Protein AF-0000000080755659 (afdb_homodimer)

Radius of gyration: 34.03 Å; Cα contacts (8 Å, |Δi|>4): 734; chains: 2; bounding box: 73×112×80 Å

Organism: Azotobacter vinelandii (strain DJ / ATCC BAA-1303) (NCBI:txid322710)

Foldseek 3Di:
DVVVVVVLVVVLVVLCVVCVPVLVVLLVVQFAAPVRDDPVNVVVCCVSQQWDDPDPPDTIHGDPVNNVVCCLVVVPLVDPDQDQQLVVLVVLLLVLLVQLVVCVVVVVVVSNVVSLVVSLVSLVVSLVSLVSSLSSLVVCLLCLNVVDDDLVVSLVSLVSNLVSLVVVLVNLVPDDLVVQCVSCDPPPSSCCRSRVVSVVSSVVSNVSSVVSNVSSVVSSVVSVVVVVVVVVVVVVVVVCVVPVVDDPPPLVPDPCNPVVRVCDPPPDDPPDPPCPPVVCVVVVVVVVVVVVVPPDPPVPDDDPPDPPPPPPPDPPCPPPPPPVLLVLLVVVVVCQVVVQDKDKQVNSCVVVVPPDDPVVSQVSNVSVLSPDPPVVNQQKDKDFDFDADPPDGPDTDRPIIIMHTD/DVVVVVVLVVVLVVLCVVCVVVLVVLLVVQFAAPVRDDPVNVVVCCVSQQWDDPDPPDTIHGDPVNNVVCCLVVVPLVDPDQDQQLVVLVVLLLVLLVQLVVCVVVVNVVSNVVSLVVSLVSLVVNLVSLVSSLSSLVVCLLCLNVVDDDLVVSLVSLVSNLVSLVVVLVNLVPDDLVVQCVSCDPPPSSCCRSRVVSVVSSVVSNVSSVVSNVSSVVSSVVSVVVVVVVVVVVVVVVVCVVPVVDDPPPLVPDPCNDVVVVDDPPPDDPPDPPCVPVVCVVVVVVVVVVVVVPPDPPVPDDDPPDPPPPPPPDPPCPPPPPPVLLVLLVVVVVCQVVVQDKDKQVNSCVVVVPPDDPVVSQVSNVSVLSPDPPVVNQQKDKDFDFDADPPDGPDTDRPIIIMHTD

Sequence (812 aa):
MSGSLHQAGVRFLRLLGRHAEPIMDAYLAGSVTDQALEPAVEERLVRDGILYRPEPGADLHLRRAVRALLEEALRDDRNRQIDANAGAALATFKTLAAHYKEARHQGDYAAADAYLGELREHVYAFGETLGHGIRVLWSRINNEFGYVGTLNAKIRENELAQSQVSELLAGLELISFEELAETAGDLRELRRLLVTSLQRTVSACSQELSVVQGRLLELLGRFRQIRGRTRLLKGWLLHMEQQPDYRVGNHAAQPQVPQLFNQAPAILAPAAVDVHNPSQEEVLLALVAQARSLQPAERLGQAPGEAGEFVLGAPEDFEVVANPIRAAVEAYFCRIIDGGERLSALEYRAQHELPWDAESWLYQVIGGYEGLPEEQKRHFELDPIGEPHPVYSGNFIVRDVRLWLAMSGSLHQAGVRFLRLLGRHAEPIMDAYLAGSVTDQALEPAVEERLVRDGILYRPEPGADLHLRRAVRALLEEALRDDRNRQIDANAGAALATFKTLAAHYKEARHQGDYAAADAYLGELREHVYAFGETLGHGIRVLWSRINNEFGYVGTLNAKIRENELAQSQVSELLAGLELISFEELAETAGDLRELRRLLVTSLQRTVSACSQELSVVQGRLLELLGRFRQIRGRTRLLKGWLLHMEQQPDYRVGNHAAQPQVPQLFNQAPAILAPAAVDVHNPSQEEVLLALVAQARSLQPAERLGQAPGEAGEFVLGAPEDFEVVANPIRAAVEAYFCRIIDGGERLSALEYRAQHELPWDAESWLYQVIGGYEGLPEEQKRHFELDPIGEPHPVYSGNFIVRDVRLWLA

Solvent-accessible surface area (backbone atoms only — not comparable to full-atom values): 45692 Å² total; per-residue (Å²): 112,72,61,59,52,42,52,52,47,26,52,51,31,32,49,44,22,73,45,17,62,66,50,38,50,30,62,74,60,57,46,33,53,80,83,75,44,59,66,70,56,47,52,49,35,40,71,65,58,47,33,42,62,85,47,92,90,49,52,32,28,66,28,58,46,60,48,51,33,49,34,62,67,65,64,44,73,82,59,80,80,68,82,70,59,45,63,63,50,48,54,49,49,54,51,33,49,50,46,22,53,51,24,50,74,71,65,37,55,68,57,17,51,51,30,48,52,50,41,51,49,52,55,49,42,51,49,48,48,49,50,48,38,50,51,47,52,47,49,38,58,76,50,64,40,65,90,44,88,45,68,70,47,34,47,50,52,46,51,51,51,49,50,52,51,51,51,44,52,56,34,57,66,67,62,52,55,67,60,38,41,60,71,27,56,88,40,62,71,46,32,45,51,55,34,53,50,43,45,52,50,52,50,53,50,50,52,50,49,51,52,50,51,52,52,48,52,52,50,46,51,52,52,50,49,50,51,52,50,51,51,51,51,50,50,48,50,52,46,39,68,76,35,71,80,64,63,89,63,68,54,84,74,38,90,77,48,54,62,86,75,56,61,66,72,68,83,66,66,84,79,65,80,59,80,83,38,72,85,48,40,63,60,51,51,49,48,51,49,47,57,61,63,62,59,67,81,67,80,70,69,71,69,88,62,80,82,62,83,76,69,82,65,79,74,77,79,72,71,74,69,66,54,65,65,54,50,49,46,49,49,51,51,48,47,23,65,72,63,61,42,78,43,44,50,60,56,50,36,63,75,64,64,51,87,61,54,70,65,62,47,49,51,48,47,52,46,50,55,71,62,41,54,68,81,54,34,63,39,43,42,80,44,74,41,56,47,66,39,89,82,49,87,90,42,67,43,70,77,38,44,32,41,26,59,96,112,69,62,60,50,43,51,52,47,28,51,50,30,33,49,44,23,74,46,16,62,65,50,38,50,29,62,74,60,57,47,32,53,81,82,74,44,58,66,68,57,46,52,48,37,39,71,65,57,47,31,42,63,86,44,93,90,50,52,32,28,65,29,58,46,60,46,50,34,48,35,62,66,64,64,44,72,81,59,79,79,66,83,68,60,45,63,64,50,48,54,51,48,53,51,34,49,50,47,21,52,50,25,52,74,72,66,38,55,69,58,18,50,52,30,48,52,50,40,50,50,51,55,49,42,51,50,48,47,49,51,48,39,50,50,48,51,49,48,37,58,74,51,65,40,64,89,45,90,45,68,70,47,34,47,52,50,46,52,49,52,48,51,53,50,52,51,45,52,55,35,57,65,67,62,53,57,66,60,39,40,60,71,28,56,88,40,64,72,45,34,43,51,55,34,53,51,43,46,51,49,51,51,52,50,51,52,50,50,50,51,48,51,52,51,49,51,51,50,45,52,50,51,51,49,49,50,51,49,51,50,50,50,52,50,48,50,52,46,40,68,76,35,70,82,64,64,90,64,67,55,84,76,37,91,76,48,53,63,84,75,58,60,68,73,67,85,66,67,83,78,66,80,59,80,81,39,73,86,47,40,63,58,51,50,48,49,51,50,48,56,61,63,62,58,67,81,67,80,70,68,71,68,90,61,80,83,60,82,75,69,82,64,78,74,76,76,73,71,74,69,66,54,65,65,55,50,48,45,50,49,51,50,47,48,23,63,72,63,62,39,76,43,44,52,59,57,49,36,62,75,65,63,52,89,63,54,68,65,60,47,50,51,47,46,51,46,50,56,71,62,42,56,67,81,55,35,63,40,43,42,80,43,72,41,56,47,66,38,91,81,48,87,91,41,66,43,71,78,38,43,32,40,27,59,98

Structure (mmCIF, N/CA/C/O backbone):
data_AF-0000000080755659-model_v1
#
loop_
_entity.id
_entity.type
_entity.pdbx_description
1 polymer 'Phosphoenolpyruvate carboxylase'
#
loop_
_atom_site.group_PDB
_atom_site.id
_atom_site.type_symbol
_atom_site.label_atom_id
_atom_site.label_alt_id
_atom_site.label_comp_id
_atom_site.label_asym_id
_atom_site.label_entity_id
_atom_site.label_seq_id
_atom_site.pdbx_PDB_ins_code
_atom_site.Cartn_x
_atom_site.Cartn_y
_atom_site.Cartn_z
_atom_site.occupancy
_atom_site.B_iso_or_equiv
_atom_site.auth_seq_id
_atom_site.auth_comp_id
_atom_site.auth_asym_id
_atom_site.auth_atom_id
_atom_site.pdbx_PDB_model_num
ATOM 1 N N . MET A 1 1 ? -6.582 28 -6.613 1 48.81 1 MET A N 1
ATOM 2 C CA . MET A 1 1 ? -5.719 26.844 -6.344 1 48.81 1 MET A CA 1
ATOM 3 C C . MET A 1 1 ? -6.309 25.578 -6.926 1 48.81 1 MET A C 1
ATOM 5 O O . MET A 1 1 ? -5.605 24.797 -7.574 1 48.81 1 MET A O 1
ATOM 9 N N . SER A 1 2 ? -7.734 25.516 -6.84 1 64.88 2 SER A N 1
ATOM 10 C CA . SER A 1 2 ? -8.461 24.359 -7.348 1 64.88 2 SER A CA 1
ATOM 11 C C . SER A 1 2 ? -8.477 24.344 -8.875 1 64.88 2 SER A C 1
ATOM 13 O O . SER A 1 2 ? -8.289 23.281 -9.484 1 64.88 2 SER A O 1
ATOM 15 N N . GLY A 1 3 ? -8.359 25.469 -9.422 1 71.94 3 GLY A N 1
ATOM 16 C CA . GLY A 1 3 ? -8.406 25.516 -10.875 1 71.94 3 GLY A CA 1
ATOM 17 C C . GLY A 1 3 ? -7.105 25.094 -11.531 1 71.94 3 GLY A C 1
ATOM 18 O O . GLY A 1 3 ? -7.109 24.375 -12.531 1 71.94 3 GLY A O 1
ATOM 19 N N . SER A 1 4 ? -6.066 25.5 -10.977 1 83.81 4 SER A N 1
ATOM 20 C CA . SER A 1 4 ? -4.75 25.141 -11.5 1 83.81 4 SER A CA 1
ATOM 21 C C . SER A 1 4 ? -4.488 23.641 -11.375 1 83.81 4 SER A C 1
ATOM 23 O O . SER A 1 4 ? -3.941 23.031 -12.289 1 83.81 4 SER A O 1
ATOM 25 N N . LEU A 1 5 ? -4.996 23.109 -10.359 1 87.19 5 LEU A N 1
ATOM 26 C CA . LEU A 1 5 ? -4.848 21.672 -10.156 1 87.19 5 LEU A CA 1
ATOM 27 C C . LEU A 1 5 ? -5.68 20.891 -11.164 1 87.19 5 LEU A C 1
ATOM 29 O O . LEU A 1 5 ? -5.25 19.844 -11.648 1 87.19 5 LEU A O 1
ATOM 33 N N . HIS A 1 6 ? -6.84 21.484 -11.477 1 92 6 HIS A N 1
ATOM 34 C CA . HIS A 1 6 ? -7.715 20.844 -12.453 1 92 6 HIS A CA 1
ATOM 35 C C . HIS A 1 6 ? -7.055 20.781 -13.82 1 92 6 HIS A C 1
ATOM 37 O O . HIS A 1 6 ? -7.031 19.734 -14.461 1 92 6 HIS A O 1
ATOM 43 N N . GLN A 1 7 ? -6.449 21.844 -14.156 1 93.25 7 GLN A N 1
ATOM 44 C CA . GLN A 1 7 ? -5.816 21.906 -15.469 1 93.25 7 GLN A CA 1
ATOM 45 C C . GLN A 1 7 ? -4.586 21.016 -15.539 1 93.25 7 GLN A C 1
ATOM 47 O O . GLN A 1 7 ? -4.336 20.359 -16.562 1 93.25 7 GLN A O 1
ATOM 52 N N . ALA A 1 8 ? -3.871 21.031 -14.508 1 92.81 8 ALA A N 1
ATOM 53 C CA . ALA A 1 8 ? -2.678 20.188 -14.461 1 92.81 8 ALA A CA 1
ATOM 54 C C . ALA A 1 8 ? -3.043 18.703 -14.555 1 92.81 8 ALA A C 1
ATOM 56 O O . ALA A 1 8 ? -2.357 17.938 -15.234 1 92.81 8 ALA A O 1
ATOM 57 N N . GLY A 1 9 ? -4.078 18.328 -13.875 1 95 9 GLY A N 1
ATOM 58 C CA . GLY A 1 9 ? -4.527 16.953 -13.922 1 95 9 GLY A CA 1
ATOM 59 C C . GLY A 1 9 ? -5.027 16.531 -15.297 1 95 9 GLY A C 1
ATOM 60 O O . GLY A 1 9 ? -4.727 15.438 -15.766 1 95 9 GLY A O 1
ATOM 61 N N . VAL A 1 10 ? -5.77 17.469 -15.883 1 96.12 10 VAL A N 1
ATOM 62 C CA . VAL A 1 10 ? -6.289 17.188 -17.219 1 96.12 10 VAL A CA 1
ATOM 63 C C . VAL A 1 10 ? -5.133 17.031 -18.203 1 96.12 10 VAL A C 1
ATOM 65 O O . VAL A 1 10 ? -5.137 16.109 -19.031 1 96.12 10 VAL A O 1
ATOM 68 N N . ARG A 1 11 ? -4.191 17.844 -18.094 1 95.25 11 ARG A N 1
ATOM 69 C CA . ARG A 1 11 ? -3.016 17.766 -18.969 1 95.25 11 ARG A CA 1
ATOM 70 C C . ARG A 1 11 ? -2.273 16.453 -18.766 1 95.25 11 ARG A C 1
ATOM 72 O O . ARG A 1 11 ? -1.825 15.828 -19.719 1 95.25 11 ARG A O 1
ATOM 79 N N . PHE A 1 12 ? -2.137 16.047 -17.578 1 96.44 12 PHE A N 1
ATOM 80 C CA . PHE A 1 12 ? -1.44 14.805 -17.25 1 96.44 12 PHE A CA 1
ATOM 81 C C . PHE A 1 12 ? -2.166 13.602 -17.844 1 96.44 12 PHE A C 1
ATOM 83 O O . PHE A 1 12 ? -1.544 12.742 -18.453 1 96.44 12 PHE A O 1
ATOM 90 N N . LEU A 1 13 ? -3.488 13.562 -17.656 1 96.81 13 LEU A N 1
ATOM 91 C CA . LEU A 1 13 ? -4.281 12.445 -18.156 1 96.81 13 LEU A CA 1
ATOM 92 C C . LEU A 1 13 ? -4.246 12.398 -19.688 1 96.81 13 LEU A C 1
ATOM 94 O O . LEU A 1 13 ? -4.188 11.32 -20.266 1 96.81 13 LEU A O 1
ATOM 98 N N . ARG A 1 14 ? -4.262 13.516 -20.266 1 96.38 14 ARG A N 1
ATOM 99 C CA . ARG A 1 14 ? -4.176 13.578 -21.719 1 96.38 14 ARG A CA 1
ATOM 100 C C . ARG A 1 14 ? -2.801 13.133 -22.219 1 96.38 14 ARG A C 1
ATOM 102 O O . ARG A 1 14 ? -2.68 12.523 -23.281 1 96.38 14 ARG A O 1
ATOM 109 N N . LEU A 1 15 ? -1.823 13.5 -21.484 1 95.44 15 LEU A N 1
ATOM 110 C CA . LEU A 1 15 ? -0.47 13.062 -21.812 1 95.44 15 LEU A CA 1
ATOM 111 C C . LEU A 1 15 ? -0.366 11.539 -21.781 1 95.44 15 LEU A C 1
ATOM 113 O O . LEU A 1 15 ? 0.303 10.945 -22.625 1 95.44 15 LEU A O 1
ATOM 117 N N . LEU A 1 16 ? -1.001 10.906 -20.812 1 96.19 16 LEU A N 1
ATOM 118 C CA . LEU A 1 16 ? -1.016 9.445 -20.719 1 96.19 16 LEU A CA 1
ATOM 119 C C . LEU A 1 16 ? -1.642 8.836 -21.969 1 96.19 16 LEU A C 1
ATOM 121 O O . LEU A 1 16 ? -1.146 7.84 -22.5 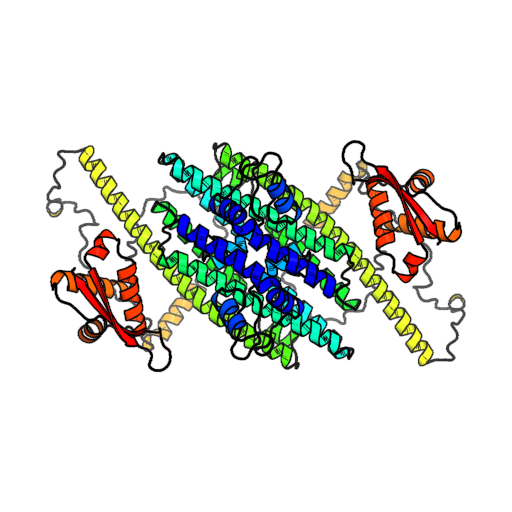1 96.19 16 LEU A O 1
ATOM 125 N N . GLY A 1 17 ? -2.695 9.453 -22.422 1 95.81 17 GLY A N 1
ATOM 126 C CA . GLY A 1 17 ? -3.357 8.969 -23.625 1 95.81 17 GLY A CA 1
ATOM 127 C C . GLY A 1 17 ? -2.523 9.148 -24.875 1 95.81 17 GLY A C 1
ATOM 128 O O . GLY A 1 17 ? -2.49 8.266 -25.734 1 95.81 17 GLY A O 1
ATOM 129 N N . ARG A 1 18 ? -1.855 10.195 -25 1 95.38 18 ARG A N 1
ATOM 130 C CA . ARG A 1 18 ? -1.032 10.5 -26.172 1 95.38 18 ARG A CA 1
ATOM 131 C C . ARG A 1 18 ? 0.146 9.539 -26.281 1 95.38 18 ARG A C 1
ATOM 133 O O . ARG A 1 18 ? 0.533 9.148 -27.375 1 95.38 18 ARG A O 1
ATOM 140 N N . HIS A 1 19 ? 0.701 9.211 -25.172 1 95.69 19 HIS A N 1
ATOM 141 C CA . HIS A 1 19 ? 1.866 8.336 -25.172 1 95.69 19 HIS A CA 1
ATOM 142 C C . HIS A 1 19 ? 1.507 6.941 -24.656 1 95.69 19 HIS A C 1
ATOM 144 O O . HIS A 1 19 ? 2.295 6.316 -23.938 1 95.69 19 HIS A O 1
ATOM 150 N N . ALA A 1 20 ? 0.303 6.531 -24.969 1 96.19 20 ALA A N 1
ATOM 151 C CA . ALA A 1 20 ? -0.215 5.25 -24.5 1 96.19 20 ALA A CA 1
ATOM 152 C C . ALA A 1 20 ? 0.633 4.094 -25.016 1 96.19 20 ALA A C 1
ATOM 154 O O . ALA A 1 20 ? 0.91 3.141 -24.297 1 96.19 20 ALA A O 1
ATOM 155 N N . GLU A 1 21 ? 1.14 4.18 -26.234 1 94.5 21 GLU A N 1
ATOM 156 C CA . GLU A 1 21 ? 1.872 3.082 -26.859 1 94.5 21 GLU A CA 1
ATOM 157 C C . GLU A 1 21 ? 3.24 2.893 -26.203 1 94.5 21 GLU A C 1
ATOM 159 O O . GLU A 1 21 ? 3.568 1.796 -25.75 1 94.5 21 GLU A O 1
ATOM 164 N N . PRO A 1 22 ? 3.98 3.996 -26.094 1 93.69 22 PRO A N 1
ATOM 165 C CA . PRO A 1 22 ? 5.266 3.809 -25.422 1 93.69 22 PRO A CA 1
ATOM 166 C C . PRO A 1 22 ? 5.109 3.373 -23.969 1 93.69 22 PRO A C 1
ATOM 168 O O . PRO A 1 22 ? 5.941 2.625 -23.438 1 93.69 22 PRO A O 1
ATOM 171 N N . ILE A 1 23 ? 4.102 3.795 -23.266 1 95.31 23 ILE A N 1
ATOM 172 C CA . ILE A 1 23 ? 3.871 3.426 -21.875 1 95.31 23 ILE A CA 1
ATOM 173 C C . ILE A 1 23 ? 3.549 1.937 -21.781 1 95.31 23 ILE A C 1
ATOM 175 O O . ILE A 1 23 ? 4.09 1.229 -20.922 1 95.31 23 ILE A O 1
ATOM 179 N N . MET A 1 24 ? 2.721 1.447 -22.656 1 94.69 24 MET A N 1
ATOM 180 C CA . MET A 1 24 ? 2.354 0.035 -22.641 1 94.69 24 MET A CA 1
ATOM 181 C C . MET A 1 24 ? 3.537 -0.841 -23.031 1 94.69 24 MET A C 1
ATOM 183 O O . MET A 1 24 ? 3.678 -1.961 -22.547 1 94.69 24 MET A O 1
ATOM 187 N N . ASP A 1 25 ? 4.344 -0.305 -23.922 1 92.25 25 ASP A N 1
ATOM 188 C CA . ASP A 1 25 ? 5.559 -1.034 -24.281 1 92.25 25 ASP A CA 1
ATOM 189 C C . ASP A 1 25 ? 6.477 -1.184 -23.062 1 92.25 25 ASP A C 1
ATOM 191 O O . ASP A 1 25 ? 7.051 -2.252 -22.844 1 92.25 25 ASP A O 1
ATOM 195 N N . ALA A 1 26 ? 6.586 -0.114 -22.375 1 91.62 26 ALA A N 1
ATOM 196 C CA . ALA A 1 26 ? 7.395 -0.151 -21.156 1 91.62 26 ALA A CA 1
ATOM 197 C C . ALA A 1 26 ? 6.793 -1.105 -20.125 1 91.62 26 ALA A C 1
ATOM 199 O O . ALA A 1 26 ? 7.523 -1.824 -19.438 1 91.62 26 ALA A O 1
ATOM 200 N N . TYR A 1 27 ? 5.473 -1.154 -20.031 1 92.5 27 TYR A N 1
ATOM 201 C CA . TYR A 1 27 ? 4.77 -2.01 -19.078 1 92.5 27 TYR A CA 1
ATOM 202 C C . TYR A 1 27 ? 5.012 -3.482 -19.391 1 92.5 27 TYR A C 1
ATOM 204 O O . TYR A 1 27 ? 5.305 -4.273 -18.484 1 92.5 27 TYR A O 1
ATOM 212 N N . LEU A 1 28 ? 4.953 -3.828 -20.594 1 89.38 28 LEU A N 1
ATOM 213 C CA . LEU A 1 28 ? 5.059 -5.227 -21 1 89.38 28 LEU A CA 1
ATOM 214 C C . LEU A 1 28 ? 6.512 -5.684 -21 1 89.38 28 LEU A C 1
ATOM 216 O O . LEU A 1 28 ? 6.805 -6.844 -20.688 1 89.38 28 LEU A O 1
ATOM 220 N N . ALA A 1 29 ? 7.363 -4.734 -21.297 1 86.38 29 ALA A N 1
ATOM 221 C CA . ALA A 1 29 ? 8.781 -5.086 -21.344 1 86.38 29 ALA A CA 1
ATOM 222 C C . ALA A 1 29 ? 9.391 -5.094 -19.953 1 86.38 29 ALA A C 1
ATOM 224 O O . ALA A 1 29 ? 10.414 -5.746 -19.719 1 86.38 29 ALA A O 1
ATOM 225 N N . GLY A 1 30 ? 8.727 -4.391 -19 1 85.5 30 GLY A N 1
ATOM 226 C CA . GLY A 1 30 ? 9.266 -4.27 -17.656 1 85.5 30 GLY A CA 1
ATOM 227 C C . GLY A 1 30 ? 10.234 -3.115 -17.5 1 85.5 30 GLY A C 1
ATOM 228 O O . GLY A 1 30 ? 10.297 -2.482 -16.453 1 85.5 30 GLY A O 1
ATOM 229 N N . SER A 1 31 ? 11.133 -3.002 -18.5 1 89.31 31 SER A N 1
ATOM 230 C CA . SER A 1 31 ? 12.086 -1.897 -18.516 1 89.31 31 SER A CA 1
ATOM 231 C C . SER A 1 31 ? 12.266 -1.349 -19.938 1 89.31 31 SER A C 1
ATOM 233 O O . SER A 1 31 ? 11.953 -2.025 -20.906 1 89.31 31 SER A O 1
ATOM 235 N N . VAL A 1 32 ? 12.625 -0.092 -19.906 1 91.19 32 VAL A N 1
ATOM 236 C CA . VAL A 1 32 ? 12.828 0.557 -21.203 1 91.19 32 VAL A CA 1
ATOM 237 C C . VAL A 1 32 ? 14.273 1.03 -21.328 1 91.19 32 VAL A C 1
ATOM 239 O O . VAL A 1 32 ? 14.742 1.818 -20.5 1 91.19 32 VAL A O 1
ATOM 242 N N . THR A 1 33 ? 14.875 0.516 -22.359 1 88.81 33 THR A N 1
ATOM 243 C CA . THR A 1 33 ? 16.234 0.962 -22.625 1 88.81 33 THR A CA 1
ATOM 244 C C . THR A 1 33 ? 16.234 2.377 -23.188 1 88.81 33 THR A C 1
ATOM 246 O O . THR A 1 33 ? 15.227 2.836 -23.734 1 88.81 33 THR A O 1
ATOM 249 N N . ASP A 1 34 ? 17.344 3.072 -23.062 1 84.62 34 ASP A N 1
ATOM 250 C CA . ASP A 1 34 ? 17.469 4.445 -23.531 1 84.62 34 ASP A CA 1
ATOM 251 C C . ASP A 1 34 ? 17.266 4.523 -25.047 1 84.62 34 ASP A C 1
ATOM 253 O O . ASP A 1 34 ? 16.812 5.539 -25.578 1 84.62 34 ASP A O 1
ATOM 257 N N . GLN A 1 35 ? 17.5 3.461 -25.719 1 84.62 35 GLN A N 1
ATOM 258 C CA . GLN A 1 35 ? 17.438 3.441 -27.172 1 84.62 35 GLN A CA 1
ATOM 259 C C . GLN A 1 35 ? 16.031 3.104 -27.656 1 84.62 35 GLN A C 1
ATOM 261 O O . GLN A 1 35 ? 15.711 3.334 -28.828 1 84.62 35 GLN A O 1
ATOM 266 N N . ALA A 1 36 ? 15.195 2.746 -26.766 1 85.62 36 ALA A N 1
ATOM 267 C CA . ALA A 1 36 ? 13.891 2.248 -27.188 1 85.62 36 ALA A CA 1
ATOM 268 C C . ALA A 1 36 ? 12.922 3.398 -27.453 1 85.62 36 ALA A C 1
ATOM 270 O O . ALA A 1 36 ? 11.953 3.244 -28.203 1 85.62 36 ALA A O 1
ATOM 271 N N . LEU A 1 37 ? 13.172 4.543 -26.875 1 87 37 LEU A N 1
ATOM 272 C CA . LEU A 1 37 ? 12.258 5.672 -27 1 87 37 LEU A CA 1
ATOM 273 C C . LEU A 1 37 ? 12.945 6.855 -27.672 1 87 37 LEU A C 1
ATOM 275 O O . LEU A 1 37 ? 14.164 7.031 -27.531 1 87 37 LEU A O 1
ATOM 279 N N . GLU A 1 38 ? 12.164 7.52 -28.469 1 90.88 38 GLU A N 1
ATOM 280 C CA . GLU A 1 38 ? 12.664 8.805 -28.953 1 90.88 38 GLU A CA 1
ATOM 281 C C . GLU A 1 38 ? 13.07 9.703 -27.781 1 90.88 38 GLU A C 1
ATOM 283 O O . GLU A 1 38 ? 12.367 9.781 -26.781 1 90.88 38 GLU A O 1
ATOM 288 N N . PRO A 1 39 ? 14.172 10.383 -27.922 1 90.88 39 PRO A N 1
ATOM 289 C CA . PRO A 1 39 ? 14.703 11.195 -26.828 1 90.88 39 PRO A CA 1
ATOM 290 C C . PRO A 1 39 ? 13.695 12.219 -26.312 1 90.88 39 PRO A C 1
ATOM 292 O O . PRO A 1 39 ? 13.594 12.43 -25.109 1 90.88 39 PRO A O 1
ATOM 295 N N . ALA A 1 40 ? 12.961 12.789 -27.156 1 90.88 40 ALA A N 1
ATOM 296 C CA . ALA A 1 40 ? 11.984 13.797 -26.75 1 90.88 40 ALA A CA 1
ATOM 297 C C . ALA A 1 40 ? 10.867 13.172 -25.922 1 90.88 40 ALA A C 1
ATOM 299 O O . ALA A 1 40 ? 10.406 13.766 -24.938 1 90.88 40 ALA A O 1
ATOM 300 N N . VAL A 1 41 ? 10.516 12.047 -26.328 1 91.12 41 VAL A N 1
ATOM 301 C CA . VAL A 1 41 ? 9.453 11.336 -25.641 1 91.12 41 VAL A CA 1
ATOM 302 C C . VAL A 1 41 ? 9.953 10.852 -24.281 1 91.12 41 VAL A C 1
ATOM 304 O O . VAL A 1 41 ? 9.25 10.961 -23.266 1 91.12 41 VAL A O 1
ATOM 307 N N . GLU A 1 42 ? 11.141 10.375 -24.203 1 92.88 42 GLU A N 1
ATOM 308 C CA . GLU A 1 42 ? 11.742 9.914 -22.969 1 92.88 42 GLU A CA 1
ATOM 309 C C . GLU A 1 42 ? 11.844 11.047 -21.938 1 92.88 42 GLU A C 1
ATOM 311 O O . GLU A 1 42 ? 11.484 10.867 -20.781 1 92.88 42 GLU A O 1
ATOM 316 N N . GLU A 1 43 ? 12.336 12.133 -22.375 1 92.56 43 GLU A N 1
ATOM 317 C CA . GLU A 1 43 ? 12.492 13.281 -21.5 1 92.56 43 GLU A CA 1
ATOM 318 C C . GLU A 1 43 ? 11.141 13.742 -20.938 1 92.56 43 GLU A C 1
ATOM 320 O O . GLU A 1 43 ? 11.039 14.102 -19.766 1 92.56 43 GLU A O 1
ATOM 325 N N . ARG A 1 44 ? 10.211 13.734 -21.766 1 92.19 44 ARG A N 1
ATOM 326 C CA . ARG A 1 44 ? 8.883 14.164 -21.359 1 92.19 44 ARG A CA 1
ATOM 327 C C . ARG A 1 44 ? 8.289 13.203 -20.328 1 92.19 44 ARG A C 1
ATOM 329 O O . ARG A 1 44 ? 7.727 13.633 -19.312 1 92.19 44 ARG A O 1
ATOM 336 N N . LEU A 1 45 ? 8.383 11.891 -20.594 1 94.06 45 LEU A N 1
ATOM 337 C CA . LEU A 1 45 ? 7.816 10.867 -19.719 1 94.06 45 LEU A CA 1
ATOM 338 C C . LEU A 1 45 ? 8.523 10.852 -18.359 1 94.06 45 LEU A C 1
ATOM 340 O O . LEU A 1 45 ? 7.906 10.578 -17.344 1 94.06 45 LEU A O 1
ATOM 344 N N . VAL A 1 46 ? 9.797 11.172 -18.359 1 93.12 46 VAL A N 1
ATOM 345 C CA . VAL A 1 46 ? 10.555 11.242 -17.109 1 93.12 46 VAL A CA 1
ATOM 346 C C . VAL A 1 46 ? 10.188 12.516 -16.344 1 93.12 46 VAL A C 1
ATOM 348 O O . VAL A 1 46 ? 9.984 12.477 -15.133 1 93.12 46 VAL A O 1
ATOM 351 N N . ARG A 1 47 ? 10.023 13.586 -17.047 1 91.56 47 ARG A N 1
ATOM 352 C CA . ARG A 1 47 ? 9.688 14.867 -16.438 1 91.56 47 ARG A CA 1
ATOM 353 C C . ARG A 1 47 ? 8.297 14.828 -15.797 1 91.56 47 ARG A C 1
ATOM 355 O O . ARG A 1 47 ? 8.086 15.375 -14.719 1 91.56 47 ARG A O 1
ATOM 362 N N . ASP A 1 48 ? 7.414 14.117 -16.453 1 90.88 48 ASP A N 1
ATOM 363 C CA . ASP A 1 48 ? 6.031 14.086 -15.992 1 90.88 48 ASP A CA 1
ATOM 364 C C . ASP A 1 48 ? 5.824 12.977 -14.969 1 90.88 48 ASP A C 1
ATOM 366 O O . ASP A 1 48 ? 4.699 12.742 -14.508 1 90.88 48 ASP A O 1
ATOM 370 N N . GLY A 1 49 ? 6.828 12.242 -14.672 1 90.38 49 GLY A N 1
ATOM 371 C CA . GLY A 1 49 ? 6.766 11.266 -13.594 1 90.38 49 GLY A CA 1
ATOM 372 C C . GLY A 1 49 ? 6.164 9.938 -14.023 1 90.38 49 GLY A C 1
ATOM 373 O O . GLY A 1 49 ? 5.566 9.234 -13.203 1 90.38 49 GLY A O 1
ATOM 374 N N . ILE A 1 50 ? 6.207 9.602 -15.219 1 94.75 50 ILE A N 1
ATOM 375 C CA . ILE A 1 50 ? 5.688 8.336 -15.719 1 94.75 50 ILE A CA 1
ATOM 376 C C . ILE A 1 50 ? 6.797 7.281 -15.719 1 94.75 50 ILE A C 1
ATOM 378 O O . ILE A 1 50 ? 6.578 6.141 -15.312 1 94.75 50 ILE A O 1
ATOM 382 N N . LEU A 1 51 ? 7.965 7.707 -16.188 1 94.88 51 LEU A N 1
ATOM 383 C CA . LEU A 1 51 ? 9.156 6.859 -16.156 1 94.88 51 LEU A CA 1
ATOM 384 C C . LEU A 1 51 ? 10.18 7.406 -15.164 1 94.88 51 LEU A C 1
ATOM 386 O O . LEU A 1 51 ? 10.148 8.586 -14.82 1 94.88 51 LEU A O 1
ATOM 390 N N . TYR A 1 52 ? 10.977 6.562 -14.672 1 92.56 52 TYR A N 1
ATOM 391 C CA . TYR A 1 52 ? 12.062 6.996 -13.797 1 92.56 52 TYR A CA 1
ATOM 392 C C . TYR A 1 52 ? 13.242 6.039 -13.883 1 92.56 52 TYR A C 1
ATOM 394 O O . TYR A 1 52 ? 13.102 4.895 -14.32 1 92.56 52 TYR A O 1
ATOM 402 N N . ARG A 1 53 ? 14.344 6.562 -13.555 1 91.5 53 ARG A N 1
ATOM 403 C CA . ARG A 1 53 ? 15.562 5.77 -13.5 1 91.5 53 ARG A CA 1
ATOM 404 C C . ARG A 1 53 ? 15.93 5.414 -12.062 1 91.5 53 ARG A C 1
ATOM 406 O O . ARG A 1 53 ? 16.312 6.289 -11.281 1 91.5 53 ARG A O 1
ATOM 413 N N . PRO A 1 54 ? 15.805 4.152 -11.688 1 88.62 54 PRO A N 1
ATOM 414 C CA . PRO A 1 54 ? 16 3.76 -10.297 1 88.62 54 PRO A CA 1
ATOM 415 C C . PRO A 1 54 ? 17.438 3.965 -9.828 1 88.62 54 PRO A C 1
ATOM 417 O O . PRO A 1 54 ? 17.672 4.316 -8.664 1 88.62 54 PRO A O 1
ATOM 420 N N . GLU A 1 55 ? 18.422 3.689 -10.648 1 83.88 55 GLU A N 1
ATOM 421 C CA . GLU A 1 55 ? 19.844 3.891 -10.367 1 83.88 55 GLU A CA 1
ATOM 422 C C . GLU A 1 55 ? 20.594 4.312 -11.625 1 83.88 55 GLU A C 1
ATOM 424 O O . GLU A 1 55 ? 20.141 4.066 -12.742 1 83.88 55 GLU A O 1
ATOM 429 N N . PRO A 1 56 ? 21.719 4.934 -11.336 1 83.62 56 PRO A N 1
ATOM 430 C CA . PRO A 1 56 ? 22.5 5.336 -12.508 1 83.62 56 PRO A CA 1
ATOM 431 C C . PRO A 1 56 ? 22.891 4.148 -13.391 1 83.62 56 PRO A C 1
ATOM 433 O O . PRO A 1 56 ? 23.391 3.139 -12.883 1 83.62 56 PRO A O 1
ATOM 436 N N . GLY A 1 57 ? 22.625 4.242 -14.609 1 83.31 57 GLY A N 1
ATOM 437 C CA . GLY A 1 57 ? 22.984 3.195 -15.547 1 83.31 57 GLY A CA 1
ATOM 438 C C . GLY A 1 57 ? 21.891 2.172 -15.758 1 83.31 57 GLY A C 1
ATOM 439 O O . GLY A 1 57 ? 21.984 1.331 -16.656 1 83.31 57 GLY A O 1
ATOM 440 N N . ALA A 1 58 ? 20.891 2.205 -14.914 1 85.81 58 ALA A N 1
ATOM 441 C CA . ALA A 1 58 ? 19.781 1.26 -15.07 1 85.81 58 ALA A CA 1
ATOM 442 C C . ALA A 1 58 ? 18.812 1.727 -16.156 1 85.81 58 ALA A C 1
ATOM 444 O O . ALA A 1 58 ? 18.781 2.908 -16.5 1 85.81 58 ALA A O 1
ATOM 445 N N . ASP A 1 59 ? 18.094 0.811 -16.703 1 91.62 59 ASP A N 1
ATOM 446 C CA . ASP A 1 59 ? 17.031 1.134 -17.656 1 91.62 59 ASP A CA 1
ATOM 447 C C . ASP A 1 59 ? 15.898 1.896 -16.969 1 91.62 59 ASP A C 1
ATOM 449 O O . ASP A 1 59 ? 15.844 1.963 -15.742 1 91.62 59 ASP A O 1
ATOM 453 N N . LEU A 1 60 ? 15.133 2.479 -17.781 1 93.81 60 LEU A N 1
ATOM 454 C CA . LEU A 1 60 ? 13.984 3.221 -17.266 1 93.81 60 LEU A CA 1
ATOM 455 C C . LEU A 1 60 ? 12.844 2.277 -16.906 1 93.81 60 LEU A C 1
ATOM 457 O O . LEU A 1 60 ? 12.648 1.257 -17.578 1 93.81 60 LEU A O 1
ATOM 461 N N . HIS A 1 61 ? 12.156 2.66 -15.836 1 93.81 61 HIS A N 1
ATOM 462 C CA . HIS A 1 61 ? 11.016 1.875 -15.375 1 93.81 61 HIS A CA 1
ATOM 463 C C . HIS A 1 61 ? 9.781 2.75 -15.195 1 93.81 61 HIS A C 1
ATOM 465 O O . HIS A 1 61 ? 9.891 3.959 -14.984 1 93.81 61 HIS A O 1
ATOM 471 N N . LEU A 1 62 ? 8.672 2.082 -15.336 1 93.38 62 LEU A N 1
ATOM 472 C CA . LEU A 1 62 ? 7.434 2.801 -15.047 1 93.38 62 LEU A CA 1
ATOM 473 C C . LEU A 1 62 ? 7.316 3.096 -13.555 1 93.38 62 LEU A C 1
ATOM 475 O O . LEU A 1 62 ? 7.668 2.256 -12.727 1 93.38 62 LEU A O 1
ATOM 479 N N . ARG A 1 63 ? 6.82 4.258 -13.297 1 92.25 63 ARG A N 1
ATOM 480 C CA . ARG A 1 63 ? 6.547 4.566 -11.898 1 92.25 63 ARG A CA 1
ATOM 481 C C . ARG A 1 63 ? 5.496 3.621 -11.32 1 92.25 63 ARG A C 1
ATOM 483 O O . ARG A 1 63 ? 4.629 3.133 -12.047 1 92.25 63 ARG A O 1
ATOM 490 N N . ARG A 1 64 ? 5.547 3.461 -10.055 1 87.88 64 ARG A N 1
ATOM 491 C CA . ARG A 1 64 ? 4.711 2.469 -9.383 1 87.88 64 ARG A CA 1
ATOM 492 C C . ARG A 1 64 ? 3.229 2.777 -9.586 1 87.88 64 ARG A C 1
ATOM 494 O O . ARG A 1 64 ? 2.424 1.871 -9.812 1 87.88 64 ARG A O 1
ATOM 501 N N . ALA A 1 65 ? 2.877 3.982 -9.484 1 89.38 65 ALA A N 1
ATOM 502 C CA . ALA A 1 65 ? 1.473 4.367 -9.594 1 89.38 65 ALA A CA 1
ATOM 503 C C . ALA A 1 65 ? 0.92 4.047 -10.977 1 89.38 65 ALA A C 1
ATOM 505 O O . ALA A 1 65 ? -0.224 3.609 -11.109 1 89.38 65 ALA A O 1
ATOM 506 N N . VAL A 1 66 ? 1.769 4.254 -11.977 1 93.38 66 VAL A N 1
ATOM 507 C CA . VAL A 1 66 ? 1.351 3.977 -13.344 1 93.38 66 VAL A CA 1
ATOM 508 C C . VAL A 1 66 ? 1.224 2.469 -13.547 1 93.38 66 VAL A C 1
ATOM 510 O O . VAL A 1 66 ? 0.252 1.997 -14.148 1 93.38 66 VAL A O 1
ATOM 513 N N . ARG A 1 67 ? 2.168 1.814 -13.031 1 91.12 67 ARG A N 1
ATOM 514 C CA . ARG A 1 67 ? 2.137 0.361 -13.156 1 91.12 67 ARG A CA 1
ATOM 515 C C . ARG A 1 67 ? 0.935 -0.225 -12.422 1 91.12 67 ARG A C 1
ATOM 517 O O . ARG A 1 67 ? 0.265 -1.124 -12.938 1 91.12 67 ARG A O 1
ATOM 524 N N . ALA A 1 68 ? 0.698 0.243 -11.234 1 88.06 68 ALA A N 1
ATOM 525 C CA . ALA A 1 68 ? -0.428 -0.239 -10.438 1 88.06 68 ALA A CA 1
ATOM 526 C C . ALA A 1 68 ? -1.754 0.025 -11.148 1 88.06 68 ALA A C 1
ATOM 528 O O . ALA A 1 68 ? -2.664 -0.805 -11.102 1 88.06 68 ALA A O 1
ATOM 529 N N . LEU A 1 69 ? -1.826 1.157 -11.75 1 92.25 69 LEU A N 1
ATOM 530 C CA . LEU A 1 69 ? -3.023 1.515 -12.5 1 92.25 69 LEU A CA 1
ATOM 531 C C . LEU A 1 69 ? -3.264 0.53 -13.641 1 92.25 69 LEU A C 1
ATOM 533 O O . LEU A 1 69 ? -4.383 0.05 -13.828 1 92.25 69 LEU A O 1
ATOM 537 N N . LEU A 1 70 ? -2.219 0.248 -14.336 1 92.19 70 LEU A N 1
ATOM 538 C CA . LEU A 1 70 ? -2.334 -0.643 -15.484 1 92.19 70 LEU A CA 1
ATOM 539 C C . LEU A 1 70 ? -2.59 -2.078 -15.039 1 92.19 70 LEU A C 1
ATOM 541 O O . LEU A 1 70 ? -3.357 -2.805 -15.672 1 92.19 70 LEU A O 1
ATOM 545 N N . GLU A 1 71 ? -1.963 -2.439 -13.969 1 87.75 71 GLU A N 1
ATOM 546 C CA . GLU A 1 71 ? -2.188 -3.779 -13.43 1 87.75 71 GLU A CA 1
ATOM 547 C C . GLU A 1 71 ? -3.652 -3.986 -13.055 1 87.75 71 GLU A C 1
ATOM 549 O O . GLU A 1 71 ? -4.227 -5.043 -13.336 1 87.75 71 GLU A O 1
ATOM 554 N N . GLU A 1 72 ? -4.172 -3.041 -12.43 1 84.81 72 GLU A N 1
ATOM 555 C CA . GLU A 1 72 ? -5.566 -3.135 -12.016 1 84.81 72 GLU A CA 1
ATOM 556 C C . GLU A 1 72 ? -6.508 -3.07 -13.211 1 84.81 72 GLU A C 1
ATOM 558 O O . GLU A 1 72 ? -7.48 -3.824 -13.281 1 84.81 72 GLU A O 1
ATOM 563 N N . ALA A 1 73 ? -6.176 -2.178 -14.086 1 88 73 ALA A N 1
ATOM 564 C CA . ALA A 1 73 ? -7.047 -1.982 -15.242 1 88 73 ALA A CA 1
ATOM 565 C C . ALA A 1 73 ? -7.051 -3.217 -16.141 1 88 73 ALA A C 1
ATOM 567 O O . ALA A 1 73 ? -8.078 -3.564 -16.719 1 88 73 ALA A O 1
ATOM 568 N N . LEU A 1 74 ? -5.859 -3.854 -16.219 1 87.94 74 LEU A N 1
ATOM 569 C CA . LEU A 1 74 ? -5.723 -4.984 -17.125 1 87.94 74 LEU A CA 1
ATOM 570 C C . LEU A 1 74 ? -5.918 -6.305 -16.391 1 87.94 74 LEU A C 1
ATOM 572 O O . LEU A 1 74 ? -5.793 -7.379 -16.984 1 87.94 74 LEU A O 1
ATOM 576 N N . ARG A 1 75 ? -6.211 -6.25 -15.086 1 81.25 75 ARG A N 1
ATOM 577 C CA . ARG A 1 75 ? -6.383 -7.445 -14.266 1 81.25 75 ARG A CA 1
ATOM 578 C C . ARG A 1 75 ? -5.223 -8.414 -14.453 1 81.25 75 ARG A C 1
ATOM 580 O O . ARG A 1 75 ? -5.43 -9.602 -14.695 1 81.25 75 ARG A O 1
ATOM 587 N N . ASP A 1 76 ? -4.094 -7.75 -14.477 1 76.5 76 ASP A N 1
ATOM 588 C CA . ASP A 1 76 ? -2.881 -8.539 -14.633 1 76.5 76 ASP A CA 1
ATOM 589 C C . ASP A 1 76 ? -2.592 -9.359 -13.375 1 76.5 76 ASP A C 1
ATOM 591 O O . ASP A 1 76 ? -2.43 -8.805 -12.289 1 76.5 76 ASP A O 1
ATOM 595 N N . ASP A 1 77 ? -2.648 -10.633 -13.508 1 64.69 77 ASP A N 1
ATOM 596 C CA . ASP A 1 77 ? -2.547 -11.594 -12.414 1 64.69 77 ASP A CA 1
ATOM 597 C C . ASP A 1 77 ? -1.115 -11.68 -11.891 1 64.69 77 ASP A C 1
ATOM 599 O O . ASP A 1 77 ? -0.858 -12.328 -10.875 1 64.69 77 ASP A O 1
ATOM 603 N N . ARG A 1 78 ? -0.278 -11.078 -12.562 1 62.16 78 ARG A N 1
ATOM 604 C CA . ARG A 1 78 ? 1.104 -11.203 -12.109 1 62.16 78 ARG A CA 1
ATOM 605 C C . ARG A 1 78 ? 1.382 -10.273 -10.93 1 62.16 78 ARG A C 1
ATOM 607 O O . ARG A 1 78 ? 2.473 -10.297 -10.359 1 62.16 78 ARG A O 1
ATOM 614 N N . ASN A 1 79 ? 0.271 -9.555 -10.641 1 64.25 79 ASN A N 1
ATOM 615 C CA . ASN A 1 79 ? 0.481 -8.57 -9.578 1 64.25 79 ASN A CA 1
ATOM 616 C C . ASN A 1 79 ? 0.54 -9.227 -8.203 1 64.25 79 ASN A C 1
ATOM 618 O O . ASN A 1 79 ? -0.432 -9.844 -7.766 1 64.25 79 ASN A O 1
ATOM 622 N N . ARG A 1 80 ? 1.703 -9.203 -7.672 1 63.19 80 ARG A N 1
ATOM 623 C CA . ARG A 1 80 ? 1.921 -9.891 -6.402 1 63.19 80 ARG A CA 1
ATOM 624 C C . ARG A 1 80 ? 1.754 -8.93 -5.227 1 63.19 80 ARG A C 1
ATOM 626 O O . ARG A 1 80 ? 1.818 -9.344 -4.07 1 63.19 80 ARG A O 1
ATOM 633 N N . GLN A 1 81 ? 1.294 -7.766 -5.648 1 71.75 81 GLN A N 1
ATOM 634 C CA . GLN A 1 81 ? 1.341 -6.867 -4.5 1 71.75 81 GLN A CA 1
ATOM 635 C C . GLN A 1 81 ? -0.039 -6.711 -3.865 1 71.75 81 GLN A C 1
ATOM 637 O O . GLN A 1 81 ? -0.998 -6.328 -4.539 1 71.75 81 GLN A O 1
ATOM 642 N N . ILE A 1 82 ? -0.183 -7.32 -2.75 1 76.25 82 ILE A N 1
ATOM 643 C CA . ILE A 1 82 ? -1.355 -7.16 -1.896 1 76.25 82 ILE A CA 1
ATOM 644 C C . ILE A 1 82 ? -0.962 -6.445 -0.606 1 76.25 82 ILE A C 1
ATOM 646 O O . ILE A 1 82 ? -0.227 -6.996 0.217 1 76.25 82 ILE A O 1
ATOM 650 N N . ASP A 1 83 ? -1.218 -5.156 -0.627 1 70.62 83 ASP A N 1
ATOM 651 C CA . ASP A 1 83 ? -0.761 -4.441 0.559 1 70.62 83 ASP A CA 1
ATOM 652 C C . ASP A 1 83 ? -1.886 -3.6 1.159 1 70.62 83 ASP A C 1
ATOM 654 O O . ASP A 1 83 ? -2.369 -2.66 0.527 1 70.62 83 ASP A O 1
ATOM 658 N N . ALA A 1 84 ? -2.492 -4.117 2.105 1 75.94 84 ALA A N 1
ATOM 659 C CA . ALA A 1 84 ? -3.414 -3.32 2.91 1 75.94 84 ALA A CA 1
ATOM 660 C C . ALA A 1 84 ? -2.939 -3.229 4.359 1 75.94 84 ALA A C 1
ATOM 662 O O . ALA A 1 84 ? -2.756 -4.25 5.023 1 75.94 84 ALA A O 1
ATOM 663 N N . ASN A 1 85 ? -2.646 -2.082 4.789 1 84.5 85 ASN A N 1
ATOM 664 C CA . ASN A 1 85 ? -2.23 -1.844 6.164 1 84.5 85 ASN A CA 1
ATOM 665 C C . ASN A 1 85 ? -3.385 -1.327 7.02 1 84.5 85 ASN A C 1
ATOM 667 O O . ASN A 1 85 ? -3.656 -0.125 7.039 1 84.5 85 ASN A O 1
ATOM 671 N N . ALA A 1 86 ? -3.988 -2.184 7.715 1 87.69 86 ALA A N 1
ATOM 672 C CA . ALA A 1 86 ? -5.16 -1.846 8.516 1 87.69 86 ALA A CA 1
ATOM 673 C C . ALA A 1 86 ? -4.789 -0.888 9.648 1 87.69 86 ALA A C 1
ATOM 675 O O . ALA A 1 86 ? -5.559 0.017 9.977 1 87.69 86 ALA A O 1
ATOM 676 N N . GLY A 1 87 ? -3.658 -1.107 10.203 1 84.5 87 GLY A N 1
ATOM 677 C CA . GLY A 1 87 ? -3.23 -0.236 11.289 1 84.5 87 GLY A CA 1
ATOM 678 C C . GLY A 1 87 ? -3.074 1.212 10.867 1 84.5 87 GLY A C 1
ATOM 679 O O . GLY A 1 87 ? -3.551 2.119 11.547 1 84.5 87 GLY A O 1
ATOM 680 N N . ALA A 1 88 ? -2.396 1.37 9.758 1 85.75 88 ALA A N 1
ATOM 681 C CA . ALA A 1 88 ? -2.201 2.721 9.234 1 85.75 88 ALA A CA 1
ATOM 682 C C . ALA A 1 88 ? -3.535 3.363 8.867 1 85.75 88 ALA A C 1
ATOM 684 O O . ALA A 1 88 ? -3.74 4.559 9.102 1 85.75 88 ALA A O 1
ATOM 685 N N . ALA A 1 89 ? -4.379 2.629 8.273 1 90.88 89 ALA A N 1
ATOM 686 C CA . ALA A 1 89 ? -5.695 3.139 7.898 1 90.88 89 ALA A CA 1
ATOM 687 C C . ALA A 1 89 ? -6.488 3.562 9.133 1 90.88 89 ALA A C 1
ATOM 689 O O . ALA A 1 89 ? -7.117 4.621 9.133 1 90.88 89 ALA A O 1
ATOM 690 N N . LEU A 1 90 ? -6.441 2.789 10.172 1 90.94 90 LEU A N 1
ATOM 691 C CA . LEU A 1 90 ? -7.176 3.078 11.398 1 90.94 90 LEU A CA 1
ATOM 692 C C . LEU A 1 90 ? -6.68 4.371 12.039 1 90.94 90 LEU A C 1
ATOM 694 O O . LEU A 1 90 ? -7.48 5.168 12.539 1 90.94 90 LEU A O 1
ATOM 698 N N . ALA A 1 91 ? -5.398 4.504 12.047 1 90.38 91 ALA A N 1
ATOM 699 C CA . ALA A 1 91 ? -4.832 5.73 12.594 1 90.38 91 ALA A CA 1
ATOM 700 C C . ALA A 1 91 ? -5.324 6.957 11.828 1 90.38 91 ALA A C 1
ATOM 702 O O . ALA A 1 91 ? -5.641 7.988 12.43 1 90.38 91 ALA A O 1
ATOM 703 N N . THR A 1 92 ? -5.387 6.828 10.562 1 92 92 THR A N 1
ATOM 704 C CA . THR A 1 92 ? -5.879 7.91 9.719 1 92 92 THR A CA 1
ATOM 705 C C . THR A 1 92 ? -7.355 8.172 9.992 1 92 92 THR A C 1
ATOM 707 O O . THR A 1 92 ? -7.781 9.328 10.07 1 92 92 THR A O 1
ATOM 710 N N . PHE A 1 93 ? -8.133 7.102 10.133 1 94.31 93 PHE A N 1
ATOM 711 C CA . PHE A 1 93 ? -9.562 7.238 10.406 1 94.31 93 PHE A CA 1
ATOM 712 C C . PHE A 1 93 ? -9.789 8.008 11.703 1 94.31 93 PHE A C 1
ATOM 714 O O . PHE A 1 93 ? -10.586 8.945 11.742 1 94.31 93 PHE A O 1
ATOM 721 N N . LYS A 1 94 ? -9.055 7.633 12.688 1 93.25 94 LYS A N 1
ATOM 722 C CA . LYS A 1 94 ? -9.219 8.242 14 1 93.25 94 LYS A CA 1
ATOM 723 C C . LYS A 1 94 ? -8.812 9.719 13.977 1 93.25 94 LYS A C 1
ATOM 725 O O . LYS A 1 94 ? -9.469 10.555 14.602 1 93.25 94 LYS A O 1
ATOM 730 N N . THR A 1 95 ? -7.785 9.977 13.25 1 93.5 95 THR A N 1
ATOM 731 C CA . THR A 1 95 ? -7.312 11.352 13.148 1 93.5 95 THR A CA 1
ATOM 732 C C . THR A 1 95 ? -8.344 12.227 12.445 1 93.5 95 THR A C 1
ATOM 734 O O . THR A 1 95 ? -8.656 13.328 12.914 1 93.5 95 THR A O 1
ATOM 737 N N . LEU A 1 96 ? -8.867 11.727 11.383 1 94.88 96 LEU A N 1
ATOM 738 C CA . LEU A 1 96 ? -9.852 12.5 10.625 1 94.88 96 LEU A CA 1
ATOM 739 C C . LEU A 1 96 ? -11.141 12.648 11.422 1 94.88 96 LEU A C 1
ATOM 741 O O . LEU A 1 96 ? -11.797 13.695 11.352 1 94.88 96 LEU A O 1
ATOM 745 N N . ALA A 1 97 ? -11.484 11.617 12.125 1 95.75 97 ALA A N 1
ATOM 746 C CA . ALA A 1 97 ? -12.656 11.703 12.984 1 95.75 97 ALA A CA 1
ATOM 747 C C . ALA A 1 97 ? -12.477 12.773 14.055 1 95.75 97 ALA A C 1
ATOM 749 O O . ALA A 1 97 ? -13.406 13.523 14.359 1 95.75 97 ALA A O 1
ATOM 750 N N . ALA A 1 98 ? -11.281 12.828 14.594 1 94.06 98 ALA A N 1
ATOM 751 C CA . ALA A 1 98 ? -10.984 13.852 15.602 1 94.06 98 ALA A CA 1
ATOM 752 C C . ALA A 1 98 ? -11.078 15.25 15.008 1 94.06 98 ALA A C 1
ATOM 754 O O . ALA A 1 98 ? -11.57 16.172 15.656 1 94.06 98 ALA A O 1
ATOM 755 N N . HIS A 1 99 ? -10.617 15.398 13.789 1 94.62 99 HIS A N 1
ATOM 756 C CA . HIS A 1 99 ? -10.742 16.672 13.102 1 94.62 99 HIS A CA 1
ATOM 757 C C . HIS A 1 99 ? -12.203 17.062 12.93 1 94.62 99 HIS A C 1
ATOM 759 O O . HIS A 1 99 ? -12.578 18.219 13.148 1 94.62 99 HIS A O 1
ATOM 765 N N . TYR A 1 100 ? -12.977 16.141 12.539 1 95.75 100 TYR A N 1
ATOM 766 C CA . TYR A 1 100 ? -14.398 16.359 12.32 1 95.75 100 TYR A CA 1
ATOM 767 C C . TYR A 1 100 ? -15.086 16.781 13.609 1 95.75 100 TYR A C 1
ATOM 769 O O . TYR A 1 100 ? -15.836 17.766 13.633 1 95.75 100 TYR A O 1
ATOM 777 N N . LYS A 1 101 ? -14.797 16.078 14.656 1 93.94 101 LYS A N 1
ATOM 778 C CA . LYS A 1 101 ? -15.414 16.375 15.953 1 93.94 101 LYS A CA 1
ATOM 779 C C . LYS A 1 101 ? -15 17.75 16.453 1 93.94 101 LYS A C 1
ATOM 781 O O . LYS A 1 101 ? -15.828 18.516 16.969 1 93.94 101 LYS A O 1
ATOM 786 N N . GLU A 1 102 ? -13.742 18.062 16.281 1 92.12 102 GLU A N 1
ATOM 787 C CA . GLU A 1 102 ? -13.25 19.375 16.719 1 92.12 102 GLU A CA 1
ATOM 788 C C . GLU A 1 102 ? -13.891 20.5 15.906 1 92.12 102 GLU A C 1
ATOM 790 O O . GLU A 1 102 ? -14.297 21.516 16.469 1 92.12 102 GLU A O 1
ATOM 795 N N . ALA A 1 103 ? -13.953 20.297 14.648 1 93.06 103 ALA A N 1
ATOM 796 C CA . ALA A 1 103 ? -14.547 21.312 13.789 1 93.06 103 ALA A CA 1
ATOM 797 C C . ALA A 1 103 ? -16.031 21.516 14.125 1 93.06 103 ALA A C 1
ATOM 799 O O . ALA A 1 103 ? -16.516 22.656 14.125 1 93.06 103 ALA A O 1
ATOM 800 N N . ARG A 1 104 ? -16.719 20.438 14.414 1 90.69 104 ARG A N 1
ATOM 801 C CA . ARG A 1 104 ? -18.125 20.531 14.797 1 90.69 104 ARG A CA 1
ATOM 802 C C . ARG A 1 104 ? -18.281 21.25 16.125 1 90.69 104 ARG A C 1
ATOM 804 O O . ARG A 1 104 ? -19.188 22.062 16.281 1 90.69 104 ARG A O 1
ATOM 811 N N . HIS A 1 105 ? -17.422 20.938 17.031 1 89.31 105 HIS A N 1
ATOM 812 C CA . HIS A 1 105 ? -17.469 21.562 18.359 1 89.31 105 HIS A CA 1
ATOM 813 C C . HIS A 1 105 ? -17.188 23.062 18.266 1 89.31 105 HIS A C 1
ATOM 815 O O . HIS A 1 105 ? -17.781 23.844 19.016 1 89.31 105 HIS A O 1
ATOM 821 N N . GLN A 1 106 ? -16.391 23.453 17.328 1 88.88 106 GLN A N 1
ATOM 822 C CA . GLN A 1 106 ? -16.031 24.859 17.141 1 88.88 106 GLN A CA 1
ATOM 823 C C . GLN A 1 106 ? -17.047 25.578 16.266 1 88.88 106 GLN A C 1
ATOM 825 O O . GLN A 1 106 ? -16.938 26.781 16.016 1 88.88 106 GLN A O 1
ATOM 830 N N . GLY A 1 107 ? -18.016 24.844 15.688 1 89 107 GLY A N 1
ATOM 831 C CA . GLY A 1 107 ? -19.078 25.422 14.875 1 89 107 GLY A CA 1
ATOM 832 C C . GLY A 1 107 ? -18.641 25.656 13.438 1 89 107 GLY A C 1
ATOM 833 O O . GLY A 1 107 ? -19.312 26.391 12.703 1 89 107 GLY A O 1
ATOM 834 N N . ASP A 1 108 ? -17.453 25.219 13.117 1 92.5 108 ASP A N 1
ATOM 835 C CA . ASP A 1 108 ? -17 25.312 11.742 1 92.5 108 ASP A CA 1
ATOM 836 C C . ASP A 1 108 ? -17.531 24.156 10.898 1 92.5 108 ASP A C 1
ATOM 838 O O . ASP A 1 108 ? -16.812 23.203 10.602 1 92.5 108 ASP A O 1
ATOM 842 N N . TYR A 1 109 ? -18.719 24.297 10.398 1 90.62 109 TYR A N 1
ATOM 843 C CA . TYR A 1 109 ? -19.438 23.219 9.734 1 90.62 109 TYR A CA 1
ATOM 844 C C . TYR A 1 109 ? -18.875 22.969 8.336 1 90.62 109 TYR A C 1
ATOM 846 O O . TYR A 1 109 ? -18.891 21.828 7.848 1 90.62 109 TYR A O 1
ATOM 854 N N . ALA A 1 110 ? -18.344 24 7.766 1 91.06 110 ALA A N 1
ATOM 855 C CA . ALA A 1 110 ? -17.719 23.812 6.461 1 91.06 110 ALA A CA 1
ATOM 856 C C . ALA A 1 110 ? -16.484 22.906 6.562 1 91.06 110 ALA A C 1
ATOM 858 O O . ALA A 1 110 ? -16.328 21.969 5.77 1 91.06 110 ALA A O 1
ATOM 859 N N . ALA A 1 111 ? -15.703 23.188 7.562 1 91.88 111 ALA A N 1
ATOM 860 C CA . ALA A 1 111 ? -14.523 22.344 7.789 1 91.88 111 ALA A CA 1
ATOM 861 C C . ALA A 1 111 ? -14.93 20.938 8.203 1 91.88 111 ALA A C 1
ATOM 863 O O . ALA A 1 111 ? -14.305 19.953 7.789 1 91.88 111 ALA A O 1
ATOM 864 N N . ALA A 1 112 ? -15.938 20.812 9.023 1 93.25 112 ALA A N 1
ATOM 865 C CA . ALA A 1 112 ? -16.422 19.516 9.453 1 93.25 112 ALA A CA 1
ATOM 866 C C . ALA A 1 112 ? -16.859 18.672 8.266 1 93.25 112 ALA A C 1
ATOM 868 O O . ALA A 1 112 ? -16.531 17.484 8.18 1 93.25 112 ALA A O 1
ATOM 869 N N . ASP A 1 113 ? -17.516 19.328 7.359 1 92.62 113 ASP A N 1
ATOM 870 C CA . ASP A 1 113 ? -17.984 18.609 6.172 1 92.62 113 ASP A CA 1
ATOM 871 C C . ASP A 1 113 ? -16.812 18.156 5.309 1 92.62 113 ASP A C 1
ATOM 873 O O . ASP A 1 113 ? -16.859 17.078 4.715 1 92.62 113 ASP A O 1
ATOM 877 N N . ALA A 1 114 ? -15.836 18.984 5.223 1 90.5 114 ALA A N 1
ATOM 878 C CA . ALA A 1 114 ? -14.641 18.641 4.461 1 90.5 114 ALA A CA 1
ATOM 879 C C . ALA A 1 114 ? -13.922 17.438 5.082 1 90.5 114 ALA A C 1
ATOM 881 O O . ALA A 1 114 ? -13.516 16.516 4.375 1 90.5 114 ALA A O 1
ATOM 882 N N . TYR A 1 115 ? -13.789 17.422 6.406 1 93.5 115 TYR A N 1
ATOM 883 C CA . TYR A 1 115 ? -13.133 16.312 7.102 1 93.5 115 TYR A CA 1
ATOM 884 C C . TYR A 1 115 ? -13.945 15.031 6.973 1 93.5 115 TYR A C 1
ATOM 886 O O . TYR A 1 115 ? -13.375 13.945 6.816 1 93.5 115 TYR A O 1
ATOM 894 N N . LEU A 1 116 ? -15.234 15.195 7.062 1 93.88 116 LEU A N 1
ATOM 895 C CA . LEU A 1 116 ? -16.094 14.031 6.906 1 93.88 116 LEU A CA 1
ATOM 896 C C . LEU A 1 116 ? -15.977 13.453 5.5 1 93.88 116 LEU A C 1
ATOM 898 O O . LEU A 1 116 ? -15.977 12.234 5.324 1 93.88 116 LEU A O 1
ATOM 902 N N . GLY A 1 117 ? -15.945 14.352 4.547 1 90.81 117 GLY A N 1
ATOM 903 C CA . GLY A 1 117 ? -15.742 13.906 3.176 1 90.81 117 GLY A CA 1
ATOM 904 C C . GLY A 1 117 ? -14.43 13.172 2.979 1 90.81 117 GLY A C 1
ATOM 905 O O . GLY A 1 117 ? -14.391 12.133 2.311 1 90.81 117 GLY A O 1
ATOM 906 N N . GLU A 1 118 ? -13.398 13.633 3.525 1 90.81 118 GLU A N 1
ATOM 907 C CA . GLU A 1 118 ? -12.094 12.984 3.455 1 90.81 118 GLU A CA 1
ATOM 908 C C . GLU A 1 118 ? -12.117 11.633 4.156 1 90.81 118 GLU A C 1
ATOM 910 O O . GLU A 1 118 ? -11.531 10.664 3.67 1 90.81 118 GLU A O 1
ATOM 915 N N . LEU A 1 119 ? -12.703 11.625 5.312 1 93.81 119 LEU A N 1
ATOM 916 C CA . LEU A 1 119 ? -12.82 10.375 6.047 1 93.81 119 LEU A CA 1
ATOM 917 C C . LEU A 1 119 ? -13.57 9.328 5.223 1 93.81 119 LEU A C 1
ATOM 919 O O . LEU A 1 119 ? -13.148 8.172 5.156 1 93.81 119 LEU A O 1
ATOM 923 N N . ARG A 1 120 ? -14.617 9.75 4.625 1 92.62 120 ARG A N 1
ATOM 924 C CA . ARG A 1 120 ? -15.398 8.852 3.777 1 92.62 120 ARG A CA 1
ATOM 925 C C . ARG A 1 120 ? -14.547 8.297 2.643 1 92.62 120 ARG A C 1
ATOM 927 O O . ARG A 1 120 ? -14.594 7.098 2.352 1 92.62 120 ARG A O 1
ATOM 934 N N . GLU A 1 121 ? -13.82 9.109 2.062 1 89.31 121 GLU A N 1
ATOM 935 C CA . GLU A 1 121 ? -12.945 8.688 0.97 1 89.31 121 GLU A CA 1
ATOM 936 C C . GLU A 1 121 ? -11.93 7.652 1.438 1 89.31 121 GLU A C 1
ATOM 938 O O . GLU A 1 121 ? -11.664 6.672 0.739 1 89.31 121 GLU A O 1
ATOM 943 N N . HIS A 1 122 ? -11.367 7.883 2.559 1 91.12 122 HIS A N 1
ATOM 944 C CA . HIS A 1 122 ? -10.359 6.965 3.076 1 91.12 122 HIS A CA 1
ATOM 945 C C . HIS A 1 122 ? -10.984 5.621 3.451 1 91.12 122 HIS A C 1
ATOM 947 O O . HIS A 1 122 ? -10.375 4.57 3.238 1 91.12 122 HIS A O 1
ATOM 953 N N . VAL A 1 123 ? -12.148 5.672 4.008 1 92.81 123 VAL A N 1
ATOM 954 C CA . VAL A 1 123 ? -12.828 4.441 4.398 1 92.81 123 VAL A CA 1
ATOM 955 C C . VAL A 1 123 ? -13.18 3.623 3.158 1 92.81 123 VAL A C 1
ATOM 957 O O . VAL A 1 123 ? -12.922 2.418 3.107 1 92.81 123 VAL A O 1
ATOM 960 N N . TYR A 1 124 ? -13.688 4.258 2.154 1 91.44 124 TYR A N 1
ATOM 961 C CA . TYR A 1 124 ? -14.047 3.578 0.914 1 91.44 124 TYR A CA 1
ATOM 962 C C . TYR A 1 124 ? -12.797 3.064 0.199 1 91.44 124 TYR A C 1
ATOM 964 O O . TYR A 1 124 ? -12.797 1.955 -0.34 1 91.44 124 TYR A O 1
ATOM 972 N N . ALA A 1 125 ? -11.773 3.842 0.21 1 88.62 125 ALA A N 1
ATOM 973 C CA . ALA A 1 125 ? -10.523 3.432 -0.417 1 88.62 125 ALA A CA 1
ATOM 974 C C . ALA A 1 125 ? -9.945 2.197 0.268 1 88.62 125 ALA A C 1
ATOM 976 O O . ALA A 1 125 ? -9.383 1.319 -0.392 1 88.62 125 ALA A O 1
ATOM 977 N N . PHE A 1 126 ? -10.047 2.164 1.559 1 92.5 126 PHE A N 1
ATOM 978 C CA . PHE A 1 126 ? -9.578 1.008 2.312 1 92.5 126 PHE A CA 1
ATOM 979 C C . PHE A 1 126 ? -10.336 -0.248 1.903 1 92.5 126 PHE A C 1
ATOM 981 O O . PHE A 1 126 ? -9.734 -1.295 1.665 1 92.5 126 PHE A O 1
ATOM 988 N N . GLY A 1 127 ? -11.594 -0.117 1.791 1 90.75 127 GLY A N 1
ATOM 989 C CA . GLY A 1 127 ? -12.406 -1.229 1.327 1 90.75 127 GLY A CA 1
ATOM 990 C C . GLY A 1 127 ? -12.062 -1.674 -0.082 1 90.75 127 GLY A C 1
ATOM 991 O O . GLY A 1 127 ? -12.023 -2.871 -0.367 1 90.75 127 GLY A O 1
ATOM 992 N N . GLU A 1 128 ? -11.82 -0.783 -0.9 1 89.44 128 GLU A N 1
ATOM 993 C CA . GLU A 1 128 ? -11.461 -1.085 -2.281 1 89.44 128 GLU A CA 1
ATOM 994 C C . GLU A 1 128 ? -10.125 -1.832 -2.35 1 89.44 128 GLU A C 1
ATOM 996 O O . GLU A 1 128 ? -9.969 -2.748 -3.158 1 89.44 128 GLU A O 1
ATOM 1001 N N . THR A 1 129 ? -9.211 -1.352 -1.548 1 89.31 129 THR A N 1
ATOM 1002 C CA . THR A 1 129 ? -7.902 -2.002 -1.511 1 89.31 129 THR A CA 1
ATOM 1003 C C . THR A 1 129 ? -8.039 -3.457 -1.069 1 89.31 129 THR A C 1
ATOM 1005 O O . THR A 1 129 ? -7.398 -4.344 -1.64 1 89.31 129 THR A O 1
ATOM 1008 N N . LEU A 1 130 ? -8.852 -3.664 -0.071 1 92.5 130 LEU A N 1
ATOM 1009 C CA . LEU A 1 130 ? -9.102 -5.023 0.394 1 92.5 130 LEU A CA 1
ATOM 1010 C C . LEU A 1 130 ? -9.773 -5.852 -0.694 1 92.5 130 LEU A C 1
ATOM 1012 O O . LEU A 1 130 ? -9.367 -6.988 -0.954 1 92.5 130 LEU A O 1
ATOM 1016 N N . GLY A 1 131 ? -10.758 -5.242 -1.294 1 89.75 131 GLY A N 1
ATOM 1017 C CA . GLY A 1 131 ? -11.445 -5.93 -2.375 1 89.75 131 GLY A CA 1
ATOM 1018 C C . GLY A 1 131 ? -10.531 -6.289 -3.529 1 89.75 131 GLY A C 1
ATOM 1019 O O . GLY A 1 131 ? -10.633 -7.383 -4.09 1 89.75 131 GLY A O 1
ATOM 1020 N N . HIS A 1 132 ? -9.703 -5.402 -3.834 1 86.75 132 HIS A N 1
ATOM 1021 C CA . HIS A 1 132 ? -8.727 -5.664 -4.887 1 86.75 132 HIS A CA 1
ATOM 1022 C C . HIS A 1 132 ? -7.805 -6.816 -4.512 1 86.75 132 HIS A C 1
ATOM 1024 O O . HIS A 1 132 ? -7.539 -7.699 -5.328 1 86.75 132 HIS A O 1
ATOM 1030 N N . GLY A 1 133 ? -7.27 -6.734 -3.334 1 89.81 133 GLY A N 1
ATOM 1031 C CA . GLY A 1 133 ? -6.418 -7.816 -2.875 1 89.81 133 GLY A CA 1
ATOM 1032 C C . GLY A 1 133 ? -7.086 -9.18 -2.955 1 89.81 133 GLY A C 1
ATOM 1033 O O . GLY A 1 133 ? -6.473 -10.156 -3.385 1 89.81 133 GLY A O 1
ATOM 1034 N N . ILE A 1 134 ? -8.297 -9.25 -2.602 1 92.31 134 ILE A N 1
ATOM 1035 C CA . ILE A 1 134 ? -9.062 -10.492 -2.619 1 92.31 134 ILE A CA 1
ATOM 1036 C C . ILE A 1 134 ? -9.25 -10.969 -4.059 1 92.31 134 ILE A C 1
ATOM 1038 O O . ILE A 1 134 ? -9.086 -12.148 -4.355 1 92.31 134 ILE A O 1
ATOM 1042 N N . ARG A 1 135 ? -9.578 -10.055 -4.914 1 88.81 135 ARG A N 1
ATOM 1043 C CA . ARG A 1 135 ? -9.75 -10.406 -6.32 1 88.81 135 ARG A CA 1
ATOM 1044 C C . ARG A 1 135 ? -8.461 -10.977 -6.906 1 88.81 135 ARG A C 1
ATOM 1046 O O . ARG A 1 135 ? -8.5 -11.93 -7.684 1 88.81 135 ARG A O 1
ATOM 1053 N N . VAL A 1 136 ? -7.375 -10.375 -6.594 1 89.12 136 VAL A N 1
ATOM 1054 C CA . VAL A 1 136 ? -6.082 -10.844 -7.074 1 89.12 136 VAL A CA 1
ATOM 1055 C C . VAL A 1 136 ? -5.824 -12.266 -6.566 1 89.12 136 VAL A C 1
ATOM 1057 O O . VAL A 1 136 ? -5.352 -13.125 -7.316 1 89.12 136 VAL A O 1
ATOM 1060 N N . LEU A 1 137 ? -6.086 -12.492 -5.324 1 92.25 137 LEU A N 1
ATOM 1061 C CA . LEU A 1 137 ? -5.883 -13.812 -4.742 1 92.25 137 LEU A CA 1
ATOM 1062 C C . LEU A 1 137 ? -6.762 -14.859 -5.426 1 92.25 137 LEU A C 1
ATOM 1064 O O . LEU A 1 137 ? -6.301 -15.953 -5.742 1 92.25 137 LEU A O 1
ATOM 1068 N N . TRP A 1 138 ? -7.953 -14.469 -5.695 1 91.25 138 TRP A N 1
ATOM 1069 C CA . TRP A 1 138 ? -8.852 -15.383 -6.391 1 91.25 138 TRP A CA 1
ATOM 1070 C C . TRP A 1 138 ? -8.352 -15.664 -7.805 1 91.25 138 TRP A C 1
ATOM 1072 O O . TRP A 1 138 ? -8.469 -16.781 -8.305 1 91.25 138 TRP A O 1
ATOM 1082 N N . SER A 1 139 ? -7.906 -14.695 -8.406 1 88.56 139 SER A N 1
ATOM 1083 C CA . SER A 1 139 ? -7.352 -14.891 -9.742 1 88.56 139 SER A CA 1
ATOM 1084 C C . SER A 1 139 ? -6.195 -15.883 -9.727 1 88.56 139 SER A C 1
ATOM 1086 O O . SER A 1 139 ? -6.098 -16.75 -10.594 1 88.56 139 SER A O 1
ATOM 1088 N N . ARG A 1 140 ? -5.359 -15.766 -8.758 1 89.69 140 ARG A N 1
ATOM 1089 C CA . ARG A 1 140 ? -4.234 -16.688 -8.617 1 89.69 140 ARG A CA 1
ATOM 1090 C C . ARG A 1 140 ? -4.719 -18.109 -8.375 1 89.69 140 ARG A C 1
ATOM 1092 O O . ARG A 1 140 ? -4.184 -19.062 -8.953 1 89.69 140 ARG A O 1
ATOM 1099 N N . ILE A 1 141 ? -5.684 -18.188 -7.559 1 91.19 141 ILE A N 1
ATOM 1100 C CA . ILE A 1 141 ? -6.227 -19.484 -7.207 1 91.19 141 ILE A CA 1
ATOM 1101 C C . ILE A 1 141 ? -6.875 -20.125 -8.43 1 91.19 141 ILE A C 1
ATOM 1103 O O . ILE A 1 141 ? -6.617 -21.297 -8.742 1 91.19 141 ILE A O 1
ATOM 1107 N N . ASN A 1 142 ? -7.637 -19.312 -9.117 1 88 142 ASN A N 1
ATOM 1108 C CA . ASN A 1 142 ? -8.406 -19.828 -10.242 1 88 142 ASN A CA 1
ATOM 1109 C C . ASN A 1 142 ? -7.504 -20.203 -11.414 1 88 142 ASN A C 1
ATOM 1111 O O . ASN A 1 142 ? -7.836 -21.109 -12.188 1 88 142 ASN A O 1
ATOM 1115 N N . ASN A 1 143 ? -6.414 -19.594 -11.508 1 86.94 143 ASN A N 1
ATOM 1116 C CA . ASN A 1 143 ? -5.457 -19.938 -12.562 1 86.94 143 ASN A CA 1
ATOM 1117 C C . ASN A 1 143 ? -4.441 -20.969 -12.07 1 86.94 143 ASN A C 1
ATOM 1119 O O . ASN A 1 143 ? -3.498 -21.297 -12.789 1 86.94 143 ASN A O 1
ATOM 1123 N N . GLU A 1 144 ? -4.555 -21.438 -10.867 1 89.94 144 GLU A N 1
ATOM 1124 C CA . GLU A 1 144 ? -3.689 -22.438 -10.234 1 89.94 144 GLU A CA 1
ATOM 1125 C C . GLU A 1 144 ? -2.221 -22.031 -10.344 1 89.94 144 GLU A C 1
ATOM 1127 O O . GLU A 1 144 ? -1.365 -22.859 -10.656 1 89.94 144 GLU A O 1
ATOM 1132 N N . PHE A 1 145 ? -2.004 -20.766 -10.234 1 88.31 145 PHE A N 1
ATOM 1133 C CA . PHE A 1 145 ? -0.655 -20.219 -10.273 1 88.31 145 PHE A CA 1
ATOM 1134 C C . PHE A 1 145 ? 0.036 -20.562 -11.586 1 88.31 145 PHE A C 1
ATOM 1136 O O . PHE A 1 145 ? 1.217 -20.922 -11.594 1 88.31 145 PHE A O 1
ATOM 1143 N N . GLY A 1 146 ? -0.622 -20.406 -12.633 1 85.88 146 GLY A N 1
ATOM 1144 C CA . GLY A 1 146 ? -0.151 -20.781 -13.953 1 85.88 146 GLY A CA 1
ATOM 1145 C C . GLY A 1 146 ? 0.952 -19.891 -14.484 1 85.88 146 GLY A C 1
ATOM 1146 O O . GLY A 1 146 ? 1.575 -20.203 -15.5 1 85.88 146 GLY A O 1
ATOM 1147 N N . TYR A 1 147 ? 1.278 -18.922 -13.773 1 82.5 147 TYR A N 1
ATOM 1148 C CA . TYR A 1 147 ? 2.307 -18 -14.234 1 82.5 147 TYR A CA 1
ATOM 1149 C C . TYR A 1 147 ? 3.697 -18.5 -13.867 1 82.5 147 TYR A C 1
ATOM 1151 O O . TYR A 1 147 ? 4.703 -17.938 -14.312 1 82.5 147 TYR A O 1
ATOM 1159 N N . VAL A 1 148 ? 3.688 -19.547 -13.094 1 88.19 148 VAL A N 1
ATOM 1160 C CA . VAL A 1 148 ? 4.957 -20.219 -12.836 1 88.19 148 VAL A CA 1
ATOM 1161 C C . VAL A 1 148 ? 4.938 -21.609 -13.453 1 88.19 148 VAL A C 1
ATOM 1163 O O . VAL A 1 148 ? 3.873 -22.219 -13.617 1 88.19 148 VAL A O 1
ATOM 1166 N N . GLY A 1 149 ? 6.098 -22.141 -13.789 1 83.62 149 GLY A N 1
ATOM 1167 C CA . GLY A 1 149 ? 6.152 -23.328 -14.625 1 83.62 149 GLY A CA 1
ATOM 1168 C C . GLY A 1 149 ? 6.309 -24.609 -13.82 1 83.62 149 GLY A C 1
ATOM 1169 O O . GLY A 1 149 ? 5.789 -25.656 -14.211 1 83.62 149 GLY A O 1
ATOM 1170 N N . THR A 1 150 ? 6.91 -24.578 -12.711 1 88.62 150 THR A N 1
ATOM 1171 C CA . THR A 1 150 ? 7.227 -25.812 -11.992 1 88.62 150 THR A CA 1
ATOM 1172 C C . THR A 1 150 ? 6.293 -26 -10.797 1 88.62 150 THR A C 1
ATOM 1174 O O . THR A 1 150 ? 5.734 -25.031 -10.289 1 88.62 150 THR A O 1
ATOM 1177 N N . LEU A 1 151 ? 6.164 -27.219 -10.445 1 89.5 151 LEU A N 1
ATOM 1178 C CA . LEU A 1 151 ? 5.328 -27.547 -9.297 1 89.5 151 LEU A CA 1
ATOM 1179 C C . LEU A 1 151 ? 5.895 -26.938 -8.023 1 89.5 151 LEU A C 1
ATOM 1181 O O . LEU A 1 151 ? 5.145 -26.453 -7.168 1 89.5 151 LEU A O 1
ATOM 1185 N N . ASN A 1 152 ? 7.148 -27.016 -7.863 1 89.75 152 ASN A N 1
ATOM 1186 C CA . ASN A 1 152 ? 7.773 -26.406 -6.695 1 89.75 152 ASN A CA 1
ATOM 1187 C C . ASN A 1 152 ? 7.527 -24.891 -6.648 1 89.75 152 ASN A C 1
ATOM 1189 O O . ASN A 1 152 ? 7.34 -24.328 -5.574 1 89.75 152 ASN A O 1
ATOM 1193 N N . ALA A 1 153 ? 7.555 -24.312 -7.797 1 92.69 153 ALA A N 1
ATOM 1194 C CA . ALA A 1 153 ? 7.277 -22.891 -7.863 1 92.69 153 ALA A CA 1
ATOM 1195 C C . ALA A 1 153 ? 5.828 -22.594 -7.492 1 92.69 153 ALA A C 1
ATOM 1197 O O . ALA A 1 153 ? 5.539 -21.594 -6.824 1 92.69 153 ALA A O 1
ATOM 1198 N N . LYS A 1 154 ? 4.957 -23.469 -7.926 1 93.75 154 LYS A N 1
ATOM 1199 C CA . LYS A 1 154 ? 3.549 -23.312 -7.582 1 93.75 154 LYS A CA 1
ATOM 1200 C C . LYS A 1 154 ? 3.332 -23.438 -6.074 1 93.75 154 LYS A C 1
ATOM 1202 O O . LYS A 1 154 ? 2.543 -22.688 -5.492 1 93.75 154 LYS A O 1
ATOM 1207 N N . ILE A 1 155 ? 3.996 -24.297 -5.477 1 92.94 155 ILE A N 1
ATOM 1208 C CA . ILE A 1 155 ? 3.91 -24.484 -4.031 1 92.94 155 ILE A CA 1
ATOM 1209 C C . ILE A 1 155 ? 4.426 -23.234 -3.32 1 92.94 155 ILE A C 1
ATOM 1211 O O . ILE A 1 155 ? 3.787 -22.734 -2.391 1 92.94 155 ILE A O 1
ATOM 1215 N N . ARG A 1 156 ? 5.539 -22.703 -3.779 1 94.06 156 ARG A N 1
ATOM 1216 C CA . ARG A 1 156 ? 6.105 -21.5 -3.176 1 94.06 156 ARG A CA 1
ATOM 1217 C C . ARG A 1 156 ? 5.156 -20.312 -3.311 1 94.06 156 ARG A C 1
ATOM 1219 O O . ARG A 1 156 ? 5.004 -19.531 -2.377 1 94.06 156 ARG A O 1
ATOM 1226 N N . GLU A 1 157 ? 4.578 -20.203 -4.473 1 93.5 157 GLU A N 1
ATOM 1227 C CA . GLU A 1 157 ? 3.627 -19.109 -4.703 1 93.5 157 GLU A CA 1
ATOM 1228 C C . GLU A 1 157 ? 2.404 -19.25 -3.801 1 93.5 157 GLU A C 1
ATOM 1230 O O . GLU A 1 157 ? 1.858 -18.25 -3.332 1 93.5 157 GLU A O 1
ATOM 1235 N N . ASN A 1 158 ? 1.975 -20.438 -3.652 1 94.19 158 ASN A N 1
ATOM 1236 C CA . ASN A 1 158 ? 0.851 -20.672 -2.754 1 94.19 158 ASN A CA 1
ATOM 1237 C C . ASN A 1 158 ? 1.192 -20.312 -1.313 1 94.19 158 ASN A C 1
ATOM 1239 O O . ASN A 1 158 ? 0.378 -19.703 -0.613 1 94.19 158 ASN A O 1
ATOM 1243 N N . GLU A 1 159 ? 2.373 -20.672 -0.936 1 93.31 159 GLU A N 1
ATOM 1244 C CA . GLU A 1 159 ? 2.818 -20.344 0.413 1 93.31 159 GLU A CA 1
ATOM 1245 C C . GLU A 1 159 ? 2.916 -18.828 0.605 1 93.31 159 GLU A C 1
ATOM 1247 O O . GLU A 1 159 ? 2.572 -18.312 1.668 1 93.31 159 GLU A O 1
ATOM 1252 N N . LEU A 1 160 ? 3.396 -18.219 -0.406 1 93.12 160 LEU A N 1
ATOM 1253 C CA . LEU A 1 160 ? 3.445 -16.75 -0.357 1 93.12 160 LEU A CA 1
ATOM 1254 C C . LEU A 1 160 ? 2.045 -16.172 -0.225 1 93.12 160 LEU A C 1
ATOM 1256 O O . LEU A 1 160 ? 1.815 -15.281 0.599 1 93.12 160 LEU A O 1
ATOM 1260 N N . ALA A 1 161 ? 1.134 -16.625 -1.021 1 93.88 161 ALA A N 1
ATOM 1261 C CA . ALA A 1 161 ? -0.246 -16.141 -0.971 1 93.88 161 ALA A CA 1
ATOM 1262 C C . ALA A 1 161 ? -0.865 -16.406 0.4 1 93.88 161 ALA A C 1
ATOM 1264 O O . ALA A 1 161 ? -1.605 -15.57 0.921 1 93.88 161 ALA A O 1
ATOM 1265 N N . GLN A 1 162 ? -0.573 -17.547 0.981 1 92.44 162 GLN A N 1
ATOM 1266 C CA . GLN A 1 162 ? -1.074 -17.875 2.312 1 92.44 162 GLN A CA 1
ATOM 1267 C C . GLN A 1 162 ? -0.558 -16.875 3.352 1 92.44 162 GLN A C 1
ATOM 1269 O O . GLN A 1 162 ? -1.305 -16.453 4.234 1 92.44 162 GLN A O 1
ATOM 1274 N N . SER A 1 163 ? 0.669 -16.625 3.23 1 90.94 163 SER A N 1
ATOM 1275 C CA . SER A 1 163 ? 1.248 -15.664 4.164 1 90.94 163 SER A CA 1
ATOM 1276 C C . SER A 1 163 ? 0.61 -14.289 4.012 1 90.94 163 SER A C 1
ATOM 1278 O O . SER A 1 163 ? 0.39 -13.586 5 1 90.94 163 SER A O 1
ATOM 1280 N N . GLN A 1 164 ? 0.366 -13.875 2.799 1 92.5 164 GLN A N 1
ATOM 1281 C CA . GLN A 1 164 ? -0.271 -12.594 2.535 1 92.5 164 GLN A CA 1
ATOM 1282 C C . GLN A 1 164 ? -1.686 -12.555 3.109 1 92.5 164 GLN A C 1
ATOM 1284 O O . GLN A 1 164 ? -2.09 -11.555 3.709 1 92.5 164 GLN A O 1
ATOM 1289 N N . VAL A 1 165 ? -2.428 -13.609 2.936 1 94.19 165 VAL A N 1
ATOM 1290 C CA . VAL A 1 165 ? -3.791 -13.688 3.455 1 94.19 165 VAL A CA 1
ATOM 1291 C C . VAL A 1 165 ? -3.768 -13.648 4.98 1 94.19 165 VAL A C 1
ATOM 1293 O O . VAL A 1 165 ? -4.574 -12.945 5.602 1 94.19 165 VAL A O 1
ATOM 1296 N N . SER A 1 166 ? -2.852 -14.383 5.59 1 90.62 166 SER A N 1
ATOM 1297 C CA . SER A 1 166 ? -2.736 -14.406 7.043 1 90.62 166 SER A CA 1
ATOM 1298 C C . SER A 1 166 ? -2.41 -13.023 7.598 1 90.62 166 SER A C 1
ATOM 1300 O O . SER A 1 166 ? -2.941 -12.625 8.633 1 90.62 166 SER A O 1
ATOM 1302 N N . GLU A 1 167 ? -1.566 -12.352 6.906 1 89.56 167 GLU A N 1
ATOM 1303 C CA . GLU A 1 167 ? -1.219 -11 7.324 1 89.56 167 GLU A CA 1
ATOM 1304 C C . GLU A 1 167 ? -2.424 -10.062 7.234 1 89.56 167 GLU A C 1
ATOM 1306 O O . GLU A 1 167 ? -2.639 -9.234 8.117 1 89.56 167 GLU A O 1
ATOM 1311 N N . LEU A 1 168 ? -3.154 -10.172 6.148 1 92.94 168 LEU A N 1
ATOM 1312 C CA . LEU A 1 168 ? -4.348 -9.352 5.973 1 92.94 168 LEU A CA 1
ATOM 1313 C C . LEU A 1 168 ? -5.371 -9.633 7.066 1 92.94 168 LEU A C 1
ATOM 1315 O O . LEU A 1 168 ? -5.93 -8.711 7.656 1 92.94 168 LEU A O 1
ATOM 1319 N N . LEU A 1 169 ? -5.555 -10.906 7.32 1 92.19 169 LEU A N 1
ATOM 1320 C CA . LEU A 1 169 ? -6.52 -11.297 8.344 1 92.19 169 LEU A CA 1
ATOM 1321 C C . LEU A 1 169 ? -6.082 -10.812 9.719 1 92.19 169 LEU A C 1
ATOM 1323 O O . LEU A 1 169 ? -6.898 -10.328 10.5 1 92.19 169 LEU A O 1
ATOM 1327 N N . ALA A 1 170 ? -4.824 -10.922 10 1 88.25 170 ALA A N 1
ATOM 1328 C CA . ALA A 1 170 ? -4.289 -10.438 11.273 1 88.25 170 ALA A CA 1
ATOM 1329 C C . ALA A 1 170 ? -4.48 -8.93 11.406 1 88.25 170 ALA A C 1
ATOM 1331 O O . ALA A 1 170 ? -4.797 -8.43 12.492 1 88.25 170 ALA A O 1
ATOM 1332 N N . GLY A 1 171 ? -4.266 -8.203 10.32 1 90.25 171 GLY A N 1
ATOM 1333 C CA . GLY A 1 171 ? -4.492 -6.766 10.328 1 90.25 171 GLY A CA 1
ATOM 1334 C C . GLY A 1 171 ? -5.938 -6.387 10.586 1 90.25 171 GLY A C 1
ATOM 1335 O O . GLY A 1 171 ? -6.219 -5.445 11.328 1 90.25 171 GLY A O 1
ATOM 1336 N N . LEU A 1 172 ? -6.863 -7.098 9.969 1 92.38 172 LEU A N 1
ATOM 1337 C CA . LEU A 1 172 ? -8.289 -6.809 10.109 1 92.38 172 LEU A CA 1
ATOM 1338 C C . LEU A 1 172 ? -8.773 -7.133 11.523 1 92.38 172 LEU A C 1
ATOM 1340 O O . LEU A 1 172 ? -9.688 -6.488 12.031 1 92.38 172 LEU A O 1
ATOM 1344 N N . GLU A 1 173 ? -8.117 -8.031 12.164 1 87.88 173 GLU A N 1
ATOM 1345 C CA . GLU A 1 173 ? -8.492 -8.422 13.516 1 87.88 173 GLU A CA 1
ATOM 1346 C C . GLU A 1 173 ? -8.117 -7.348 14.531 1 87.88 173 GLU A C 1
ATOM 1348 O O . GLU A 1 173 ? -8.688 -7.293 15.625 1 87.88 173 GLU A O 1
ATOM 1353 N N . LEU A 1 174 ? -7.215 -6.484 14.172 1 84.94 174 LEU A N 1
ATOM 1354 C CA . LEU A 1 174 ? -6.758 -5.434 15.078 1 84.94 174 LEU A CA 1
ATOM 1355 C C . LEU A 1 174 ? -7.77 -4.297 15.141 1 84.94 174 LEU A C 1
ATOM 1357 O O . LEU A 1 174 ? -7.703 -3.449 16.031 1 84.94 174 LEU A O 1
ATOM 1361 N N . ILE A 1 175 ? -8.703 -4.316 14.227 1 90.94 175 ILE A N 1
ATOM 1362 C CA . ILE A 1 175 ? -9.695 -3.244 14.203 1 90.94 175 ILE A CA 1
ATOM 1363 C C . ILE A 1 175 ? -10.711 -3.453 15.312 1 90.94 175 ILE A C 1
ATOM 1365 O O . ILE A 1 175 ? -11.43 -4.457 15.336 1 90.94 175 ILE A O 1
ATOM 1369 N N . SER A 1 176 ? -10.695 -2.594 16.25 1 90.62 176 SER A N 1
ATOM 1370 C CA . SER A 1 176 ? -11.664 -2.623 17.344 1 90.62 176 SER A CA 1
ATOM 1371 C C . SER A 1 176 ? -12.844 -1.704 17.062 1 90.62 176 SER A C 1
ATOM 1373 O O . SER A 1 176 ? -12.727 -0.481 17.156 1 90.62 176 SER A O 1
ATOM 1375 N N . PHE A 1 177 ? -13.953 -2.256 16.891 1 90.38 177 PHE A N 1
ATOM 1376 C CA . PHE A 1 177 ? -15.133 -1.451 16.578 1 90.38 177 PHE A CA 1
ATOM 1377 C C . PHE A 1 177 ? -15.703 -0.821 17.844 1 90.38 177 PHE A C 1
ATOM 1379 O O . PHE A 1 177 ? -16.438 0.168 17.766 1 90.38 177 PHE A O 1
ATOM 1386 N N . GLU A 1 178 ? -15.328 -1.334 18.969 1 87.88 178 GLU A N 1
ATOM 1387 C CA . GLU A 1 178 ? -15.672 -0.664 20.219 1 87.88 178 GLU A CA 1
ATOM 1388 C C . GLU A 1 178 ? -14.953 0.678 20.328 1 87.88 178 GLU A C 1
ATOM 1390 O O . GLU A 1 178 ? -15.57 1.685 20.703 1 87.88 178 GLU A O 1
ATOM 1395 N N . GLU A 1 179 ? -13.703 0.605 20 1 90.19 179 GLU A N 1
ATOM 1396 C CA . GLU A 1 179 ? -12.914 1.834 20.047 1 90.19 179 GLU A CA 1
ATOM 1397 C C . GLU A 1 179 ? -13.414 2.836 19 1 90.19 179 GLU A C 1
ATOM 1399 O O . GLU A 1 179 ? -13.438 4.043 19.266 1 90.19 179 GLU A O 1
ATOM 1404 N N . LEU A 1 180 ? -13.781 2.354 17.859 1 93.38 180 LEU A N 1
ATOM 1405 C CA . LEU A 1 180 ? -14.281 3.23 16.797 1 93.38 180 LEU A CA 1
ATOM 1406 C C . LEU A 1 180 ? -15.641 3.816 17.172 1 93.38 180 LEU A C 1
ATOM 1408 O O . LEU A 1 180 ? -15.938 4.965 16.844 1 93.38 180 LEU A O 1
ATOM 1412 N N . ALA A 1 181 ? -16.422 3.031 17.906 1 90.19 181 ALA A N 1
ATOM 1413 C CA . ALA A 1 181 ? -17.703 3.531 18.391 1 90.19 181 ALA A CA 1
ATOM 1414 C C . ALA A 1 181 ? -17.5 4.645 19.406 1 90.19 181 ALA A C 1
ATOM 1416 O O . ALA A 1 181 ? -18.25 5.633 19.422 1 90.19 181 ALA A O 1
ATOM 1417 N N . GLU A 1 182 ? -16.516 4.453 20.188 1 89.94 182 GLU A N 1
ATOM 1418 C CA . GLU A 1 182 ? -16.203 5.488 21.172 1 89.94 182 GLU A CA 1
ATOM 1419 C C . GLU A 1 182 ? -15.719 6.766 20.484 1 89.94 182 GLU A C 1
ATOM 1421 O O . GLU A 1 182 ? -16.062 7.867 20.906 1 89.94 182 GLU A O 1
ATOM 1426 N N . THR A 1 183 ? -14.977 6.562 19.484 1 90.88 183 THR A N 1
ATOM 1427 C CA . THR A 1 183 ? -14.469 7.703 18.719 1 90.88 183 THR A CA 1
ATOM 1428 C C . THR A 1 183 ? -15.617 8.438 18.031 1 90.88 183 THR A C 1
ATOM 1430 O O . THR A 1 183 ? -15.625 9.672 17.969 1 90.88 183 THR A O 1
ATOM 1433 N N . ALA A 1 184 ? -16.547 7.746 17.531 1 91.5 184 ALA A N 1
ATOM 1434 C CA . ALA A 1 184 ? -17.672 8.352 16.828 1 91.5 184 ALA A CA 1
ATOM 1435 C C . ALA A 1 184 ? -18.625 9.031 17.812 1 91.5 184 ALA A C 1
ATOM 1437 O O . ALA A 1 184 ? -19.266 10.023 17.453 1 91.5 184 ALA A O 1
ATOM 1438 N N . GLY A 1 185 ? -18.672 8.531 19.016 1 89.31 185 GLY A N 1
ATOM 1439 C CA . GLY A 1 185 ? -19.609 9.086 19.969 1 89.31 185 GLY A CA 1
ATOM 1440 C C . GLY A 1 185 ? -21.047 9.016 19.484 1 89.31 185 GLY A C 1
ATOM 1441 O O . GLY A 1 185 ? -21.516 7.965 19.047 1 89.31 185 GLY A O 1
ATOM 1442 N N . ASP A 1 186 ? -21.766 10.188 19.609 1 87.19 186 ASP A N 1
ATOM 1443 C CA . ASP A 1 186 ? -23.188 10.195 19.25 1 87.19 186 ASP A CA 1
ATOM 1444 C C . ASP A 1 186 ? -23.406 10.82 17.875 1 87.19 186 ASP A C 1
ATOM 1446 O O . ASP A 1 186 ? -24.547 11.086 17.484 1 87.19 186 ASP A O 1
ATOM 1450 N N . LEU A 1 187 ? -22.359 11 17.25 1 90.81 187 LEU A N 1
ATOM 1451 C CA . LEU A 1 187 ? -22.484 11.609 15.93 1 90.81 187 LEU A CA 1
ATOM 1452 C C . LEU A 1 187 ? -22.906 10.578 14.891 1 90.81 187 LEU A C 1
ATOM 1454 O O . LEU A 1 187 ? -22.141 9.672 14.555 1 90.81 187 LEU A O 1
ATOM 1458 N N . ARG A 1 188 ? -24.031 10.75 14.344 1 90.56 188 ARG A N 1
ATOM 1459 C CA . ARG A 1 188 ? -24.688 9.773 13.484 1 90.56 188 ARG A CA 1
ATOM 1460 C C . ARG A 1 188 ? -23.844 9.477 12.25 1 90.56 188 ARG A C 1
ATOM 1462 O O . ARG A 1 188 ? -23.672 8.312 11.875 1 90.56 188 ARG A O 1
ATOM 1469 N N . GLU A 1 189 ? -23.328 10.531 11.633 1 92.25 189 GLU A N 1
ATOM 1470 C CA . GLU A 1 189 ? -22.562 10.352 10.398 1 92.25 189 GLU A CA 1
ATOM 1471 C C . GLU A 1 189 ? -21.281 9.547 10.656 1 92.25 189 GLU A C 1
ATOM 1473 O O . GLU A 1 189 ? -20.906 8.688 9.852 1 92.25 189 GLU A O 1
ATOM 1478 N N . LEU A 1 190 ? -20.578 9.82 11.742 1 94.81 190 LEU A N 1
ATOM 1479 C CA . LEU A 1 190 ? -19.359 9.102 12.094 1 94.81 190 LEU A CA 1
ATOM 1480 C C . LEU A 1 190 ? -19.672 7.648 12.445 1 94.81 190 LEU A C 1
ATOM 1482 O O . LEU A 1 190 ? -18.922 6.742 12.062 1 94.81 190 LEU A O 1
ATOM 1486 N N . ARG A 1 191 ? -20.719 7.418 13.164 1 93.12 191 ARG A N 1
ATOM 1487 C CA . ARG A 1 191 ? -21.109 6.059 13.539 1 93.12 191 ARG A CA 1
ATOM 1488 C C . ARG A 1 191 ? -21.453 5.23 12.312 1 93.12 191 ARG A C 1
ATOM 1490 O O . ARG A 1 191 ? -21.094 4.059 12.219 1 93.12 191 ARG A O 1
ATOM 1497 N N . ARG A 1 192 ? -22.156 5.812 11.438 1 91.44 192 ARG A N 1
ATOM 1498 C CA . ARG A 1 192 ? -22.516 5.113 10.211 1 91.44 192 ARG A CA 1
ATOM 1499 C C . ARG A 1 192 ? -21.281 4.715 9.422 1 91.44 192 ARG A C 1
ATOM 1501 O O . ARG A 1 192 ? -21.172 3.584 8.938 1 91.44 192 ARG A O 1
ATOM 1508 N N . LEU A 1 193 ? -20.344 5.59 9.297 1 93.62 193 LEU A N 1
ATOM 1509 C CA . LEU A 1 193 ? -19.156 5.375 8.477 1 93.62 193 LEU A CA 1
ATOM 1510 C C . LEU A 1 193 ? -18.156 4.457 9.188 1 93.62 193 LEU A C 1
ATOM 1512 O O . LEU A 1 193 ? -17.703 3.469 8.609 1 93.62 193 LEU A O 1
ATOM 1516 N N . LEU A 1 194 ? -17.844 4.699 10.453 1 94.88 194 LEU A N 1
ATOM 1517 C CA . LEU A 1 194 ? -16.75 4.047 11.164 1 94.88 194 LEU A CA 1
ATOM 1518 C C . LEU A 1 194 ? -17.219 2.752 11.812 1 94.88 194 LEU A C 1
ATOM 1520 O O . LEU A 1 194 ? -16.391 1.885 12.133 1 94.88 194 LEU A O 1
ATOM 1524 N N . VAL A 1 195 ? -18.469 2.621 12.016 1 92.56 195 VAL A N 1
ATOM 1525 C CA . VAL A 1 195 ? -18.938 1.431 12.711 1 92.56 195 VAL A CA 1
ATOM 1526 C C . VAL A 1 195 ? -19.766 0.571 11.766 1 92.56 195 VAL A C 1
ATOM 1528 O O . VAL A 1 195 ? -19.328 -0.499 11.344 1 92.56 195 VAL A O 1
ATOM 1531 N N . THR A 1 196 ? -20.812 1.089 11.227 1 90.19 196 THR A N 1
ATOM 1532 C CA . THR A 1 196 ? -21.734 0.274 10.438 1 90.19 196 THR A CA 1
ATOM 1533 C C . THR A 1 196 ? -21.125 -0.079 9.086 1 90.19 196 THR A C 1
ATOM 1535 O O . THR A 1 196 ? -20.984 -1.257 8.758 1 90.19 196 THR A O 1
ATOM 1538 N N . SER A 1 197 ? -20.766 0.902 8.367 1 90.38 197 SER A N 1
ATOM 1539 C CA . SER A 1 197 ? -20.25 0.673 7.02 1 90.38 197 SER A CA 1
ATOM 1540 C C . SER A 1 197 ? -18.906 -0.06 7.059 1 90.38 197 SER A C 1
ATOM 1542 O O . SER A 1 197 ? -18.703 -1.027 6.324 1 90.38 197 SER A O 1
ATOM 1544 N N . LEU A 1 198 ? -17.984 0.4 7.867 1 94 198 LEU A N 1
ATOM 1545 C CA . LEU A 1 198 ? -16.672 -0.22 7.949 1 94 198 LEU A CA 1
ATOM 1546 C C . LEU A 1 198 ? -16.766 -1.65 8.469 1 94 198 LEU A C 1
ATOM 1548 O O . LEU A 1 198 ? -16.062 -2.541 7.988 1 94 198 LEU A O 1
ATOM 1552 N N . GLN A 1 199 ? -17.625 -1.86 9.422 1 91.12 199 GLN A N 1
ATOM 1553 C CA . GLN A 1 199 ? -17.797 -3.205 9.961 1 91.12 199 GLN A CA 1
ATOM 1554 C C . GLN A 1 199 ? -18.344 -4.156 8.898 1 91.12 199 GLN A C 1
ATOM 1556 O O . GLN A 1 199 ? -17.906 -5.309 8.812 1 91.12 199 GLN A O 1
ATOM 1561 N N . ARG A 1 200 ? -19.266 -3.695 8.156 1 90.19 200 ARG A N 1
ATOM 1562 C CA . ARG A 1 200 ? -19.812 -4.504 7.074 1 90.19 200 ARG A CA 1
ATOM 1563 C C . ARG A 1 200 ? -18.734 -4.875 6.062 1 90.19 200 ARG A C 1
ATOM 1565 O O . ARG A 1 200 ? -18.641 -6.031 5.652 1 90.19 200 ARG A O 1
ATOM 1572 N N . THR A 1 201 ? -17.953 -3.938 5.695 1 92.75 201 THR A N 1
ATOM 1573 C CA . THR A 1 201 ? -16.891 -4.16 4.723 1 92.75 201 THR A CA 1
ATOM 1574 C C . THR A 1 201 ? -15.836 -5.113 5.281 1 92.75 201 THR A C 1
ATOM 1576 O O . THR A 1 201 ? -15.422 -6.055 4.602 1 92.75 201 THR A O 1
ATOM 1579 N N . VAL A 1 202 ? -15.422 -4.855 6.523 1 93.38 202 VAL A N 1
ATOM 1580 C CA . VAL A 1 202 ? -14.375 -5.664 7.145 1 93.38 202 VAL A CA 1
ATOM 1581 C C . VAL A 1 202 ? -14.875 -7.098 7.328 1 93.38 202 VAL A C 1
ATOM 1583 O O . VAL A 1 202 ? -14.133 -8.055 7.098 1 93.38 202 VAL A O 1
ATOM 1586 N N . SER A 1 203 ? -16.094 -7.227 7.734 1 91.56 203 SER A N 1
ATOM 1587 C CA . SER A 1 203 ? -16.672 -8.555 7.93 1 91.56 203 SER A CA 1
ATOM 1588 C C . SER A 1 203 ? -16.766 -9.312 6.609 1 91.56 203 SER A C 1
ATOM 1590 O O . SER A 1 203 ? -16.406 -10.492 6.535 1 91.56 203 SER A O 1
ATOM 1592 N N . ALA A 1 204 ? -17.203 -8.672 5.613 1 92.81 204 ALA A N 1
ATOM 1593 C CA . ALA A 1 204 ? -17.312 -9.297 4.297 1 92.81 204 ALA A CA 1
ATOM 1594 C C . ALA A 1 204 ? -15.945 -9.703 3.771 1 92.81 204 ALA A C 1
ATOM 1596 O O . ALA A 1 204 ? -15.781 -10.805 3.238 1 92.81 204 ALA A O 1
ATOM 1597 N N . CYS A 1 205 ? -14.984 -8.852 3.904 1 94.62 205 CYS A N 1
ATOM 1598 C CA . CYS A 1 205 ? -13.633 -9.141 3.43 1 94.62 205 CYS A CA 1
ATOM 1599 C C . CYS A 1 205 ? -13 -10.266 4.234 1 94.62 205 CYS A C 1
ATOM 1601 O O . CYS A 1 205 ? -12.328 -11.133 3.674 1 94.62 205 CYS A O 1
ATOM 1603 N N . SER A 1 206 ? -13.227 -10.25 5.586 1 93 206 SER A N 1
ATOM 1604 C CA . SER A 1 206 ? -12.672 -11.305 6.434 1 93 206 SER A CA 1
ATOM 1605 C C . SER A 1 206 ? -13.25 -12.664 6.074 1 93 206 SER A C 1
ATOM 1607 O O . SER A 1 206 ? -12.523 -13.672 6.059 1 93 206 SER A O 1
ATOM 1609 N N . GLN A 1 207 ? -14.477 -12.688 5.801 1 93.19 207 GLN A N 1
ATOM 1610 C CA . GLN A 1 207 ? -15.125 -13.938 5.414 1 93.19 207 GLN A CA 1
ATOM 1611 C C . GLN A 1 207 ? -14.586 -14.453 4.086 1 93.19 207 GLN A C 1
ATOM 1613 O O . GLN A 1 207 ? -14.273 -15.641 3.955 1 93.19 207 GLN A O 1
ATOM 1618 N N . GLU A 1 208 ? -14.492 -13.562 3.166 1 95.12 208 GLU A N 1
ATOM 1619 C CA . GLU A 1 208 ? -13.969 -13.953 1.86 1 95.12 208 GLU A CA 1
ATOM 1620 C C . GLU A 1 208 ? -12.516 -14.406 1.963 1 95.12 208 GLU A C 1
ATOM 1622 O O . GLU A 1 208 ? -12.117 -15.359 1.293 1 95.12 208 GLU A O 1
ATOM 1627 N N . LEU A 1 209 ? -11.742 -13.711 2.746 1 95.25 209 LEU A N 1
ATOM 1628 C CA . LEU A 1 209 ? -10.344 -14.078 2.93 1 95.25 209 LEU A CA 1
ATOM 1629 C C . LEU A 1 209 ? -10.227 -15.453 3.576 1 95.25 209 LEU A C 1
ATOM 1631 O O . LEU A 1 209 ? -9.305 -16.219 3.27 1 95.25 209 LEU A O 1
ATOM 1635 N N . SER A 1 210 ? -11.141 -15.766 4.438 1 92.75 210 SER A N 1
ATOM 1636 C CA . SER A 1 210 ? -11.141 -17.09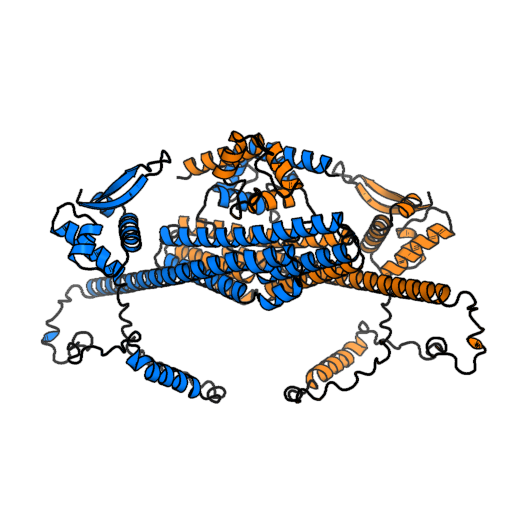4 5.059 1 92.75 210 SER A CA 1
ATOM 1637 C C . SER A 1 210 ? -11.406 -18.188 4.031 1 92.75 210 SER A C 1
ATOM 1639 O O . SER A 1 210 ? -10.797 -19.25 4.078 1 92.75 210 SER A O 1
ATOM 1641 N N . VAL A 1 211 ? -12.281 -17.906 3.152 1 94.25 211 VAL A N 1
ATOM 1642 C CA . VAL A 1 211 ? -12.57 -18.859 2.084 1 94.25 211 VAL A CA 1
ATOM 1643 C C . VAL A 1 211 ? -11.352 -19.016 1.184 1 94.25 211 VAL A C 1
ATOM 1645 O O . VAL A 1 211 ? -11 -20.125 0.787 1 94.25 211 VAL A O 1
ATOM 1648 N N . VAL A 1 212 ? -10.773 -17.922 0.897 1 95.56 212 VAL A N 1
ATOM 1649 C CA . VAL A 1 212 ? -9.562 -17.938 0.081 1 95.56 212 VAL A CA 1
ATOM 1650 C C . VAL A 1 212 ? -8.492 -18.781 0.755 1 95.56 212 VAL A C 1
ATOM 1652 O O . VAL A 1 212 ? -7.809 -19.562 0.095 1 95.56 212 VAL A O 1
ATOM 1655 N N . GLN A 1 213 ? -8.344 -18.562 2.043 1 93.69 213 GLN A N 1
ATOM 1656 C CA . GLN A 1 213 ? -7.352 -19.328 2.801 1 93.69 213 GLN A CA 1
ATOM 1657 C C . GLN A 1 213 ? -7.609 -20.828 2.711 1 93.69 213 GLN A C 1
ATOM 1659 O O . GLN A 1 213 ? -6.68 -21.609 2.547 1 93.69 213 GLN A O 1
ATOM 1664 N N . GLY A 1 214 ? -8.828 -21.188 2.826 1 91.88 214 GLY A N 1
ATOM 1665 C CA . GLY A 1 214 ? -9.188 -22.594 2.686 1 91.88 214 GLY A CA 1
ATOM 1666 C C . GLY A 1 214 ? -8.859 -23.156 1.318 1 91.88 214 GLY A C 1
ATOM 1667 O O . GLY A 1 214 ? -8.336 -24.266 1.212 1 91.88 214 GLY A O 1
ATOM 1668 N N . ARG A 1 215 ? -9.133 -22.406 0.328 1 95.5 215 ARG A N 1
ATOM 1669 C CA . ARG A 1 215 ? -8.859 -22.844 -1.037 1 95.5 215 ARG A CA 1
ATOM 1670 C C . ARG A 1 215 ? -7.363 -22.953 -1.287 1 95.5 215 ARG A C 1
ATOM 1672 O O . ARG A 1 215 ? -6.914 -23.844 -2.006 1 95.5 215 ARG A O 1
ATOM 1679 N N . LEU A 1 216 ? -6.645 -22.031 -0.764 1 96 216 LEU A N 1
ATOM 1680 C CA . LEU A 1 216 ? -5.191 -22.094 -0.905 1 96 216 LEU A CA 1
ATOM 1681 C C . LEU A 1 216 ? -4.629 -23.344 -0.248 1 96 216 LEU A C 1
ATOM 1683 O O . LEU A 1 216 ? -3.729 -23.984 -0.795 1 96 216 LEU A O 1
ATOM 1687 N N . LEU A 1 217 ? -5.16 -23.672 0.859 1 93.06 217 LEU A N 1
ATOM 1688 C CA . LEU A 1 217 ? -4.703 -24.859 1.571 1 93.06 217 LEU A CA 1
ATOM 1689 C C . LEU A 1 217 ? -5.039 -26.125 0.79 1 93.06 217 LEU A C 1
ATOM 1691 O O . LEU A 1 217 ? -4.227 -27.047 0.71 1 93.06 217 LEU A O 1
ATOM 1695 N N . GLU A 1 218 ? -6.148 -26.094 0.232 1 90.94 218 GLU A N 1
ATOM 1696 C CA . GLU A 1 218 ? -6.559 -27.234 -0.596 1 90.94 218 GLU A CA 1
ATOM 1697 C C . GLU A 1 218 ? -5.629 -27.406 -1.797 1 90.94 218 GLU A C 1
ATOM 1699 O O . GLU A 1 218 ? -5.199 -28.516 -2.105 1 90.94 218 GLU A O 1
ATOM 1704 N N . LEU A 1 219 ? -5.379 -26.344 -2.414 1 93.25 219 LEU A N 1
ATOM 1705 C CA . LEU A 1 219 ? -4.5 -26.375 -3.578 1 93.25 219 LEU A CA 1
ATOM 1706 C C . LEU A 1 219 ? -3.094 -26.812 -3.186 1 93.25 219 LEU A C 1
ATOM 1708 O O . LEU A 1 219 ? -2.43 -27.531 -3.932 1 93.25 219 LEU A O 1
ATOM 1712 N N . LEU A 1 220 ? -2.68 -26.328 -2.047 1 91.5 220 LEU A N 1
ATOM 1713 C CA . LEU A 1 220 ? -1.36 -26.719 -1.565 1 91.5 220 LEU A CA 1
ATOM 1714 C C . LEU A 1 220 ? -1.289 -28.219 -1.335 1 91.5 220 LEU A C 1
ATOM 1716 O O . LEU A 1 220 ? -0.297 -28.859 -1.689 1 91.5 220 LEU A O 1
ATOM 1720 N N . GLY A 1 221 ? -2.314 -28.734 -0.749 1 89.44 221 GLY A N 1
ATOM 1721 C CA . GLY A 1 221 ? -2.389 -30.172 -0.57 1 89.44 221 GLY A CA 1
ATOM 1722 C C . GLY A 1 221 ? -2.328 -30.938 -1.877 1 89.44 221 GLY A C 1
ATOM 1723 O O . GLY A 1 221 ? -1.607 -31.938 -1.987 1 89.44 221 GLY A O 1
ATOM 1724 N N . ARG A 1 222 ? -2.986 -30.469 -2.793 1 91.25 222 ARG A N 1
ATOM 1725 C CA . ARG A 1 222 ? -2.988 -31.094 -4.105 1 91.25 222 ARG A CA 1
ATOM 1726 C C . ARG A 1 222 ? -1.603 -31.047 -4.742 1 91.25 222 ARG A C 1
ATOM 1728 O O . ARG A 1 222 ? -1.134 -32.031 -5.301 1 91.25 222 ARG A O 1
ATOM 1735 N N . PHE A 1 223 ? -1.028 -29.922 -4.684 1 90.81 223 PHE A N 1
ATOM 1736 C CA . PHE A 1 223 ? 0.303 -29.781 -5.258 1 90.81 223 PHE A CA 1
ATOM 1737 C C . PHE A 1 223 ? 1.296 -30.703 -4.57 1 90.81 223 PHE A C 1
ATOM 1739 O O . PHE A 1 223 ? 2.141 -31.328 -5.223 1 90.81 223 PHE A O 1
ATOM 1746 N N . ARG A 1 224 ? 1.167 -30.797 -3.309 1 88 224 ARG A N 1
ATOM 1747 C CA . ARG A 1 224 ? 2.084 -31.641 -2.553 1 88 224 ARG A CA 1
ATOM 1748 C C . ARG A 1 224 ? 1.847 -33.125 -2.861 1 88 224 ARG A C 1
ATOM 1750 O O . ARG A 1 224 ? 2.793 -33.906 -2.914 1 88 224 ARG A O 1
ATOM 1757 N N . GLN A 1 225 ? 0.65 -33.469 -3.1 1 84.69 225 GLN A N 1
ATOM 1758 C CA . GLN A 1 225 ? 0.329 -34.844 -3.492 1 84.69 225 GLN A CA 1
ATOM 1759 C C . GLN A 1 225 ? 0.92 -35.156 -4.859 1 84.69 225 GLN A C 1
ATOM 1761 O O . GLN A 1 225 ? 1.514 -36.219 -5.043 1 84.69 225 GLN A O 1
ATOM 1766 N N . ILE A 1 226 ? 0.745 -34.281 -5.66 1 85.56 226 ILE A N 1
ATOM 1767 C CA . ILE A 1 226 ? 1.285 -34.5 -7 1 85.56 226 ILE A CA 1
ATOM 1768 C C . ILE A 1 226 ? 2.809 -34.594 -6.934 1 85.56 226 ILE A C 1
ATOM 1770 O O . ILE A 1 226 ? 3.418 -35.438 -7.598 1 85.56 226 ILE A O 1
ATOM 1774 N N . ARG A 1 227 ? 3.34 -33.719 -6.184 1 83.56 227 ARG A N 1
ATOM 1775 C CA . ARG A 1 227 ? 4.789 -33.719 -6.023 1 83.56 227 ARG A CA 1
ATOM 1776 C C . ARG A 1 227 ? 5.262 -35.062 -5.449 1 83.56 227 ARG A C 1
ATOM 1778 O O . ARG A 1 227 ? 6.258 -35.625 -5.906 1 83.56 227 ARG A O 1
ATOM 1785 N N . GLY A 1 228 ? 4.527 -35.5 -4.488 1 80.31 228 GLY A N 1
ATOM 1786 C CA . GLY A 1 228 ? 4.859 -36.812 -3.904 1 80.31 228 GLY A CA 1
ATOM 1787 C C . GLY A 1 228 ? 4.754 -37.938 -4.895 1 80.31 228 GLY A C 1
ATOM 1788 O O . GLY A 1 228 ? 5.645 -38.812 -4.961 1 80.31 228 GLY A O 1
ATOM 1789 N N . ARG A 1 229 ? 3.832 -37.906 -5.668 1 80.75 229 ARG A N 1
ATOM 1790 C CA . ARG A 1 229 ? 3.637 -38.969 -6.668 1 80.75 229 ARG A CA 1
ATOM 1791 C C . ARG A 1 229 ? 4.711 -38.906 -7.75 1 80.75 229 ARG A C 1
ATOM 1793 O O . ARG A 1 229 ? 5.211 -39.938 -8.203 1 80.75 229 ARG A O 1
ATOM 1800 N N . THR A 1 230 ? 4.926 -37.719 -8.102 1 80.5 230 THR A N 1
ATOM 1801 C CA . THR A 1 230 ? 5.945 -37.531 -9.133 1 80.5 230 THR A CA 1
ATOM 1802 C C . THR A 1 230 ? 7.309 -38 -8.633 1 80.5 230 THR A C 1
ATOM 1804 O O . THR A 1 230 ? 8.078 -38.594 -9.383 1 80.5 230 THR A O 1
ATOM 1807 N N . ARG A 1 231 ? 7.562 -37.719 -7.41 1 80.81 231 ARG A N 1
ATOM 1808 C CA . ARG A 1 231 ? 8.82 -38.156 -6.824 1 80.81 231 ARG A CA 1
ATOM 1809 C C . ARG A 1 231 ? 8.906 -39.688 -6.785 1 80.81 231 ARG A C 1
ATOM 1811 O O . ARG A 1 231 ? 9.961 -40.281 -7.043 1 80.81 231 ARG A O 1
ATOM 1818 N N . LEU A 1 232 ? 7.801 -40.344 -6.461 1 77.94 232 LEU A N 1
ATOM 1819 C CA . LEU A 1 232 ? 7.75 -41.781 -6.434 1 77.94 232 LEU A CA 1
ATOM 1820 C C . LEU A 1 232 ? 7.973 -42.375 -7.828 1 77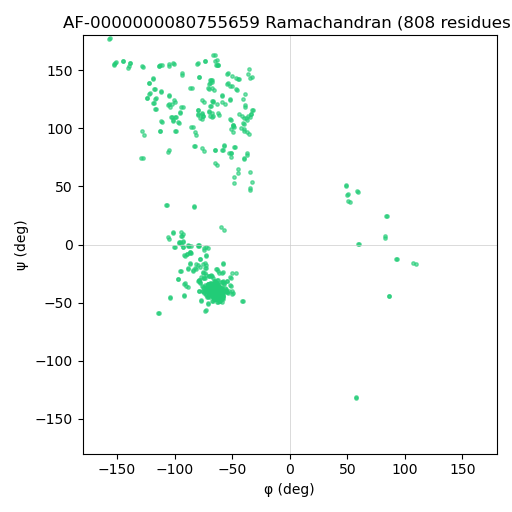.94 232 LEU A C 1
ATOM 1822 O O . LEU A 1 232 ? 8.711 -43.344 -7.988 1 77.94 232 LEU A O 1
ATOM 1826 N N . LEU A 1 233 ? 7.375 -41.719 -8.742 1 83.06 233 LEU A N 1
ATOM 1827 C CA . LEU A 1 233 ? 7.523 -42.188 -10.109 1 83.06 233 LEU A CA 1
ATOM 1828 C C . LEU A 1 233 ? 8.961 -42.031 -10.594 1 83.06 233 LEU A C 1
ATOM 1830 O O . LEU A 1 233 ? 9.516 -42.906 -11.25 1 83.06 233 LEU A O 1
ATOM 1834 N N . LYS A 1 234 ? 9.477 -40.906 -10.242 1 78.94 234 LYS A N 1
ATOM 1835 C CA . LYS A 1 234 ? 10.867 -40.688 -10.625 1 78.94 234 LYS A CA 1
ATOM 1836 C C . LYS A 1 234 ? 11.805 -41.656 -9.922 1 78.94 234 LYS A C 1
ATOM 1838 O O . LYS A 1 234 ? 12.766 -42.156 -10.523 1 78.94 234 LYS A O 1
ATOM 1843 N N . GLY A 1 235 ? 11.508 -41.938 -8.68 1 78.06 235 GLY A N 1
ATOM 1844 C CA . GLY A 1 235 ? 12.281 -42.938 -7.953 1 78.06 235 GLY A CA 1
ATOM 1845 C C . GLY A 1 235 ? 12.172 -44.312 -8.547 1 78.06 235 GLY A C 1
ATOM 1846 O O . GLY A 1 235 ? 13.172 -45.031 -8.664 1 78.06 235 GLY A O 1
ATOM 1847 N N . TRP A 1 236 ? 10.984 -44.594 -8.938 1 79.62 236 TRP A N 1
ATOM 1848 C CA . TRP A 1 236 ? 10.742 -45.906 -9.562 1 79.62 236 TRP A CA 1
ATOM 1849 C C . TRP A 1 236 ? 11.484 -46 -10.891 1 79.62 236 TRP A C 1
ATOM 1851 O O . TRP A 1 236 ? 12.109 -47.031 -11.188 1 79.62 236 TRP A O 1
ATOM 1861 N N . LEU A 1 237 ? 11.43 -44.938 -11.617 1 82.88 237 LEU A N 1
ATOM 1862 C CA . LEU A 1 237 ? 12.117 -44.906 -12.906 1 82.88 237 LEU A CA 1
ATOM 1863 C C . LEU A 1 237 ? 13.625 -45.062 -12.727 1 82.88 237 LEU A C 1
ATOM 1865 O O . LEU A 1 237 ? 14.281 -45.781 -13.469 1 82.88 237 LEU A O 1
ATOM 1869 N N . LEU A 1 238 ? 14.094 -44.375 -11.75 1 84.31 238 LEU A N 1
ATOM 1870 C CA . LEU A 1 238 ? 15.523 -44.469 -11.461 1 84.31 238 LEU A CA 1
ATOM 1871 C C . LEU A 1 238 ? 15.898 -45.875 -11.031 1 84.31 238 LEU A C 1
ATOM 1873 O O . LEU A 1 238 ? 16.938 -46.375 -11.43 1 84.31 238 LEU A O 1
ATOM 1877 N N . HIS A 1 239 ? 15.055 -46.531 -10.25 1 79.88 239 HIS A N 1
ATOM 1878 C CA . HIS A 1 239 ? 15.297 -47.906 -9.805 1 79.88 239 HIS A CA 1
ATOM 1879 C C . HIS A 1 239 ? 15.289 -48.875 -10.984 1 79.88 239 HIS A C 1
ATOM 1881 O O . HIS A 1 239 ? 16.156 -49.75 -11.078 1 79.88 239 HIS A O 1
ATOM 1887 N N . MET A 1 240 ? 14.406 -48.625 -11.852 1 82.69 240 MET A N 1
ATOM 1888 C CA . MET A 1 240 ? 14.281 -49.5 -13.008 1 82.69 240 MET A CA 1
ATOM 1889 C C . MET A 1 240 ? 15.469 -49.312 -13.953 1 82.69 240 MET A C 1
ATOM 1891 O O . MET A 1 240 ? 15.898 -50.281 -14.609 1 82.69 240 MET A O 1
ATOM 1895 N N . GLU A 1 241 ? 15.859 -48.094 -13.938 1 83.38 241 GLU A N 1
ATOM 1896 C CA . GLU A 1 241 ? 17.016 -47.812 -14.781 1 83.38 241 GLU A CA 1
ATOM 1897 C C . GLU A 1 241 ? 18.281 -48.438 -14.195 1 83.38 241 GLU A C 1
ATOM 1899 O O . GLU A 1 241 ? 19.141 -48.938 -14.938 1 83.38 241 GLU A O 1
ATOM 1904 N N . GLN A 1 242 ? 18.438 -48.438 -12.859 1 85.19 242 GLN A N 1
ATOM 1905 C CA . GLN A 1 242 ? 19.609 -48.969 -12.18 1 85.19 242 GLN A CA 1
ATOM 1906 C C . GLN A 1 242 ? 19.547 -50.5 -12.094 1 85.19 242 GLN A C 1
ATOM 1908 O O . GLN A 1 242 ? 20.594 -51.156 -12.078 1 85.19 242 GLN A O 1
ATOM 1913 N N . GLN A 1 243 ? 18.281 -50.969 -12.016 1 81.56 243 GLN A N 1
ATOM 1914 C CA . GLN A 1 243 ? 18.047 -52.438 -11.953 1 81.56 243 GLN A CA 1
ATOM 1915 C C . GLN A 1 243 ? 17.031 -52.875 -12.992 1 81.56 243 GLN A C 1
ATOM 1917 O O . GLN A 1 243 ? 15.883 -53.156 -12.664 1 81.56 243 GLN A O 1
ATOM 1922 N N . PRO A 1 244 ? 17.469 -52.906 -14.281 1 80.19 244 PRO A N 1
ATOM 1923 C CA . PRO A 1 244 ? 16.531 -53.219 -15.367 1 80.19 244 PRO A CA 1
ATOM 1924 C C . PRO A 1 244 ? 15.867 -54.562 -15.219 1 80.19 244 PRO A C 1
ATOM 1926 O O . PRO A 1 244 ? 14.773 -54.781 -15.742 1 80.19 244 PRO A O 1
ATOM 1929 N N . ASP A 1 245 ? 16.578 -55.469 -14.461 1 79.88 245 ASP A N 1
ATOM 1930 C CA . ASP A 1 245 ? 16.062 -56.844 -14.359 1 79.88 245 ASP A CA 1
ATOM 1931 C C . ASP A 1 245 ? 15.164 -57 -13.133 1 79.88 245 ASP A C 1
ATOM 1933 O O . ASP A 1 245 ? 14.812 -58.125 -12.758 1 79.88 245 ASP A O 1
ATOM 1937 N N . TYR A 1 246 ? 15 -55.781 -12.68 1 73.06 246 TYR A N 1
ATOM 1938 C CA . TYR A 1 246 ? 14.18 -55.844 -11.477 1 73.06 246 TYR A CA 1
ATOM 1939 C C . TYR A 1 246 ? 12.766 -56.312 -11.805 1 73.06 246 TYR A C 1
ATOM 1941 O O . TYR A 1 246 ? 12.148 -55.812 -12.75 1 73.06 246 TYR A O 1
ATOM 1949 N N . ARG A 1 247 ? 12.359 -57.5 -11.398 1 69 247 ARG A N 1
ATOM 1950 C CA . ARG A 1 247 ? 10.977 -57.969 -11.531 1 69 247 ARG A CA 1
ATOM 1951 C C . ARG A 1 247 ? 10.258 -57.906 -10.188 1 69 247 ARG A C 1
ATOM 1953 O O . ARG A 1 247 ? 10.828 -58.281 -9.156 1 69 247 ARG A O 1
ATOM 1960 N N . VAL A 1 248 ? 9.172 -57.062 -10.156 1 64.12 248 VAL A N 1
ATOM 1961 C CA . VAL A 1 248 ? 8.383 -56.938 -8.93 1 64.12 248 VAL A CA 1
ATOM 1962 C C . VAL A 1 248 ? 8.031 -58.344 -8.414 1 64.12 248 VAL A C 1
ATOM 1964 O O . VAL A 1 248 ? 7.477 -59.156 -9.141 1 64.12 248 VAL A O 1
ATOM 1967 N N . GLY A 1 249 ? 8.797 -58.844 -7.484 1 56.91 249 GLY A N 1
ATOM 1968 C CA . GLY A 1 249 ? 8.492 -60.156 -6.914 1 56.91 249 GLY A CA 1
ATOM 1969 C C . GLY A 1 249 ? 7.16 -60.188 -6.184 1 56.91 249 GLY A C 1
ATOM 1970 O O . GLY A 1 249 ? 6.48 -59.156 -6.078 1 56.91 249 GLY A O 1
ATOM 1971 N N . ASN A 1 250 ? 6.605 -61.344 -6.016 1 54.34 250 ASN A N 1
ATOM 1972 C CA . ASN A 1 250 ? 5.398 -61.531 -5.219 1 54.34 250 ASN A CA 1
ATOM 1973 C C . ASN A 1 250 ? 5.594 -61.062 -3.785 1 54.34 250 ASN A C 1
ATOM 1975 O O . ASN A 1 250 ? 6.09 -61.812 -2.939 1 54.34 250 ASN A O 1
ATOM 1979 N N . HIS A 1 251 ? 5.461 -59.75 -3.619 1 55.56 251 HIS A N 1
ATOM 1980 C CA . HIS A 1 251 ? 5.676 -59.125 -2.312 1 55.56 251 HIS A CA 1
ATOM 1981 C C . HIS A 1 251 ? 4.797 -59.781 -1.249 1 55.56 251 HIS A C 1
ATOM 1983 O O . HIS A 1 251 ? 5.148 -59.781 -0.067 1 55.56 251 HIS A O 1
ATOM 1989 N N . ALA A 1 252 ? 3.678 -60.219 -1.694 1 56.53 252 ALA A N 1
ATOM 1990 C CA . ALA A 1 252 ? 2.787 -60.906 -0.772 1 56.53 252 ALA A CA 1
ATOM 1991 C C . ALA A 1 252 ? 3.4 -62.219 -0.311 1 56.53 252 ALA A C 1
ATOM 1993 O O . ALA A 1 252 ? 3.053 -6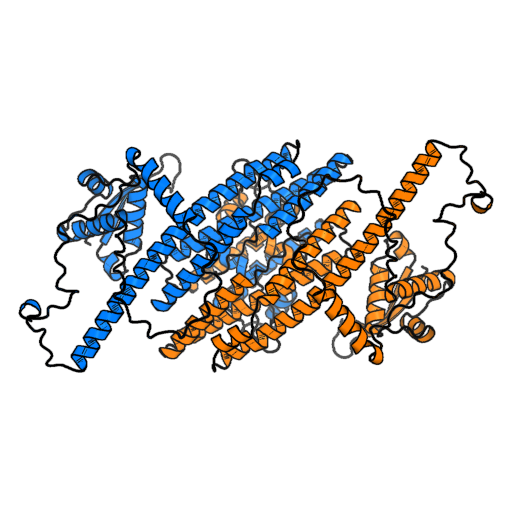2.75 0.754 1 56.53 252 ALA A O 1
ATOM 1994 N N . ALA A 1 253 ? 4.203 -62.812 -1.111 1 55.72 253 ALA A N 1
ATOM 1995 C CA . ALA A 1 253 ? 4.77 -64.125 -0.793 1 55.72 253 ALA A CA 1
ATOM 1996 C C . ALA A 1 253 ? 6.035 -63.969 0.049 1 55.72 253 ALA A C 1
ATOM 1998 O O . ALA A 1 253 ? 6.594 -65 0.507 1 55.72 253 ALA A O 1
ATOM 1999 N N . GLN A 1 254 ? 6.32 -62.688 0.268 1 53.59 254 GLN A N 1
ATOM 2000 C CA . GLN A 1 254 ? 7.543 -62.531 1.042 1 53.59 254 GLN A CA 1
ATOM 2001 C C . GLN A 1 254 ? 7.262 -62.594 2.539 1 53.59 254 GLN A C 1
ATOM 2003 O O . GLN A 1 254 ? 6.16 -62.25 2.986 1 53.59 254 GLN A O 1
ATOM 2008 N N . PRO A 1 255 ? 7.965 -63.25 3.266 1 59.41 255 PRO A N 1
ATOM 2009 C CA . PRO A 1 255 ? 7.758 -63.375 4.711 1 59.41 255 PRO A CA 1
ATOM 2010 C C . PRO A 1 255 ? 7.594 -62.031 5.406 1 59.41 255 PRO A C 1
ATOM 2012 O O . PRO A 1 255 ? 6.82 -61.906 6.363 1 59.41 255 PRO A O 1
ATOM 2015 N N . GLN A 1 256 ? 8.422 -61.031 4.961 1 53.62 256 GLN A N 1
ATOM 2016 C CA . GLN A 1 256 ? 8.297 -59.719 5.582 1 53.62 256 GLN A CA 1
ATOM 2017 C C . GLN A 1 256 ? 7.598 -58.719 4.645 1 53.62 256 GLN A C 1
ATOM 2019 O O . GLN A 1 256 ? 8.219 -58.219 3.713 1 53.62 256 GLN A O 1
ATOM 2024 N N . VAL A 1 257 ? 6.383 -58.812 4.609 1 54.19 257 VAL A N 1
ATOM 2025 C CA . VAL A 1 257 ? 5.598 -57.906 3.779 1 54.19 257 VAL A CA 1
ATOM 2026 C C . VAL A 1 257 ? 5.688 -56.469 4.336 1 54.19 257 VAL A C 1
ATOM 2028 O O . VAL A 1 257 ? 5.457 -56.25 5.527 1 54.19 257 VAL A O 1
ATOM 2031 N N . PRO A 1 258 ? 6.328 -55.625 3.699 1 52.91 258 PRO A N 1
ATOM 2032 C CA . PRO A 1 258 ? 6.395 -54.25 4.215 1 52.91 258 PRO A CA 1
ATOM 2033 C C . PRO A 1 258 ? 5.039 -53.75 4.691 1 52.91 258 PRO A C 1
ATOM 2035 O O . PRO A 1 258 ? 4 -54.125 4.152 1 52.91 258 PRO A O 1
ATOM 2038 N N . GLN A 1 259 ? 5.055 -53 5.766 1 53.69 259 GLN A N 1
ATOM 2039 C CA . GLN A 1 259 ? 3.863 -52.5 6.449 1 53.69 259 GLN A CA 1
ATOM 2040 C C . GLN A 1 259 ? 2.922 -51.812 5.473 1 53.69 259 GLN A C 1
ATOM 2042 O O . GLN A 1 259 ? 1.7 -51.875 5.625 1 53.69 259 GLN A O 1
ATOM 2047 N N . LEU A 1 260 ? 3.596 -51.156 4.543 1 53.66 260 LEU A N 1
ATOM 2048 C CA . LEU A 1 260 ? 2.805 -50.406 3.576 1 53.66 260 LEU A CA 1
ATOM 2049 C C . LEU A 1 260 ? 1.816 -51.312 2.854 1 53.66 260 LEU A C 1
ATOM 2051 O O . LEU A 1 260 ? 0.72 -50.875 2.49 1 53.66 260 LEU A O 1
ATOM 2055 N N . PHE A 1 261 ? 2.285 -52.5 2.682 1 55.5 261 PHE A N 1
ATOM 2056 C CA . PHE A 1 261 ? 1.46 -53.469 1.95 1 55.5 261 PHE A CA 1
ATOM 2057 C C . PHE A 1 261 ? 0.629 -54.312 2.908 1 55.5 261 PHE A C 1
ATOM 2059 O O . PHE A 1 261 ? -0.332 -54.969 2.494 1 55.5 261 PHE A O 1
ATOM 2066 N N . ASN A 1 262 ? 1.129 -54.375 4.145 1 49.09 262 ASN A N 1
ATOM 2067 C CA . ASN A 1 262 ? 0.409 -55.156 5.156 1 49.09 262 ASN A CA 1
ATOM 2068 C C . ASN A 1 262 ? -0.722 -54.344 5.777 1 49.09 262 ASN A C 1
ATOM 2070 O O . ASN A 1 262 ? -0.604 -53.875 6.91 1 49.09 262 ASN A O 1
ATOM 2074 N N . GLN A 1 263 ? -1.291 -53.5 5.016 1 45.78 263 GLN A N 1
ATOM 2075 C CA . GLN A 1 263 ? -2.379 -52.656 5.539 1 45.78 263 GLN A CA 1
ATOM 2076 C C . GLN A 1 263 ? -3.658 -53.5 5.695 1 45.78 263 GLN A C 1
ATOM 2078 O O . GLN A 1 263 ? -4.164 -54.062 4.723 1 45.78 263 GLN A O 1
ATOM 2083 N N . ALA A 1 264 ? -3.727 -54.219 6.738 1 46.16 264 ALA A N 1
ATOM 2084 C CA . ALA A 1 264 ? -5.012 -54.844 7.043 1 46.16 264 ALA A CA 1
ATOM 2085 C C . ALA A 1 264 ? -6.09 -53.781 7.27 1 46.16 264 ALA A C 1
ATOM 2087 O O . ALA A 1 264 ? -5.812 -52.719 7.793 1 46.16 264 ALA A O 1
ATOM 2088 N N . PRO A 1 265 ? -7.027 -53.688 6.406 1 44.03 265 PRO A N 1
ATOM 2089 C CA . PRO A 1 265 ? -8.102 -52.719 6.68 1 44.03 265 PRO A CA 1
ATOM 2090 C C . PRO A 1 265 ? -8.484 -52.688 8.156 1 44.03 265 PRO A C 1
ATOM 2092 O O . PRO A 1 265 ? -8.367 -53.688 8.859 1 44.03 265 PRO A O 1
ATOM 2095 N N . ALA A 1 266 ? -8.289 -51.531 8.734 1 41.31 266 ALA A N 1
ATOM 2096 C CA . ALA A 1 266 ? -8.742 -51.406 10.125 1 41.31 266 ALA A CA 1
ATOM 2097 C C . ALA A 1 266 ? -10.078 -52.125 10.32 1 41.31 266 ALA A C 1
ATOM 2099 O O . ALA A 1 266 ? -10.961 -52.031 9.477 1 41.31 266 ALA A O 1
ATOM 2100 N N . ILE A 1 267 ? -10.055 -53.188 10.883 1 44.22 267 ILE A N 1
ATOM 2101 C CA . ILE A 1 267 ? -11.328 -53.812 11.219 1 44.22 267 ILE A CA 1
ATOM 2102 C C . ILE A 1 267 ? -12.305 -52.781 11.742 1 44.22 267 ILE A C 1
ATOM 2104 O O . ILE A 1 267 ? -13.5 -52.812 11.445 1 44.22 267 ILE A O 1
ATOM 2108 N N . LEU A 1 268 ? -11.742 -51.938 12.75 1 40.16 268 LEU A N 1
ATOM 2109 C CA . LEU A 1 268 ? -12.625 -50.969 13.383 1 40.16 268 LEU A CA 1
ATOM 2110 C C . LEU A 1 268 ? -12.734 -49.688 12.539 1 40.16 268 LEU A C 1
ATOM 2112 O O . LEU A 1 268 ? -11.734 -49.188 12.023 1 40.16 268 LEU A O 1
ATOM 2116 N N . ALA A 1 269 ? -13.688 -49.469 11.828 1 39.94 269 ALA A N 1
ATOM 2117 C CA . ALA A 1 269 ? -14.023 -48.219 11.117 1 39.94 269 ALA A CA 1
ATOM 2118 C C . ALA A 1 269 ? -13.562 -47 11.898 1 39.94 269 ALA A C 1
ATOM 2120 O O . ALA A 1 269 ? -13.547 -47 13.133 1 39.94 269 ALA A O 1
ATOM 2121 N N . PRO A 1 270 ? -12.586 -46.188 11.336 1 43.19 270 PRO A N 1
ATOM 2122 C CA . PRO A 1 270 ? -12.148 -45.031 12.086 1 43.19 270 PRO A CA 1
ATOM 2123 C C . PRO A 1 270 ? -13.297 -44.312 12.789 1 43.19 270 PRO A C 1
ATOM 2125 O O . PRO A 1 270 ? -14.383 -44.188 12.227 1 43.19 270 PRO A O 1
ATOM 2128 N N . ALA A 1 271 ? -13.5 -44.531 14.047 1 41.97 271 ALA A N 1
ATOM 2129 C CA . ALA A 1 271 ? -14.516 -43.844 14.836 1 41.97 271 ALA A CA 1
ATOM 2130 C C . ALA A 1 271 ? -14.211 -42.344 14.945 1 41.97 271 ALA A C 1
ATOM 2132 O O . ALA A 1 271 ? -13.117 -41.969 15.367 1 41.97 271 ALA A O 1
ATOM 2133 N N . ALA A 1 272 ? -14.336 -41.625 13.914 1 44.06 272 ALA A N 1
ATOM 2134 C CA . ALA A 1 272 ? -14.18 -40.188 14.023 1 44.06 272 ALA A CA 1
ATOM 2135 C C . ALA A 1 272 ? -15.305 -39.562 14.852 1 44.06 272 ALA A C 1
ATOM 2137 O O . ALA A 1 272 ? -16.422 -40.094 14.875 1 44.06 272 ALA A O 1
ATOM 2138 N N . VAL A 1 273 ? -14.922 -38.906 15.844 1 46.06 273 VAL A N 1
ATOM 2139 C CA . VAL A 1 273 ? -15.906 -38.219 16.672 1 46.06 273 VAL A CA 1
ATOM 2140 C C . VAL A 1 273 ? -16.812 -37.375 15.797 1 46.06 273 VAL A C 1
ATOM 2142 O O . VAL A 1 273 ? -16.328 -36.688 14.898 1 46.06 273 VAL A O 1
ATOM 2145 N N . ASP A 1 274 ? -17.938 -37.688 15.578 1 46.03 274 ASP A N 1
ATOM 2146 C CA . ASP A 1 274 ? -18.906 -36.844 14.891 1 46.03 274 ASP A CA 1
ATOM 2147 C C . ASP A 1 274 ? -19.078 -35.5 15.609 1 46.03 274 ASP A C 1
ATOM 2149 O O . ASP A 1 274 ? -19.781 -35.406 16.625 1 46.03 274 ASP A O 1
ATOM 2153 N N . VAL A 1 275 ? -18.219 -34.594 15.297 1 52.81 275 VAL A N 1
ATOM 2154 C CA . VAL A 1 275 ? -18.172 -33.281 15.922 1 52.81 275 VAL A CA 1
ATOM 2155 C C . VAL A 1 275 ? -19.516 -32.562 15.742 1 52.81 275 VAL A C 1
ATOM 2157 O O . VAL A 1 275 ? -19.812 -31.594 16.438 1 52.81 275 VAL A O 1
ATOM 2160 N N . HIS A 1 276 ? -20.344 -33 14.859 1 48.06 276 HIS A N 1
ATOM 2161 C CA . HIS A 1 276 ? -21.656 -32.406 14.633 1 48.06 276 HIS A CA 1
ATOM 2162 C C . HIS A 1 276 ? -22.734 -33.125 15.438 1 48.06 276 HIS A C 1
ATOM 2164 O O . HIS A 1 276 ? -23.922 -32.75 15.344 1 48.06 276 HIS A O 1
ATOM 2170 N N . ASN A 1 277 ? -22.266 -34.125 16.172 1 52.69 277 ASN A N 1
ATOM 2171 C CA . ASN A 1 277 ? -23.219 -34.75 17.062 1 52.69 277 ASN A CA 1
ATOM 2172 C C . ASN A 1 277 ? -23.391 -33.969 18.359 1 52.69 277 ASN A C 1
ATOM 2174 O O . ASN A 1 277 ? -22.484 -33.906 19.188 1 52.69 277 ASN A O 1
ATOM 2178 N N . PRO A 1 278 ? -24.375 -33.094 18.422 1 60.81 278 PRO A N 1
ATOM 2179 C CA . PRO A 1 278 ? -24.625 -32.188 19.547 1 60.81 278 PRO A CA 1
ATOM 2180 C C . PRO A 1 278 ? -24.562 -32.906 20.906 1 60.81 278 PRO A C 1
ATOM 2182 O O . PRO A 1 278 ? -24.219 -32.281 21.906 1 60.81 278 PRO A O 1
ATOM 2185 N N . SER A 1 279 ? -24.797 -34.188 20.844 1 64.12 279 SER A N 1
ATOM 2186 C CA . SER A 1 279 ? -24.859 -34.844 22.141 1 64.12 279 SER A CA 1
ATOM 2187 C C . SER A 1 279 ? -23.469 -35.031 22.734 1 64.12 279 SER A C 1
ATOM 2189 O O . SER A 1 279 ? -23.312 -35.125 23.953 1 64.12 279 SER A O 1
ATOM 2191 N N . GLN A 1 280 ? -22.406 -35.062 21.797 1 58.59 280 GLN A N 1
ATOM 2192 C CA . GLN A 1 280 ? -21.062 -35.281 22.281 1 58.59 280 GLN A CA 1
ATOM 2193 C C . GLN A 1 280 ? -20.281 -34 22.406 1 58.59 280 GLN A C 1
ATOM 2195 O O . GLN A 1 280 ? -19.109 -34 22.828 1 58.59 280 GLN A O 1
ATOM 2200 N N . GLU A 1 281 ? -20.922 -32.906 22.016 1 58.41 281 GLU A N 1
ATOM 2201 C CA . GLU A 1 281 ? -20.281 -31.594 22.016 1 58.41 281 GLU A CA 1
ATOM 2202 C C . GLU A 1 281 ? -19.703 -31.25 23.375 1 58.41 281 GLU A C 1
ATOM 2204 O O . GLU A 1 281 ? -18.594 -30.734 23.484 1 58.41 281 GLU A O 1
ATOM 2209 N N . GLU A 1 282 ? -20.516 -31.609 24.328 1 64.75 282 GLU A N 1
ATOM 2210 C CA . GLU A 1 282 ? -20.062 -31.266 25.672 1 64.75 282 GLU A CA 1
ATOM 2211 C C . GLU A 1 282 ? -18.797 -32.031 26.047 1 64.75 282 GLU A C 1
ATOM 2213 O O . GLU A 1 282 ? -17.875 -31.453 26.625 1 64.75 282 GLU A O 1
ATOM 2218 N N . VAL A 1 283 ? -18.734 -33.25 25.672 1 67.31 283 VAL A N 1
ATOM 2219 C CA . VAL A 1 283 ? -17.594 -34.094 26.047 1 67.31 283 VAL A CA 1
ATOM 2220 C C . VAL A 1 283 ? -16.375 -33.688 25.219 1 67.31 283 VAL A C 1
ATOM 2222 O O . VAL A 1 283 ? -15.258 -33.594 25.734 1 67.31 283 VAL A O 1
ATOM 2225 N N . LEU A 1 284 ? -16.625 -33.281 23.953 1 64.75 284 LEU A N 1
ATOM 2226 C CA . LEU A 1 284 ? -15.531 -32.875 23.078 1 64.75 284 LEU A CA 1
ATOM 2227 C C . LEU A 1 284 ? -14.977 -31.531 23.484 1 64.75 284 LEU A C 1
ATOM 2229 O O . LEU A 1 284 ? -13.758 -31.328 23.484 1 64.75 284 LEU A O 1
ATOM 2233 N N . LEU A 1 285 ? -15.875 -30.688 23.875 1 64.94 285 LEU A N 1
ATOM 2234 C CA . LEU A 1 285 ? -15.445 -29.391 24.391 1 64.94 285 LEU A CA 1
ATOM 2235 C C . LEU A 1 285 ? -14.656 -29.547 25.688 1 64.94 285 LEU A C 1
ATOM 2237 O O . LEU A 1 285 ? -13.664 -28.844 25.906 1 64.94 285 LEU A O 1
ATOM 2241 N N . ALA A 1 286 ? -15.047 -30.484 26.469 1 64.5 286 ALA A N 1
ATOM 2242 C CA . ALA A 1 286 ? -14.328 -30.734 27.719 1 64.5 286 ALA A CA 1
ATOM 2243 C C . ALA A 1 286 ? -12.938 -31.312 27.438 1 64.5 286 ALA A C 1
ATOM 2245 O O . ALA A 1 286 ? -11.969 -30.922 28.094 1 64.5 286 ALA A O 1
ATOM 2246 N N . LEU A 1 287 ? -12.797 -32.094 26.438 1 62.09 287 LEU A N 1
ATOM 2247 C CA . LEU A 1 287 ? -11.508 -32.688 26.094 1 62.09 287 LEU A CA 1
ATOM 2248 C C . LEU A 1 287 ? -10.562 -31.656 25.5 1 62.09 287 LEU A C 1
ATOM 2250 O O . LEU A 1 287 ? -9.367 -31.641 25.812 1 62.09 287 LEU A O 1
ATOM 2254 N N . VAL A 1 288 ? -11.211 -30.766 24.703 1 59.38 288 VAL A N 1
ATOM 2255 C CA . VAL A 1 288 ? -10.406 -29.672 24.172 1 59.38 288 VAL A CA 1
ATOM 2256 C C . VAL A 1 288 ? -9.961 -28.75 25.297 1 59.38 288 VAL A C 1
ATOM 2258 O O . VAL A 1 288 ? -8.812 -28.312 25.328 1 59.38 288 VAL A O 1
ATOM 2261 N N . ALA A 1 289 ? -10.852 -28.531 26.188 1 56.53 289 ALA A N 1
ATOM 2262 C CA . ALA A 1 289 ? -10.523 -27.703 27.344 1 56.53 289 ALA A CA 1
ATOM 2263 C C . ALA A 1 289 ? -9.43 -28.344 28.188 1 56.53 289 ALA A C 1
ATOM 2265 O O . ALA A 1 289 ? -8.516 -27.672 28.656 1 56.53 289 ALA A O 1
ATOM 2266 N N . GLN A 1 290 ? -9.484 -29.641 28.391 1 54.44 290 GLN A N 1
ATOM 2267 C CA . GLN A 1 290 ? -8.469 -30.344 29.156 1 54.44 290 GLN A CA 1
ATOM 2268 C C . GLN A 1 290 ? -7.137 -30.375 28.422 1 54.44 290 GLN A C 1
ATOM 2270 O O . GLN A 1 290 ? -6.078 -30.234 29.047 1 54.44 290 GLN A O 1
ATOM 2275 N N . ALA A 1 291 ? -7.172 -30.578 27.141 1 50.16 291 ALA A N 1
ATOM 2276 C CA . ALA A 1 291 ? -5.93 -30.547 26.375 1 50.16 291 ALA A CA 1
ATOM 2277 C C . ALA A 1 291 ? -5.27 -29.172 26.438 1 50.16 291 ALA A C 1
ATOM 2279 O O . ALA A 1 291 ? -4.043 -29.078 26.531 1 50.16 291 ALA A O 1
ATOM 2280 N N . ARG A 1 292 ? -6.098 -28.141 26.422 1 47.59 292 ARG A N 1
ATOM 2281 C CA . ARG A 1 292 ? -5.586 -26.781 26.578 1 47.59 292 ARG A CA 1
ATOM 2282 C C . ARG A 1 292 ? -5.012 -26.562 27.969 1 47.59 292 ARG A C 1
ATOM 2284 O O . ARG A 1 292 ? -4.031 -25.844 28.141 1 47.59 292 ARG A O 1
ATOM 2291 N N . SER A 1 293 ? -5.648 -27.078 28.906 1 45.41 293 SER A N 1
ATOM 2292 C CA . SER A 1 293 ? -5.191 -26.891 30.281 1 45.41 293 SER A CA 1
ATOM 2293 C C . SER A 1 293 ? -3.918 -27.672 30.562 1 45.41 293 SER A C 1
ATOM 2295 O O . SER A 1 293 ? -3.123 -27.297 31.422 1 45.41 293 SER A O 1
ATOM 2297 N N . LEU A 1 294 ? -3.725 -28.875 30.016 1 39.28 294 LEU A N 1
ATOM 2298 C CA . LEU A 1 294 ? -2.535 -29.672 30.312 1 39.28 294 LEU A CA 1
ATOM 2299 C C . LEU A 1 294 ? -1.312 -29.094 29.594 1 39.28 294 LEU A C 1
ATOM 2301 O O . LEU A 1 294 ? -0.217 -29.656 29.688 1 39.28 294 LEU A O 1
ATOM 2305 N N . GLN A 1 295 ? -1.503 -28.078 28.781 1 34.91 295 GLN A N 1
ATOM 2306 C CA . GLN A 1 295 ? -0.236 -27.562 28.281 1 34.91 295 GLN A CA 1
ATOM 2307 C C . GLN A 1 295 ? 0.607 -26.969 29.406 1 34.91 295 GLN A C 1
ATOM 2309 O O . GLN A 1 295 ? 0.243 -25.953 30 1 34.91 295 GLN A O 1
ATOM 2314 N N . PRO A 1 296 ? 1.272 -27.828 30.109 1 33.44 296 PRO A N 1
ATOM 2315 C CA . PRO A 1 296 ? 2.178 -27.391 31.172 1 33.44 296 PRO A CA 1
ATOM 2316 C C . PRO A 1 296 ? 3.092 -26.25 30.734 1 33.44 296 PRO A C 1
ATOM 2318 O O . PRO A 1 296 ? 3.436 -26.141 29.562 1 33.44 296 PRO A O 1
ATOM 2321 N N . ALA A 1 297 ? 3.25 -25.234 31.5 1 33.34 297 ALA A N 1
ATOM 2322 C CA . ALA A 1 297 ? 4.109 -24.047 31.516 1 33.34 297 ALA A CA 1
ATOM 2323 C C . ALA A 1 297 ? 5.57 -24.422 31.312 1 33.34 297 ALA A C 1
ATOM 2325 O O . ALA A 1 297 ? 6.371 -23.609 30.828 1 33.34 297 ALA A O 1
ATOM 2326 N N . GLU A 1 298 ? 6.078 -25.531 31.969 1 30.56 298 GLU A N 1
ATOM 2327 C CA . GLU A 1 298 ? 7.48 -25.797 32.281 1 30.56 298 GLU A CA 1
ATOM 2328 C C . GLU A 1 298 ? 8.281 -26.125 31.047 1 30.56 298 GLU A C 1
ATOM 2330 O O . GLU A 1 298 ? 9.508 -26.281 31.109 1 30.56 298 GLU A O 1
ATOM 2335 N N . ARG A 1 299 ? 7.684 -26.797 30.047 1 32.47 299 ARG A N 1
ATOM 2336 C CA . ARG A 1 299 ? 8.57 -27.344 29.016 1 32.47 299 ARG A CA 1
ATOM 2337 C C . ARG A 1 299 ? 9.367 -26.234 28.344 1 32.47 299 ARG A C 1
ATOM 2339 O O . ARG A 1 299 ? 9.984 -26.453 27.297 1 32.47 299 ARG A O 1
ATOM 2346 N N . LEU A 1 300 ? 9.359 -25.047 29 1 29.09 300 LEU A N 1
ATOM 2347 C CA . LEU A 1 300 ? 10.211 -24.016 28.422 1 29.09 300 LEU A CA 1
ATOM 2348 C C . LEU A 1 300 ? 11.688 -24.359 28.594 1 29.09 300 LEU A C 1
ATOM 2350 O O . LEU A 1 300 ? 12.547 -23.766 27.953 1 29.09 300 LEU A O 1
ATOM 2354 N N . GLY A 1 301 ? 12.102 -24.797 29.781 1 28.75 301 GLY A N 1
ATOM 2355 C CA . GLY A 1 301 ? 13.492 -24.719 30.172 1 28.75 301 GLY A CA 1
ATOM 2356 C C . GLY A 1 301 ? 14.359 -25.797 29.547 1 28.75 301 GLY A C 1
ATOM 2357 O O . GLY A 1 301 ? 15.484 -26.031 29.984 1 28.75 301 GLY A O 1
ATOM 2358 N N . GLN A 1 302 ? 13.836 -26.938 29.031 1 27.09 302 GLN A N 1
ATOM 2359 C CA . GLN A 1 302 ? 14.742 -28.062 28.812 1 27.09 302 GLN A CA 1
ATOM 2360 C C . GLN A 1 302 ? 15.875 -27.672 27.859 1 27.09 302 GLN A C 1
ATOM 2362 O O . GLN A 1 302 ? 15.664 -26.906 26.906 1 27.09 302 GLN A O 1
ATOM 2367 N N . ALA A 1 303 ? 17.125 -27.812 28.297 1 29.47 303 ALA A N 1
ATOM 2368 C CA . ALA A 1 303 ? 18.438 -27.672 27.672 1 29.47 303 ALA A CA 1
ATOM 2369 C C . ALA A 1 303 ? 18.438 -28.266 26.266 1 29.47 303 ALA A C 1
ATOM 2371 O O . ALA A 1 303 ? 17.781 -29.266 26 1 29.47 303 ALA A O 1
ATOM 2372 N N . PRO A 1 304 ? 18.828 -27.531 25.219 1 26.84 304 PRO A N 1
ATOM 2373 C CA . PRO A 1 304 ? 18.844 -28.031 23.844 1 26.84 304 PRO A CA 1
ATOM 2374 C C . PRO A 1 304 ? 19.516 -29.391 23.719 1 26.84 304 PRO A C 1
ATOM 2376 O O . PRO A 1 304 ? 20.719 -29.516 23.984 1 26.84 304 PRO A O 1
ATOM 2379 N N . GLY A 1 305 ? 19.062 -30.391 24.406 1 25.89 305 GLY A N 1
ATOM 2380 C CA . GLY A 1 305 ? 19.625 -31.734 24.375 1 25.89 305 GLY A CA 1
ATOM 2381 C C . GLY A 1 305 ? 20.203 -32.094 23.016 1 25.89 305 GLY A C 1
ATOM 2382 O O . GLY A 1 305 ? 19.891 -31.469 22.016 1 25.89 305 GLY A O 1
ATOM 2383 N N . GLU A 1 306 ? 21.328 -32.875 23.031 1 27.92 306 GLU A N 1
ATOM 2384 C CA . GLU A 1 306 ? 22.031 -33.438 21.891 1 27.92 306 GLU A CA 1
ATOM 2385 C C . GLU A 1 306 ? 21.062 -34 20.859 1 27.92 306 GLU A C 1
ATOM 2387 O O . GLU A 1 306 ? 20.109 -34.719 21.203 1 27.92 306 GLU A O 1
ATOM 2392 N N . ALA A 1 307 ? 20.781 -33.281 19.781 1 24.73 307 ALA A N 1
ATOM 2393 C CA . ALA A 1 307 ? 19.922 -33.656 18.656 1 24.73 307 ALA A CA 1
ATOM 2394 C C . ALA A 1 307 ? 20.016 -35.156 18.359 1 24.73 307 ALA A C 1
ATOM 2396 O O . ALA A 1 307 ? 21.047 -35.625 17.891 1 24.73 307 ALA A O 1
ATOM 2397 N N . GLY A 1 308 ? 19.656 -35.969 19.25 1 26.39 308 GLY A N 1
ATOM 2398 C CA . GLY A 1 308 ? 19.578 -37.375 18.953 1 26.39 308 GLY A CA 1
ATOM 2399 C C . GLY A 1 308 ? 19.109 -37.688 17.547 1 26.39 308 GLY A C 1
ATOM 2400 O O . GLY A 1 308 ? 18.578 -36.781 16.859 1 26.39 308 GLY A O 1
ATOM 2401 N N . GLU A 1 309 ? 19.562 -38.875 16.953 1 26.73 309 GLU A N 1
ATOM 2402 C CA . GLU A 1 309 ? 19.328 -39.344 15.586 1 26.73 309 GLU A CA 1
ATOM 2403 C C . GLU A 1 309 ? 17.844 -39.344 15.234 1 26.73 309 GLU A C 1
ATOM 2405 O O . GLU A 1 309 ? 17.031 -39.938 15.938 1 26.73 309 GLU A O 1
ATOM 2410 N N . PHE A 1 310 ? 17.297 -38.281 14.938 1 24.98 310 PHE A N 1
ATOM 2411 C CA . PHE A 1 310 ? 15.898 -38.156 14.555 1 24.98 310 PHE A CA 1
ATOM 2412 C C . PHE A 1 310 ? 15.484 -39.312 13.672 1 24.98 310 PHE A C 1
ATOM 2414 O O . PHE A 1 310 ? 15.992 -39.469 12.562 1 24.98 310 PHE A O 1
ATOM 2421 N N . VAL A 1 311 ? 15.32 -40.469 14.242 1 26.02 311 VAL A N 1
ATOM 2422 C CA . VAL A 1 311 ? 14.766 -41.594 13.516 1 26.02 311 VAL A CA 1
ATOM 2423 C C . VAL A 1 311 ? 13.562 -41.156 12.695 1 26.02 311 VAL A C 1
ATOM 2425 O O . VAL A 1 311 ? 12.727 -40.375 13.172 1 26.02 311 VAL A O 1
ATOM 2428 N N . LEU A 1 312 ? 13.617 -41.156 11.344 1 25.55 312 LEU A N 1
ATOM 2429 C CA . LEU A 1 312 ? 12.664 -41.031 10.25 1 25.55 312 LEU A CA 1
ATOM 2430 C C . LEU A 1 312 ? 11.328 -41.688 10.609 1 25.55 312 LEU A C 1
ATOM 2432 O O . LEU A 1 312 ? 11.203 -42.906 10.562 1 25.55 312 LEU A O 1
ATOM 2436 N N . GLY A 1 313 ? 10.797 -41.375 11.781 1 25.83 313 GLY A N 1
ATOM 2437 C CA . GLY A 1 313 ? 9.547 -42.094 12 1 25.83 313 GLY A CA 1
ATOM 2438 C C . GLY A 1 313 ? 8.586 -41.969 10.836 1 25.83 313 GLY A C 1
ATOM 2439 O O . GLY A 1 313 ? 8.742 -41.125 9.961 1 25.83 313 GLY A O 1
ATOM 2440 N N . ALA A 1 314 ? 7.801 -43.031 10.523 1 29.98 314 ALA A N 1
ATOM 2441 C CA . ALA A 1 314 ? 6.844 -43.25 9.438 1 29.98 314 ALA A CA 1
ATOM 2442 C C . ALA A 1 314 ? 5.875 -42.062 9.328 1 29.98 314 ALA A C 1
ATOM 2444 O O . ALA A 1 314 ? 5.344 -41.594 10.336 1 29.98 314 ALA A O 1
ATOM 2445 N N . PRO A 1 315 ? 6.047 -41.188 8.375 1 28.3 315 PRO A N 1
ATOM 2446 C CA . PRO A 1 315 ? 5.156 -40.062 8.109 1 28.3 315 PRO A CA 1
ATOM 2447 C C . PRO A 1 315 ? 3.686 -40.406 8.328 1 28.3 315 PRO A C 1
ATOM 2449 O O . PRO A 1 315 ? 3.242 -41.5 7.984 1 28.3 315 PRO A O 1
ATOM 2452 N N . GLU A 1 316 ? 3.102 -40.125 9.422 1 29.44 316 GLU A N 1
ATOM 2453 C CA . GLU A 1 316 ? 1.67 -40.375 9.578 1 29.44 316 GLU A CA 1
ATOM 2454 C C . GLU A 1 316 ? 0.907 -40.031 8.305 1 29.44 316 GLU A C 1
ATOM 2456 O O . GLU A 1 316 ? 1.157 -39 7.691 1 29.44 316 GLU A O 1
ATOM 2461 N N . ASP A 1 317 ? 0.383 -40.938 7.535 1 26.55 317 ASP A N 1
ATOM 2462 C CA . ASP A 1 317 ? -0.436 -40.875 6.332 1 26.55 317 ASP A CA 1
ATOM 2463 C C . ASP A 1 317 ? -1.55 -39.844 6.488 1 26.55 317 ASP A C 1
ATOM 2465 O O . ASP A 1 317 ? -2.439 -40 7.328 1 26.55 317 ASP A O 1
ATOM 2469 N N . PHE A 1 318 ? -1.301 -38.625 6.668 1 29.36 318 PHE A N 1
ATOM 2470 C CA . PHE A 1 318 ? -2.408 -37.688 6.621 1 29.36 318 PHE A CA 1
ATOM 2471 C C . PHE A 1 318 ? -3.279 -37.938 5.395 1 29.36 318 PHE A C 1
ATOM 2473 O O . PHE A 1 318 ? -2.805 -37.844 4.262 1 29.36 318 PHE A O 1
ATOM 2480 N N . GLU A 1 319 ? -4.195 -38.844 5.441 1 28.39 319 GLU A N 1
ATOM 2481 C CA . GLU A 1 319 ? -5.18 -39.031 4.379 1 28.39 319 GLU A CA 1
ATOM 2482 C C . GLU A 1 319 ? -5.859 -37.719 4.023 1 28.39 319 GLU A C 1
ATOM 2484 O O . GLU A 1 319 ? -6.469 -37.062 4.883 1 28.39 319 GLU A O 1
ATOM 2489 N N . VAL A 1 320 ? -5.227 -36.969 3.303 1 32.5 320 VAL A N 1
ATOM 2490 C CA . VAL A 1 320 ? -5.949 -35.844 2.672 1 32.5 320 VAL A CA 1
ATOM 2491 C C . VAL A 1 320 ? -7.355 -36.312 2.287 1 32.5 320 VAL A C 1
ATOM 2493 O O . VAL A 1 320 ? -7.52 -37.188 1.433 1 32.5 320 VAL A O 1
ATOM 2496 N N . VAL A 1 321 ? -8.188 -36.375 3.207 1 34.34 321 VAL A N 1
ATOM 2497 C CA . VAL A 1 321 ? -9.578 -36.719 2.895 1 34.34 321 VAL A CA 1
ATOM 2498 C C . VAL A 1 321 ? -10.062 -35.844 1.73 1 34.34 321 VAL A C 1
ATOM 2500 O O . VAL A 1 321 ? -9.906 -34.625 1.755 1 34.34 321 VAL A O 1
ATOM 2503 N N . ALA A 1 322 ? -10.117 -36.312 0.591 1 39.78 322 ALA A N 1
ATOM 2504 C CA . ALA A 1 322 ? -10.656 -35.688 -0.614 1 39.78 322 ALA A CA 1
ATOM 2505 C C . ALA A 1 322 ? -11.867 -34.844 -0.288 1 39.78 322 ALA A C 1
ATOM 2507 O O . ALA A 1 322 ? -12.695 -35.188 0.554 1 39.78 322 ALA A O 1
ATOM 2508 N N . ASN A 1 323 ? -11.742 -33.562 -0.388 1 49.84 323 ASN A N 1
ATOM 2509 C CA . ASN A 1 323 ? -12.945 -32.75 -0.305 1 49.84 323 ASN A CA 1
ATOM 2510 C C . ASN A 1 323 ? -14.148 -33.469 -0.919 1 49.84 323 ASN A C 1
ATOM 2512 O O . ASN A 1 323 ? -14.117 -33.844 -2.088 1 49.84 323 ASN A O 1
ATOM 2516 N N . PRO A 1 324 ? -14.969 -33.781 -0.136 1 63.06 324 PRO A N 1
ATOM 2517 C CA . PRO A 1 324 ? -16.047 -34.625 -0.644 1 63.06 324 PRO A CA 1
ATOM 2518 C C . PRO A 1 324 ? -16.703 -34.062 -1.898 1 63.06 324 PRO A C 1
ATOM 2520 O O . PRO A 1 324 ? -17.109 -34.812 -2.789 1 63.06 324 PRO A O 1
ATOM 2523 N N . ILE A 1 325 ? -16.672 -32.812 -1.993 1 68.56 325 ILE A N 1
ATOM 2524 C CA . ILE A 1 325 ? -17.344 -32.219 -3.152 1 68.56 325 ILE A CA 1
ATOM 2525 C C . ILE A 1 325 ? -16.469 -32.375 -4.387 1 68.56 325 ILE A C 1
ATOM 2527 O O . ILE A 1 325 ? -16.953 -32.656 -5.484 1 68.56 325 ILE A O 1
ATOM 2531 N N . ARG A 1 326 ? -15.281 -32.344 -4.242 1 69.75 326 ARG A N 1
ATOM 2532 C CA . ARG A 1 326 ? -14.375 -32.531 -5.367 1 69.75 326 ARG A CA 1
ATOM 2533 C C . ARG A 1 326 ? -14.367 -34 -5.82 1 69.75 326 ARG A C 1
ATOM 2535 O O . ARG A 1 326 ? -14.344 -34.281 -7.02 1 69.75 326 ARG A O 1
ATOM 2542 N N . ALA A 1 327 ? -14.336 -34.75 -4.895 1 73.25 327 ALA A N 1
ATOM 2543 C CA . ALA A 1 327 ? -14.461 -36.156 -5.223 1 73.25 327 ALA A CA 1
ATOM 2544 C C . ALA A 1 327 ? -15.766 -36.438 -5.957 1 73.25 327 ALA A C 1
ATOM 2546 O O . ALA A 1 327 ? -15.805 -37.25 -6.891 1 73.25 327 ALA A O 1
ATOM 2547 N N . ALA A 1 328 ? -16.688 -35.812 -5.555 1 79.06 328 ALA A N 1
ATOM 2548 C CA . ALA A 1 328 ? -17.984 -35.969 -6.203 1 79.06 328 ALA A CA 1
ATOM 2549 C C . ALA A 1 328 ? -17.969 -35.406 -7.629 1 79.06 328 ALA A C 1
ATOM 2551 O O . ALA A 1 328 ? -18.531 -36.031 -8.539 1 79.06 328 ALA A O 1
ATOM 2552 N N . VAL A 1 329 ? -17.219 -34.344 -7.781 1 80 329 VAL A N 1
ATOM 2553 C CA . VAL A 1 329 ? -17.094 -33.75 -9.109 1 80 329 VAL A CA 1
ATOM 2554 C C . VAL A 1 329 ? -16.266 -34.688 -10.008 1 80 329 VAL A C 1
ATOM 2556 O O . VAL A 1 329 ? -16.625 -34.906 -11.172 1 80 329 VAL A O 1
ATOM 2559 N N . GLU A 1 330 ? -15.328 -35.219 -9.492 1 77.88 330 GLU A N 1
ATOM 2560 C CA . GLU A 1 330 ? -14.523 -36.156 -10.258 1 77.88 330 GLU A CA 1
ATOM 2561 C C . GLU A 1 330 ? -15.312 -37.406 -10.602 1 77.88 330 GLU A C 1
ATOM 2563 O O . GLU A 1 330 ? -15.211 -37.938 -11.711 1 77.88 330 GLU A O 1
ATOM 2568 N N . ALA A 1 331 ? -16 -37.781 -9.688 1 78.31 331 ALA A N 1
ATOM 2569 C CA . ALA A 1 331 ? -16.875 -38.938 -9.93 1 78.31 331 ALA A CA 1
ATOM 2570 C C . ALA A 1 331 ? -17.891 -38.625 -11.023 1 78.31 331 ALA A C 1
ATOM 2572 O O . ALA A 1 331 ? -18.203 -39.5 -11.852 1 78.31 331 ALA A O 1
ATOM 2573 N N . TYR A 1 332 ? -18.344 -37.375 -10.992 1 84 332 TYR A N 1
ATOM 2574 C CA . TYR A 1 332 ? -19.25 -36.906 -12.039 1 84 332 TYR A CA 1
ATOM 2575 C C . TYR A 1 332 ? -18.578 -36.938 -13.398 1 84 332 TYR A C 1
ATOM 2577 O O . TYR A 1 332 ? -19.156 -37.438 -14.375 1 84 332 TYR A O 1
ATOM 2585 N N . PHE A 1 333 ? -17.359 -36.562 -13.445 1 80.81 333 PHE A N 1
ATOM 2586 C CA . PHE A 1 333 ? -16.609 -36.562 -14.695 1 80.81 333 PHE A CA 1
ATOM 2587 C C . PHE A 1 333 ? -16.328 -37.969 -15.164 1 80.81 333 PHE A C 1
ATOM 2589 O O . PHE A 1 333 ? -16.453 -38.281 -16.344 1 80.81 333 PHE A O 1
ATOM 2596 N N . CYS A 1 334 ? -16.016 -38.719 -14.273 1 79.19 334 CYS A N 1
ATOM 2597 C CA . CYS A 1 334 ? -15.766 -40.125 -14.594 1 79.19 334 CYS A CA 1
ATOM 2598 C C . CYS A 1 334 ? -17.031 -40.812 -15.086 1 79.19 334 CYS A C 1
ATOM 2600 O O . CYS A 1 334 ? -16.984 -41.625 -16.016 1 79.19 334 CYS A O 1
ATOM 2602 N N . ARG A 1 335 ? -18.078 -40.5 -14.484 1 78.62 335 ARG A N 1
ATOM 2603 C CA . ARG A 1 335 ? -19.344 -41.062 -14.922 1 78.62 335 ARG A CA 1
ATOM 2604 C C . ARG A 1 335 ? -19.656 -40.656 -16.359 1 78.62 335 ARG A C 1
ATOM 2606 O O . ARG A 1 335 ? -20.203 -41.438 -17.141 1 78.62 335 ARG A O 1
ATOM 2613 N N . ILE A 1 336 ? -19.25 -39.438 -16.609 1 76.25 336 ILE A N 1
ATOM 2614 C CA . ILE A 1 336 ? -19.453 -38.938 -17.953 1 76.25 336 ILE A CA 1
ATOM 2615 C C . ILE A 1 336 ? -18.562 -39.688 -18.938 1 76.25 336 ILE A C 1
ATOM 2617 O O . ILE A 1 336 ? -18.984 -40.031 -20.047 1 76.25 336 ILE A O 1
ATOM 2621 N N . ILE A 1 337 ? -17.438 -39.969 -18.531 1 72.88 337 ILE A N 1
ATOM 2622 C CA . ILE A 1 337 ? -16.469 -40.688 -19.359 1 72.88 337 ILE A CA 1
ATOM 2623 C C . ILE A 1 337 ? -16.938 -42.125 -19.578 1 72.88 337 ILE A C 1
ATOM 2625 O O . ILE A 1 337 ? -16.906 -42.656 -20.688 1 72.88 337 ILE A O 1
ATOM 2629 N N . ASP A 1 338 ? -17.391 -42.688 -18.562 1 71.56 338 ASP A N 1
ATOM 2630 C CA . ASP A 1 338 ? -17.812 -44.094 -18.609 1 71.56 338 ASP A CA 1
ATOM 2631 C C . ASP A 1 338 ? -19.141 -44.25 -19.344 1 71.56 338 ASP A C 1
ATOM 2633 O O . ASP A 1 338 ? -19.328 -45.219 -20.094 1 71.56 338 ASP A O 1
ATOM 2637 N N . GLY A 1 339 ? -19.953 -43.406 -19.078 1 69.25 339 GLY A N 1
ATOM 2638 C CA . GLY A 1 339 ? -21.297 -43.531 -19.625 1 69.25 339 GLY A CA 1
ATOM 2639 C C . GLY A 1 339 ? -21.422 -42.906 -21.016 1 69.25 339 GLY A C 1
ATOM 2640 O O . GLY A 1 339 ? -22.328 -43.25 -21.766 1 69.25 339 GLY A O 1
ATOM 2641 N N . GLY A 1 340 ? -20.469 -42.062 -21.438 1 66.12 340 GLY A N 1
ATOM 2642 C CA . GLY A 1 340 ? -20.453 -41.438 -22.75 1 66.12 340 GLY A CA 1
ATOM 2643 C C . GLY A 1 340 ? -21.688 -40.594 -23.016 1 66.12 340 GLY A C 1
ATOM 2644 O O . GLY A 1 340 ? -21.922 -40.156 -24.141 1 66.12 340 GLY A O 1
ATOM 2645 N N . GLU A 1 341 ? -22.656 -40.469 -22.109 1 70 341 GLU A N 1
ATOM 2646 C CA . GLU A 1 341 ? -23.891 -39.719 -22.297 1 70 341 GLU A CA 1
ATOM 2647 C C . GLU A 1 341 ? -23.828 -38.344 -21.625 1 70 341 GLU A C 1
ATOM 2649 O O . GLU A 1 341 ? -23 -38.125 -20.75 1 70 341 GLU A O 1
ATOM 2654 N N . ARG A 1 342 ? -24.578 -37.5 -22.109 1 79.06 342 ARG A N 1
ATOM 2655 C CA . ARG A 1 342 ? -24.75 -36.156 -21.547 1 79.06 342 ARG A CA 1
ATOM 2656 C C . ARG A 1 342 ? -25.453 -36.219 -20.203 1 79.06 342 ARG A C 1
ATOM 2658 O O . ARG A 1 342 ? -26.484 -36.906 -20.062 1 79.06 342 ARG A O 1
ATOM 2665 N N . LEU A 1 343 ? -24.781 -35.75 -19.156 1 80 343 LEU A N 1
ATOM 2666 C CA . LEU A 1 343 ? -25.375 -35.812 -17.828 1 80 343 LEU A CA 1
ATOM 2667 C C . LEU A 1 343 ? -25.422 -34.406 -17.203 1 80 343 LEU A C 1
ATOM 2669 O O . LEU A 1 343 ? -24.422 -33.688 -17.219 1 80 343 LEU A O 1
ATOM 2673 N N . SER A 1 344 ? -26.609 -34.062 -16.797 1 82.38 344 SER A N 1
ATOM 2674 C CA . SER A 1 344 ? -26.797 -32.781 -16.094 1 82.38 344 SER A CA 1
ATOM 2675 C C . SER A 1 344 ? -26.188 -32.844 -14.703 1 82.38 344 SER A C 1
ATOM 2677 O O . SER A 1 344 ? -26.297 -33.844 -14 1 82.38 344 SER A O 1
ATOM 2679 N N . ALA A 1 345 ? -25.469 -31.75 -14.422 1 84.19 345 ALA A N 1
ATOM 2680 C CA . ALA A 1 345 ? -24.828 -31.672 -13.117 1 84.19 345 ALA A CA 1
ATOM 2681 C C . ALA A 1 345 ? -25.844 -31.703 -11.992 1 84.19 345 ALA A C 1
ATOM 2683 O O . ALA A 1 345 ? -25.641 -32.344 -10.969 1 84.19 345 ALA A O 1
ATOM 2684 N N . LEU A 1 346 ? -26.891 -31.109 -12.188 1 84.12 346 LEU A N 1
ATOM 2685 C CA . LEU A 1 346 ? -27.922 -31.047 -11.148 1 84.12 346 LEU A CA 1
ATOM 2686 C C . LEU A 1 346 ? -28.656 -32.375 -11.047 1 84.12 346 LEU A C 1
ATOM 2688 O O . LEU A 1 346 ? -29.062 -32.781 -9.961 1 84.12 346 LEU A O 1
ATOM 2692 N N . GLU A 1 347 ? -28.891 -33.062 -12.141 1 81 347 GLU A N 1
ATOM 2693 C CA . GLU A 1 347 ? -29.484 -34.375 -12.117 1 81 347 GLU A CA 1
ATOM 2694 C C . GLU A 1 347 ? -28.594 -35.375 -11.375 1 81 347 GLU A C 1
ATOM 2696 O O . GLU A 1 347 ? -29.078 -36.188 -10.594 1 81 347 GLU A O 1
ATOM 2701 N N . TYR A 1 348 ? -27.328 -35.25 -11.633 1 84.75 348 TYR A N 1
ATOM 2702 C CA . TYR A 1 348 ? -26.359 -36.094 -10.938 1 84.75 348 TYR A CA 1
ATOM 2703 C C . TYR A 1 348 ? -26.391 -35.812 -9.438 1 84.75 348 TYR A C 1
ATOM 2705 O O . TYR A 1 348 ? -26.359 -36.75 -8.633 1 84.75 348 TYR A O 1
ATOM 2713 N N . ARG A 1 349 ? -26.469 -34.688 -9.109 1 85.19 349 ARG A N 1
ATOM 2714 C CA . ARG A 1 349 ? -26.562 -34.281 -7.707 1 85.19 349 ARG A CA 1
ATOM 2715 C C . ARG A 1 349 ? -27.781 -34.906 -7.043 1 85.19 349 ARG A C 1
ATOM 2717 O O . ARG A 1 349 ? -27.703 -35.406 -5.914 1 85.19 349 ARG A O 1
ATOM 2724 N N . ALA A 1 350 ? -28.906 -34.781 -7.676 1 81.5 350 ALA A N 1
ATOM 2725 C CA . ALA A 1 350 ? -30.156 -35.312 -7.168 1 81.5 350 ALA A CA 1
ATOM 2726 C C . ALA A 1 350 ? -30.125 -36.844 -7.086 1 81.5 350 ALA A C 1
ATOM 2728 O O . ALA A 1 350 ? -30.594 -37.406 -6.113 1 81.5 350 ALA A O 1
ATOM 2729 N N . GLN A 1 351 ? -29.562 -37.438 -8.102 1 81.44 351 GLN A N 1
ATOM 2730 C CA . GLN A 1 351 ? -29.484 -38.906 -8.18 1 81.44 351 GLN A CA 1
ATOM 2731 C C . GLN A 1 351 ? -28.594 -39.469 -7.074 1 81.44 351 GLN A C 1
ATOM 2733 O O . GLN A 1 351 ? -28.891 -40.531 -6.527 1 81.44 351 GLN A O 1
ATOM 2738 N N . HIS A 1 352 ? -27.562 -38.688 -6.734 1 82 352 HIS A N 1
ATOM 2739 C CA . HIS A 1 352 ? -26.594 -39.188 -5.762 1 82 352 HIS A CA 1
ATOM 2740 C C . HIS A 1 352 ? -26.766 -38.5 -4.41 1 82 352 HIS A C 1
ATOM 2742 O O . HIS A 1 352 ? -25.953 -38.688 -3.506 1 82 352 HIS A O 1
ATOM 2748 N N . GLU A 1 353 ? -27.797 -37.688 -4.285 1 80.81 353 GLU A N 1
ATOM 2749 C CA . GLU A 1 353 ? -28.172 -37 -3.049 1 80.81 353 GLU A CA 1
ATOM 2750 C C . GLU A 1 353 ? -26.953 -36.312 -2.416 1 80.81 353 GLU A C 1
ATOM 2752 O O . GLU A 1 353 ? -26.656 -36.531 -1.238 1 80.81 353 GLU A O 1
ATOM 2757 N N . LEU A 1 354 ? -26.234 -35.562 -3.193 1 81.56 354 LEU A N 1
ATOM 2758 C CA . LEU A 1 354 ? -25.047 -34.875 -2.719 1 81.56 354 LEU A CA 1
ATOM 2759 C C . LEU A 1 354 ? -25.422 -33.75 -1.755 1 81.56 354 LEU A C 1
ATOM 2761 O O . LEU A 1 354 ? -26.391 -33.031 -1.981 1 81.56 354 LEU A O 1
ATOM 2765 N N . PRO A 1 355 ? -24.75 -33.562 -0.733 1 79.25 355 PRO A N 1
ATOM 2766 C CA . PRO A 1 355 ? -25.172 -32.688 0.361 1 79.25 355 PRO A CA 1
ATOM 2767 C C . PRO A 1 355 ? -24.922 -31.203 0.058 1 79.25 355 PRO A C 1
ATOM 2769 O O . PRO A 1 355 ? -25.406 -30.344 0.787 1 79.25 355 PRO A O 1
ATOM 2772 N N . TRP A 1 356 ? -24.453 -30.906 -0.935 1 80 356 TRP A N 1
ATOM 2773 C CA . TRP A 1 356 ? -24.078 -29.516 -1.204 1 80 356 TRP A CA 1
ATOM 2774 C C . TRP A 1 356 ? -25.203 -28.781 -1.934 1 80 356 TRP A C 1
ATOM 2776 O O . TRP A 1 356 ? -26 -29.406 -2.645 1 80 356 TRP A O 1
ATOM 2786 N N . ASP A 1 357 ? -25.297 -27.516 -1.657 1 79.12 357 ASP A N 1
ATOM 2787 C CA . ASP A 1 357 ? -26.312 -26.719 -2.365 1 79.12 357 ASP A CA 1
ATOM 2788 C C . ASP A 1 357 ? -26.016 -26.672 -3.863 1 79.12 357 ASP A C 1
ATOM 2790 O O . ASP A 1 357 ? -24.859 -26.797 -4.281 1 79.12 357 ASP A O 1
ATOM 2794 N N . ALA A 1 358 ? -27.062 -26.469 -4.609 1 79.19 358 ALA A N 1
ATOM 2795 C CA . ALA A 1 358 ? -27.016 -26.516 -6.066 1 79.19 358 ALA A CA 1
ATOM 2796 C C . ALA A 1 358 ? -26.016 -25.484 -6.605 1 79.19 358 ALA A C 1
ATOM 2798 O O . ALA A 1 358 ? -25.266 -25.766 -7.535 1 79.19 358 ALA A O 1
ATOM 2799 N N . GLU A 1 359 ? -26 -24.422 -5.992 1 77.38 359 GLU A N 1
ATOM 2800 C CA . GLU A 1 359 ? -25.125 -23.359 -6.469 1 77.38 359 GLU A CA 1
ATOM 2801 C C . GLU A 1 359 ? -23.656 -23.672 -6.223 1 77.38 359 GLU A C 1
ATOM 2803 O O . GLU A 1 359 ? -22.828 -23.516 -7.113 1 77.38 359 GLU A O 1
ATOM 2808 N N . SER A 1 360 ? -23.484 -24.094 -5.16 1 77.69 360 SER A N 1
ATOM 2809 C CA . SER A 1 360 ? -22.109 -24.469 -4.816 1 77.69 360 SER A CA 1
ATOM 2810 C C . SER A 1 360 ? -21.625 -25.625 -5.691 1 77.69 360 SER A C 1
ATOM 2812 O O . SER A 1 360 ? -20.469 -25.625 -6.129 1 77.69 360 SER A O 1
ATOM 2814 N N . TRP A 1 361 ? -22.438 -26.531 -5.883 1 80.44 361 TRP A N 1
ATOM 2815 C CA . TRP A 1 361 ? -22.125 -27.688 -6.723 1 80.44 361 TRP A CA 1
ATOM 2816 C C . TRP A 1 361 ? -21.828 -27.25 -8.156 1 80.44 361 TRP A C 1
ATOM 2818 O O . TRP A 1 361 ? -20.812 -27.641 -8.727 1 80.44 361 TRP A O 1
ATOM 2828 N N . LEU A 1 362 ? -22.688 -26.375 -8.648 1 79 362 LEU A N 1
ATOM 2829 C CA . LEU A 1 362 ? -22.516 -25.938 -10.031 1 79 362 LEU A CA 1
ATOM 2830 C C . LEU A 1 362 ? -21.219 -25.156 -10.188 1 79 362 LEU A C 1
ATOM 2832 O O . LEU A 1 362 ? -20.5 -25.312 -11.18 1 79 362 LEU A O 1
ATOM 2836 N N . TYR A 1 363 ? -20.938 -24.453 -9.219 1 78.56 363 TYR A N 1
ATOM 2837 C CA . TYR A 1 363 ? -19.703 -23.672 -9.266 1 78.56 363 TYR A CA 1
ATOM 2838 C C . TYR A 1 363 ? -18.484 -24.594 -9.25 1 78.56 363 TYR A C 1
ATOM 2840 O O . TYR A 1 363 ? -17.5 -24.328 -9.945 1 78.56 363 TYR A O 1
ATOM 2848 N N . GLN A 1 364 ? -18.625 -25.594 -8.562 1 77.56 364 GLN A N 1
ATOM 2849 C CA . GLN A 1 364 ? -17.531 -26.547 -8.477 1 77.56 364 GLN A CA 1
ATOM 2850 C C . GLN A 1 364 ? -17.359 -27.328 -9.773 1 77.56 364 GLN A C 1
ATOM 2852 O O . GLN A 1 364 ? -16.25 -27.625 -10.195 1 77.56 364 GLN A O 1
ATOM 2857 N N . VAL A 1 365 ? -18.453 -27.688 -10.359 1 79.12 365 VAL A N 1
ATOM 2858 C CA . VAL A 1 365 ? -18.422 -28.406 -11.625 1 79.12 365 VAL A CA 1
ATOM 2859 C C . VAL A 1 365 ? -17.812 -27.531 -12.711 1 79.12 365 VAL A C 1
ATOM 2861 O O . VAL A 1 365 ? -16.938 -27.969 -13.461 1 79.12 365 VAL A O 1
ATOM 2864 N N . ILE A 1 366 ? -18.266 -26.328 -12.711 1 76.38 366 ILE A N 1
ATOM 2865 C CA . ILE A 1 366 ? -17.75 -25.391 -13.703 1 76.38 366 ILE A CA 1
ATOM 2866 C C . ILE A 1 366 ? -16.266 -25.141 -13.445 1 76.38 366 ILE A C 1
ATOM 2868 O O . ILE A 1 366 ? -15.461 -25.109 -14.383 1 76.38 366 ILE A O 1
ATOM 2872 N N . GLY A 1 367 ? -16.016 -25 -12.328 1 74.44 367 GLY A N 1
ATOM 2873 C CA . GLY A 1 367 ? -14.625 -24.844 -11.945 1 74.44 367 GLY A CA 1
ATOM 2874 C C . GLY A 1 367 ? -13.773 -26.047 -12.289 1 74.44 367 GLY A C 1
ATOM 2875 O O . GLY A 1 367 ? -12.641 -25.906 -12.75 1 74.44 367 GLY A O 1
ATOM 2876 N N . GLY A 1 368 ? -14.258 -27.188 -12.039 1 73.19 368 GLY A N 1
ATOM 2877 C CA . GLY A 1 368 ? -13.586 -28.422 -12.422 1 73.19 368 GLY A CA 1
ATOM 2878 C C . GLY A 1 368 ? -13.32 -28.516 -13.914 1 73.19 368 GLY A C 1
ATOM 2879 O O . GLY A 1 368 ? -12.242 -28.938 -14.328 1 73.19 368 GLY A O 1
ATOM 2880 N N . TYR A 1 369 ? -14.336 -28.203 -14.602 1 75.75 369 TYR A N 1
ATOM 2881 C CA . TYR A 1 369 ? -14.203 -28.219 -16.047 1 75.75 369 TYR A CA 1
ATOM 2882 C C . TYR A 1 369 ? -13.148 -27.203 -16.5 1 75.75 369 TYR A C 1
ATOM 2884 O O . TYR A 1 369 ? -12.297 -27.531 -17.344 1 75.75 369 TYR A O 1
ATOM 2892 N N . GLU A 1 370 ? -13.188 -26.078 -15.914 1 71.44 370 GLU A N 1
ATOM 2893 C CA . GLU A 1 370 ? -12.266 -25.016 -16.312 1 71.44 370 GLU A CA 1
ATOM 2894 C C . GLU A 1 370 ? -10.852 -25.297 -15.82 1 71.44 370 GLU A C 1
ATOM 2896 O O . GLU A 1 370 ? -9.875 -24.812 -16.391 1 71.44 370 GLU A O 1
ATOM 2901 N N . GLY A 1 371 ? -10.844 -26.172 -14.945 1 63.53 371 GLY A N 1
ATOM 2902 C CA . GLY A 1 371 ? -9.578 -26.562 -14.359 1 63.53 371 GLY A CA 1
ATOM 2903 C C . GLY A 1 371 ? -8.938 -27.734 -15.07 1 63.53 371 GLY A C 1
ATOM 2904 O O . GLY A 1 371 ? -7.793 -28.094 -14.781 1 63.53 371 GLY A O 1
ATOM 2905 N N . LEU A 1 372 ? -9.539 -28.359 -15.914 1 65.62 372 LEU A N 1
ATOM 2906 C CA . LEU A 1 372 ? -9 -29.469 -16.688 1 65.62 372 LEU A CA 1
ATOM 2907 C C . LEU A 1 372 ? -7.914 -28.984 -17.641 1 65.62 372 LEU A C 1
ATOM 2909 O O . LEU A 1 372 ? -7.984 -27.875 -18.172 1 65.62 372 LEU A O 1
ATOM 2913 N N . PRO A 1 373 ? -6.918 -29.797 -17.75 1 59.94 373 PRO A N 1
ATOM 2914 C CA . PRO A 1 373 ? -5.957 -29.484 -18.812 1 59.94 373 PRO A CA 1
ATOM 2915 C C . PRO A 1 373 ? -6.617 -29.344 -20.172 1 59.94 373 PRO A C 1
ATOM 2917 O O . PRO A 1 373 ? -7.605 -30.016 -20.469 1 59.94 373 PRO A O 1
ATOM 2920 N N . GLU A 1 374 ? -6.051 -28.484 -20.938 1 64.38 374 GLU A N 1
ATOM 2921 C CA . GLU A 1 374 ? -6.621 -28.188 -22.25 1 64.38 374 GLU A CA 1
ATOM 2922 C C . GLU A 1 374 ? -6.789 -29.453 -23.078 1 64.38 374 GLU A C 1
ATOM 2924 O O . GLU A 1 374 ? -7.785 -29.609 -23.781 1 64.38 374 GLU A O 1
ATOM 2929 N N . GLU A 1 375 ? -5.895 -30.281 -23 1 62.53 375 GLU A N 1
ATOM 2930 C CA . GLU A 1 375 ? -5.945 -31.531 -23.766 1 62.53 375 GLU A CA 1
ATOM 2931 C C . GLU A 1 375 ? -7.137 -32.375 -23.344 1 62.53 375 GLU A C 1
ATOM 2933 O O . GLU A 1 375 ? -7.75 -33.062 -24.172 1 62.53 375 GLU A O 1
ATOM 2938 N N . GLN A 1 376 ? -7.48 -32.25 -22.172 1 65.75 376 GLN A N 1
ATOM 2939 C CA . GLN A 1 376 ? -8.609 -33.031 -21.672 1 65.75 376 GLN A CA 1
ATOM 2940 C C . GLN A 1 376 ? -9.922 -32.281 -21.859 1 65.75 376 GLN A C 1
ATOM 2942 O O . GLN A 1 376 ? -10.969 -32.875 -22.109 1 65.75 376 GLN A O 1
ATOM 2947 N N . LYS A 1 377 ? -9.781 -31.062 -21.703 1 71.81 377 LYS A N 1
ATOM 2948 C CA . LYS A 1 377 ? -10.961 -30.219 -21.875 1 71.81 377 LYS A CA 1
ATOM 2949 C C . LYS A 1 377 ? -11.562 -30.375 -23.266 1 71.81 377 LYS A C 1
ATOM 2951 O O . LYS A 1 377 ? -12.789 -30.312 -23.422 1 71.81 377 LYS A O 1
ATOM 2956 N N . ARG A 1 378 ? -10.664 -30.609 -24.109 1 69.62 378 ARG A N 1
ATOM 2957 C CA . ARG A 1 378 ? -11.109 -30.797 -25.484 1 69.62 378 ARG A CA 1
ATOM 2958 C C . ARG A 1 378 ? -12.008 -32.031 -25.609 1 69.62 378 ARG A C 1
ATOM 2960 O O . ARG A 1 378 ? -12.836 -32.094 -26.531 1 69.62 378 ARG A O 1
ATOM 2967 N N . HIS A 1 379 ? -11.914 -32.844 -24.75 1 69.88 379 HIS A N 1
ATOM 2968 C CA . HIS A 1 379 ? -12.703 -34.062 -24.828 1 69.88 379 HIS A CA 1
ATOM 2969 C C . HIS A 1 379 ? -14.023 -33.906 -24.078 1 69.88 379 HIS A C 1
ATOM 2971 O O . HIS A 1 379 ? -14.859 -34.812 -24.109 1 69.88 379 HIS A O 1
ATOM 2977 N N . PHE A 1 380 ? -14.07 -32.719 -23.516 1 75.44 380 PHE A N 1
ATOM 2978 C CA . PHE A 1 380 ? -15.312 -32.469 -22.797 1 75.44 380 PHE A CA 1
ATOM 2979 C C . PHE A 1 380 ? -16 -31.219 -23.359 1 75.44 380 PHE A C 1
ATOM 2981 O O . PHE A 1 380 ? -15.344 -30.312 -23.844 1 75.44 380 PHE A O 1
ATOM 2988 N N . GLU A 1 381 ? -17.25 -31.281 -23.484 1 76.06 381 GLU A N 1
ATOM 2989 C CA . GLU A 1 381 ? -18.047 -30.109 -23.812 1 76.06 381 GLU A CA 1
ATOM 2990 C C . GLU A 1 381 ? -19.016 -29.75 -22.688 1 76.06 381 GLU A C 1
ATOM 2992 O O . GLU A 1 381 ? -19.656 -30.625 -22.109 1 76.06 381 GLU A O 1
ATOM 2997 N N . LEU A 1 382 ? -18.938 -28.5 -22.25 1 76.12 382 LEU A N 1
ATOM 2998 C CA . LEU A 1 382 ? -19.828 -28 -21.219 1 76.12 382 LEU A CA 1
ATOM 2999 C C . LEU A 1 382 ? -20.906 -27.094 -21.812 1 76.12 382 LEU A C 1
ATOM 3001 O O . LEU A 1 382 ? -20.594 -26.156 -22.547 1 76.12 382 LEU A O 1
ATOM 3005 N N . ASP A 1 383 ? -22.203 -27.484 -21.609 1 74.31 383 ASP A N 1
ATOM 3006 C CA . ASP A 1 383 ? -23.344 -26.719 -22.094 1 74.31 383 ASP A CA 1
ATOM 3007 C C . ASP A 1 383 ? -24.125 -26.094 -20.938 1 74.31 383 ASP A C 1
ATOM 3009 O O . ASP A 1 383 ? -24.703 -26.812 -20.125 1 74.31 383 ASP A O 1
ATOM 3013 N N . PRO A 1 384 ? -23.953 -24.828 -20.812 1 74.56 384 PRO A N 1
ATOM 3014 C CA . PRO A 1 384 ? -24.781 -24.188 -19.781 1 74.56 384 PRO A CA 1
ATOM 3015 C C . PRO A 1 384 ? -26.281 -24.203 -20.125 1 74.56 384 PRO A C 1
ATOM 3017 O O . PRO A 1 384 ? -26.656 -23.891 -21.25 1 74.56 384 PRO A O 1
ATOM 3020 N N . ILE A 1 385 ? -27.062 -24.766 -19.219 1 72.5 385 ILE A N 1
ATOM 3021 C CA . ILE A 1 385 ? -28.516 -24.75 -19.359 1 72.5 385 ILE A CA 1
ATOM 3022 C C . ILE A 1 385 ? -29.109 -23.609 -18.547 1 72.5 385 ILE A C 1
ATOM 3024 O O . ILE A 1 385 ? -28.922 -23.531 -17.328 1 72.5 385 ILE A O 1
ATOM 3028 N N . GLY A 1 386 ? -29.484 -22.656 -19.203 1 71.62 386 GLY A N 1
ATOM 3029 C CA . GLY A 1 386 ? -30.047 -21.516 -18.516 1 71.62 386 GLY A CA 1
ATOM 3030 C C . GLY A 1 386 ? -30.953 -20.672 -19.391 1 71.62 386 GLY A C 1
ATOM 3031 O O . GLY A 1 386 ? -31.391 -21.125 -20.453 1 71.62 386 GLY A O 1
ATOM 3032 N N . GLU A 1 387 ? -31.531 -19.672 -18.797 1 73.25 387 GLU A N 1
ATOM 3033 C CA . GLU A 1 387 ? -32.438 -18.75 -19.516 1 73.25 387 GLU A CA 1
ATOM 3034 C C . GLU A 1 387 ? -31.875 -17.328 -19.5 1 73.25 387 GLU A C 1
ATOM 3036 O O . GLU A 1 387 ? -31.156 -16.938 -18.578 1 73.25 387 GLU A O 1
ATOM 3041 N N . PRO A 1 388 ? -31.906 -16.766 -20.609 1 72.25 388 PRO A N 1
ATOM 3042 C CA . PRO A 1 388 ? -31.531 -15.344 -20.594 1 72.25 388 PRO A CA 1
ATOM 3043 C C . PRO A 1 388 ? -32.281 -14.547 -19.531 1 72.25 388 PRO A C 1
ATOM 3045 O O . PRO A 1 388 ? -33.406 -14.891 -19.188 1 72.25 388 PRO A O 1
ATOM 3048 N N . HIS A 1 389 ? -31.594 -13.773 -18.891 1 67 389 HIS A N 1
ATOM 3049 C CA . HIS A 1 389 ? -32.25 -12.961 -17.875 1 67 389 HIS A CA 1
ATOM 3050 C C . HIS A 1 389 ? -33.469 -12.219 -18.438 1 67 389 HIS A C 1
ATOM 3052 O O . HIS A 1 389 ? -33.375 -11.609 -19.5 1 67 389 HIS A O 1
ATOM 3058 N N . PRO A 1 390 ? -34.594 -12.469 -17.734 1 67 390 PRO A N 1
ATOM 3059 C CA . PRO A 1 390 ? -35.844 -11.898 -18.25 1 67 390 PRO A CA 1
ATOM 3060 C C . PRO A 1 390 ? -35.781 -10.375 -18.375 1 67 390 PRO A C 1
ATOM 3062 O O . PRO A 1 390 ? -36.469 -9.797 -19.234 1 67 390 PRO A O 1
ATOM 3065 N N . VAL A 1 391 ? -35.125 -9.766 -17.609 1 65.88 391 VAL A N 1
ATOM 3066 C CA . VAL A 1 391 ? -35.156 -8.312 -17.578 1 65.88 391 VAL A CA 1
ATOM 3067 C C . VAL A 1 391 ? -33.906 -7.742 -18.234 1 65.88 391 VAL A C 1
ATOM 3069 O O . VAL A 1 391 ? -33.969 -6.758 -18.984 1 65.88 391 VAL A O 1
ATOM 3072 N N . TYR A 1 392 ? -32.781 -8.297 -17.875 1 62.44 392 TYR A N 1
ATOM 3073 C CA . TYR A 1 392 ? -31.531 -7.711 -18.344 1 62.44 392 TYR A CA 1
ATOM 3074 C C . TYR A 1 392 ? -30.984 -8.477 -19.547 1 62.44 392 TYR A C 1
ATOM 3076 O O . TYR A 1 392 ? -30.812 -9.695 -19.484 1 62.44 392 TYR A O 1
ATOM 3084 N N . SER A 1 393 ? -30.781 -7.859 -20.594 1 61.78 393 SER A N 1
ATOM 3085 C CA . SER A 1 393 ? -30.234 -8.398 -21.844 1 61.78 393 SER A CA 1
ATOM 3086 C C . SER A 1 393 ? -28.734 -8.641 -21.734 1 61.78 393 SER A C 1
ATOM 3088 O O . SER A 1 393 ? -28 -7.836 -21.125 1 61.78 393 SER A O 1
ATOM 3090 N N . GLY A 1 394 ? -28.141 -9.961 -21.969 1 62.44 394 GLY A N 1
ATOM 3091 C CA . GLY A 1 394 ? -26.719 -10.32 -21.953 1 62.44 394 GLY A CA 1
ATOM 3092 C C . GLY A 1 394 ? -26.344 -11.18 -20.766 1 62.44 394 GLY A C 1
ATOM 3093 O O . GLY A 1 394 ? -25.219 -11.68 -20.688 1 62.44 394 GLY A O 1
ATOM 3094 N N . ASN A 1 395 ? -27.281 -11.109 -19.859 1 60.03 395 ASN A N 1
ATOM 3095 C CA . ASN A 1 395 ? -27.016 -11.969 -18.703 1 60.03 395 ASN A CA 1
ATOM 3096 C C . ASN A 1 395 ? -27.672 -13.336 -18.875 1 60.03 395 ASN A C 1
ATOM 3098 O O . ASN A 1 395 ? -28.844 -13.43 -19.281 1 60.03 395 ASN A O 1
ATOM 3102 N N . PHE A 1 396 ? -26.953 -14.242 -18.906 1 62.41 396 PHE A N 1
ATOM 3103 C CA . PHE A 1 396 ? -27.438 -15.617 -18.953 1 62.41 396 PHE A CA 1
ATOM 3104 C C . PHE A 1 396 ? -27.406 -16.266 -17.578 1 62.41 396 PHE A C 1
ATOM 3106 O O . PHE A 1 396 ? -26.344 -16.344 -16.938 1 62.41 396 PHE A O 1
ATOM 3113 N N . ILE A 1 397 ? -28.594 -16.438 -17.141 1 65.06 397 ILE A N 1
ATOM 3114 C CA . ILE A 1 397 ? -28.719 -17.125 -15.859 1 65.06 397 ILE A CA 1
ATOM 3115 C C . ILE A 1 397 ? -28.5 -18.625 -16.047 1 65.06 397 ILE A C 1
ATOM 3117 O O . ILE A 1 397 ? -29.297 -19.297 -16.719 1 65.06 397 ILE A O 1
ATOM 3121 N N . VAL A 1 398 ? -27.406 -19.094 -15.594 1 66.19 398 VAL A N 1
ATOM 3122 C CA . VAL A 1 398 ? -27.125 -20.516 -15.695 1 66.19 398 VAL A CA 1
ATOM 3123 C C . VAL A 1 398 ? -27.859 -21.266 -14.586 1 66.19 398 VAL A C 1
ATOM 3125 O O . VAL A 1 398 ? -27.641 -21 -13.398 1 66.19 398 VAL A O 1
ATOM 3128 N N . ARG A 1 399 ? -28.844 -22.078 -14.969 1 70.75 399 ARG A N 1
ATOM 3129 C CA . ARG A 1 399 ? -29.609 -22.859 -14.008 1 70.75 399 ARG A CA 1
ATOM 3130 C C . ARG A 1 399 ? -28.984 -24.234 -13.812 1 70.75 399 ARG A C 1
ATOM 3132 O O . ARG A 1 399 ? -29.141 -24.844 -12.75 1 70.75 399 ARG A O 1
ATOM 3139 N N . ASP A 1 400 ? -28.438 -24.719 -14.883 1 73.88 400 ASP A N 1
ATOM 3140 C CA . ASP A 1 400 ? -27.766 -26.016 -14.859 1 73.88 400 ASP A CA 1
ATOM 3141 C C . ASP A 1 400 ? -26.672 -26.094 -15.914 1 73.88 400 ASP A C 1
ATOM 3143 O O . ASP A 1 400 ? -26.594 -25.25 -16.797 1 73.88 400 ASP A O 1
ATOM 3147 N N . VAL A 1 401 ? -25.672 -26.969 -15.664 1 76.38 401 VAL A N 1
ATOM 3148 C CA . VAL A 1 401 ? -24.625 -27.219 -16.656 1 76.38 401 VAL A CA 1
ATOM 3149 C C . VAL A 1 401 ? -24.609 -28.703 -17.031 1 76.38 401 VAL A C 1
ATOM 3151 O O . VAL A 1 401 ? -24.781 -29.578 -16.172 1 76.38 401 VAL A O 1
ATOM 3154 N N . ARG A 1 402 ? -24.609 -29.016 -18.391 1 74.31 402 ARG A N 1
ATOM 3155 C CA . ARG A 1 402 ? -24.453 -30.375 -18.891 1 74.31 402 ARG A CA 1
ATOM 3156 C C . ARG A 1 402 ? -23.062 -30.594 -19.469 1 74.31 402 ARG A C 1
ATOM 3158 O O . ARG A 1 402 ? -22.547 -29.734 -20.188 1 74.31 402 ARG A O 1
ATOM 3165 N N . LEU A 1 403 ? -22.438 -31.672 -18.984 1 77.25 403 LEU A N 1
ATOM 3166 C CA . LEU A 1 403 ? -21.109 -32.031 -19.484 1 77.25 403 LEU A CA 1
ATOM 3167 C C . LEU A 1 403 ? -21.172 -33.344 -20.281 1 77.25 403 LEU A C 1
ATOM 3169 O O . LEU A 1 403 ? -21.953 -34.25 -19.938 1 77.25 403 LEU A O 1
ATOM 3173 N N . TRP A 1 404 ? -20.578 -33.438 -21.516 1 71.31 404 TRP A N 1
ATOM 3174 C CA . TRP A 1 404 ? -20.469 -34.688 -22.266 1 71.31 404 TRP A CA 1
ATOM 3175 C C . TRP A 1 404 ? -19.109 -34.812 -22.922 1 71.31 404 TRP A C 1
ATOM 3177 O O . TRP A 1 404 ? -18.328 -33.844 -22.938 1 71.31 404 TRP A O 1
ATOM 3187 N N . LEU A 1 405 ? -18.703 -36.031 -23.203 1 71.94 405 LEU A N 1
ATOM 3188 C CA . LEU A 1 405 ? -17.484 -36.281 -23.969 1 71.94 405 LEU A CA 1
ATOM 3189 C C . LEU A 1 405 ? -17.625 -35.781 -25.406 1 71.94 405 LEU A C 1
ATOM 3191 O O . LEU A 1 405 ? -18.656 -36 -26.031 1 71.94 405 LEU A O 1
ATOM 3195 N N . ALA A 1 406 ? -16.562 -35.031 -25.891 1 64.5 406 ALA A N 1
ATOM 3196 C CA . ALA A 1 406 ? -16.594 -34.594 -27.281 1 64.5 406 ALA A CA 1
ATOM 3197 C C . ALA A 1 406 ? -16.234 -35.719 -28.234 1 64.5 406 ALA A C 1
ATOM 3199 O O . ALA A 1 406 ? -15.484 -36.625 -27.859 1 64.5 406 ALA A O 1
ATOM 3200 N N . MET B 1 1 ? -1.104 -13.375 -26.703 1 49.09 1 MET B N 1
ATOM 3201 C CA . MET B 1 1 ? -1.588 -12.945 -25.391 1 49.09 1 MET B CA 1
ATOM 3202 C C . MET B 1 1 ? -1.057 -11.562 -25.031 1 49.09 1 MET B C 1
ATOM 3204 O O . MET B 1 1 ? -1.812 -10.703 -24.578 1 49.09 1 MET B O 1
ATOM 3208 N N . SER B 1 2 ? 0.281 -11.328 -25.484 1 65.62 2 SER B N 1
ATOM 3209 C CA . SER B 1 2 ? 0.94 -10.055 -25.219 1 65.62 2 SER B CA 1
ATOM 3210 C C . SER B 1 2 ? 0.375 -8.945 -26.109 1 65.62 2 SER B C 1
ATOM 3212 O O . SER B 1 2 ? 0.161 -7.824 -25.641 1 65.62 2 SER B O 1
ATOM 3214 N N . GLY B 1 3 ? -0.142 -9.336 -27.188 1 71.81 3 GLY B N 1
ATOM 3215 C CA . GLY B 1 3 ? -0.661 -8.32 -28.094 1 71.81 3 GLY B CA 1
ATOM 3216 C C . GLY B 1 3 ? -2.02 -7.793 -27.672 1 71.81 3 GLY B C 1
ATOM 3217 O O . GLY B 1 3 ? -2.27 -6.586 -27.734 1 71.81 3 GLY B O 1
ATOM 3218 N N . SER B 1 4 ? -2.83 -8.641 -27.234 1 84.06 4 SER B N 1
ATOM 3219 C CA . SER B 1 4 ? -4.16 -8.258 -26.781 1 84.06 4 SER B CA 1
ATOM 3220 C C . SER B 1 4 ? -4.086 -7.375 -25.531 1 84.06 4 SER B C 1
ATOM 3222 O O . SER B 1 4 ? -4.82 -6.395 -25.406 1 84.06 4 SER B O 1
ATOM 3224 N N . LEU B 1 5 ? -3.146 -7.66 -24.75 1 87.06 5 LEU B N 1
ATOM 3225 C CA . LEU B 1 5 ? -2.949 -6.863 -23.547 1 87.06 5 LEU B CA 1
ATOM 3226 C C . LEU B 1 5 ? -2.443 -5.469 -23.891 1 87.06 5 LEU B C 1
ATOM 3228 O O . LEU B 1 5 ? -2.828 -4.488 -23.25 1 87.06 5 LEU B O 1
ATOM 3232 N N . HIS B 1 6 ? -1.606 -5.457 -24.938 1 92 6 HIS B N 1
ATOM 3233 C CA . HIS B 1 6 ? -1.076 -4.176 -25.375 1 92 6 HIS B CA 1
ATOM 3234 C C . HIS B 1 6 ? -2.189 -3.264 -25.891 1 92 6 HIS B C 1
ATOM 3236 O O . HIS B 1 6 ? -2.271 -2.098 -25.5 1 92 6 HIS B O 1
ATOM 3242 N N . GLN B 1 7 ? -3.053 -3.844 -26.609 1 93.25 7 GLN B N 1
ATOM 3243 C CA . GLN B 1 7 ? -4.141 -3.057 -27.188 1 93.25 7 GLN B CA 1
ATOM 3244 C C . GLN B 1 7 ? -5.129 -2.617 -26.109 1 93.25 7 GLN B C 1
ATOM 3246 O O . GLN B 1 7 ? -5.633 -1.492 -26.141 1 93.25 7 GLN B O 1
ATOM 3251 N N . ALA B 1 8 ? -5.391 -3.477 -25.234 1 92.88 8 ALA B N 1
ATOM 3252 C CA . ALA B 1 8 ? -6.305 -3.15 -24.141 1 92.88 8 ALA B CA 1
ATOM 3253 C C . ALA B 1 8 ? -5.754 -2.02 -23.281 1 92.88 8 ALA B C 1
ATOM 3255 O O . ALA B 1 8 ? -6.496 -1.132 -22.859 1 92.88 8 ALA B O 1
ATOM 3256 N N . GLY B 1 9 ? -4.492 -2.082 -23.016 1 94.94 9 GLY B N 1
ATOM 3257 C CA . GLY B 1 9 ? -3.859 -1.035 -22.234 1 94.94 9 GLY B CA 1
ATOM 3258 C C . GLY B 1 9 ? -3.857 0.314 -22.922 1 94.94 9 GLY B C 1
ATOM 3259 O O . GLY B 1 9 ? -4.117 1.342 -22.297 1 94.94 9 GLY B O 1
ATOM 3260 N N . VAL B 1 10 ? -3.564 0.239 -24.219 1 96.12 10 VAL B N 1
ATOM 3261 C CA . VAL B 1 10 ? -3.555 1.472 -25 1 96.12 10 VAL B CA 1
ATOM 3262 C C . VAL B 1 10 ? -4.953 2.084 -25.016 1 96.12 10 VAL B C 1
ATOM 3264 O O . VAL B 1 10 ? -5.109 3.295 -24.844 1 96.12 10 VAL B O 1
ATOM 3267 N N . ARG B 1 11 ? -5.914 1.298 -25.172 1 95.19 11 ARG B N 1
ATOM 3268 C CA . ARG B 1 11 ? -7.297 1.769 -25.172 1 95.19 11 ARG B CA 1
ATOM 3269 C C . ARG B 1 11 ? -7.664 2.383 -23.828 1 95.19 11 ARG B C 1
ATOM 3271 O O . ARG B 1 11 ? -8.328 3.418 -23.781 1 95.19 11 ARG B O 1
ATOM 3278 N N . PHE B 1 12 ? -7.254 1.78 -22.797 1 96.44 12 PHE B N 1
ATOM 3279 C CA . PHE B 1 12 ? -7.547 2.262 -21.453 1 96.44 12 PHE B CA 1
ATOM 3280 C C . PHE B 1 12 ? -6.906 3.623 -21.203 1 96.44 12 PHE B C 1
ATOM 3282 O O . PHE B 1 12 ? -7.559 4.543 -20.719 1 96.44 12 PHE B O 1
ATOM 3289 N N . LEU B 1 13 ? -5.629 3.748 -21.578 1 96.81 13 LEU B N 1
ATOM 3290 C CA . LEU B 1 13 ? -4.91 5 -21.375 1 96.81 13 LEU B CA 1
ATOM 3291 C C . LEU B 1 13 ? -5.516 6.117 -22.219 1 96.81 13 LEU B C 1
ATOM 3293 O O . LEU B 1 13 ? -5.605 7.262 -21.766 1 96.81 13 LEU B O 1
ATOM 3297 N N . ARG B 1 14 ? -5.926 5.793 -23.359 1 96.44 14 ARG B N 1
ATOM 3298 C CA . ARG B 1 14 ? -6.57 6.781 -24.219 1 96.44 14 ARG B CA 1
ATOM 3299 C C . ARG B 1 14 ? -7.93 7.188 -23.672 1 96.44 14 ARG B C 1
ATOM 3301 O O . ARG B 1 14 ? -8.336 8.344 -23.797 1 96.44 14 ARG B O 1
ATOM 3308 N N . LEU B 1 15 ? -8.602 6.254 -23.125 1 95.5 15 LEU B N 1
ATOM 3309 C CA . LEU B 1 15 ? -9.883 6.547 -22.484 1 95.5 15 LEU B CA 1
ATOM 3310 C C . LEU B 1 15 ? -9.703 7.531 -21.328 1 95.5 15 LEU B C 1
ATOM 3312 O O . LEU B 1 15 ? -10.531 8.422 -21.141 1 95.5 15 LEU B O 1
ATOM 3316 N N . LEU B 1 16 ? -8.641 7.375 -20.562 1 96.19 16 LEU B N 1
ATOM 3317 C CA . LEU B 1 16 ? -8.344 8.305 -19.469 1 96.19 16 LEU B CA 1
ATOM 3318 C C . LEU B 1 16 ? -8.148 9.719 -20 1 96.19 16 LEU B C 1
ATOM 3320 O O . LEU B 1 16 ? -8.625 10.68 -19.406 1 96.19 16 LEU B O 1
ATOM 3324 N N . GLY B 1 17 ? -7.473 9.812 -21.109 1 95.88 17 GLY B N 1
ATOM 3325 C CA . GLY B 1 17 ? -7.246 11.117 -21.719 1 95.88 17 GLY B CA 1
ATOM 3326 C C . GLY B 1 17 ? -8.516 11.75 -22.25 1 95.88 17 GLY B C 1
ATOM 3327 O O . GLY B 1 17 ? -8.727 12.961 -22.109 1 95.88 17 GLY B O 1
ATOM 3328 N N . ARG B 1 18 ? -9.344 11.016 -22.812 1 95.38 18 ARG B N 1
ATOM 3329 C CA . ARG B 1 18 ? -10.594 11.5 -23.406 1 95.38 18 ARG B CA 1
ATOM 3330 C C . ARG B 1 18 ? -11.539 12.016 -22.328 1 95.38 18 ARG B C 1
ATOM 3332 O O . ARG B 1 18 ? -12.242 13.008 -22.547 1 95.38 18 ARG B O 1
ATOM 3339 N N . HIS B 1 19 ? -11.57 11.352 -21.234 1 95.62 19 HIS B N 1
ATOM 3340 C CA . HIS B 1 19 ? -12.477 11.734 -20.156 1 95.62 19 HIS B CA 1
ATOM 3341 C C . HIS B 1 19 ? -11.711 12.375 -19 1 95.62 19 HIS B C 1
ATOM 3343 O O . HIS B 1 19 ? -12.047 12.148 -17.828 1 95.62 19 HIS B O 1
ATOM 3349 N N . ALA B 1 20 ? -10.664 13.086 -19.344 1 96.19 20 ALA B N 1
ATOM 3350 C CA . ALA B 1 20 ? -9.789 13.703 -18.344 1 96.19 20 ALA B CA 1
ATOM 3351 C C . ALA B 1 20 ? -10.562 14.711 -17.5 1 96.19 20 ALA B C 1
ATOM 3353 O O . ALA B 1 20 ? -10.367 14.781 -16.281 1 96.19 20 ALA B O 1
ATOM 3354 N N . GLU B 1 21 ? -11.5 15.438 -18.078 1 94.44 21 GLU B N 1
ATOM 3355 C CA . GLU B 1 21 ? -12.219 16.5 -17.375 1 94.44 21 GLU B CA 1
ATOM 3356 C C . GLU B 1 21 ? -13.172 15.922 -16.344 1 94.44 21 GLU B C 1
ATOM 3358 O O . GLU B 1 21 ? -13.109 16.281 -15.156 1 94.44 21 GLU B O 1
ATOM 3363 N N . PRO B 1 22 ? -13.984 14.961 -16.766 1 93.75 22 PRO B N 1
ATOM 3364 C CA . PRO B 1 22 ? -14.859 14.383 -15.75 1 93.75 22 PRO B CA 1
ATOM 3365 C C . PRO B 1 22 ? -14.078 13.664 -14.648 1 93.75 22 PRO B C 1
ATOM 3367 O O . PRO B 1 22 ? -14.508 13.648 -13.492 1 93.75 22 PRO B O 1
ATOM 3370 N N . ILE B 1 23 ? -12.984 13.055 -14.938 1 95.38 23 ILE B N 1
ATOM 3371 C CA . ILE B 1 23 ? -12.172 12.352 -13.945 1 95.38 23 ILE B CA 1
ATOM 3372 C C . ILE B 1 23 ? -11.586 13.344 -12.953 1 95.38 23 ILE B C 1
ATOM 3374 O O . ILE B 1 23 ? -11.633 13.117 -11.742 1 95.38 23 ILE B O 1
ATOM 3378 N N . MET B 1 24 ? -11.078 14.445 -13.43 1 94.81 24 MET B N 1
ATOM 3379 C CA . MET B 1 24 ? -10.492 15.453 -12.547 1 94.81 24 MET B CA 1
ATOM 3380 C C . MET B 1 24 ? -11.57 16.109 -11.695 1 94.81 24 MET B C 1
ATOM 3382 O O . MET B 1 24 ? -11.312 16.5 -10.555 1 94.81 24 MET B O 1
ATOM 3386 N N . ASP B 1 25 ? -12.742 16.25 -12.289 1 92.38 25 ASP B N 1
ATOM 3387 C CA . ASP B 1 25 ? -13.852 16.781 -11.508 1 92.38 25 ASP B CA 1
ATOM 3388 C C . ASP B 1 25 ? -14.195 15.852 -10.344 1 92.38 25 ASP B C 1
ATOM 3390 O O . ASP B 1 25 ? -14.445 16.312 -9.227 1 92.38 25 ASP B O 1
ATOM 3394 N N . ALA B 1 26 ? -14.211 14.609 -10.656 1 91.75 26 ALA B N 1
ATOM 3395 C CA . ALA B 1 26 ? -14.469 13.617 -9.609 1 91.75 26 ALA B CA 1
ATOM 3396 C C . ALA B 1 26 ? -13.359 13.633 -8.555 1 91.75 26 ALA B C 1
ATOM 3398 O O . ALA B 1 26 ? -13.633 13.5 -7.363 1 91.75 26 ALA B O 1
ATOM 3399 N N . TYR B 1 27 ? -12.125 13.836 -8.969 1 92.62 27 TYR B N 1
ATOM 3400 C CA . TYR B 1 27 ? -10.969 13.859 -8.078 1 92.62 27 TYR B CA 1
ATOM 3401 C C . TYR B 1 27 ? -11.055 15.031 -7.109 1 92.62 27 TYR B C 1
ATOM 3403 O O . TYR B 1 27 ? -10.844 14.867 -5.906 1 92.62 27 TYR B O 1
ATOM 3411 N N . LEU B 1 28 ? -11.406 16.141 -7.586 1 89.56 28 LEU B N 1
ATOM 3412 C CA . LEU B 1 28 ? -11.414 17.359 -6.777 1 89.56 28 LEU B CA 1
ATOM 3413 C C . LEU B 1 28 ? -12.656 17.422 -5.895 1 89.56 28 LEU B C 1
ATOM 3415 O O . LEU B 1 28 ? -12.602 17.922 -4.773 1 89.56 28 LEU B O 1
ATOM 3419 N N . ALA B 1 29 ? -13.711 16.844 -6.426 1 86.44 29 ALA B N 1
ATOM 3420 C CA . ALA B 1 29 ? -14.953 16.875 -5.66 1 86.44 29 ALA B CA 1
ATOM 3421 C C . ALA B 1 29 ? -14.977 15.766 -4.609 1 86.44 29 ALA B C 1
ATOM 3423 O O . ALA B 1 29 ? -15.703 15.859 -3.615 1 86.44 29 ALA B O 1
ATOM 3424 N N . GLY B 1 30 ? -14.125 14.727 -4.812 1 85.56 30 GLY B N 1
ATOM 3425 C CA . GLY B 1 30 ? -14.117 13.594 -3.908 1 85.56 30 GLY B CA 1
ATOM 3426 C C . GLY B 1 30 ? -15.133 12.531 -4.277 1 85.56 30 GLY B C 1
ATOM 3427 O O . GLY B 1 30 ? -14.891 11.336 -4.086 1 85.56 30 GLY B O 1
ATOM 3428 N N . SER B 1 31 ? -16.344 13.016 -4.598 1 89.44 31 SER B N 1
ATOM 3429 C CA . SER B 1 31 ? -17.406 12.117 -5.035 1 89.44 31 SER B CA 1
ATOM 3430 C C . SER B 1 31 ? -18.219 12.727 -6.18 1 89.44 31 SER B C 1
ATOM 3432 O O . SER B 1 31 ? -18.188 13.938 -6.387 1 89.44 31 SER B O 1
ATOM 3434 N N . VAL B 1 32 ? -18.734 11.797 -6.938 1 91.19 32 VAL B N 1
ATOM 3435 C CA . VAL B 1 32 ? -19.531 12.25 -8.078 1 91.19 32 VAL B CA 1
ATOM 3436 C C . VAL B 1 32 ? -20.969 11.766 -7.934 1 91.19 32 VAL B C 1
ATOM 3438 O O . VAL B 1 32 ? -21.219 10.562 -7.844 1 91.19 32 VAL B O 1
ATOM 3441 N N . THR B 1 33 ? -21.828 12.75 -7.926 1 88.81 33 THR B N 1
ATOM 3442 C CA . THR B 1 33 ? -23.234 12.398 -7.879 1 88.81 33 THR B CA 1
ATOM 3443 C C . THR B 1 33 ? -23.703 11.844 -9.227 1 88.81 33 THR B C 1
ATOM 3445 O O . THR B 1 33 ? -23.078 12.102 -10.258 1 88.81 33 THR B O 1
ATOM 3448 N N . ASP B 1 34 ? -24.781 11.086 -9.234 1 84.62 34 ASP B N 1
ATOM 3449 C CA . ASP B 1 34 ? -25.297 10.477 -10.453 1 84.62 34 ASP B CA 1
ATOM 3450 C C . ASP B 1 34 ? -25.719 11.539 -11.461 1 84.62 34 ASP B C 1
ATOM 3452 O O . ASP B 1 34 ? -25.672 11.305 -12.672 1 84.62 34 ASP B O 1
ATOM 3456 N N . GLN B 1 35 ? -26 12.688 -11 1 84.5 35 GLN B N 1
ATOM 3457 C CA . GLN B 1 35 ? -26.516 13.758 -11.859 1 84.5 35 GLN B CA 1
ATOM 3458 C C . GLN B 1 35 ? -25.375 14.578 -12.445 1 84.5 35 GLN B C 1
ATOM 3460 O O . GLN B 1 35 ? -25.562 15.312 -13.422 1 84.5 35 GLN B O 1
ATOM 3465 N N . ALA B 1 36 ? -24.203 14.328 -11.992 1 85.69 36 ALA B N 1
ATOM 3466 C CA . ALA B 1 36 ? -23.094 15.203 -12.383 1 85.69 36 ALA B CA 1
ATOM 3467 C C . ALA B 1 36 ? -22.516 14.773 -13.727 1 85.69 36 ALA B C 1
ATOM 3469 O O . ALA B 1 36 ? -21.891 15.578 -14.43 1 85.69 36 ALA B O 1
ATOM 3470 N N . LEU B 1 37 ? -22.719 13.539 -14.102 1 87 37 LEU B N 1
ATOM 3471 C CA . LEU B 1 37 ? -22.125 13.031 -15.336 1 87 37 LEU B CA 1
ATOM 3472 C C . LEU B 1 37 ? -23.203 12.586 -16.312 1 87 37 LEU B C 1
ATOM 3474 O O . LEU B 1 37 ? -24.281 12.156 -15.898 1 87 37 LEU B O 1
ATOM 3478 N N . GLU B 1 38 ? -22.922 12.852 -17.547 1 90.88 38 GLU B N 1
ATOM 3479 C CA . GLU B 1 38 ? -23.781 12.242 -18.562 1 90.88 38 GLU B CA 1
ATOM 3480 C C . GLU B 1 38 ? -23.859 10.727 -18.375 1 90.88 38 GLU B C 1
ATOM 3482 O O . GLU B 1 38 ? -22.844 10.07 -18.109 1 90.88 38 GLU B O 1
ATOM 3487 N N . PRO B 1 39 ? -25.031 10.18 -18.531 1 90.94 39 PRO B N 1
ATOM 3488 C CA . PRO B 1 39 ? -25.219 8.75 -18.266 1 90.94 39 PRO B CA 1
ATOM 3489 C C . PRO B 1 39 ? -24.297 7.863 -19.078 1 90.94 39 PRO B C 1
ATOM 3491 O O . PRO B 1 39 ? -23.766 6.871 -18.578 1 90.94 39 PRO B O 1
ATOM 3494 N N . ALA B 1 40 ? -24.047 8.211 -20.266 1 90.88 40 ALA B N 1
ATOM 3495 C CA . ALA B 1 40 ? -23.188 7.402 -21.125 1 90.88 40 ALA B CA 1
ATOM 3496 C C . ALA B 1 40 ? -21.75 7.426 -20.625 1 90.88 40 ALA B C 1
ATOM 3498 O O . ALA B 1 40 ? -21.047 6.402 -20.641 1 90.88 40 ALA B O 1
ATOM 3499 N N . VAL B 1 41 ? -21.391 8.555 -20.203 1 91.12 41 VAL B N 1
ATOM 3500 C CA . VAL B 1 41 ? -20.047 8.719 -19.688 1 91.12 41 VAL B CA 1
ATOM 3501 C C . VAL B 1 41 ? -19.891 7.984 -18.359 1 91.12 41 VAL B C 1
ATOM 3503 O O . VAL B 1 41 ? -18.891 7.32 -18.109 1 91.12 41 VAL B O 1
ATOM 3506 N N . GLU B 1 42 ? -20.859 8.047 -17.516 1 92.88 42 GLU B N 1
ATOM 3507 C CA . GLU B 1 42 ? -20.859 7.363 -16.219 1 92.88 42 GLU B CA 1
ATOM 3508 C C . GLU B 1 42 ? -20.75 5.852 -16.406 1 92.88 42 GLU B C 1
ATOM 3510 O O . GLU B 1 42 ? -19.938 5.199 -15.734 1 92.88 42 GLU B O 1
ATOM 3515 N N . GLU B 1 43 ? -21.547 5.348 -17.266 1 92.62 43 GLU B N 1
ATOM 3516 C CA . GLU B 1 43 ? -21.547 3.91 -17.5 1 92.62 43 GLU B CA 1
ATOM 3517 C C . GLU B 1 43 ? -20.188 3.439 -18.016 1 92.62 43 GLU B C 1
ATOM 3519 O O . GLU B 1 43 ? -19.703 2.375 -17.641 1 92.62 43 GLU B O 1
ATOM 3524 N N . ARG B 1 44 ? -19.672 4.191 -18.859 1 92.25 44 ARG B N 1
ATOM 3525 C CA . ARG B 1 44 ? -18.375 3.844 -19.438 1 92.25 44 ARG B CA 1
ATOM 3526 C C . ARG B 1 44 ? -17.281 3.863 -18.375 1 92.25 44 ARG B C 1
ATOM 3528 O O . ARG B 1 44 ? -16.453 2.949 -18.312 1 92.25 44 ARG B O 1
ATOM 3535 N N . LEU B 1 45 ? -17.234 4.934 -17.547 1 94.06 45 LEU B N 1
ATOM 3536 C CA . LEU B 1 45 ? -16.203 5.094 -16.516 1 94.06 45 LEU B CA 1
ATOM 3537 C C . LEU B 1 45 ? -16.344 4.012 -15.453 1 94.06 45 LEU B C 1
ATOM 3539 O O . LEU B 1 45 ? -15.336 3.57 -14.891 1 94.06 45 LEU B O 1
ATOM 3543 N N . VAL B 1 46 ? -17.531 3.564 -15.188 1 93.12 46 VAL B N 1
ATOM 3544 C CA . VAL B 1 46 ? -17.75 2.498 -14.211 1 93.12 46 VAL B CA 1
ATOM 3545 C C . VAL B 1 46 ? -17.344 1.155 -14.82 1 93.12 46 VAL B C 1
ATOM 3547 O O . VAL B 1 46 ? -16.703 0.341 -14.164 1 93.12 46 VAL B O 1
ATOM 3550 N N . ARG B 1 47 ? -17.656 0.956 -16.062 1 91.62 47 ARG B N 1
ATOM 3551 C CA . ARG B 1 47 ? -17.344 -0.289 -16.75 1 91.62 47 ARG B CA 1
ATOM 3552 C C . ARG B 1 47 ? -15.836 -0.478 -16.875 1 91.62 47 ARG B C 1
ATOM 3554 O O . ARG B 1 47 ? -15.328 -1.591 -16.719 1 91.62 47 ARG B O 1
ATOM 3561 N N . ASP B 1 48 ? -15.156 0.625 -17.094 1 90.94 48 ASP B N 1
ATOM 3562 C CA . ASP B 1 48 ? -13.719 0.551 -17.328 1 90.94 48 ASP B CA 1
ATOM 3563 C C . ASP B 1 48 ? -12.945 0.607 -16.016 1 90.94 48 ASP B C 1
ATOM 3565 O O . ASP B 1 48 ? -11.711 0.636 -16.016 1 90.94 48 ASP B O 1
ATOM 3569 N N . GLY B 1 49 ? -13.617 0.719 -14.93 1 90.38 49 GLY B N 1
ATOM 3570 C CA . GLY B 1 49 ? -12.984 0.619 -13.633 1 90.38 49 GLY B CA 1
ATOM 3571 C C . GLY B 1 49 ? -12.367 1.926 -13.164 1 90.38 49 GLY B C 1
ATOM 3572 O O . GLY B 1 49 ? -11.391 1.924 -12.414 1 90.38 49 GLY B O 1
ATOM 3573 N N . ILE B 1 50 ? -12.805 3.01 -13.602 1 94.88 50 ILE B N 1
ATOM 3574 C CA . ILE B 1 50 ? -12.305 4.312 -13.188 1 94.88 50 ILE B CA 1
ATOM 3575 C C . ILE B 1 50 ? -13.125 4.836 -12.008 1 94.88 50 ILE B C 1
ATOM 3577 O O . ILE B 1 50 ? -12.578 5.355 -11.039 1 94.88 50 ILE B O 1
ATOM 3581 N N . LEU B 1 51 ? -14.445 4.668 -12.133 1 94.88 51 LEU B N 1
ATOM 3582 C CA . LEU B 1 51 ? -15.359 5.012 -11.047 1 94.88 51 LEU B CA 1
ATOM 3583 C C . LEU B 1 51 ? -16.016 3.76 -10.469 1 94.88 51 LEU B C 1
ATOM 3585 O O . LEU B 1 51 ? -16.047 2.717 -11.125 1 94.88 51 LEU B O 1
ATOM 3589 N N . TYR B 1 52 ? -16.391 3.848 -9.281 1 92.56 52 TYR B N 1
ATOM 3590 C CA . TYR B 1 52 ? -17.125 2.738 -8.664 1 92.56 52 TYR B CA 1
ATOM 3591 C C . TYR B 1 52 ? -18.062 3.24 -7.578 1 92.56 52 TYR B C 1
ATOM 3593 O O . TYR B 1 52 ? -17.906 4.355 -7.074 1 92.56 52 TYR B O 1
ATOM 3601 N N . ARG B 1 53 ? -19.016 2.451 -7.332 1 91.5 53 ARG B N 1
ATOM 3602 C CA . ARG B 1 53 ? -19.969 2.74 -6.262 1 91.5 53 ARG B CA 1
ATOM 3603 C C . ARG B 1 53 ? -19.688 1.886 -5.031 1 91.5 53 ARG B C 1
ATOM 3605 O O . ARG B 1 53 ? -19.891 0.67 -5.055 1 91.5 53 ARG B O 1
ATOM 3612 N N . PRO B 1 54 ? -19.203 2.5 -3.957 1 88.69 54 PRO B N 1
ATOM 3613 C CA . PRO B 1 54 ? -18.781 1.729 -2.785 1 88.69 54 PRO B CA 1
ATOM 3614 C C . PRO B 1 54 ? -19.938 1.001 -2.109 1 88.69 54 PRO B C 1
ATOM 3616 O O . PRO B 1 54 ? -19.766 -0.108 -1.599 1 88.69 54 PRO B O 1
ATOM 3619 N N . GLU B 1 55 ? -21.094 1.602 -2.02 1 83.81 55 GLU B N 1
ATOM 3620 C CA . GLU B 1 55 ? -22.312 1.014 -1.458 1 83.81 55 GLU B CA 1
ATOM 3621 C C . GLU B 1 55 ? -23.547 1.497 -2.201 1 83.81 55 GLU B C 1
ATOM 3623 O O . GLU B 1 55 ? -23.531 2.543 -2.852 1 83.81 55 GLU B O 1
ATOM 3628 N N . PRO B 1 56 ? -24.562 0.678 -2.055 1 83.5 56 PRO B N 1
ATOM 3629 C CA . PRO B 1 56 ? -25.797 1.114 -2.729 1 83.5 56 PRO B CA 1
ATOM 3630 C C . PRO B 1 56 ? -26.281 2.477 -2.238 1 83.5 56 PRO B C 1
ATOM 3632 O O . PRO B 1 56 ? -26.359 2.709 -1.03 1 83.5 56 PRO B O 1
ATOM 3635 N N . GLY B 1 57 ? -26.516 3.34 -3.109 1 83.38 57 GLY B N 1
ATOM 3636 C CA . GLY B 1 57 ? -27.031 4.656 -2.764 1 83.38 57 GLY B CA 1
ATOM 3637 C C . GLY B 1 57 ? -25.938 5.691 -2.574 1 83.38 57 GLY B C 1
ATOM 3638 O O . GLY B 1 57 ? -26.219 6.887 -2.459 1 83.38 57 GLY B O 1
ATOM 3639 N N . ALA B 1 58 ? -24.719 5.238 -2.498 1 85.88 58 ALA B N 1
ATOM 3640 C CA . ALA B 1 58 ? -23.609 6.184 -2.336 1 85.88 58 ALA B CA 1
ATOM 3641 C C . ALA B 1 58 ? -23.219 6.809 -3.674 1 85.88 58 ALA B C 1
ATOM 3643 O O . ALA B 1 58 ? -23.547 6.266 -4.734 1 85.88 58 ALA B O 1
ATOM 3644 N N . ASP B 1 59 ? -22.641 7.949 -3.611 1 91.62 59 ASP B N 1
ATOM 3645 C CA . ASP B 1 59 ? -22.094 8.594 -4.805 1 91.62 59 ASP B CA 1
ATOM 3646 C C . ASP B 1 59 ? -20.938 7.789 -5.387 1 91.62 59 ASP B C 1
ATOM 3648 O O . ASP B 1 59 ? -20.422 6.871 -4.742 1 91.62 59 ASP B O 1
ATOM 3652 N N . LEU B 1 60 ? -20.656 8.094 -6.578 1 93.88 60 LEU B N 1
ATOM 3653 C CA . LEU B 1 60 ? -19.547 7.426 -7.246 1 93.88 60 LEU B CA 1
ATOM 3654 C C . LEU B 1 60 ? -18.203 8.016 -6.805 1 93.88 60 LEU B C 1
ATOM 3656 O O . LEU B 1 60 ? -18.109 9.219 -6.539 1 93.88 60 LEU B O 1
ATOM 3660 N N . HIS B 1 61 ? -17.219 7.113 -6.703 1 93.88 61 HIS B N 1
ATOM 3661 C CA . HIS B 1 61 ? -15.883 7.512 -6.309 1 93.88 61 HIS B CA 1
ATOM 3662 C C . HIS B 1 61 ? -14.844 7.008 -7.305 1 93.88 61 HIS B C 1
ATOM 3664 O O . HIS B 1 61 ? -15.078 6.023 -8.008 1 93.88 61 HIS B O 1
ATOM 3670 N N . LEU B 1 62 ? -13.781 7.746 -7.348 1 93.44 62 LEU B N 1
ATOM 3671 C CA . LEU B 1 62 ? -12.672 7.262 -8.164 1 93.44 62 LEU B CA 1
ATOM 3672 C C . LEU B 1 62 ? -12.047 6.016 -7.551 1 93.44 62 LEU B C 1
ATOM 3674 O O . LEU B 1 62 ? -11.898 5.926 -6.328 1 93.44 62 LEU B O 1
ATOM 3678 N N . ARG B 1 63 ? -11.695 5.133 -8.422 1 92.25 63 ARG B N 1
ATOM 3679 C CA . ARG B 1 63 ? -10.961 3.971 -7.934 1 92.25 63 ARG B CA 1
ATOM 3680 C C . ARG B 1 63 ? -9.625 4.383 -7.32 1 92.25 63 ARG B C 1
ATOM 3682 O O . ARG B 1 63 ? -9.031 5.383 -7.727 1 92.25 63 ARG B O 1
ATOM 3689 N N . ARG B 1 64 ? -9.156 3.574 -6.441 1 88 64 ARG B N 1
ATOM 3690 C CA . ARG B 1 64 ? -7.973 3.91 -5.664 1 88 64 ARG B CA 1
ATOM 3691 C C . ARG B 1 64 ? -6.758 4.098 -6.566 1 88 64 ARG B C 1
ATOM 3693 O O . ARG B 1 64 ? -5.957 5.016 -6.355 1 88 64 ARG B O 1
ATOM 3700 N N . ALA B 1 65 ? -6.613 3.273 -7.5 1 89.44 65 ALA B N 1
ATOM 3701 C CA . ALA B 1 65 ? -5.449 3.332 -8.375 1 89.44 65 ALA B CA 1
ATOM 3702 C C . ALA B 1 65 ? -5.422 4.637 -9.164 1 89.44 65 ALA B C 1
ATOM 3704 O O . ALA B 1 65 ? -4.359 5.227 -9.367 1 89.44 65 ALA B O 1
ATOM 3705 N N . VAL B 1 66 ? -6.605 5.07 -9.578 1 93.44 66 VAL B N 1
ATOM 3706 C CA . VAL B 1 66 ? -6.703 6.312 -10.336 1 93.44 66 VAL B CA 1
ATOM 3707 C C . VAL B 1 66 ? -6.406 7.5 -9.422 1 93.44 66 VAL B C 1
ATOM 3709 O O . VAL B 1 66 ? -5.672 8.414 -9.805 1 93.44 66 VAL B O 1
ATOM 3712 N N . ARG B 1 67 ? -6.957 7.406 -8.289 1 91.19 67 ARG B N 1
ATOM 3713 C CA . ARG B 1 67 ? -6.727 8.484 -7.336 1 91.19 67 ARG B CA 1
ATOM 3714 C C . ARG B 1 67 ? -5.254 8.57 -6.949 1 91.19 67 ARG B C 1
ATOM 3716 O O . ARG B 1 67 ? -4.691 9.664 -6.863 1 91.19 67 ARG B O 1
ATOM 3723 N N . ALA B 1 68 ? -4.668 7.445 -6.68 1 88.19 68 ALA B N 1
ATOM 3724 C CA . ALA B 1 68 ? -3.258 7.395 -6.297 1 88.19 68 ALA B CA 1
ATOM 3725 C C . ALA B 1 68 ? -2.371 7.957 -7.406 1 88.19 68 ALA B C 1
ATOM 3727 O O . ALA B 1 68 ? -1.383 8.641 -7.133 1 88.19 68 ALA B O 1
ATOM 3728 N N . LEU B 1 69 ? -2.723 7.633 -8.602 1 92.31 69 LEU B N 1
ATOM 3729 C CA . LEU B 1 69 ? -1.987 8.133 -9.75 1 92.31 69 LEU B CA 1
ATOM 3730 C C . LEU B 1 69 ? -2.037 9.656 -9.805 1 92.31 69 LEU B C 1
ATOM 3732 O O . LEU B 1 69 ? -1.01 10.312 -10 1 92.31 69 LEU B O 1
ATOM 3736 N N . LEU B 1 70 ? -3.205 10.172 -9.602 1 92.31 70 LEU B N 1
ATOM 3737 C CA . LEU B 1 70 ? -3.387 11.617 -9.68 1 92.31 70 LEU B CA 1
ATOM 3738 C C . LEU B 1 70 ? -2.738 12.312 -8.484 1 92.31 70 LEU B C 1
ATOM 3740 O O . LEU B 1 70 ? -2.16 13.391 -8.633 1 92.31 70 LEU B O 1
ATOM 3744 N N . GLU B 1 71 ? -2.838 11.672 -7.359 1 87.81 71 GLU B N 1
ATOM 3745 C CA . GLU B 1 71 ? -2.201 12.242 -6.172 1 87.81 71 GLU B CA 1
ATOM 3746 C C . GLU B 1 71 ? -0.692 12.367 -6.363 1 87.81 71 GLU B C 1
ATOM 3748 O O . GLU B 1 71 ? -0.096 13.375 -5.988 1 87.81 71 GLU B O 1
ATOM 3753 N N . GLU B 1 72 ? -0.145 11.375 -6.887 1 84.94 72 GLU B N 1
ATOM 3754 C CA . GLU B 1 72 ? 1.298 11.383 -7.105 1 84.94 72 GLU B CA 1
ATOM 3755 C C . GLU B 1 72 ? 1.685 12.359 -8.211 1 84.94 72 GLU B C 1
ATOM 3757 O O . GLU B 1 72 ? 2.67 13.086 -8.086 1 84.94 72 GLU B O 1
ATOM 3762 N N . ALA B 1 73 ? 0.898 12.32 -9.234 1 88 73 ALA B N 1
ATOM 3763 C CA . ALA B 1 73 ? 1.211 13.164 -10.383 1 88 73 ALA B CA 1
ATOM 3764 C C . ALA B 1 73 ? 1.083 14.648 -10.023 1 88 73 ALA B C 1
ATOM 3766 O O . ALA B 1 73 ? 1.854 15.477 -10.508 1 88 73 ALA B O 1
ATOM 3767 N N . LEU B 1 74 ? 0.078 14.922 -9.156 1 88 74 LEU B N 1
ATOM 3768 C CA . LEU B 1 74 ? -0.199 16.312 -8.828 1 88 74 LEU B CA 1
ATOM 3769 C C . LEU B 1 74 ? 0.491 16.719 -7.527 1 88 74 LEU B C 1
ATOM 3771 O O . LEU B 1 74 ? 0.326 17.844 -7.051 1 88 74 LEU B O 1
ATOM 3775 N N . ARG B 1 75 ? 1.243 15.789 -6.914 1 81.44 75 ARG B N 1
ATOM 3776 C CA . ARG B 1 75 ? 1.922 16.047 -5.645 1 81.44 75 ARG B CA 1
ATOM 3777 C C . ARG B 1 75 ? 0.96 16.625 -4.617 1 81.44 75 ARG B C 1
ATOM 3779 O O . ARG B 1 75 ? 1.26 17.641 -3.984 1 81.44 75 ARG B O 1
ATOM 3786 N N . ASP B 1 76 ? -0.181 15.977 -4.66 1 76.75 76 ASP B N 1
ATOM 3787 C CA . ASP B 1 76 ? -1.208 16.406 -3.719 1 76.75 76 ASP B CA 1
ATOM 3788 C C . ASP B 1 76 ? -0.842 16.031 -2.287 1 76.75 76 ASP B C 1
ATOM 3790 O O . ASP B 1 76 ? -0.661 14.844 -1.986 1 76.75 76 ASP B O 1
ATOM 3794 N N . ASP B 1 77 ? -0.617 17 -1.475 1 64.88 77 ASP B N 1
ATOM 3795 C CA . ASP B 1 77 ? -0.125 16.859 -0.108 1 64.88 77 ASP B CA 1
ATOM 3796 C C . ASP B 1 77 ? -1.206 16.297 0.808 1 64.88 77 ASP B C 1
ATOM 3798 O O . ASP B 1 77 ? -0.934 15.945 1.96 1 64.88 77 ASP B O 1
ATOM 3802 N N . ARG B 1 78 ? -2.334 16.234 0.318 1 62.56 78 ARG B N 1
ATOM 3803 C CA . ARG B 1 78 ? -3.393 15.75 1.198 1 62.56 78 ARG B CA 1
ATOM 3804 C C . ARG B 1 78 ? -3.357 14.227 1.311 1 62.56 78 ARG B C 1
ATOM 3806 O O . ARG B 1 78 ? -4.137 13.641 2.061 1 62.56 78 ARG B O 1
ATOM 3813 N N . ASN B 1 79 ? -2.346 13.727 0.551 1 64.56 79 ASN B N 1
ATOM 3814 C CA . ASN B 1 79 ? -2.293 12.273 0.54 1 64.56 79 ASN B CA 1
ATOM 3815 C C . ASN B 1 79 ? -1.728 11.719 1.846 1 64.56 79 ASN B C 1
ATOM 3817 O O . ASN B 1 79 ? -0.579 12 2.195 1 64.56 79 ASN B O 1
ATOM 3821 N N . ARG B 1 80 ? -2.592 11.117 2.562 1 63.88 80 ARG B N 1
ATOM 3822 C CA . ARG B 1 80 ? -2.203 10.625 3.879 1 63.88 80 ARG B CA 1
ATOM 3823 C C . ARG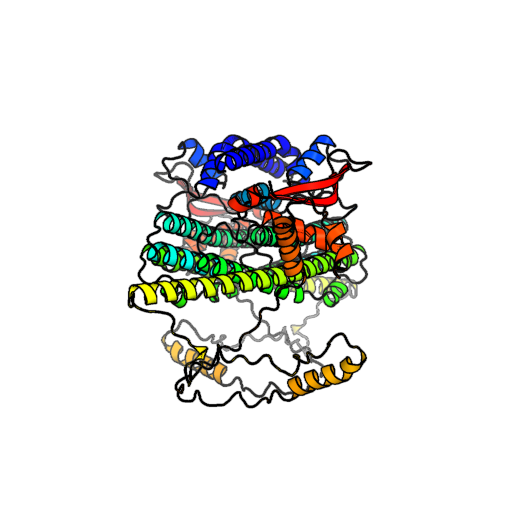 B 1 80 ? -1.76 9.172 3.811 1 63.88 80 ARG B C 1
ATOM 3825 O O . ARG B 1 80 ? -1.325 8.602 4.812 1 63.88 80 ARG B O 1
ATOM 3832 N N . GLN B 1 81 ? -1.688 8.75 2.541 1 72.56 81 GLN B N 1
ATOM 3833 C CA . GLN B 1 81 ? -1.442 7.312 2.576 1 72.56 81 GLN B CA 1
ATOM 3834 C C . GLN B 1 81 ? 0.029 7 2.314 1 72.56 81 GLN B C 1
ATOM 3836 O O . GLN B 1 81 ? 0.583 7.402 1.29 1 72.56 81 GLN B O 1
ATOM 3841 N N . ILE B 1 82 ? 0.699 6.621 3.334 1 76.69 82 ILE B N 1
ATOM 3842 C CA . ILE B 1 82 ? 2.062 6.105 3.277 1 76.69 82 ILE B CA 1
ATOM 3843 C C . ILE B 1 82 ? 2.07 4.625 3.65 1 76.69 82 ILE B C 1
ATOM 3845 O O . ILE B 1 82 ? 1.806 4.266 4.801 1 76.69 82 ILE B O 1
ATOM 3849 N N . ASP B 1 83 ? 2.066 3.812 2.604 1 70.69 83 ASP B N 1
ATOM 3850 C CA . ASP B 1 83 ? 1.961 2.395 2.928 1 70.69 83 ASP B CA 1
ATOM 3851 C C . ASP B 1 83 ? 3.086 1.596 2.273 1 70.69 83 ASP B C 1
ATOM 3853 O O . ASP B 1 83 ? 3.139 1.479 1.047 1 70.69 83 ASP B O 1
ATOM 3857 N N . ALA B 1 84 ? 4.094 1.399 2.984 1 75.81 84 ALA B N 1
ATOM 3858 C CA . ALA B 1 84 ? 5.109 0.449 2.539 1 75.81 84 ALA B CA 1
ATOM 3859 C C . ALA B 1 84 ? 5.215 -0.73 3.502 1 75.81 84 ALA B C 1
ATOM 3861 O O . ALA B 1 84 ? 5.488 -0.548 4.691 1 75.81 84 ALA B O 1
ATOM 3862 N N . ASN B 1 85 ? 4.918 -1.866 3.041 1 84.38 85 ASN B N 1
ATOM 3863 C CA . ASN B 1 85 ? 5.023 -3.086 3.834 1 84.38 85 ASN B CA 1
ATOM 3864 C C . ASN B 1 85 ? 6.309 -3.848 3.521 1 84.38 85 ASN B C 1
ATOM 3866 O O . ASN B 1 85 ? 6.355 -4.625 2.566 1 84.38 85 ASN B O 1
ATOM 3870 N N . ALA B 1 86 ? 7.266 -3.664 4.312 1 87.75 86 ALA B N 1
ATOM 3871 C CA . ALA B 1 86 ? 8.578 -4.27 4.09 1 87.75 86 ALA B CA 1
ATOM 3872 C C . ALA B 1 86 ? 8.508 -5.789 4.207 1 87.75 86 ALA B C 1
ATOM 3874 O O . ALA B 1 86 ? 9.172 -6.504 3.457 1 87.75 86 ALA B O 1
ATOM 3875 N N . GLY B 1 87 ? 7.734 -6.238 5.121 1 84.56 87 GLY B N 1
ATOM 3876 C CA . GLY B 1 87 ? 7.609 -7.68 5.293 1 84.56 87 GLY B CA 1
ATOM 3877 C C . GLY B 1 87 ? 7.055 -8.383 4.07 1 84.56 87 GLY B C 1
ATOM 3878 O O . GLY B 1 87 ? 7.59 -9.398 3.635 1 84.56 87 GLY B O 1
ATOM 3879 N N . ALA B 1 88 ? 5.988 -7.812 3.566 1 85.94 88 ALA B N 1
ATOM 3880 C CA . ALA B 1 88 ? 5.375 -8.383 2.369 1 85.94 88 ALA B CA 1
ATOM 3881 C C . ALA B 1 88 ? 6.336 -8.328 1.182 1 85.94 88 ALA B C 1
ATOM 3883 O O . ALA B 1 88 ? 6.406 -9.266 0.387 1 85.94 88 ALA B O 1
ATOM 3884 N N . ALA B 1 89 ? 6.996 -7.258 1.035 1 90.94 89 ALA B N 1
ATOM 3885 C CA . ALA B 1 89 ? 7.965 -7.109 -0.049 1 90.94 89 ALA B CA 1
ATOM 3886 C C . ALA B 1 89 ? 9.078 -8.148 0.065 1 90.94 89 ALA B C 1
ATOM 3888 O O . ALA B 1 89 ? 9.469 -8.758 -0.931 1 90.94 89 ALA B O 1
ATOM 3889 N N . LEU B 1 90 ? 9.578 -8.367 1.254 1 91.06 90 LEU B N 1
ATOM 3890 C CA . LEU B 1 90 ? 10.664 -9.312 1.479 1 91.06 90 LEU B CA 1
ATOM 3891 C C . LEU B 1 90 ? 10.234 -10.734 1.12 1 91.06 90 LEU B C 1
ATOM 3893 O O . LEU B 1 90 ? 11.008 -11.492 0.536 1 91.06 90 LEU B O 1
ATOM 3897 N N . ALA B 1 91 ? 9.047 -11.055 1.521 1 90.5 91 ALA B N 1
ATOM 3898 C CA . ALA B 1 91 ? 8.523 -12.375 1.18 1 90.5 91 ALA B CA 1
ATOM 3899 C C . ALA B 1 91 ? 8.469 -12.57 -0.333 1 90.5 91 ALA B C 1
ATOM 3901 O O . ALA B 1 91 ? 8.805 -13.641 -0.841 1 90.5 91 ALA B O 1
ATOM 3902 N N . THR B 1 92 ? 8.062 -11.57 -1.003 1 92.19 92 THR B N 1
ATOM 3903 C CA . THR B 1 92 ? 8 -11.609 -2.459 1 92.19 92 THR B CA 1
ATOM 3904 C C . THR B 1 92 ? 9.406 -11.734 -3.057 1 92.19 92 THR B C 1
ATOM 3906 O O . THR B 1 92 ? 9.617 -12.5 -3.996 1 92.19 92 THR B O 1
ATOM 3909 N N . PHE B 1 93 ? 10.352 -10.969 -2.51 1 94.38 93 PHE B N 1
ATOM 3910 C CA . PHE B 1 93 ? 11.734 -11.016 -2.99 1 94.38 93 PHE B CA 1
ATOM 3911 C C . PHE B 1 93 ? 12.297 -12.43 -2.869 1 94.38 93 PHE B C 1
ATOM 3913 O O . PHE B 1 93 ? 12.875 -12.953 -3.822 1 94.38 93 PHE B O 1
ATOM 3920 N N . LYS B 1 94 ? 12.07 -13.008 -1.743 1 93.5 94 LYS B N 1
ATOM 3921 C CA . LYS B 1 94 ? 12.609 -14.336 -1.479 1 93.5 94 LYS B CA 1
ATOM 3922 C C . LYS B 1 94 ? 11.984 -15.383 -2.395 1 93.5 94 LYS B C 1
ATOM 3924 O O . LYS B 1 94 ? 12.672 -16.281 -2.883 1 93.5 94 LYS B O 1
ATOM 3929 N N . THR B 1 95 ? 10.727 -15.219 -2.609 1 93.69 95 THR B N 1
ATOM 3930 C CA . THR B 1 95 ? 10.016 -16.156 -3.475 1 93.69 95 THR B CA 1
ATOM 3931 C C . THR B 1 95 ? 10.539 -16.062 -4.906 1 93.69 95 THR B C 1
ATOM 3933 O O . THR B 1 95 ? 10.812 -17.094 -5.535 1 93.69 95 THR B O 1
ATOM 3936 N N . LEU B 1 96 ? 10.688 -14.875 -5.375 1 94.94 96 LEU B N 1
ATOM 3937 C CA . LEU B 1 96 ? 11.156 -14.688 -6.746 1 94.94 96 LEU B CA 1
ATOM 3938 C C . LEU B 1 96 ? 12.609 -15.133 -6.887 1 94.94 96 LEU B C 1
ATOM 3940 O O . LEU B 1 96 ? 13 -15.672 -7.926 1 94.94 96 LEU B O 1
ATOM 3944 N N . ALA B 1 97 ? 13.367 -14.875 -5.859 1 95.88 97 ALA B N 1
ATOM 3945 C CA . ALA B 1 97 ? 14.75 -15.352 -5.871 1 95.88 97 ALA B CA 1
ATOM 3946 C C . ALA B 1 97 ? 14.805 -16.875 -5.945 1 95.88 97 ALA B C 1
ATOM 3948 O O . ALA B 1 97 ? 15.633 -17.438 -6.66 1 95.88 97 ALA B O 1
ATOM 3949 N N . ALA B 1 98 ? 13.914 -17.5 -5.207 1 94.31 98 ALA B N 1
ATOM 3950 C CA . ALA B 1 98 ? 13.852 -18.953 -5.234 1 94.31 98 ALA B CA 1
ATOM 3951 C C . ALA B 1 98 ? 13.469 -19.469 -6.621 1 94.31 98 ALA B C 1
ATOM 3953 O O . ALA B 1 98 ? 14.008 -20.469 -7.094 1 94.31 98 ALA B O 1
ATOM 3954 N N . HIS B 1 99 ? 12.547 -18.781 -7.266 1 94.75 99 HIS B N 1
ATOM 3955 C CA . HIS B 1 99 ? 12.18 -19.141 -8.633 1 94.7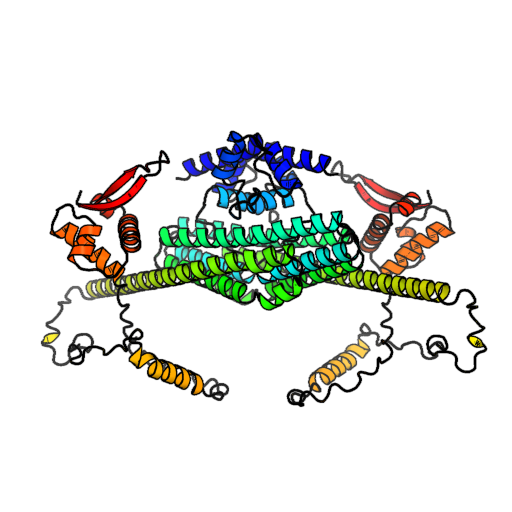5 99 HIS B CA 1
ATOM 3956 C C . HIS B 1 99 ? 13.375 -19.016 -9.57 1 94.75 99 HIS B C 1
ATOM 3958 O O . HIS B 1 99 ? 13.602 -19.891 -10.406 1 94.75 99 HIS B O 1
ATOM 3964 N N . TYR B 1 100 ? 14.078 -17.969 -9.422 1 95.81 100 TYR B N 1
ATOM 3965 C CA . TYR B 1 100 ? 15.25 -17.719 -10.258 1 95.81 100 TYR B CA 1
ATOM 3966 C C . TYR B 1 100 ? 16.297 -18.812 -10.07 1 95.81 100 TYR B C 1
ATOM 3968 O O . TYR B 1 100 ? 16.812 -19.359 -11.047 1 95.81 100 TYR B O 1
ATOM 3976 N N . LYS B 1 101 ? 16.578 -19.141 -8.844 1 94.12 101 LYS B N 1
ATOM 3977 C CA . LYS B 1 101 ? 17.578 -20.156 -8.539 1 94.12 101 LYS B CA 1
ATOM 3978 C C . LYS B 1 101 ? 17.156 -21.516 -9.078 1 94.12 101 LYS B C 1
ATOM 3980 O O . LYS B 1 101 ? 17.984 -22.25 -9.641 1 94.12 101 LYS B O 1
ATOM 3985 N N . GLU B 1 102 ? 15.898 -21.828 -8.922 1 92.25 102 GLU B N 1
ATOM 3986 C CA . GLU B 1 102 ? 15.383 -23.094 -9.414 1 92.25 102 GLU B CA 1
ATOM 3987 C C . GLU B 1 102 ? 15.461 -23.172 -10.938 1 92.25 102 GLU B C 1
ATOM 3989 O O . GLU B 1 102 ? 15.867 -24.188 -11.5 1 92.25 102 GLU B O 1
ATOM 3994 N N . ALA B 1 103 ? 15.078 -22.125 -11.555 1 93.25 103 ALA B N 1
ATOM 3995 C CA . ALA B 1 103 ? 15.117 -22.094 -13.016 1 93.25 103 ALA B CA 1
ATOM 3996 C C . ALA B 1 103 ? 16.547 -22.219 -13.531 1 93.25 103 ALA B C 1
ATOM 3998 O O . ALA B 1 103 ? 16.797 -22.906 -14.523 1 93.25 103 ALA B O 1
ATOM 3999 N N . ARG B 1 104 ? 17.469 -21.578 -12.844 1 90.81 104 ARG B N 1
ATOM 4000 C CA . ARG B 1 104 ? 18.875 -21.656 -13.219 1 90.81 104 ARG B CA 1
ATOM 4001 C C . ARG B 1 104 ? 19.406 -23.078 -13.023 1 90.81 104 ARG B C 1
ATOM 4003 O O . ARG B 1 104 ? 20.156 -23.594 -13.867 1 90.81 104 ARG B O 1
ATOM 4010 N N . HIS B 1 105 ? 19.016 -23.688 -11.945 1 89.31 105 HIS B N 1
ATOM 4011 C CA . HIS B 1 105 ? 19.453 -25.047 -11.641 1 89.31 105 HIS B CA 1
ATOM 4012 C C . HIS B 1 105 ? 18.922 -26.031 -12.664 1 89.31 105 HIS B C 1
ATOM 4014 O O . HIS B 1 105 ? 19.594 -27.016 -13 1 89.31 105 HIS B O 1
ATOM 4020 N N . GLN B 1 106 ? 17.766 -25.766 -13.18 1 88.88 106 GLN B N 1
ATOM 4021 C CA . GLN B 1 106 ? 17.125 -26.656 -14.156 1 88.88 106 GLN B CA 1
ATOM 4022 C C . GLN B 1 106 ? 17.594 -26.328 -15.578 1 88.88 106 GLN B C 1
ATOM 4024 O O . GLN B 1 106 ? 17.203 -27 -16.531 1 88.88 106 GLN B O 1
ATOM 4029 N N . GLY B 1 107 ? 18.375 -25.25 -15.758 1 89.06 107 GLY B N 1
ATOM 4030 C CA . GLY B 1 107 ? 18.922 -24.875 -17.047 1 89.06 107 GLY B CA 1
ATOM 4031 C C . GLY B 1 107 ? 17.938 -24.094 -17.906 1 89.06 107 GLY B C 1
ATOM 4032 O O . GLY B 1 107 ? 18.141 -23.953 -19.109 1 89.06 107 GLY B O 1
ATOM 4033 N N . ASP B 1 108 ? 16.828 -23.75 -17.312 1 92.44 108 ASP B N 1
ATOM 4034 C CA . ASP B 1 108 ? 15.859 -22.906 -18 1 92.44 108 ASP B CA 1
ATOM 4035 C C . ASP B 1 108 ? 16.234 -21.438 -17.875 1 92.44 108 ASP B C 1
ATOM 4037 O O . ASP B 1 108 ? 15.625 -20.703 -17.094 1 92.44 108 ASP B O 1
ATOM 4041 N N . TYR B 1 109 ? 17.078 -20.969 -18.734 1 90.69 109 TYR B N 1
ATOM 4042 C CA . TYR B 1 109 ? 17.656 -19.625 -18.609 1 90.69 109 TYR B CA 1
ATOM 4043 C C . TYR B 1 109 ? 16.656 -18.562 -19.031 1 90.69 109 TYR B C 1
ATOM 4045 O O . TYR B 1 109 ? 16.688 -17.438 -18.5 1 90.69 109 TYR B O 1
ATOM 4053 N N . ALA B 1 110 ? 15.781 -18.938 -19.906 1 91.19 110 ALA B N 1
ATOM 4054 C CA . ALA B 1 110 ? 14.742 -17.984 -20.297 1 91.19 110 ALA B CA 1
ATOM 4055 C C . ALA B 1 110 ? 13.828 -17.656 -19.109 1 91.19 110 ALA B C 1
ATOM 4057 O O . ALA B 1 110 ? 13.539 -16.484 -18.844 1 91.19 110 ALA B O 1
ATOM 4058 N N . ALA B 1 111 ? 13.445 -18.703 -18.438 1 92 111 ALA B N 1
ATOM 4059 C CA . ALA B 1 111 ? 12.609 -18.5 -17.25 1 92 111 ALA B CA 1
ATOM 4060 C C . ALA B 1 111 ? 13.383 -17.766 -16.156 1 92 111 ALA B C 1
ATOM 4062 O O . ALA B 1 111 ? 12.82 -16.922 -15.461 1 92 111 ALA B O 1
ATOM 4063 N N . ALA B 1 112 ? 14.633 -18.109 -15.969 1 93.31 112 ALA B N 1
ATOM 4064 C CA . ALA B 1 112 ? 15.469 -17.453 -14.969 1 93.31 112 ALA B CA 1
ATOM 4065 C C . ALA B 1 112 ? 15.555 -15.945 -15.227 1 93.31 112 ALA B C 1
ATOM 4067 O O . ALA B 1 112 ? 15.43 -15.141 -14.297 1 93.31 112 ALA B O 1
ATOM 4068 N N . ASP B 1 113 ? 15.688 -15.633 -16.484 1 92.69 113 ASP B N 1
ATOM 4069 C CA . ASP B 1 113 ? 15.781 -14.227 -16.844 1 92.69 113 ASP B CA 1
ATOM 4070 C C . ASP B 1 113 ? 14.469 -13.5 -16.578 1 92.69 113 ASP B C 1
ATOM 4072 O O . ASP B 1 113 ? 14.469 -12.336 -16.172 1 92.69 113 ASP B O 1
ATOM 4076 N N . ALA B 1 114 ? 13.406 -14.164 -16.844 1 90.5 114 ALA B N 1
ATOM 4077 C CA . ALA B 1 114 ? 12.086 -13.586 -16.578 1 90.5 114 ALA B CA 1
ATOM 4078 C C . ALA B 1 114 ? 11.883 -13.344 -15.094 1 90.5 114 ALA B C 1
ATOM 4080 O O . ALA B 1 114 ? 11.398 -12.289 -14.688 1 90.5 114 ALA B O 1
ATOM 4081 N N . TYR B 1 115 ? 12.273 -14.305 -14.25 1 93.56 115 TYR B N 1
ATOM 4082 C CA . TYR B 1 115 ? 12.133 -14.172 -12.805 1 93.56 115 TYR B CA 1
ATOM 4083 C C . TYR B 1 115 ? 13.039 -13.07 -12.273 1 93.56 115 TYR B C 1
ATOM 4085 O O . TYR B 1 115 ? 12.656 -12.32 -11.367 1 93.56 115 TYR B O 1
ATOM 4093 N N . LEU B 1 116 ? 14.227 -13.023 -12.836 1 93.94 116 LEU B N 1
ATOM 4094 C CA . LEU B 1 116 ? 15.148 -11.969 -12.414 1 93.94 116 LEU B CA 1
ATOM 4095 C C . LEU B 1 116 ? 14.602 -10.594 -12.781 1 93.94 116 LEU B C 1
ATOM 4097 O O . LEU B 1 116 ? 14.742 -9.641 -12.008 1 93.94 116 LEU B O 1
ATOM 4101 N N . GLY B 1 117 ? 14.047 -10.523 -13.961 1 90.88 117 GLY B N 1
ATOM 4102 C CA . GLY B 1 117 ? 13.422 -9.273 -14.359 1 90.88 117 GLY B CA 1
ATOM 4103 C C . GLY B 1 117 ? 12.281 -8.859 -13.453 1 90.88 117 GLY B C 1
ATOM 4104 O O . GLY B 1 117 ? 12.164 -7.688 -13.086 1 90.88 117 GLY B O 1
ATOM 4105 N N . GLU B 1 118 ? 11.477 -9.75 -13.078 1 90.75 118 GLU B N 1
ATOM 4106 C CA . GLU B 1 118 ? 10.375 -9.492 -12.148 1 90.75 118 GLU B CA 1
ATOM 4107 C C . GLU B 1 118 ? 10.898 -9.07 -10.781 1 90.75 118 GLU B C 1
ATOM 4109 O O . GLU B 1 118 ? 10.344 -8.172 -10.148 1 90.75 118 GLU B O 1
ATOM 4114 N N . LEU B 1 119 ? 11.875 -9.789 -10.32 1 93.88 119 LEU B N 1
ATOM 4115 C CA . LEU B 1 119 ? 12.477 -9.453 -9.039 1 93.88 119 LEU B CA 1
ATOM 4116 C C . LEU B 1 119 ? 13.016 -8.023 -9.055 1 93.88 119 LEU B C 1
ATOM 4118 O O . LEU B 1 119 ? 12.812 -7.266 -8.102 1 93.88 119 LEU B O 1
ATOM 4122 N N . ARG B 1 120 ? 13.672 -7.691 -10.109 1 92.69 120 ARG B N 1
ATOM 4123 C CA . ARG B 1 120 ? 14.211 -6.344 -10.258 1 92.69 120 ARG B CA 1
ATOM 4124 C C . ARG B 1 120 ? 13.094 -5.301 -10.195 1 92.69 120 ARG B C 1
ATOM 4126 O O . ARG B 1 120 ? 13.234 -4.273 -9.523 1 92.69 120 ARG B O 1
ATOM 4133 N N . GLU B 1 121 ? 12.07 -5.57 -10.828 1 89.38 121 GLU B N 1
ATOM 4134 C CA . GLU B 1 121 ? 10.93 -4.66 -10.836 1 89.38 121 GLU B CA 1
ATOM 4135 C C . GLU B 1 121 ? 10.367 -4.473 -9.43 1 89.38 121 GLU B C 1
ATOM 4137 O O . GLU B 1 121 ? 10.023 -3.354 -9.039 1 89.38 121 GLU B O 1
ATOM 4142 N N . HIS B 1 122 ? 10.25 -5.523 -8.727 1 91.19 122 HIS B N 1
ATOM 4143 C CA . HIS B 1 122 ? 9.695 -5.445 -7.383 1 91.19 122 HIS B CA 1
ATOM 4144 C C . HIS B 1 122 ? 10.641 -4.699 -6.441 1 91.19 122 HIS B C 1
ATOM 4146 O O . HIS B 1 122 ? 10.188 -3.943 -5.574 1 91.19 122 HIS B O 1
ATOM 4152 N N . VAL B 1 123 ? 11.906 -4.914 -6.594 1 92.94 123 VAL B N 1
ATOM 4153 C CA . VAL B 1 123 ? 12.883 -4.246 -5.746 1 92.94 123 VAL B CA 1
ATOM 4154 C C . VAL B 1 123 ? 12.867 -2.742 -6.02 1 92.94 123 VAL B C 1
ATOM 4156 O O . VAL B 1 123 ? 12.82 -1.936 -5.086 1 92.94 123 VAL B O 1
ATOM 4159 N N . TYR B 1 124 ? 12.828 -2.377 -7.262 1 91.44 124 TYR B N 1
ATOM 4160 C CA . TYR B 1 124 ? 12.789 -0.967 -7.633 1 91.44 124 TYR B CA 1
ATOM 4161 C C . TYR B 1 124 ? 11.477 -0.325 -7.207 1 91.44 124 TYR B C 1
ATOM 4163 O O . TYR B 1 124 ? 11.453 0.812 -6.73 1 91.44 124 TYR B O 1
ATOM 4171 N N . ALA B 1 125 ? 10.422 -1.043 -7.367 1 88.69 125 ALA B N 1
ATOM 4172 C CA . ALA B 1 125 ? 9.117 -0.535 -6.957 1 88.69 125 ALA B CA 1
ATOM 4173 C C . ALA B 1 125 ? 9.07 -0.288 -5.453 1 88.69 125 ALA B C 1
ATOM 4175 O O . ALA B 1 125 ? 8.461 0.681 -4.996 1 88.69 125 ALA B O 1
ATOM 4176 N N . PHE B 1 126 ? 9.656 -1.164 -4.715 1 92.44 126 PHE B N 1
ATOM 4177 C CA . PHE B 1 126 ? 9.727 -1.001 -3.268 1 92.44 126 PHE B CA 1
ATOM 4178 C C . PHE B 1 126 ? 10.477 0.273 -2.9 1 92.44 126 PHE B C 1
ATOM 4180 O O . PHE B 1 126 ? 10.016 1.049 -2.059 1 92.44 126 PHE B O 1
ATOM 4187 N N . GLY B 1 127 ? 11.555 0.48 -3.543 1 90.94 127 GLY B N 1
ATOM 4188 C CA . GLY B 1 127 ? 12.312 1.704 -3.332 1 90.94 127 GLY B CA 1
ATOM 4189 C C . GLY B 1 127 ? 11.539 2.955 -3.703 1 90.94 127 GLY B C 1
ATOM 4190 O O . GLY B 1 127 ? 11.602 3.963 -2.998 1 90.94 127 GLY B O 1
ATOM 4191 N N . GLU B 1 128 ? 10.844 2.895 -4.719 1 89.5 128 GLU B N 1
ATOM 4192 C CA . GLU B 1 128 ? 10.031 4.023 -5.168 1 89.5 128 GLU B CA 1
ATOM 4193 C C . GLU B 1 128 ? 8.93 4.348 -4.164 1 89.5 128 GLU B C 1
ATOM 4195 O O . GLU B 1 128 ? 8.633 5.52 -3.916 1 89.5 128 GLU B O 1
ATOM 4200 N N . THR B 1 129 ? 8.32 3.295 -3.686 1 89.5 129 THR B N 1
ATOM 4201 C CA . THR B 1 129 ? 7.262 3.482 -2.699 1 89.5 129 THR B CA 1
ATOM 4202 C C . THR B 1 129 ? 7.805 4.172 -1.45 1 89.5 129 THR B C 1
ATOM 4204 O O . THR B 1 129 ? 7.164 5.07 -0.903 1 89.5 129 THR B O 1
ATOM 4207 N N . LEU B 1 130 ? 8.953 3.738 -1.035 1 92.5 130 LEU B N 1
ATOM 4208 C CA . LEU B 1 130 ? 9.594 4.367 0.113 1 92.5 130 LEU B CA 1
ATOM 4209 C C . LEU B 1 130 ? 9.938 5.824 -0.185 1 92.5 130 LEU B C 1
ATOM 4211 O O . LEU B 1 130 ? 9.664 6.707 0.631 1 92.5 130 LEU B O 1
ATOM 4215 N N . GLY B 1 131 ? 10.492 6.012 -1.345 1 89.69 131 GLY B N 1
ATOM 4216 C CA . GLY B 1 131 ? 10.82 7.371 -1.745 1 89.69 131 GLY B CA 1
ATOM 4217 C C . GLY B 1 131 ? 9.617 8.289 -1.811 1 89.69 131 GLY B C 1
ATOM 4218 O O . GLY B 1 131 ? 9.688 9.445 -1.396 1 89.69 131 GLY B O 1
ATOM 4219 N N . HIS B 1 132 ? 8.594 7.754 -2.305 1 86.81 132 HIS B N 1
ATOM 4220 C CA . HIS B 1 132 ? 7.355 8.516 -2.361 1 86.81 132 HIS B CA 1
ATOM 4221 C C . HIS B 1 132 ? 6.855 8.867 -0.963 1 86.81 132 HIS B C 1
ATOM 4223 O O . HIS B 1 132 ? 6.461 10.008 -0.708 1 86.81 132 HIS B O 1
ATOM 4229 N N . GLY B 1 133 ? 6.809 7.879 -0.123 1 89.88 133 GLY B N 1
ATOM 4230 C CA . GLY B 1 133 ? 6.395 8.141 1.247 1 89.88 133 GLY B CA 1
ATOM 4231 C C . GLY B 1 133 ? 7.211 9.227 1.919 1 89.88 133 GLY B C 1
ATOM 4232 O O . GLY B 1 133 ? 6.656 10.086 2.605 1 89.88 133 GLY B O 1
ATOM 4233 N N . ILE B 1 134 ? 8.453 9.234 1.705 1 92.44 134 ILE B N 1
ATOM 4234 C CA . ILE B 1 134 ? 9.352 10.227 2.293 1 92.44 134 ILE B CA 1
ATOM 4235 C C . ILE B 1 134 ? 9.055 11.609 1.72 1 92.44 134 ILE B C 1
ATOM 4237 O O . ILE B 1 134 ? 9 12.594 2.457 1 92.44 134 ILE B O 1
ATOM 4241 N N . ARG B 1 135 ? 8.867 11.656 0.446 1 88.88 135 ARG B N 1
ATOM 4242 C CA . ARG B 1 135 ? 8.547 12.93 -0.194 1 88.88 135 ARG B CA 1
ATOM 4243 C C . ARG B 1 135 ? 7.254 13.508 0.363 1 88.88 135 ARG B C 1
ATOM 4245 O O . ARG B 1 135 ? 7.152 14.719 0.58 1 88.88 135 ARG B O 1
ATOM 4252 N N . VAL B 1 136 ? 6.281 12.688 0.534 1 89.12 136 VAL B N 1
ATOM 4253 C CA . VAL B 1 136 ? 5.004 13.133 1.084 1 89.12 136 VAL B CA 1
ATOM 4254 C C . VAL B 1 136 ? 5.211 13.68 2.494 1 89.12 136 VAL B C 1
ATOM 4256 O O . VAL B 1 136 ? 4.645 14.719 2.852 1 89.12 136 VAL B O 1
ATOM 4259 N N . LEU B 1 137 ? 5.973 13 3.285 1 92.31 137 LEU B N 1
ATOM 4260 C CA . LEU B 1 137 ? 6.238 13.438 4.648 1 92.31 137 LEU B CA 1
ATOM 4261 C C . LEU B 1 137 ? 6.953 14.789 4.656 1 92.31 137 LEU B C 1
ATOM 4263 O O . LEU B 1 137 ? 6.605 15.68 5.438 1 92.31 137 LEU B O 1
ATOM 4267 N N . TRP B 1 138 ? 7.871 14.914 3.771 1 91.25 138 TRP B N 1
ATOM 4268 C CA . TRP B 1 138 ? 8.578 16.188 3.678 1 91.25 138 TRP B CA 1
ATOM 4269 C C . TRP B 1 138 ? 7.637 17.312 3.24 1 91.25 138 TRP B C 1
ATOM 4271 O O . TRP B 1 138 ? 7.746 18.438 3.711 1 91.25 138 TRP B O 1
ATOM 4281 N N . SER B 1 139 ? 6.824 17 2.367 1 88.5 139 SER B N 1
ATOM 4282 C CA . SER B 1 139 ? 5.848 18 1.938 1 88.5 139 SER B CA 1
ATOM 4283 C C . SER B 1 139 ? 4.977 18.453 3.104 1 88.5 139 SER B C 1
ATOM 4285 O O . SER B 1 139 ? 4.703 19.656 3.252 1 88.5 139 SER B O 1
ATOM 4287 N N . ARG B 1 140 ? 4.566 17.547 3.902 1 89.75 140 ARG B N 1
ATOM 4288 C CA . ARG B 1 140 ? 3.762 17.875 5.078 1 89.75 140 ARG B CA 1
ATOM 4289 C C . ARG B 1 140 ? 4.539 18.75 6.051 1 89.75 140 ARG B C 1
ATOM 4291 O O . ARG B 1 140 ? 3.994 19.703 6.598 1 89.75 140 ARG B O 1
ATOM 4298 N N . ILE B 1 141 ? 5.742 18.375 6.219 1 91.12 141 ILE B N 1
ATOM 4299 C CA . ILE B 1 141 ? 6.598 19.109 7.148 1 91.12 141 ILE B CA 1
ATOM 4300 C C . ILE B 1 141 ? 6.828 20.531 6.641 1 91.12 141 ILE B C 1
ATOM 4302 O O . ILE B 1 141 ? 6.68 21.5 7.391 1 91.12 141 ILE B O 1
ATOM 4306 N N . ASN B 1 142 ? 7.113 20.578 5.363 1 87.88 142 ASN B N 1
ATOM 4307 C CA . ASN B 1 142 ? 7.473 21.875 4.777 1 87.88 142 ASN B CA 1
ATOM 4308 C C . ASN B 1 142 ? 6.273 22.812 4.715 1 87.88 142 ASN B C 1
ATOM 4310 O O . ASN B 1 142 ? 6.43 24.031 4.777 1 87.88 142 ASN B O 1
ATOM 4314 N N . ASN B 1 143 ? 5.129 22.281 4.633 1 87 143 ASN B N 1
ATOM 4315 C CA . ASN B 1 143 ? 3.924 23.094 4.637 1 87 143 ASN B CA 1
ATOM 4316 C C . ASN B 1 143 ? 3.363 23.266 6.043 1 87 143 ASN B C 1
ATOM 4318 O O . ASN B 1 143 ? 2.283 23.828 6.223 1 87 143 ASN B O 1
ATOM 4322 N N . GLU B 1 144 ? 4.016 22.75 7.051 1 89.88 144 GLU B N 1
ATOM 4323 C CA . GLU B 1 144 ? 3.645 22.812 8.461 1 89.88 144 GLU B CA 1
ATOM 4324 C C . GLU B 1 144 ? 2.201 22.375 8.672 1 89.88 144 GLU B C 1
ATOM 4326 O O . GLU B 1 144 ? 1.452 23 9.422 1 89.88 144 GLU B O 1
ATOM 4331 N N . PHE B 1 145 ? 1.817 21.391 7.914 1 88.38 145 PHE B N 1
ATOM 4332 C CA . PHE B 1 145 ? 0.482 20.812 8.016 1 88.38 145 PHE B CA 1
ATOM 4333 C C . PHE B 1 145 ? -0.585 21.875 7.766 1 88.38 145 PHE B C 1
ATOM 4335 O O . PHE B 1 145 ? -1.601 21.906 8.461 1 88.38 145 PHE B O 1
ATOM 4342 N N . GLY B 1 146 ? -0.404 22.625 6.781 1 85.94 146 GLY B N 1
ATOM 4343 C CA . GLY B 1 146 ? -1.27 23.75 6.473 1 85.94 146 GLY B CA 1
ATOM 4344 C C . GLY B 1 146 ? -2.627 23.344 5.938 1 85.94 146 GLY B C 1
ATOM 4345 O O . GLY B 1 146 ? -3.529 24.172 5.801 1 85.94 146 GLY B O 1
ATOM 4346 N N . TYR B 1 147 ? -2.83 22.109 5.781 1 82.5 147 TYR B N 1
ATOM 4347 C CA . TYR B 1 147 ? -4.098 21.641 5.238 1 82.5 147 TYR B CA 1
ATOM 4348 C C . TYR B 1 147 ? -5.137 21.469 6.34 1 82.5 147 TYR B C 1
ATOM 4350 O O . TYR B 1 147 ? -6.312 21.219 6.062 1 82.5 147 TYR B O 1
ATOM 4358 N N . VAL B 1 148 ? -4.652 21.625 7.539 1 88.25 148 VAL B N 1
ATOM 4359 C CA . VAL B 1 148 ? -5.59 21.672 8.656 1 88.25 148 VAL B CA 1
ATOM 4360 C C . VAL B 1 148 ? -5.574 23.062 9.289 1 88.25 148 VAL B C 1
ATOM 4362 O O . VAL B 1 148 ? -4.566 23.781 9.219 1 88.25 148 VAL B O 1
ATOM 4365 N N . GLY B 1 149 ? -6.664 23.469 9.914 1 83.62 149 GLY B N 1
ATOM 4366 C CA . GLY B 1 149 ? -6.828 24.859 10.297 1 83.62 149 GLY B CA 1
ATOM 4367 C C . GLY B 1 149 ? -6.438 25.125 11.742 1 83.62 149 GLY B C 1
ATOM 4368 O O . GLY B 1 149 ? -5.945 26.203 12.062 1 83.62 149 GLY B O 1
ATOM 4369 N N . THR B 1 150 ? -6.559 24.219 12.602 1 88.69 150 THR B N 1
ATOM 4370 C CA . THR B 1 150 ? -6.355 24.469 14.023 1 88.69 150 THR B CA 1
ATOM 4371 C C . THR B 1 150 ? -5.02 23.906 14.5 1 88.69 150 THR B C 1
ATOM 4373 O O . THR B 1 150 ? -4.484 22.984 13.891 1 88.69 150 THR B O 1
ATOM 4376 N N . LEU B 1 151 ? -4.555 24.516 15.523 1 89.56 151 LEU B N 1
ATOM 4377 C CA . LEU B 1 151 ? -3.299 24.047 16.109 1 89.56 151 LEU B CA 1
ATOM 4378 C C . LEU B 1 151 ? -3.434 22.625 16.641 1 89.56 151 LEU B C 1
ATOM 4380 O O . LEU B 1 151 ? -2.512 21.812 16.5 1 89.56 151 LEU B O 1
ATOM 4384 N N . ASN B 1 152 ? -4.5 22.359 17.266 1 89.75 152 ASN B N 1
ATOM 4385 C CA . ASN B 1 152 ? -4.73 21 17.75 1 89.75 152 ASN B CA 1
ATOM 4386 C C . ASN B 1 152 ? -4.75 19.984 16.609 1 89.75 152 ASN B C 1
ATOM 4388 O O . ASN B 1 152 ? -4.262 18.859 16.75 1 89.75 152 ASN B O 1
ATOM 4392 N N . ALA B 1 153 ? -5.309 20.406 15.531 1 92.69 153 ALA B N 1
ATOM 4393 C CA . ALA B 1 153 ? -5.328 19.531 14.359 1 92.69 153 ALA B CA 1
ATOM 4394 C C . ALA B 1 153 ? -3.918 19.328 13.82 1 92.69 153 ALA B C 1
ATOM 4396 O O . ALA B 1 153 ? -3.576 18.219 13.383 1 92.69 153 ALA B O 1
ATOM 4397 N N . LYS B 1 154 ? -3.154 20.375 13.859 1 93.62 154 LYS B N 1
ATOM 4398 C CA . LYS B 1 154 ? -1.771 20.266 13.406 1 93.62 154 LYS B CA 1
ATOM 4399 C C . LYS B 1 154 ? -0.978 19.297 14.289 1 93.62 154 LYS B C 1
ATOM 4401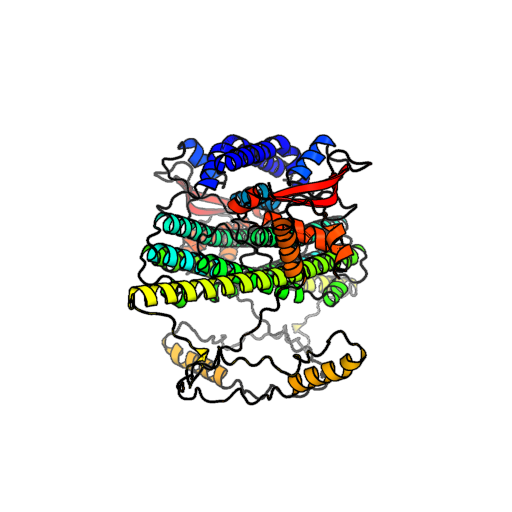 O O . LYS B 1 154 ? -0.168 18.516 13.789 1 93.62 154 LYS B O 1
ATOM 4406 N N . ILE B 1 155 ? -1.199 19.359 15.516 1 92.94 155 ILE B N 1
ATOM 4407 C CA . ILE B 1 155 ? -0.536 18.469 16.453 1 92.94 155 ILE B CA 1
ATOM 4408 C C . ILE B 1 155 ? -0.948 17.016 16.172 1 92.94 155 ILE B C 1
ATOM 4410 O O . ILE B 1 155 ? -0.1 16.125 16.109 1 92.94 155 ILE B O 1
ATOM 4414 N N . ARG B 1 156 ? -2.221 16.797 15.953 1 94.12 156 ARG B N 1
ATOM 4415 C CA . ARG B 1 156 ? -2.717 15.453 15.664 1 94.12 156 ARG B CA 1
ATOM 4416 C C . ARG B 1 156 ? -2.113 14.914 14.367 1 94.12 156 ARG B C 1
ATOM 4418 O O . ARG B 1 156 ? -1.758 13.734 14.289 1 94.12 156 ARG B O 1
ATOM 4425 N N . GLU B 1 157 ? -2.049 15.758 13.383 1 93.44 157 GLU B N 1
ATOM 4426 C CA . GLU B 1 157 ? -1.463 15.352 12.109 1 93.44 157 GLU B CA 1
ATOM 4427 C C . GLU B 1 157 ? 0.015 15.008 12.266 1 93.44 157 GLU B C 1
ATOM 4429 O O . GLU B 1 157 ? 0.515 14.086 11.617 1 93.44 157 GLU B O 1
ATOM 4434 N N . ASN B 1 158 ? 0.671 15.781 13.031 1 94.12 158 ASN B N 1
ATOM 4435 C CA . ASN B 1 158 ? 2.076 15.5 13.297 1 94.12 158 ASN B CA 1
ATOM 4436 C C . ASN B 1 158 ? 2.254 14.156 14.008 1 94.12 158 ASN B C 1
ATOM 4438 O O . ASN B 1 158 ? 3.156 13.391 13.672 1 94.12 158 ASN B O 1
ATOM 4442 N N . GLU B 1 159 ? 1.383 13.93 14.945 1 93.25 159 GLU B N 1
ATOM 4443 C CA . GLU B 1 159 ? 1.437 12.664 15.664 1 93.25 159 GLU B CA 1
ATOM 4444 C C . GLU B 1 159 ? 1.158 11.484 14.734 1 93.25 159 GLU B C 1
ATOM 4446 O O . GLU B 1 159 ? 1.789 10.438 14.852 1 93.25 159 GLU B O 1
ATOM 4451 N N . LEU B 1 160 ? 0.234 11.703 13.883 1 93.12 160 LEU B N 1
ATOM 4452 C CA . LEU B 1 160 ? -0.045 10.672 12.891 1 93.12 160 LEU B CA 1
ATOM 4453 C C . LEU B 1 160 ? 1.176 10.422 12.008 1 93.12 160 LEU B C 1
ATOM 4455 O O . LEU B 1 160 ? 1.547 9.273 11.766 1 93.12 160 LEU B O 1
ATOM 4459 N N . ALA B 1 161 ? 1.772 11.461 11.516 1 93.88 161 ALA B N 1
ATOM 4460 C CA . ALA B 1 161 ? 2.963 11.344 10.68 1 93.88 161 ALA B CA 1
ATOM 4461 C C . ALA B 1 161 ? 4.094 10.641 11.422 1 93.88 161 ALA B C 1
ATOM 4463 O O . ALA B 1 161 ? 4.82 9.828 10.844 1 93.88 161 ALA B O 1
ATOM 4464 N N . GLN B 1 162 ? 4.246 10.945 12.695 1 92.31 162 GLN B N 1
ATOM 4465 C CA . GLN B 1 162 ? 5.266 10.305 13.516 1 92.31 162 GLN B CA 1
ATOM 4466 C C . GLN B 1 162 ? 5.027 8.797 13.609 1 92.31 162 GLN B C 1
ATOM 4468 O O . GLN B 1 162 ? 5.969 8.008 13.531 1 92.31 162 GLN B O 1
ATOM 4473 N N . SER B 1 163 ? 3.826 8.5 13.82 1 91.06 163 SER B N 1
ATOM 4474 C CA . SER B 1 163 ? 3.494 7.078 13.906 1 91.06 163 SER B CA 1
ATOM 4475 C C . SER B 1 163 ? 3.777 6.367 12.586 1 91.06 163 SER B C 1
ATOM 4477 O O . SER B 1 163 ? 4.238 5.223 12.57 1 91.06 163 SER B O 1
ATOM 4479 N N . GLN B 1 164 ? 3.461 6.996 11.492 1 92.5 164 GLN B N 1
ATOM 4480 C CA . GLN B 1 164 ? 3.719 6.426 10.172 1 92.5 164 GLN B CA 1
ATOM 4481 C C . GLN B 1 164 ? 5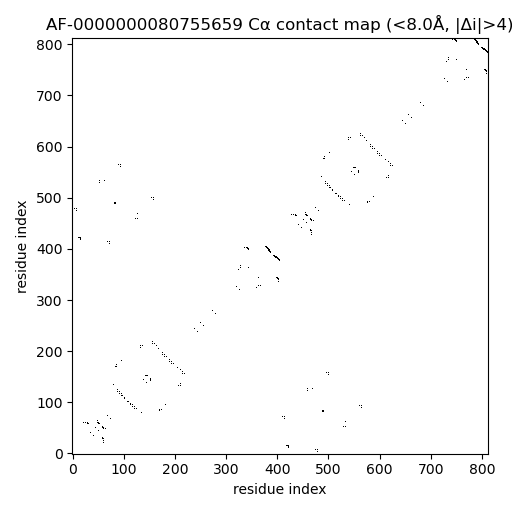.215 6.23 9.938 1 92.5 164 GLN B C 1
ATOM 4483 O O . GLN B 1 164 ? 5.637 5.195 9.422 1 92.5 164 GLN B O 1
ATOM 4488 N N . VAL B 1 165 ? 6.008 7.203 10.312 1 94.25 165 VAL B N 1
ATOM 4489 C CA . VAL B 1 165 ? 7.457 7.125 10.148 1 94.25 165 VAL B CA 1
ATOM 4490 C C . VAL B 1 165 ? 8.008 5.996 11.016 1 94.25 165 VAL B C 1
ATOM 4492 O O . VAL B 1 165 ? 8.859 5.223 10.57 1 94.25 165 VAL B O 1
ATOM 4495 N N . SER B 1 166 ? 7.539 5.902 12.258 1 90.69 166 SER B N 1
ATOM 4496 C CA . SER B 1 166 ? 7.996 4.859 13.164 1 90.69 166 SER B CA 1
ATOM 4497 C C . SER B 1 166 ? 7.672 3.471 12.625 1 90.69 166 SER B C 1
ATOM 4499 O O . SER B 1 166 ? 8.484 2.549 12.742 1 90.69 166 SER B O 1
ATOM 4501 N N . GLU B 1 167 ? 6.527 3.355 12.062 1 89.62 167 GLU B N 1
ATOM 4502 C CA . GLU B 1 167 ? 6.141 2.078 11.469 1 89.62 167 GLU B CA 1
ATOM 4503 C C . GLU B 1 167 ? 7.035 1.722 10.289 1 89.62 167 GLU B C 1
ATOM 4505 O O . GLU B 1 167 ? 7.426 0.564 10.125 1 89.62 167 GLU B O 1
ATOM 4510 N N . LEU B 1 168 ? 7.297 2.703 9.445 1 92.94 168 LEU B N 1
ATOM 4511 C CA . LEU B 1 168 ? 8.172 2.482 8.297 1 92.94 168 LEU B CA 1
ATOM 4512 C C . LEU B 1 168 ? 9.57 2.068 8.75 1 92.94 168 LEU B C 1
ATOM 4514 O O . LEU B 1 168 ? 10.141 1.117 8.219 1 92.94 168 LEU B O 1
ATOM 4518 N N . LEU B 1 169 ? 10.062 2.773 9.734 1 92.19 169 LEU B N 1
ATOM 4519 C CA . LEU B 1 169 ? 11.398 2.477 10.242 1 92.19 169 LEU B CA 1
ATOM 4520 C C . LEU B 1 169 ? 11.438 1.088 10.875 1 92.19 169 LEU B C 1
ATOM 4522 O O . LEU B 1 169 ? 12.398 0.338 10.664 1 92.19 169 LEU B O 1
ATOM 4526 N N . ALA B 1 170 ? 10.422 0.75 11.594 1 88.31 170 ALA B N 1
ATOM 4527 C CA . ALA B 1 170 ? 10.336 -0.58 12.195 1 88.31 170 ALA B CA 1
ATOM 4528 C C . ALA B 1 170 ? 10.305 -1.663 11.117 1 88.31 170 ALA B C 1
ATOM 4530 O O . ALA B 1 170 ? 10.922 -2.721 11.273 1 88.31 170 ALA B O 1
ATOM 4531 N N . GLY B 1 171 ? 9.57 -1.422 10.047 1 90.31 171 GLY B N 1
ATOM 4532 C CA . GLY B 1 171 ? 9.531 -2.361 8.938 1 90.31 171 GLY B CA 1
ATOM 4533 C C . GLY B 1 171 ? 10.875 -2.549 8.266 1 90.31 171 GLY B C 1
ATOM 4534 O O . GLY B 1 171 ? 11.25 -3.672 7.914 1 90.31 171 GLY B O 1
ATOM 4535 N N . LEU B 1 172 ? 11.594 -1.475 8.055 1 92.38 172 LEU B N 1
ATOM 4536 C CA . LEU B 1 172 ? 12.891 -1.527 7.387 1 92.38 172 LEU B CA 1
ATOM 4537 C C . LEU B 1 172 ? 13.922 -2.238 8.258 1 92.38 172 LEU B C 1
ATOM 4539 O O . LEU B 1 172 ? 14.836 -2.883 7.738 1 92.38 172 LEU B O 1
ATOM 4543 N N . GLU B 1 173 ? 13.742 -2.197 9.516 1 87.88 173 GLU B N 1
ATOM 4544 C CA . GLU B 1 173 ? 14.664 -2.836 10.445 1 87.88 173 GLU B CA 1
ATOM 4545 C C . GLU B 1 173 ? 14.523 -4.355 10.414 1 87.88 173 GLU B C 1
ATOM 4547 O O . GLU B 1 173 ? 15.445 -5.078 10.797 1 87.88 173 GLU B O 1
ATOM 4552 N N . LEU B 1 174 ? 13.414 -4.832 9.93 1 85.06 174 LEU B N 1
ATOM 4553 C CA . LEU B 1 174 ? 13.164 -6.27 9.875 1 85.06 174 LEU B CA 1
ATOM 4554 C C . LEU B 1 174 ? 13.914 -6.91 8.719 1 85.06 174 LEU B C 1
ATOM 4556 O O . LEU B 1 174 ? 14.047 -8.133 8.656 1 85.06 174 LEU B O 1
ATOM 4560 N N . ILE B 1 175 ? 14.422 -6.074 7.852 1 91.31 175 ILE B N 1
ATOM 4561 C CA . ILE B 1 175 ? 15.125 -6.609 6.691 1 91.31 175 ILE B CA 1
ATOM 4562 C C . ILE B 1 175 ? 16.516 -7.098 7.105 1 91.31 175 ILE B C 1
ATOM 4564 O O . ILE B 1 175 ? 17.344 -6.309 7.559 1 91.31 175 ILE B O 1
ATOM 4568 N N . SER B 1 176 ? 16.719 -8.344 7.039 1 90.94 176 SER B N 1
ATOM 4569 C CA . SER B 1 176 ? 18.016 -8.945 7.332 1 90.94 176 SER B CA 1
ATOM 4570 C C . SER B 1 176 ? 18.812 -9.156 6.059 1 90.94 176 SER B C 1
ATOM 4572 O O . SER B 1 176 ? 18.531 -10.07 5.281 1 90.94 176 SER B O 1
ATOM 4574 N N . PHE B 1 177 ? 19.844 -8.484 5.93 1 90.62 177 PHE B N 1
ATOM 4575 C CA . PHE B 1 177 ? 20.641 -8.609 4.723 1 90.62 177 PHE B CA 1
ATOM 4576 C C . PHE B 1 177 ? 21.547 -9.836 4.789 1 90.62 177 PHE B C 1
ATOM 4578 O O . PHE B 1 177 ? 22.016 -10.328 3.76 1 90.62 177 PHE B O 1
ATOM 4585 N N . GLU B 1 178 ? 21.734 -10.344 5.949 1 88.06 178 GLU B N 1
ATOM 4586 C CA . GLU B 1 178 ? 22.406 -11.633 6.07 1 88.06 178 GLU B CA 1
ATOM 4587 C C . GLU B 1 178 ? 21.562 -12.75 5.457 1 88.06 178 GLU B C 1
ATOM 4589 O O . GLU B 1 178 ? 22.094 -13.586 4.715 1 88.06 178 GLU B O 1
ATOM 4594 N N . GLU B 1 179 ? 20.312 -12.688 5.793 1 90.56 179 GLU B N 1
ATOM 4595 C CA . GLU B 1 179 ? 19.406 -13.68 5.23 1 90.56 179 GLU B CA 1
ATOM 4596 C C . GLU B 1 179 ? 19.281 -13.531 3.719 1 90.56 179 GLU B C 1
ATOM 4598 O O . GLU B 1 179 ? 19.203 -14.523 2.996 1 90.56 179 GLU B O 1
ATOM 4603 N N . LEU B 1 180 ? 19.266 -12.32 3.248 1 93.56 180 LEU B N 1
ATOM 4604 C CA . LEU B 1 180 ? 19.156 -12.07 1.814 1 93.56 180 LEU B CA 1
ATOM 4605 C C . LEU B 1 180 ? 20.438 -12.5 1.096 1 93.56 180 LEU B C 1
ATOM 4607 O O . LEU B 1 180 ? 20.375 -12.992 -0.036 1 93.56 180 LEU B O 1
ATOM 4611 N N . ALA B 1 181 ? 21.562 -12.344 1.781 1 90.31 181 ALA B N 1
ATOM 4612 C CA . ALA B 1 181 ? 22.812 -12.805 1.215 1 90.31 181 ALA B CA 1
ATOM 4613 C C . ALA B 1 181 ? 22.844 -14.328 1.091 1 90.31 181 ALA B C 1
ATOM 4615 O O . ALA B 1 181 ? 23.344 -14.867 0.102 1 90.31 181 ALA B O 1
ATOM 4616 N N . GLU B 1 182 ? 22.266 -14.93 2.062 1 90.19 182 GLU B N 1
ATOM 4617 C CA . GLU B 1 182 ? 22.172 -16.391 2.018 1 90.19 182 GLU B CA 1
ATOM 4618 C C . GLU B 1 182 ? 21.25 -16.844 0.886 1 90.19 182 GLU B C 1
ATOM 4620 O O . GLU B 1 182 ? 21.547 -17.828 0.206 1 90.19 182 GLU B O 1
ATOM 4625 N N . THR B 1 183 ? 20.234 -16.125 0.726 1 91.12 183 THR B N 1
ATOM 4626 C CA . THR B 1 183 ? 19.281 -16.422 -0.344 1 91.12 183 THR B CA 1
ATOM 4627 C C . THR B 1 183 ? 19.938 -16.234 -1.71 1 91.12 183 THR B C 1
ATOM 4629 O O . THR B 1 183 ? 19.703 -17.016 -2.631 1 91.12 183 THR B O 1
ATOM 4632 N N . ALA B 1 184 ? 20.719 -15.258 -1.857 1 91.75 184 ALA B N 1
ATOM 4633 C CA . ALA B 1 184 ? 21.359 -14.961 -3.131 1 91.75 184 ALA B CA 1
ATOM 4634 C C . ALA B 1 184 ? 22.484 -15.961 -3.418 1 91.75 184 ALA B C 1
ATOM 4636 O O . ALA B 1 184 ? 22.766 -16.266 -4.578 1 91.75 184 ALA B O 1
ATOM 4637 N N . GLY B 1 185 ? 23.062 -16.469 -2.373 1 89.44 185 GLY B N 1
ATOM 4638 C CA . GLY B 1 185 ? 24.188 -17.359 -2.578 1 89.44 185 GLY B CA 1
ATOM 4639 C C . GLY B 1 185 ? 25.328 -16.719 -3.357 1 89.44 185 GLY B C 1
ATOM 4640 O O . GLY B 1 185 ? 25.766 -15.617 -3.033 1 89.44 185 GLY B O 1
ATOM 4641 N N . ASP B 1 186 ? 25.812 -17.484 -4.402 1 87.25 186 ASP B N 1
ATOM 4642 C CA . ASP B 1 186 ? 26.969 -17 -5.16 1 87.25 186 ASP B CA 1
ATOM 4643 C C . ASP B 1 186 ? 26.531 -16.391 -6.492 1 87.25 186 ASP B C 1
ATOM 4645 O O . ASP B 1 186 ? 27.359 -16.094 -7.348 1 87.25 186 ASP B O 1
ATOM 4649 N N . LEU B 1 187 ? 25.312 -16.234 -6.594 1 90.94 187 LEU B N 1
ATOM 4650 C CA . LEU B 1 187 ? 24.812 -15.688 -7.848 1 90.94 187 LEU B CA 1
ATOM 4651 C C . LEU B 1 187 ? 24.984 -14.172 -7.875 1 90.94 187 LEU B C 1
ATOM 4653 O O . LEU B 1 187 ? 24.312 -13.453 -7.121 1 90.94 187 LEU B O 1
ATOM 4657 N N . ARG B 1 188 ? 25.766 -13.703 -8.75 1 90.62 188 ARG B N 1
ATOM 4658 C CA . ARG B 1 188 ? 26.203 -12.312 -8.805 1 90.62 188 ARG B CA 1
ATOM 4659 C C . ARG B 1 188 ? 25.016 -11.375 -8.984 1 90.62 188 ARG B C 1
ATOM 4661 O O . ARG B 1 188 ? 24.922 -10.344 -8.312 1 90.62 188 ARG B O 1
ATOM 4668 N N . GLU B 1 189 ? 24.125 -11.734 -9.898 1 92.31 189 GLU B N 1
ATOM 4669 C CA . GLU B 1 189 ? 23 -10.867 -10.195 1 92.31 189 GLU B CA 1
ATOM 4670 C C . GLU B 1 189 ? 22.078 -10.719 -8.984 1 92.31 189 GLU B C 1
ATOM 4672 O O . GLU B 1 189 ? 21.578 -9.633 -8.695 1 92.31 189 GLU B O 1
ATOM 4677 N N . LEU B 1 190 ? 21.812 -11.805 -8.273 1 94.94 190 LEU B N 1
ATOM 4678 C CA . LEU B 1 190 ? 20.953 -11.773 -7.086 1 94.94 190 LEU B CA 1
ATOM 4679 C C . LEU B 1 190 ? 21.625 -10.992 -5.961 1 94.94 190 LEU B C 1
ATOM 4681 O O . LEU B 1 190 ? 20.969 -10.234 -5.25 1 94.94 190 LEU B O 1
ATOM 4685 N N . ARG B 1 191 ? 22.891 -11.164 -5.781 1 93.12 191 ARG B N 1
ATOM 4686 C CA . ARG B 1 191 ? 23.625 -10.453 -4.738 1 93.12 191 ARG B CA 1
ATOM 4687 C C . ARG B 1 191 ? 23.609 -8.945 -4.996 1 93.12 191 ARG B C 1
ATOM 4689 O O . ARG B 1 191 ? 23.438 -8.156 -4.066 1 93.12 191 ARG B O 1
ATOM 4696 N N . ARG B 1 192 ? 23.797 -8.602 -6.184 1 91.5 192 ARG B N 1
ATOM 4697 C CA . ARG B 1 192 ? 23.781 -7.188 -6.535 1 91.5 192 ARG B CA 1
ATOM 4698 C C . ARG B 1 192 ? 22.422 -6.566 -6.238 1 91.5 192 ARG B C 1
ATOM 4700 O O . ARG B 1 192 ? 22.344 -5.477 -5.668 1 91.5 192 ARG B O 1
ATOM 4707 N N . LEU B 1 193 ? 21.375 -7.238 -6.582 1 93.75 193 LEU B N 1
ATOM 4708 C CA . LEU B 1 193 ? 20.031 -6.715 -6.449 1 93.75 193 LEU B CA 1
ATOM 4709 C C . LEU B 1 193 ? 19.562 -6.773 -4.996 1 93.75 193 LEU B C 1
ATOM 4711 O O . LEU B 1 193 ? 19.094 -5.773 -4.449 1 93.75 193 LEU B O 1
ATOM 4715 N N . LEU B 1 194 ? 19.703 -7.895 -4.312 1 95.06 194 LEU B N 1
ATOM 4716 C CA . LEU B 1 194 ? 19.094 -8.148 -3.016 1 95.06 194 LEU B CA 1
ATOM 4717 C C . LEU B 1 194 ? 19.984 -7.664 -1.883 1 95.06 194 LEU B C 1
ATOM 4719 O O . LEU B 1 194 ? 19.531 -7.453 -0.761 1 95.06 194 LEU B O 1
ATOM 4723 N N . VAL B 1 195 ? 21.234 -7.492 -2.152 1 92.75 195 VAL B N 1
ATOM 4724 C CA . VAL B 1 195 ? 22.141 -7.109 -1.07 1 92.75 195 VAL B CA 1
ATOM 4725 C C . VAL B 1 195 ? 22.688 -5.707 -1.326 1 92.75 195 VAL B C 1
ATOM 4727 O O . VAL B 1 195 ? 22.297 -4.75 -0.643 1 92.75 195 VAL B O 1
ATOM 4730 N N . THR B 1 196 ? 23.344 -5.496 -2.416 1 90.25 196 THR B N 1
ATOM 4731 C CA . THR B 1 196 ? 24.016 -4.223 -2.645 1 90.25 196 THR B CA 1
ATOM 4732 C C . THR B 1 196 ? 23 -3.123 -2.943 1 90.25 196 THR B C 1
ATOM 4734 O O . THR B 1 196 ? 22.938 -2.113 -2.236 1 90.25 196 THR B O 1
ATOM 4737 N N . SER B 1 197 ? 22.219 -3.332 -3.924 1 90.44 197 SER B N 1
ATOM 4738 C CA . SER B 1 197 ? 21.281 -2.301 -4.348 1 90.44 197 SER B CA 1
ATOM 4739 C C . SER B 1 197 ? 20.203 -2.064 -3.289 1 90.44 197 SER B C 1
ATOM 4741 O O . SER B 1 197 ? 19.906 -0.918 -2.945 1 90.44 197 SER B O 1
ATOM 4743 N N . LEU B 1 198 ? 19.594 -3.115 -2.789 1 94.06 198 LEU B N 1
ATOM 4744 C CA . LEU B 1 198 ? 18.547 -2.984 -1.793 1 94.06 198 LEU B CA 1
ATOM 4745 C C . LEU B 1 198 ? 19.078 -2.369 -0.506 1 94.06 198 LEU B C 1
ATOM 4747 O O . LEU B 1 198 ? 18.406 -1.548 0.123 1 94.06 198 LEU B O 1
ATOM 4751 N N . GLN B 1 199 ? 20.25 -2.756 -0.132 1 91.19 199 GLN B N 1
ATOM 4752 C CA . GLN B 1 199 ? 20.844 -2.205 1.08 1 91.19 199 GLN B CA 1
ATOM 4753 C C . GLN B 1 199 ? 21.109 -0.708 0.935 1 91.19 199 GLN B C 1
ATOM 4755 O O . GLN B 1 199 ? 20.891 0.06 1.875 1 91.19 199 GLN B O 1
ATOM 4760 N N . ARG B 1 200 ? 21.578 -0.329 -0.179 1 90.31 200 ARG B N 1
ATOM 4761 C CA . ARG B 1 200 ? 21.797 1.088 -0.444 1 90.31 200 ARG B CA 1
ATOM 4762 C C . ARG B 1 200 ? 20.5 1.876 -0.357 1 90.31 200 ARG B C 1
ATOM 4764 O O . ARG B 1 200 ? 20.453 2.936 0.271 1 90.31 200 ARG B O 1
ATOM 4771 N N . THR B 1 201 ? 19.484 1.363 -0.938 1 92.75 201 THR B N 1
ATOM 4772 C CA . THR B 1 201 ? 18.188 2.025 -0.939 1 92.75 201 THR B CA 1
ATOM 4773 C C . THR B 1 201 ? 17.609 2.09 0.472 1 92.75 201 THR B C 1
ATOM 4775 O O . THR B 1 201 ? 17.125 3.141 0.907 1 92.75 201 THR B O 1
ATOM 4778 N N . VAL B 1 202 ? 17.656 0.957 1.168 1 93.44 202 VAL B N 1
ATOM 4779 C CA . VAL B 1 202 ? 17.094 0.878 2.51 1 93.44 202 VAL B CA 1
ATOM 4780 C C . VAL B 1 202 ? 17.859 1.8 3.451 1 93.44 202 VAL B C 1
ATOM 4782 O O . VAL B 1 202 ? 17.266 2.484 4.285 1 93.44 202 VAL B O 1
ATOM 4785 N N . SER B 1 203 ? 19.156 1.817 3.316 1 91.5 203 SER B N 1
ATOM 4786 C CA . SER B 1 203 ? 19.969 2.676 4.164 1 91.5 203 SER B CA 1
ATOM 4787 C C . SER B 1 203 ? 19.688 4.152 3.898 1 91.5 203 SER B C 1
ATOM 4789 O O . SER B 1 203 ? 19.531 4.938 4.836 1 91.5 203 SER B O 1
ATOM 4791 N N . ALA B 1 204 ? 19.594 4.5 2.689 1 92.88 204 ALA B N 1
ATOM 4792 C CA . ALA B 1 204 ? 19.297 5.883 2.322 1 92.88 204 ALA B CA 1
ATOM 4793 C C . ALA B 1 204 ? 17.922 6.301 2.832 1 92.88 204 ALA B C 1
ATOM 4795 O O . ALA B 1 204 ? 17.75 7.398 3.371 1 92.88 204 ALA B O 1
ATOM 4796 N N . CYS B 1 205 ? 16.953 5.461 2.67 1 94.62 205 CYS B N 1
ATOM 4797 C CA . CYS B 1 205 ? 15.602 5.762 3.113 1 94.62 205 CYS B CA 1
ATOM 4798 C C . CYS B 1 205 ? 15.531 5.84 4.633 1 94.62 205 CYS B C 1
ATOM 4800 O O . CYS B 1 205 ? 14.852 6.711 5.184 1 94.62 205 CYS B O 1
ATOM 4802 N N . SER B 1 206 ? 16.25 4.906 5.332 1 93.06 206 SER B N 1
ATOM 4803 C CA . SER B 1 206 ? 16.25 4.914 6.789 1 93.06 206 SER B CA 1
ATOM 4804 C C . SER B 1 206 ? 16.875 6.195 7.336 1 93.06 206 SER B C 1
ATOM 4806 O O . SER B 1 206 ? 16.375 6.758 8.32 1 93.06 206 SER B O 1
ATOM 4808 N N . GLN B 1 207 ? 17.875 6.621 6.715 1 92.88 207 GLN B N 1
ATOM 4809 C CA . GLN B 1 207 ? 18.531 7.855 7.133 1 92.88 207 GLN B CA 1
ATOM 4810 C C . GLN B 1 207 ? 17.625 9.062 6.938 1 92.88 207 GLN B C 1
ATOM 4812 O O . GLN B 1 207 ? 17.5 9.906 7.824 1 92.88 207 GLN B O 1
ATOM 4817 N N . GLU B 1 208 ? 17.031 9.094 5.797 1 95.12 208 GLU B N 1
ATOM 4818 C CA . GLU B 1 208 ? 16.125 10.203 5.512 1 95.12 208 GLU B CA 1
ATOM 4819 C C . GLU B 1 208 ? 14.93 10.188 6.457 1 95.12 208 GLU B C 1
ATOM 4821 O O . GLU B 1 208 ? 14.477 11.242 6.902 1 95.12 208 GLU B O 1
ATOM 4826 N N . LEU B 1 209 ? 14.406 9.023 6.707 1 95.31 209 LEU B N 1
ATOM 4827 C CA . LEU B 1 209 ? 13.273 8.898 7.613 1 95.31 209 LEU B CA 1
ATOM 4828 C C . LEU B 1 209 ? 13.648 9.344 9.023 1 95.31 209 LEU B C 1
ATOM 4830 O O . LEU B 1 209 ? 12.828 9.922 9.734 1 95.31 209 LEU B O 1
ATOM 4834 N N . SER B 1 210 ? 14.867 9.102 9.398 1 92.81 210 SER B N 1
ATOM 4835 C CA . SER B 1 210 ? 15.336 9.547 10.703 1 92.81 210 SER B CA 1
ATOM 4836 C C . SER B 1 210 ? 15.375 11.07 10.789 1 92.81 210 SER B C 1
ATOM 4838 O O . SER B 1 210 ? 15.023 11.648 11.82 1 92.81 210 SER B O 1
ATOM 4840 N N . VAL B 1 211 ? 15.789 11.672 9.75 1 94.06 211 VAL B N 1
ATOM 4841 C CA . VAL B 1 211 ? 15.805 13.125 9.695 1 94.06 211 VAL B CA 1
ATOM 4842 C C . VAL B 1 211 ? 14.375 13.664 9.75 1 94.06 211 VAL B C 1
ATOM 4844 O O . VAL B 1 211 ? 14.102 14.641 10.445 1 94.06 211 VAL B O 1
ATOM 4847 N N . VAL B 1 212 ? 13.555 13.023 9.016 1 95.56 212 VAL B N 1
ATOM 4848 C CA . VAL B 1 212 ? 12.141 13.406 9 1 95.56 212 VAL B CA 1
ATOM 4849 C C . VAL B 1 212 ? 11.57 13.32 10.414 1 95.56 212 VAL B C 1
ATOM 4851 O O . VAL B 1 212 ? 10.836 14.203 10.852 1 95.56 212 VAL B O 1
ATOM 4854 N N . GLN B 1 213 ? 11.906 12.234 11.07 1 93.75 213 GLN B N 1
ATOM 4855 C CA . GLN B 1 213 ? 11.422 12.023 12.43 1 93.75 213 GLN B CA 1
ATOM 4856 C C . GLN B 1 213 ? 11.883 13.148 13.352 1 93.75 213 GLN B C 1
ATOM 4858 O O . GLN B 1 213 ? 11.109 13.641 14.18 1 93.75 213 GLN B O 1
ATOM 4863 N N . GLY B 1 214 ? 13.086 13.531 13.234 1 91.69 214 GLY B N 1
ATOM 4864 C CA . GLY B 1 214 ? 13.602 14.641 14.016 1 91.69 214 GLY B CA 1
ATOM 4865 C C . GLY B 1 214 ? 12.883 15.945 13.75 1 91.69 214 GLY B C 1
ATOM 4866 O O . GLY B 1 214 ? 12.555 16.672 14.688 1 91.69 214 GLY B O 1
ATOM 4867 N N . ARG B 1 215 ? 12.625 16.188 12.523 1 95.44 215 ARG B N 1
ATOM 4868 C CA . ARG B 1 215 ? 11.93 17.406 12.141 1 95.44 215 ARG B CA 1
ATOM 4869 C C . ARG B 1 215 ? 10.492 17.406 12.648 1 95.44 215 ARG B C 1
ATOM 4871 O O . ARG B 1 215 ? 9.961 18.453 13.039 1 95.44 215 ARG B O 1
ATOM 4878 N N . LEU B 1 216 ? 9.875 16.281 12.562 1 96 216 LEU B N 1
ATOM 4879 C CA . LEU B 1 216 ? 8.516 16.172 13.078 1 96 216 LEU B CA 1
ATOM 4880 C C . LEU B 1 216 ? 8.469 16.453 14.578 1 96 216 LEU B C 1
ATOM 4882 O O . LEU B 1 216 ? 7.555 17.109 15.055 1 96 216 LEU B O 1
ATOM 4886 N N . LEU B 1 217 ? 9.438 15.969 15.25 1 93 217 LEU B N 1
ATOM 4887 C CA . LEU B 1 217 ? 9.508 16.188 16.688 1 93 217 LEU B CA 1
ATOM 4888 C C . LEU B 1 217 ? 9.727 17.656 17.016 1 93 217 LEU B C 1
ATOM 4890 O O . LEU B 1 217 ? 9.117 18.188 17.938 1 93 217 LEU B O 1
ATOM 4894 N N . GLU B 1 218 ? 10.508 18.234 16.25 1 90.94 218 GLU B N 1
ATOM 4895 C CA . GLU B 1 218 ? 10.758 19.656 16.422 1 90.94 218 GLU B CA 1
ATOM 4896 C C . GLU B 1 218 ? 9.484 20.469 16.203 1 90.94 218 GLU B C 1
ATOM 4898 O O . GLU B 1 218 ? 9.164 21.375 16.984 1 90.94 218 GLU B O 1
ATOM 4903 N N . LEU B 1 219 ? 8.836 20.156 15.18 1 93.31 219 LEU B N 1
ATOM 4904 C CA . LEU B 1 219 ? 7.602 20.859 14.859 1 93.31 219 LEU B CA 1
ATOM 4905 C C . LEU B 1 219 ? 6.551 20.641 15.938 1 93.31 219 LEU B C 1
ATOM 4907 O O . LEU B 1 219 ? 5.785 21.547 16.266 1 93.31 219 LEU B O 1
ATOM 4911 N N . LEU B 1 220 ? 6.527 19.422 16.406 1 91.44 220 LEU B N 1
ATOM 4912 C CA . LEU B 1 220 ? 5.578 19.109 17.484 1 91.44 220 LEU B CA 1
ATOM 4913 C C . LEU B 1 220 ? 5.863 19.953 18.719 1 91.44 220 LEU B C 1
ATOM 4915 O O . LEU B 1 220 ? 4.934 20.469 19.344 1 91.44 220 LEU B O 1
ATOM 4919 N N . GLY B 1 221 ? 7.109 20.047 19.031 1 89.38 221 GLY B N 1
ATOM 4920 C CA . GLY B 1 221 ? 7.492 20.906 20.141 1 89.38 221 GLY B CA 1
ATOM 4921 C C . GLY B 1 221 ? 7.07 22.359 19.953 1 89.38 221 GLY B C 1
ATOM 4922 O O . GLY B 1 221 ? 6.547 22.984 20.875 1 89.38 221 GLY B O 1
ATOM 4923 N N . ARG B 1 222 ? 7.223 22.797 18.828 1 91.12 222 ARG B N 1
ATOM 4924 C CA . ARG B 1 222 ? 6.836 24.172 18.516 1 91.12 222 ARG B CA 1
ATOM 4925 C C . ARG B 1 222 ? 5.324 24.344 18.625 1 91.12 222 ARG B C 1
ATOM 4927 O O . ARG B 1 222 ? 4.859 25.344 19.188 1 91.12 222 ARG B O 1
ATOM 4934 N N . PHE B 1 223 ? 4.637 23.453 18.094 1 90.88 223 PHE B N 1
ATOM 4935 C CA . PHE B 1 223 ? 3.182 23.547 18.156 1 90.88 223 PHE B CA 1
ATOM 4936 C C . PHE B 1 223 ? 2.703 23.5 19.609 1 90.88 223 PHE B C 1
ATOM 4938 O O . PHE B 1 223 ? 1.791 24.234 19.984 1 90.88 223 PHE B O 1
ATOM 4945 N N . ARG B 1 224 ? 3.32 22.672 20.344 1 87.94 224 ARG B N 1
ATOM 4946 C CA . ARG B 1 224 ? 2.922 22.547 21.75 1 87.94 224 ARG B CA 1
ATOM 4947 C C . ARG B 1 224 ? 3.271 23.812 22.531 1 87.94 224 ARG B C 1
ATOM 4949 O O . ARG B 1 224 ? 2.529 24.219 23.422 1 87.94 224 ARG B O 1
ATOM 4956 N N . GLN B 1 225 ? 4.328 24.422 22.188 1 84.94 225 GLN B N 1
ATOM 4957 C CA . GLN B 1 225 ? 4.703 25.688 22.812 1 84.94 225 GLN B CA 1
ATOM 4958 C C . GLN B 1 225 ? 3.703 26.797 22.469 1 84.94 225 GLN B C 1
ATOM 4960 O O . GLN B 1 225 ? 3.277 27.547 23.344 1 84.94 225 GLN B O 1
ATOM 4965 N N . ILE B 1 226 ? 3.398 26.797 21.312 1 85.81 226 ILE B N 1
ATOM 4966 C CA . ILE B 1 226 ? 2.434 27.812 20.875 1 85.81 226 ILE B CA 1
ATOM 4967 C C . ILE B 1 226 ? 1.091 27.562 21.562 1 85.81 226 ILE B C 1
ATOM 4969 O O . ILE B 1 226 ? 0.429 28.5 22 1 85.81 226 ILE B O 1
ATOM 4973 N N . ARG B 1 227 ? 0.761 26.344 21.594 1 83.88 227 ARG B N 1
ATOM 4974 C CA . ARG B 1 227 ? -0.493 25.984 22.25 1 83.88 227 ARG B CA 1
ATOM 4975 C C . ARG B 1 227 ? -0.473 26.391 23.719 1 83.88 227 ARG B C 1
ATOM 4977 O O . ARG B 1 227 ? -1.455 26.938 24.234 1 83.88 227 ARG B O 1
ATOM 4984 N N . GLY B 1 228 ? 0.634 26.141 24.312 1 81.06 228 GLY B N 1
ATOM 4985 C CA . GLY B 1 228 ? 0.777 26.547 25.703 1 81.06 228 GLY B CA 1
ATOM 4986 C C . GLY B 1 228 ? 0.697 28.047 25.906 1 81.06 228 GLY B C 1
ATOM 4987 O O . GLY B 1 228 ? 0.012 28.516 26.812 1 81.06 228 GLY B O 1
ATOM 4988 N N . ARG B 1 229 ? 1.242 28.734 25.078 1 81.56 229 ARG B N 1
ATOM 4989 C CA . ARG B 1 229 ? 1.224 30.188 25.172 1 81.56 229 ARG B CA 1
ATOM 4990 C C . ARG B 1 229 ? -0.174 30.734 24.891 1 81.56 229 ARG B C 1
ATOM 4992 O O . ARG B 1 229 ? -0.621 31.672 25.562 1 81.56 229 ARG B O 1
ATOM 4999 N N . THR B 1 230 ? -0.708 30.156 23.938 1 81.12 230 THR B N 1
ATOM 5000 C CA . THR B 1 230 ? -2.057 30.594 23.594 1 81.12 230 THR B CA 1
ATOM 5001 C C . THR B 1 230 ? -3.02 30.328 24.75 1 81.12 230 THR B C 1
ATOM 5003 O O . THR B 1 230 ? -3.898 31.141 25.031 1 81.12 230 THR B O 1
ATOM 5006 N N . ARG B 1 231 ? -2.84 29.219 25.359 1 81.44 231 ARG B N 1
ATOM 5007 C CA . ARG B 1 231 ? -3.68 28.875 26.516 1 81.44 231 ARG B CA 1
ATOM 5008 C C . ARG B 1 231 ? -3.471 29.875 27.656 1 81.44 231 ARG B C 1
ATOM 5010 O O . ARG B 1 231 ? -4.426 30.266 28.328 1 81.44 231 ARG B O 1
ATOM 5017 N N . LEU B 1 232 ? -2.232 30.266 27.875 1 79.19 232 LEU B N 1
ATOM 5018 C CA . LEU B 1 232 ? -1.918 31.25 28.906 1 79.19 232 LEU B CA 1
ATOM 5019 C C . LEU B 1 232 ? -2.551 32.594 28.594 1 79.19 232 LEU B C 1
ATOM 5021 O O . LEU B 1 232 ? -3.109 33.25 29.484 1 79.19 232 LEU B O 1
ATOM 5025 N N . LEU B 1 233 ? -2.473 32.906 27.359 1 83.75 233 LEU B N 1
ATOM 5026 C CA . LEU B 1 233 ? -3.045 34.188 26.953 1 83.75 233 LEU B CA 1
ATOM 5027 C C . LEU B 1 233 ? -4.562 34.188 27.094 1 83.75 233 LEU B C 1
ATOM 5029 O O . LEU B 1 233 ? -5.16 35.156 27.547 1 83.75 233 LEU B O 1
ATOM 5033 N N . LYS B 1 234 ? -5.109 33.094 26.703 1 79.81 234 LYS B N 1
ATOM 5034 C CA . LYS B 1 234 ? -6.559 32.969 26.844 1 79.81 234 LYS B CA 1
ATOM 5035 C C . LYS B 1 234 ? -6.969 32.969 28.312 1 79.81 234 LYS B C 1
ATOM 5037 O O . LYS B 1 234 ? -7.988 33.562 28.688 1 79.81 234 LYS B O 1
ATOM 5042 N N . GLY B 1 235 ? -6.172 32.312 29.125 1 78.94 235 GLY B N 1
ATOM 5043 C CA . GLY B 1 235 ? -6.422 32.344 30.562 1 78.94 235 GLY B CA 1
ATOM 5044 C C . GLY B 1 235 ? -6.301 33.719 31.156 1 78.94 235 GLY B C 1
ATOM 5045 O O . GLY B 1 235 ? -7.125 34.125 31.984 1 78.94 235 GLY B O 1
ATOM 5046 N N . TRP B 1 236 ? -5.32 34.406 30.688 1 80 236 TRP B N 1
ATOM 5047 C CA . TRP B 1 236 ? -5.117 35.781 31.156 1 80 236 TRP B CA 1
ATOM 5048 C C . TRP B 1 236 ? -6.273 36.688 30.734 1 80 236 TRP B C 1
ATOM 5050 O O . TRP B 1 236 ? -6.766 37.469 31.531 1 80 236 TRP B O 1
ATOM 5060 N N . LEU B 1 237 ? -6.695 36.5 29.531 1 83.19 237 LEU B N 1
ATOM 5061 C CA . LEU B 1 237 ? -7.809 37.281 29.016 1 83.19 237 LEU B CA 1
ATOM 5062 C C . LEU B 1 237 ? -9.086 37 29.797 1 83.19 237 LEU B C 1
ATOM 5064 O O . LEU B 1 237 ? -9.836 37.906 30.141 1 83.19 237 LEU B O 1
ATOM 5068 N N . LEU B 1 238 ? -9.266 35.75 30.062 1 84.5 238 LEU B N 1
ATOM 5069 C CA . LEU B 1 238 ? -10.438 35.375 30.844 1 84.5 238 LEU B CA 1
ATOM 5070 C C . LEU B 1 238 ? -10.367 35.938 32.25 1 84.5 238 LEU B C 1
ATOM 5072 O O . LEU B 1 238 ? -11.383 36.406 32.781 1 84.5 238 LEU B O 1
ATOM 5076 N N . HIS B 1 239 ? -9.18 36 32.875 1 80.31 239 HIS B N 1
ATOM 5077 C CA . HIS B 1 239 ? -8.984 36.562 34.188 1 80.31 239 HIS B CA 1
ATOM 5078 C C . HIS B 1 239 ? -9.258 38.062 34.188 1 80.31 239 HIS B C 1
ATOM 5080 O O . HIS B 1 239 ? -9.922 38.594 35.094 1 80.31 239 HIS B O 1
ATOM 5086 N N . MET B 1 240 ? -8.828 38.656 33.156 1 82.88 240 MET B N 1
ATOM 5087 C CA . MET B 1 240 ? -9 40.125 33.062 1 82.88 240 MET B CA 1
ATOM 5088 C C . MET B 1 240 ? -10.469 40.469 32.844 1 82.88 240 MET B C 1
ATOM 5090 O O . MET B 1 240 ? -10.938 41.5 33.281 1 82.88 240 MET B O 1
ATOM 5094 N N . GLU B 1 241 ? -11.039 39.562 32.125 1 83.94 241 GLU B N 1
ATOM 5095 C CA . GLU B 1 241 ? -12.461 39.781 31.875 1 83.94 241 GLU B CA 1
ATOM 5096 C C . GLU B 1 241 ? -13.281 39.562 33.156 1 83.94 241 GLU B C 1
ATOM 5098 O O . GLU B 1 241 ? -14.25 40.312 33.375 1 83.94 241 GLU B O 1
ATOM 5103 N N . GLN B 1 242 ? -12.898 38.594 33.969 1 85.62 242 GLN B N 1
ATOM 5104 C CA . GLN B 1 242 ? -13.609 38.281 35.219 1 85.62 242 GLN B CA 1
ATOM 5105 C C . GLN B 1 242 ? -13.258 39.281 36.312 1 85.62 242 GLN B C 1
ATOM 5107 O O . GLN B 1 242 ? -14.07 39.531 37.219 1 85.62 242 GLN B O 1
ATOM 5112 N N . GLN B 1 243 ? -11.977 39.75 36.219 1 81.88 243 GLN B N 1
ATOM 5113 C CA . GLN B 1 243 ? -11.5 40.75 37.219 1 81.88 243 GLN B CA 1
ATOM 5114 C C . GLN B 1 243 ? -10.898 41.969 36.531 1 81.88 243 GLN B C 1
ATOM 5116 O O . GLN B 1 243 ? -9.68 42.125 36.469 1 81.88 243 GLN B O 1
ATOM 5121 N N . PRO B 1 244 ? -11.758 42.812 35.969 1 80.25 244 PRO B N 1
ATOM 5122 C CA . PRO B 1 244 ? -11.281 43.969 35.188 1 80.25 244 PRO B CA 1
ATOM 5123 C C . PRO B 1 244 ? -10.383 44.906 35.969 1 80.25 244 PRO B C 1
ATOM 5125 O O . PRO B 1 244 ? -9.555 45.594 35.406 1 80.25 244 PRO B O 1
ATOM 5128 N N . ASP B 1 245 ? -10.57 44.844 37.344 1 80.25 245 ASP B N 1
ATOM 5129 C CA . ASP B 1 245 ? -9.82 45.781 38.156 1 80.25 245 ASP B CA 1
ATOM 5130 C C . ASP B 1 245 ? -8.508 45.156 38.656 1 80.25 245 ASP B C 1
ATOM 5132 O O . ASP B 1 245 ? -7.844 45.719 39.531 1 80.25 245 ASP B O 1
ATOM 5136 N N . TYR B 1 246 ? -8.398 44.031 37.969 1 73.38 246 TYR B N 1
ATOM 5137 C CA . TYR B 1 246 ? -7.184 43.375 38.406 1 73.38 246 TYR B CA 1
ATOM 5138 C C . TYR B 1 246 ? -5.941 44.156 38 1 73.38 246 TYR B C 1
ATOM 5140 O O . TYR B 1 246 ? -5.832 44.594 36.875 1 73.38 246 TYR B O 1
ATOM 5148 N N . ARG B 1 247 ? -5.18 44.719 38.938 1 68.94 247 ARG B N 1
ATOM 5149 C CA . ARG B 1 247 ? -3.896 45.344 38.625 1 68.94 247 ARG B CA 1
ATOM 5150 C C . ARG B 1 247 ? -2.738 44.469 39.094 1 68.94 247 ARG B C 1
ATOM 5152 O O . ARG B 1 247 ? -2.803 43.875 40.188 1 68.94 247 ARG B O 1
ATOM 5159 N N . VAL B 1 248 ? -1.884 44.062 38.094 1 63.75 248 VAL B N 1
ATOM 5160 C CA . VAL B 1 248 ? -0.729 43.219 38.438 1 63.75 248 VAL B CA 1
ATOM 5161 C C . VAL B 1 248 ? 0.042 43.875 39.594 1 63.75 248 VAL B C 1
ATOM 5163 O O . VAL B 1 248 ? 0.409 45.031 39.531 1 63.75 248 VAL B O 1
ATOM 5166 N N . GLY B 1 249 ? -0.195 43.406 40.781 1 57.03 249 GLY B N 1
ATOM 5167 C CA . GLY B 1 249 ? 0.541 43.938 41.906 1 57.03 249 GLY B CA 1
ATOM 5168 C C . GLY B 1 249 ? 2.031 43.656 41.844 1 57.03 249 GLY B C 1
ATOM 5169 O O . GLY B 1 249 ? 2.5 43 40.906 1 57.03 249 GLY B O 1
ATOM 5170 N N . ASN B 1 250 ? 2.818 44.438 42.531 1 54.56 250 ASN B N 1
ATOM 5171 C CA . ASN B 1 250 ? 4.25 44.219 42.656 1 54.56 250 ASN B CA 1
ATOM 5172 C C . ASN B 1 250 ? 4.543 42.844 43.25 1 54.56 250 ASN B C 1
ATOM 5174 O O . ASN B 1 250 ? 4.555 42.688 44.469 1 54.56 250 ASN B O 1
ATOM 5178 N N . HIS B 1 251 ? 4.492 41.812 42.375 1 55.81 251 HIS B N 1
ATOM 5179 C CA . HIS B 1 251 ? 4.695 40.438 42.812 1 55.81 251 HIS B CA 1
ATOM 5180 C C . HIS B 1 251 ? 6.016 40.281 43.562 1 55.81 251 HIS B C 1
ATOM 5182 O O . HIS B 1 251 ? 6.148 39.406 44.438 1 55.81 251 HIS B O 1
ATOM 5188 N N . ALA B 1 252 ? 6.938 41.094 43.156 1 56.72 252 ALA B N 1
ATOM 5189 C CA . ALA B 1 252 ? 8.227 41.062 43.844 1 56.72 252 ALA B CA 1
ATOM 5190 C C . ALA B 1 252 ? 8.086 41.562 45.281 1 56.72 252 ALA B C 1
ATOM 5192 O O . ALA B 1 252 ? 8.898 41.219 46.156 1 56.72 252 ALA B O 1
ATOM 5193 N N . ALA B 1 253 ? 7.152 42.375 45.531 1 56 253 ALA B N 1
ATOM 5194 C CA . ALA B 1 253 ? 6.996 42.969 46.875 1 56 253 ALA B CA 1
ATOM 5195 C C . ALA B 1 253 ? 6.156 42.062 47.75 1 56 253 ALA B C 1
ATOM 5197 O O . ALA B 1 253 ? 6.016 42.312 48.969 1 56 253 ALA B O 1
ATOM 5198 N N . GLN B 1 254 ? 5.758 41 47.094 1 53.88 254 GLN B N 1
ATOM 5199 C CA . GLN B 1 254 ? 4.918 40.125 47.906 1 53.88 254 GLN B CA 1
ATOM 5200 C C . GLN B 1 254 ? 5.766 39.156 48.75 1 53.88 254 GLN B C 1
ATOM 5202 O O . GLN B 1 254 ? 6.871 38.781 48.344 1 53.88 254 GLN B O 1
ATOM 5207 N N . PRO B 1 255 ? 5.52 38.969 49.906 1 59.56 255 PRO B N 1
ATOM 5208 C CA . PRO B 1 255 ? 6.285 38.094 50.781 1 59.56 255 PRO B CA 1
ATOM 5209 C C . PRO B 1 255 ? 6.449 36.688 50.188 1 59.56 255 PRO B C 1
ATOM 5211 O O . PRO B 1 255 ? 7.496 36.062 50.344 1 59.56 255 PRO B O 1
ATOM 5214 N N . GLN B 1 256 ? 5.344 36.188 49.562 1 53.44 256 GLN B N 1
ATOM 5215 C CA . GLN B 1 256 ? 5.445 34.875 48.938 1 53.44 256 GLN B CA 1
ATOM 5216 C C . GLN B 1 256 ? 5.527 34.969 47.438 1 53.44 256 GLN B C 1
ATOM 5218 O O . GLN B 1 256 ? 4.516 35.156 46.75 1 53.44 256 GLN B O 1
ATOM 5223 N N . VAL B 1 257 ? 6.641 35.219 46.969 1 54.34 257 VAL B N 1
ATOM 5224 C CA . VAL B 1 257 ? 6.859 35.312 45.531 1 54.34 257 VAL B CA 1
ATOM 5225 C C . VAL B 1 257 ? 6.723 33.906 44.906 1 54.34 257 VAL B C 1
ATOM 5227 O O . VAL B 1 257 ? 7.344 32.969 45.375 1 54.34 257 VAL B O 1
ATOM 5230 N N . PRO B 1 258 ? 5.746 33.688 44.188 1 52.88 258 PRO B N 1
ATOM 5231 C CA . PRO B 1 258 ? 5.633 32.375 43.562 1 52.88 258 PRO B CA 1
ATOM 5232 C C . PRO B 1 258 ? 6.949 31.891 42.938 1 52.88 258 PRO B C 1
ATOM 5234 O O . PRO B 1 258 ? 7.762 32.719 42.5 1 52.88 258 PRO B O 1
ATOM 5237 N N . GLN B 1 259 ? 7.199 30.609 43.062 1 53.75 259 GLN B N 1
ATOM 5238 C CA . GLN B 1 259 ? 8.445 29.984 42.656 1 53.75 259 GLN B CA 1
ATOM 5239 C C . GLN B 1 259 ? 8.812 30.344 41.219 1 53.75 259 GLN B C 1
ATOM 5241 O O . GLN B 1 259 ? 9.992 30.469 40.906 1 53.75 259 GLN B O 1
ATOM 5246 N N . LEU B 1 260 ? 7.727 30.453 40.5 1 54.06 260 LEU B N 1
ATOM 5247 C CA . LEU B 1 260 ? 7.941 30.75 39.094 1 54.06 260 LEU B CA 1
ATOM 5248 C C . LEU B 1 260 ? 8.742 32.031 38.906 1 54.06 260 LEU B C 1
ATOM 5250 O O . LEU B 1 260 ? 9.516 32.156 37.969 1 54.06 260 LEU B O 1
ATOM 5254 N N . PHE B 1 261 ? 8.477 32.906 39.844 1 55.75 261 PHE B N 1
ATOM 5255 C CA . PHE B 1 261 ? 9.133 34.219 39.75 1 55.75 261 PHE B CA 1
ATOM 5256 C C . PHE B 1 261 ? 10.406 34.219 40.594 1 55.75 261 PHE B C 1
ATOM 5258 O O . PHE B 1 261 ? 11.242 35.125 40.438 1 55.75 261 PHE B O 1
ATOM 5265 N N . ASN B 1 262 ? 10.43 33.312 41.562 1 49.34 262 ASN B N 1
ATOM 5266 C CA . ASN B 1 262 ? 11.609 33.219 42.406 1 49.34 262 ASN B CA 1
ATOM 5267 C C . ASN B 1 262 ? 12.711 32.375 41.75 1 49.34 262 ASN B C 1
ATOM 5269 O O . ASN B 1 262 ? 12.945 31.234 42.156 1 49.34 262 ASN B O 1
ATOM 5273 N N . GLN B 1 263 ? 12.781 32.438 40.5 1 46.28 263 GLN B N 1
ATOM 5274 C CA . GLN B 1 263 ? 13.812 31.672 39.812 1 46.28 263 GLN B CA 1
ATOM 5275 C C . GLN B 1 263 ? 15.18 32.312 39.938 1 46.28 263 GLN B C 1
ATOM 5277 O O . GLN B 1 263 ? 15.352 33.5 39.562 1 46.28 263 GLN B O 1
ATOM 5282 N N . ALA B 1 264 ? 15.82 32.062 41 1 46.59 264 ALA B N 1
ATOM 5283 C CA . ALA B 1 264 ? 17.219 32.5 41.094 1 46.59 264 ALA B CA 1
ATOM 5284 C C . ALA B 1 264 ? 18.062 31.797 40.031 1 46.59 264 ALA B C 1
ATOM 5286 O O . ALA B 1 264 ? 17.812 30.641 39.719 1 46.59 264 ALA B O 1
ATOM 5287 N N . PRO B 1 265 ? 18.547 32.5 39.094 1 44.16 265 PRO B N 1
ATOM 5288 C CA . PRO B 1 265 ? 19.422 31.812 38.125 1 44.16 265 PRO B CA 1
ATOM 5289 C C . PRO B 1 265 ? 20.328 30.781 38.781 1 44.16 265 PRO B C 1
ATOM 5291 O O . PRO B 1 265 ? 20.703 30.938 39.938 1 44.16 265 PRO B O 1
ATOM 5294 N N . ALA B 1 266 ? 20.156 29.547 38.344 1 41.5 266 ALA B N 1
ATOM 5295 C CA . ALA B 1 266 ? 21.078 28.562 38.875 1 41.5 266 ALA B CA 1
ATOM 5296 C C . ALA B 1 266 ? 22.5 29.109 38.969 1 41.5 266 ALA B C 1
ATOM 5298 O O . ALA B 1 266 ? 22.938 29.844 38.062 1 41.5 266 ALA B O 1
ATOM 5299 N N . ILE B 1 267 ? 22.922 29.406 40.062 1 44.09 267 ILE B N 1
ATOM 5300 C CA . ILE B 1 267 ? 24.312 29.797 40.188 1 44.09 267 ILE B CA 1
ATOM 5301 C C . ILE B 1 267 ? 25.203 28.906 39.312 1 44.09 267 ILE B C 1
ATOM 5303 O O . ILE B 1 267 ? 26.172 29.375 38.719 1 44.09 267 ILE B O 1
ATOM 5307 N N . LEU B 1 268 ? 24.938 27.5 39.469 1 40.22 268 LEU B N 1
ATOM 5308 C CA . LEU B 1 268 ? 25.812 26.562 38.781 1 40.22 268 LEU B CA 1
ATOM 5309 C C . LEU B 1 268 ? 25.312 26.344 37.344 1 40.22 268 LEU B C 1
ATOM 5311 O O . LEU B 1 268 ? 24.109 26.219 37.125 1 40.22 268 LEU B O 1
ATOM 5315 N N . ALA B 1 269 ? 25.828 26.891 36.375 1 40.16 269 ALA B N 1
ATOM 5316 C CA . ALA B 1 269 ? 25.594 26.625 34.969 1 40.16 269 ALA B CA 1
ATOM 5317 C C . ALA B 1 269 ? 25.266 25.156 34.719 1 40.16 269 ALA B C 1
ATOM 5319 O O . ALA B 1 269 ? 25.75 24.281 35.438 1 40.16 269 ALA B O 1
ATOM 5320 N N . PRO B 1 270 ? 24 24.844 34.219 1 43.03 270 PRO B N 1
ATOM 5321 C CA . PRO B 1 270 ? 23.688 23.438 33.969 1 43.03 270 PRO B CA 1
ATOM 5322 C C . PRO B 1 270 ? 24.859 22.656 33.375 1 43.03 270 PRO B C 1
ATOM 5324 O O . PRO B 1 270 ? 25.578 23.172 32.531 1 43.03 270 PRO B O 1
ATOM 5327 N N . ALA B 1 271 ? 25.609 21.938 34.156 1 41.94 271 ALA B N 1
ATOM 5328 C CA . ALA B 1 271 ? 26.703 21.109 33.688 1 41.94 271 ALA B CA 1
ATOM 5329 C C . ALA B 1 271 ? 26.188 20 32.781 1 41.94 271 ALA B C 1
ATOM 5331 O O . ALA B 1 271 ? 25.297 19.219 33.156 1 41.94 271 ALA B O 1
ATOM 5332 N N . ALA B 1 272 ? 25.719 20.328 31.641 1 43.97 272 ALA B N 1
ATOM 5333 C CA . ALA B 1 272 ? 25.344 19.281 30.688 1 43.97 272 ALA B CA 1
ATOM 5334 C C . ALA B 1 272 ? 26.562 18.453 30.266 1 43.97 272 ALA B C 1
ATOM 5336 O O . ALA B 1 272 ? 27.688 18.984 30.219 1 43.97 272 ALA B O 1
ATOM 5337 N N . VAL B 1 273 ? 26.484 17.234 30.516 1 46.19 273 VAL B N 1
ATOM 5338 C CA . VAL B 1 273 ? 27.578 16.344 30.094 1 46.19 273 VAL B CA 1
ATOM 5339 C C . VAL B 1 273 ? 27.875 16.562 28.609 1 46.19 273 VAL B C 1
ATOM 5341 O O . VAL B 1 273 ? 26.953 16.672 27.797 1 46.19 273 VAL B O 1
ATOM 5344 N N . ASP B 1 274 ? 28.859 17.109 28.266 1 46.38 274 ASP B N 1
ATOM 5345 C CA . ASP B 1 274 ? 29.297 17.219 26.875 1 46.38 274 ASP B CA 1
ATOM 5346 C C . ASP B 1 274 ? 29.453 15.836 26.234 1 46.38 274 ASP B C 1
ATOM 5348 O O . ASP B 1 274 ? 30.453 15.148 26.469 1 46.38 274 ASP B O 1
ATOM 5352 N N . VAL B 1 275 ? 28.391 15.32 25.734 1 52.84 275 VAL B N 1
ATOM 5353 C CA . VAL B 1 275 ? 28.328 13.984 25.156 1 52.84 275 VAL B CA 1
ATOM 5354 C C . VAL B 1 275 ? 29.328 13.875 24.016 1 52.84 275 VAL B C 1
ATOM 5356 O O . VAL B 1 275 ? 29.672 12.766 23.594 1 52.84 275 VAL B O 1
ATOM 5359 N N . HIS B 1 276 ? 29.812 14.945 23.516 1 48.41 276 HIS B N 1
ATOM 5360 C CA . HIS B 1 276 ? 30.781 14.922 22.422 1 48.41 276 HIS B CA 1
ATOM 5361 C C . HIS B 1 276 ? 32.219 15.008 22.953 1 48.41 276 HIS B C 1
ATOM 5363 O O . HIS B 1 276 ? 33.156 15.047 22.172 1 48.41 276 HIS B O 1
ATOM 5369 N N . ASN B 1 277 ? 32.281 15.047 24.297 1 53.12 277 ASN B N 1
ATOM 5370 C CA . ASN B 1 277 ? 33.625 14.992 24.875 1 53.12 277 ASN B CA 1
ATOM 5371 C C . ASN B 1 277 ? 34.125 13.562 24.969 1 53.12 277 ASN B C 1
ATOM 5373 O O . ASN B 1 277 ? 33.625 12.758 25.75 1 53.12 277 ASN B O 1
ATOM 5377 N N . PRO B 1 278 ? 34.906 13.117 24.016 1 60.94 278 PRO B N 1
ATOM 5378 C CA . PRO B 1 278 ? 35.375 11.742 23.891 1 60.94 278 PRO B CA 1
ATOM 5379 C C . PRO B 1 278 ? 35.969 11.219 25.203 1 60.94 278 PRO B C 1
ATOM 5381 O O . PRO B 1 278 ? 35.938 10.008 25.453 1 60.94 278 PRO B O 1
ATOM 5384 N N . SER B 1 279 ? 36.406 12.141 26 1 64.25 279 SER B N 1
ATOM 5385 C CA . SER B 1 279 ? 37.094 11.664 27.203 1 64.25 279 SER B CA 1
ATOM 5386 C C . SER B 1 279 ? 36.094 11.125 28.219 1 64.25 279 SER B C 1
ATOM 5388 O O . SER B 1 279 ? 36.406 10.266 29.031 1 64.25 279 SER B O 1
ATOM 5390 N N . GLN B 1 280 ? 34.781 11.617 28.109 1 58.88 280 GLN B N 1
ATOM 5391 C CA . GLN B 1 280 ? 33.781 11.188 29.078 1 58.88 280 GLN B CA 1
ATOM 5392 C C . GLN B 1 280 ? 32.875 10.102 28.516 1 58.88 280 GLN B C 1
ATOM 5394 O O . GLN B 1 280 ? 32 9.594 29.203 1 58.88 280 GLN B O 1
ATOM 5399 N N . GLU B 1 281 ? 33.125 9.797 27.266 1 58.88 281 GLU B N 1
ATOM 5400 C CA . GLU B 1 281 ? 32.281 8.82 26.562 1 58.88 281 GLU B CA 1
ATOM 5401 C C . GLU B 1 281 ? 32.219 7.496 27.312 1 58.88 281 GLU B C 1
ATOM 5403 O O . GLU B 1 281 ? 31.156 6.887 27.422 1 58.88 281 GLU B O 1
ATOM 5408 N N . GLU B 1 282 ? 33.375 7.176 27.797 1 64.94 282 GLU B N 1
ATOM 5409 C CA . GLU B 1 282 ? 33.438 5.887 28.484 1 64.94 282 GLU B CA 1
ATOM 5410 C C . GLU B 1 282 ? 32.562 5.902 29.734 1 64.94 282 GLU B C 1
ATOM 5412 O O . GLU B 1 282 ? 31.844 4.941 30.016 1 64.94 282 GLU B O 1
ATOM 5417 N N . VAL B 1 283 ? 32.594 6.977 30.438 1 67.56 283 VAL B N 1
ATOM 5418 C CA . VAL B 1 283 ? 31.844 7.066 31.688 1 67.56 283 VAL B CA 1
ATOM 5419 C C . VAL B 1 283 ? 30.344 7.191 31.391 1 67.56 283 VAL B C 1
ATOM 5421 O O . VAL B 1 283 ? 29.531 6.551 32.031 1 67.56 283 VAL B O 1
ATOM 5424 N N . LEU B 1 284 ? 30.031 7.891 30.312 1 64.5 284 LEU B N 1
ATOM 5425 C CA . LEU B 1 284 ? 28.625 8.07 29.938 1 64.5 284 LEU B CA 1
ATOM 5426 C C . LEU B 1 284 ? 28.047 6.766 29.406 1 64.5 284 LEU B C 1
ATOM 5428 O O . LEU B 1 284 ? 26.906 6.418 29.719 1 64.5 284 LEU B O 1
ATOM 5432 N N . LEU B 1 285 ? 28.859 6.082 28.656 1 64.56 285 LEU B N 1
ATOM 5433 C CA . LEU B 1 285 ? 28.438 4.77 28.172 1 64.56 285 LEU B CA 1
ATOM 5434 C C . LEU B 1 285 ? 28.25 3.799 29.344 1 64.56 285 LEU B C 1
ATOM 5436 O O . LEU B 1 285 ? 27.297 3.004 29.344 1 64.56 285 LEU B O 1
ATOM 5440 N N . ALA B 1 286 ? 29.062 3.928 30.312 1 64.31 286 ALA B N 1
ATOM 5441 C CA . ALA B 1 286 ? 28.938 3.068 31.484 1 64.31 286 ALA B CA 1
ATOM 5442 C C . ALA B 1 286 ? 27.688 3.408 32.281 1 64.31 286 ALA B C 1
ATOM 5444 O O . ALA B 1 286 ? 26.984 2.514 32.75 1 64.31 286 ALA B O 1
ATOM 5445 N N . LEU B 1 287 ? 27.312 4.613 32.312 1 62.19 287 LEU B N 1
ATOM 5446 C CA . LEU B 1 287 ? 26.125 5.039 33.062 1 62.19 287 LEU B CA 1
ATOM 5447 C C . LEU B 1 287 ? 24.859 4.617 32.344 1 62.19 287 LEU B C 1
ATOM 5449 O O . LEU B 1 287 ? 23.891 4.18 33 1 62.19 287 LEU B O 1
ATOM 5453 N N . VAL B 1 288 ? 24.984 4.727 31.016 1 59.19 288 VAL B N 1
ATOM 5454 C CA . VAL B 1 288 ? 23.844 4.254 30.219 1 59.19 288 VAL B CA 1
ATOM 5455 C C . VAL B 1 288 ? 23.719 2.738 30.375 1 59.19 288 VAL B C 1
ATOM 5457 O O . VAL B 1 288 ? 22.609 2.217 30.516 1 59.19 288 VAL B O 1
ATOM 5460 N N . ALA B 1 289 ? 24.812 2.109 30.359 1 56.06 289 ALA B N 1
ATOM 5461 C CA . ALA B 1 289 ? 24.812 0.66 30.547 1 56.06 289 ALA B CA 1
ATOM 5462 C C . ALA B 1 289 ? 24.281 0.285 31.922 1 56.06 289 ALA B C 1
ATOM 5464 O O . ALA B 1 289 ? 23.5 -0.666 32.062 1 56.06 289 ALA B O 1
ATOM 5465 N N . GLN B 1 290 ? 24.641 1 32.938 1 54.19 290 GLN B N 1
ATOM 5466 C CA . GLN B 1 290 ? 24.156 0.734 34.281 1 54.19 290 GLN B CA 1
ATOM 5467 C C . GLN B 1 290 ? 22.672 1.059 34.406 1 54.19 290 GLN B C 1
ATOM 5469 O O . GLN B 1 290 ? 21.922 0.334 35.062 1 54.19 290 GLN B O 1
ATOM 5474 N N . ALA B 1 291 ? 22.266 2.125 33.812 1 50.12 291 ALA B N 1
ATOM 5475 C CA . ALA B 1 291 ? 20.844 2.457 33.844 1 50.12 291 ALA B CA 1
ATOM 5476 C C . ALA B 1 291 ? 20 1.394 33.125 1 50.12 291 ALA B C 1
ATOM 5478 O O . ALA B 1 291 ? 18.906 1.047 33.594 1 50.12 291 ALA B O 1
ATOM 5479 N N . ARG B 1 292 ? 20.562 0.861 32.062 1 47.56 292 ARG B N 1
ATOM 5480 C CA . ARG B 1 292 ? 19.906 -0.234 31.344 1 47.56 292 ARG B CA 1
ATOM 5481 C C . ARG B 1 292 ? 19.875 -1.496 32.219 1 47.56 292 ARG B C 1
ATOM 5483 O O . ARG B 1 292 ? 18.906 -2.266 32.156 1 47.56 292 ARG B O 1
ATOM 5490 N N . SER B 1 293 ? 20.906 -1.727 32.844 1 45.03 293 SER B N 1
ATOM 5491 C CA . SER B 1 293 ? 20.984 -2.934 33.688 1 45.03 293 SER B CA 1
ATOM 5492 C C . SER B 1 293 ? 20.094 -2.828 34.906 1 45.03 293 SER B C 1
ATOM 5494 O O . SER B 1 293 ? 19.625 -3.842 35.438 1 45.03 293 SER B O 1
ATOM 5496 N N . LEU B 1 294 ? 19.922 -1.678 35.531 1 39.19 294 LEU B N 1
ATOM 5497 C CA . LEU B 1 294 ? 19.109 -1.567 36.75 1 39.19 294 LEU B CA 1
ATOM 5498 C C . LEU B 1 294 ? 17.625 -1.651 36.406 1 39.19 294 LEU B C 1
ATOM 5500 O O . LEU B 1 294 ? 16.781 -1.531 37.281 1 39.19 294 LEU B O 1
ATOM 5504 N N . GLN B 1 295 ? 17.297 -1.741 35.125 1 35.06 295 GLN B N 1
ATOM 5505 C CA . GLN B 1 295 ? 15.867 -1.941 34.969 1 35.06 295 GLN B CA 1
ATOM 5506 C C . GLN B 1 295 ? 15.43 -3.287 35.562 1 35.06 295 GLN B C 1
ATOM 5508 O O . GLN B 1 295 ? 15.805 -4.34 35.031 1 35.06 295 GLN B O 1
ATOM 5513 N N . PRO B 1 296 ? 15.258 -3.322 36.844 1 33.72 296 PRO B N 1
ATOM 5514 C CA . PRO B 1 296 ? 14.766 -4.531 37.5 1 33.72 296 PRO B CA 1
ATOM 5515 C C . PRO B 1 296 ? 13.578 -5.164 36.781 1 33.72 296 PRO B C 1
ATOM 5517 O O . PRO B 1 296 ? 12.797 -4.457 36.156 1 33.72 296 PRO B O 1
ATOM 5520 N N . ALA B 1 297 ? 13.578 -6.422 36.562 1 33.75 297 ALA B N 1
ATOM 5521 C CA . ALA B 1 297 ? 12.609 -7.402 36.062 1 33.75 297 ALA B CA 1
ATOM 5522 C C . ALA B 1 297 ? 11.273 -7.27 36.781 1 33.75 297 ALA B C 1
ATOM 5524 O O . ALA B 1 297 ? 10.234 -7.668 36.25 1 33.75 297 ALA B O 1
ATOM 5525 N N . GLU B 1 298 ? 11.289 -7.07 38.156 1 31.02 298 GLU B N 1
ATOM 5526 C CA . GLU B 1 298 ? 10.188 -7.359 39.062 1 31.02 298 GLU B CA 1
ATOM 5527 C C . GLU B 1 298 ? 9.023 -6.395 38.844 1 31.02 298 GLU B C 1
ATOM 5529 O O . GLU B 1 298 ? 7.957 -6.555 39.438 1 31.02 298 GLU B O 1
ATOM 5534 N N . ARG B 1 299 ? 9.32 -5.121 38.5 1 31.91 299 ARG B N 1
ATOM 5535 C CA . ARG B 1 299 ? 8.211 -4.172 38.562 1 31.91 299 ARG B CA 1
ATOM 5536 C C . ARG B 1 299 ? 7.051 -4.605 37.688 1 31.91 299 ARG B C 1
ATOM 5538 O O . ARG B 1 299 ? 6.133 -3.826 37.438 1 31.91 299 ARG B O 1
ATOM 5545 N N . LEU B 1 300 ? 7.141 -5.887 37.25 1 29.5 300 LEU B N 1
ATOM 5546 C CA . LEU B 1 300 ? 5.98 -6.305 36.469 1 29.5 300 LEU B CA 1
ATOM 5547 C C . LEU B 1 300 ? 4.754 -6.457 37.375 1 29.5 300 LEU B C 1
ATOM 5549 O O . LEU B 1 300 ? 3.623 -6.496 36.875 1 29.5 300 LEU B O 1
ATOM 5553 N N . GLY B 1 301 ? 4.922 -7.082 38.5 1 28.47 301 GLY B N 1
ATOM 5554 C CA . GLY B 1 301 ? 3.783 -7.633 39.219 1 28.47 301 GLY B CA 1
ATOM 5555 C C . GLY B 1 301 ? 2.961 -6.578 39.938 1 28.47 301 GLY B C 1
ATOM 5556 O O . GLY B 1 301 ? 2.168 -6.898 40.844 1 28.47 301 GLY B O 1
ATOM 5557 N N . GLN B 1 302 ? 3.414 -5.328 40.188 1 26.97 302 GLN B N 1
ATOM 5558 C CA . GLN B 1 302 ? 2.689 -4.535 41.188 1 26.97 302 GLN B CA 1
ATOM 5559 C C . GLN B 1 302 ? 1.211 -4.426 40.812 1 26.97 302 GLN B C 1
ATOM 5561 O O . GLN B 1 302 ? 0.859 -4.297 39.656 1 26.97 302 GLN B O 1
ATOM 5566 N N . ALA B 1 303 ? 0.321 -4.902 41.688 1 29.27 303 ALA B N 1
ATOM 5567 C CA . ALA B 1 303 ? -1.132 -4.797 41.781 1 29.27 303 ALA B CA 1
ATOM 5568 C C . ALA B 1 303 ? -1.611 -3.408 41.375 1 29.27 303 ALA B C 1
ATOM 5570 O O . ALA B 1 303 ? -0.923 -2.412 41.594 1 29.27 303 ALA B O 1
ATOM 5571 N N . PRO B 1 304 ? -2.602 -3.279 40.469 1 27.08 304 PRO B N 1
ATOM 5572 C CA . PRO B 1 304 ? -3.168 -1.989 40.062 1 27.08 304 PRO B CA 1
ATOM 5573 C C . PRO B 1 304 ? -3.514 -1.101 41.25 1 27.08 304 PRO B C 1
ATOM 5575 O O . PRO B 1 304 ? -4.414 -1.427 42.031 1 27.08 304 PRO B O 1
ATOM 5578 N N . GLY B 1 305 ? -2.584 -0.858 42.156 1 25.5 305 GLY B N 1
ATOM 5579 C CA . GLY B 1 305 ? -2.824 -0.044 43.312 1 25.5 305 GLY B CA 1
ATOM 5580 C C . GLY B 1 305 ? -3.787 1.103 43.062 1 25.5 305 GLY B C 1
ATOM 5581 O O . GLY B 1 305 ? -4.047 1.459 41.938 1 25.5 305 GLY B O 1
ATOM 5582 N N . GLU B 1 306 ? -4.633 1.413 44.094 1 27.45 306 GLU B N 1
ATOM 5583 C CA . GLU B 1 306 ? -5.578 2.523 44.188 1 27.45 306 GLU B CA 1
ATOM 5584 C C . GLU B 1 306 ? -4.988 3.791 43.562 1 27.45 306 GLU B C 1
ATOM 5586 O O . GLU B 1 306 ? -3.811 4.098 43.781 1 27.45 306 GLU B O 1
ATOM 5591 N N . ALA B 1 307 ? -5.473 4.23 42.406 1 24.66 307 ALA B N 1
ATOM 5592 C CA . ALA B 1 307 ? -5.234 5.469 41.656 1 24.66 307 ALA B CA 1
ATOM 5593 C C . ALA B 1 307 ? -4.98 6.637 42.625 1 24.66 307 ALA B C 1
ATOM 5595 O O . ALA B 1 307 ? -5.898 7.102 43.281 1 24.66 307 ALA B O 1
ATOM 5596 N N . GLY B 1 308 ? -4.078 6.504 43.5 1 26.31 308 GLY B N 1
ATOM 5597 C CA . GLY B 1 308 ? -3.719 7.625 44.344 1 26.31 308 GLY B CA 1
ATOM 5598 C C . GLY B 1 308 ? -3.773 8.961 43.625 1 26.31 308 GLY B C 1
ATOM 5599 O O . GLY B 1 308 ? -3.783 9.008 42.406 1 26.31 308 GLY B O 1
ATOM 5600 N N . GLU B 1 309 ? -4.156 10.07 44.375 1 26.7 309 GLU B N 1
ATOM 5601 C CA . GLU B 1 309 ? -4.34 11.445 43.938 1 26.7 309 GLU B CA 1
ATOM 5602 C C . GLU B 1 309 ? -3.123 11.938 43.156 1 26.7 309 GLU B C 1
ATOM 5604 O O . GLU B 1 309 ? -2.006 11.938 43.656 1 26.7 309 GLU B O 1
ATOM 5609 N N . PHE B 1 310 ? -2.957 11.531 41.969 1 25.34 310 PHE B N 1
ATOM 5610 C CA . PHE B 1 310 ? -1.847 11.977 41.156 1 25.34 310 PHE B CA 1
ATOM 5611 C C . PHE B 1 310 ? -1.571 13.461 41.375 1 25.34 310 PHE B C 1
ATOM 5613 O O . PHE B 1 310 ? -2.414 14.305 41.062 1 25.34 310 PHE B O 1
ATOM 5620 N N . VAL B 1 311 ? -0.996 13.805 42.469 1 25.91 311 VAL B N 1
ATOM 5621 C CA . VAL B 1 311 ? -0.531 15.164 42.688 1 25.91 311 VAL B CA 1
ATOM 5622 C C . VAL B 1 311 ? 0.137 15.695 41.406 1 25.91 311 VAL B C 1
ATOM 5624 O O . VAL B 1 311 ? 0.926 14.992 40.781 1 25.91 311 VAL B O 1
ATOM 5627 N N . LEU B 1 312 ? -0.443 16.672 40.688 1 25.77 312 LEU B N 1
ATOM 5628 C CA . LEU B 1 312 ? -0.035 17.578 39.625 1 25.77 312 LEU B CA 1
ATOM 5629 C C . LEU B 1 312 ? 1.426 17.984 39.781 1 25.77 312 LEU B C 1
ATOM 5631 O O . LEU B 1 312 ? 1.745 18.844 40.625 1 25.77 312 LEU B O 1
ATOM 5635 N N . GLY B 1 313 ? 2.307 17.031 40.031 1 25.88 313 GLY B N 1
ATOM 5636 C CA . GLY B 1 313 ? 3.652 17.547 40.188 1 25.88 313 GLY B CA 1
ATOM 5637 C C . GLY B 1 313 ? 4.035 18.531 39.094 1 25.88 313 GLY B C 1
ATOM 5638 O O . GLY B 1 313 ? 3.389 18.578 38.031 1 25.88 313 GLY B O 1
ATOM 5639 N N . ALA B 1 314 ? 4.793 19.594 39.375 1 30.17 314 ALA B N 1
ATOM 5640 C CA . ALA B 1 314 ? 5.254 20.703 38.562 1 30.17 314 ALA B CA 1
ATOM 5641 C C . ALA B 1 314 ? 5.867 20.188 37.25 1 30.17 314 ALA B C 1
ATOM 5643 O O . ALA B 1 314 ? 6.656 19.234 37.25 1 30.17 314 ALA B O 1
ATOM 5644 N N . PRO B 1 315 ? 5.18 20.266 36.156 1 28.52 315 PRO B N 1
ATOM 5645 C CA . PRO B 1 315 ? 5.684 19.875 34.812 1 28.52 315 PRO B CA 1
ATOM 5646 C C . PRO B 1 315 ? 7.164 20.203 34.656 1 28.52 315 PRO B C 1
ATOM 5648 O O . PRO B 1 315 ? 7.629 21.266 35.062 1 28.52 315 PRO B O 1
ATOM 5651 N N . GLU B 1 316 ? 8.062 19.328 34.875 1 29.64 316 GLU B N 1
ATOM 5652 C CA . GLU B 1 316 ? 9.461 19.641 34.594 1 29.64 316 GLU B CA 1
ATOM 5653 C C . GLU B 1 316 ? 9.609 20.484 33.344 1 29.64 316 GLU B C 1
ATOM 5655 O O . GLU B 1 316 ? 8.984 20.203 32.312 1 29.64 316 GLU B O 1
ATOM 5660 N N . ASP B 1 317 ? 9.914 21.75 33.375 1 26.55 317 ASP B N 1
ATOM 5661 C CA . ASP B 1 317 ? 10.18 22.719 32.312 1 26.55 317 ASP B CA 1
ATOM 5662 C C . ASP B 1 317 ? 11.102 22.125 31.266 1 26.55 317 ASP B C 1
ATOM 5664 O O . ASP B 1 317 ? 12.25 21.797 31.547 1 26.55 317 ASP B O 1
ATOM 5668 N N . PHE B 1 318 ? 10.75 21.172 30.578 1 29.48 318 PHE B N 1
ATOM 5669 C CA . PHE B 1 318 ? 11.594 20.781 29.453 1 29.48 318 PHE B CA 1
ATOM 5670 C C . PHE B 1 318 ? 11.961 22.016 28.609 1 29.48 318 PHE B C 1
ATOM 5672 O O . PHE B 1 318 ? 11.078 22.688 28.078 1 29.48 318 PHE B O 1
ATOM 5679 N N . GLU B 1 319 ? 12.953 22.734 28.969 1 28.56 319 GLU B N 1
ATOM 5680 C CA . GLU B 1 319 ? 13.477 23.812 28.125 1 28.56 319 GLU B CA 1
ATOM 5681 C C . GLU B 1 319 ? 13.734 23.312 26.703 1 28.56 319 GLU B C 1
ATOM 5683 O O . GLU B 1 319 ? 14.516 22.375 26.5 1 28.56 319 GLU B O 1
ATOM 5688 N N . VAL B 1 320 ? 12.766 23.219 25.984 1 32.84 320 VAL B N 1
ATOM 5689 C CA . VAL B 1 320 ? 13 23.078 24.547 1 32.84 320 VAL B CA 1
ATOM 5690 C C . VAL B 1 320 ? 14.195 23.922 24.141 1 32.84 320 VAL B C 1
ATOM 5692 O O . VAL B 1 320 ? 14.148 25.156 24.219 1 32.84 320 VAL B O 1
ATOM 5695 N N . VAL B 1 321 ? 15.32 23.484 24.406 1 34.59 321 VAL B N 1
ATOM 5696 C CA . VAL B 1 321 ? 16.5 24.203 23.922 1 34.59 321 VAL B CA 1
ATOM 5697 C C . VAL B 1 321 ? 16.344 24.531 22.453 1 34.59 321 VAL B C 1
ATOM 5699 O O . VAL B 1 321 ? 16.016 23.656 21.641 1 34.59 321 VAL B O 1
ATOM 5702 N N . ALA B 1 322 ? 16.016 25.656 22.094 1 39.75 322 ALA B N 1
ATOM 5703 C CA . ALA B 1 322 ? 15.93 26.188 20.734 1 39.75 322 ALA B CA 1
ATOM 5704 C C . ALA B 1 322 ? 17.016 25.578 19.844 1 39.75 322 ALA B C 1
ATOM 5706 O O . ALA B 1 322 ? 18.141 25.391 20.281 1 39.75 322 ALA B O 1
ATOM 5707 N N . ASN B 1 323 ? 16.656 24.766 18.938 1 49.72 323 ASN B N 1
ATOM 5708 C CA . ASN B 1 323 ? 17.641 24.359 17.953 1 49.72 323 ASN B CA 1
ATOM 5709 C C . ASN B 1 323 ? 18.625 25.5 17.656 1 49.72 323 ASN B C 1
ATOM 5711 O O . ASN B 1 323 ? 18.203 26.594 17.281 1 49.72 323 ASN B O 1
ATOM 5715 N N . PRO B 1 324 ? 19.719 25.281 18.031 1 63.06 324 PRO B N 1
ATOM 5716 C CA . PRO B 1 324 ? 20.641 26.422 17.922 1 63.06 324 PRO B CA 1
ATOM 5717 C C . PRO B 1 324 ? 20.656 27.047 16.531 1 63.06 324 PRO B C 1
ATOM 5719 O O . PRO B 1 324 ? 20.797 28.266 16.406 1 63.06 324 PRO B O 1
ATOM 5722 N N . ILE B 1 325 ? 20.359 26.234 15.594 1 68.31 325 ILE B N 1
ATOM 5723 C CA . ILE B 1 325 ? 20.422 26.797 14.25 1 68.31 325 ILE B CA 1
ATOM 5724 C C . ILE B 1 325 ? 19.172 27.625 13.969 1 68.31 325 ILE B C 1
ATOM 5726 O O . ILE B 1 325 ? 19.234 28.688 13.344 1 68.31 325 ILE B O 1
ATOM 5730 N N . ARG B 1 326 ? 18.141 27.297 14.5 1 69.75 326 ARG B N 1
ATOM 5731 C CA . ARG B 1 326 ? 16.922 28.062 14.336 1 69.75 326 ARG B CA 1
ATOM 5732 C C . ARG B 1 326 ? 16.984 29.375 15.117 1 69.75 326 ARG B C 1
ATOM 5734 O O . ARG B 1 326 ? 16.547 30.422 14.633 1 69.75 326 ARG B O 1
ATOM 5741 N N . ALA B 1 327 ? 17.453 29.234 16.203 1 73.06 327 ALA B N 1
ATOM 5742 C CA . ALA B 1 327 ? 17.672 30.453 16.984 1 73.06 327 ALA B CA 1
ATOM 5743 C C . ALA B 1 327 ? 18.625 31.391 16.25 1 73.06 327 ALA B C 1
ATOM 5745 O O . ALA B 1 327 ? 18.438 32.594 16.266 1 73.06 327 ALA B O 1
ATOM 5746 N N . ALA B 1 328 ? 19.516 30.812 15.672 1 79.06 328 ALA B N 1
ATOM 5747 C CA . ALA B 1 328 ? 20.453 31.625 14.914 1 79.06 328 ALA B CA 1
ATOM 5748 C C . ALA B 1 328 ? 19.781 32.281 13.695 1 79.06 328 ALA B C 1
ATOM 5750 O O . ALA B 1 328 ? 20.047 33.438 13.375 1 79.06 328 ALA B O 1
ATOM 5751 N N . VAL B 1 329 ? 18.875 31.5 13.133 1 80.06 329 VAL B N 1
ATOM 5752 C CA . VAL B 1 329 ? 18.156 32.031 11.984 1 80.06 329 VAL B CA 1
ATOM 5753 C C . VAL B 1 329 ? 17.219 33.156 12.438 1 80.06 329 VAL B C 1
ATOM 5755 O O . VAL B 1 329 ? 17.109 34.188 11.789 1 80.06 329 VAL B O 1
ATOM 5758 N N . GLU B 1 330 ? 16.656 32.969 13.5 1 77.94 330 GLU B N 1
ATOM 5759 C CA . GLU B 1 330 ? 15.789 34.031 14.047 1 77.94 330 GLU B CA 1
ATOM 5760 C C . GLU B 1 330 ? 16.594 35.25 14.438 1 77.94 330 GLU B C 1
ATOM 5762 O O . GLU B 1 330 ? 16.156 36.375 14.203 1 77.94 330 GLU B O 1
ATOM 5767 N N . ALA B 1 331 ? 17.625 34.969 14.969 1 78.25 331 ALA B N 1
ATOM 5768 C CA . ALA B 1 331 ? 18.516 36.094 15.312 1 78.25 331 ALA B CA 1
ATOM 5769 C C . ALA B 1 331 ? 18.953 36.844 14.062 1 78.25 331 ALA B C 1
ATOM 5771 O O . ALA B 1 331 ? 19.062 38.062 14.078 1 78.25 331 ALA B O 1
ATOM 5772 N N . TYR B 1 332 ? 19.172 36.031 13.016 1 83.94 332 TYR B N 1
ATOM 5773 C CA . TYR B 1 332 ? 19.516 36.656 11.727 1 83.94 332 TYR B CA 1
ATOM 5774 C C . TYR B 1 332 ? 18.375 37.531 11.211 1 83.94 332 TYR B C 1
ATOM 5776 O O . TYR B 1 332 ? 18.609 38.656 10.781 1 83.94 332 TYR B O 1
ATOM 5784 N N . PHE B 1 333 ? 17.188 37.062 11.383 1 80.88 333 PHE B N 1
ATOM 5785 C CA . PHE B 1 333 ? 16.031 37.812 10.93 1 80.88 333 PHE B CA 1
ATOM 5786 C C . PHE B 1 333 ? 15.828 39.062 11.789 1 80.88 333 PHE B C 1
ATOM 5788 O O . PHE B 1 333 ? 15.539 40.156 11.266 1 80.88 333 PHE B O 1
ATOM 5795 N N . CYS B 1 334 ? 16.016 38.906 12.969 1 79.38 334 CYS B N 1
ATOM 5796 C CA . CYS B 1 334 ? 15.898 40.031 13.891 1 79.38 334 CYS B CA 1
ATOM 5797 C C . CYS B 1 334 ? 16.969 41.062 13.609 1 79.38 334 CYS B C 1
ATOM 5799 O O . CYS B 1 334 ? 16.719 42.281 13.672 1 79.38 334 CYS B O 1
ATOM 5801 N N . ARG B 1 335 ? 18.094 40.594 13.32 1 78.69 335 ARG B N 1
ATOM 5802 C CA . ARG B 1 335 ? 19.172 41.531 12.977 1 78.69 335 ARG B CA 1
ATOM 5803 C C . ARG B 1 335 ? 18.844 42.344 11.727 1 78.69 335 ARG B C 1
ATOM 5805 O O . ARG B 1 335 ? 19.156 43.5 11.641 1 78.69 335 ARG B O 1
ATOM 5812 N N . ILE B 1 336 ? 18.156 41.625 10.891 1 76.19 336 ILE B N 1
ATOM 5813 C CA . ILE B 1 336 ? 17.734 42.281 9.656 1 76.19 336 ILE B CA 1
ATOM 5814 C C . ILE B 1 336 ? 16.672 43.312 9.969 1 76.19 336 ILE B C 1
ATOM 5816 O O . ILE B 1 336 ? 16.688 44.406 9.406 1 76.19 336 ILE B O 1
ATOM 5820 N N . ILE B 1 337 ? 15.867 43.031 10.859 1 72.81 337 ILE B N 1
ATOM 5821 C CA . ILE B 1 337 ? 14.797 43.938 11.25 1 72.81 337 ILE B CA 1
ATOM 5822 C C . ILE B 1 337 ? 15.375 45.156 11.977 1 72.81 337 ILE B C 1
ATOM 5824 O O . ILE B 1 337 ? 14.992 46.281 11.711 1 72.81 337 ILE B O 1
ATOM 5828 N N . ASP B 1 338 ? 16.266 44.875 12.805 1 71.62 338 ASP B N 1
ATOM 5829 C CA . ASP B 1 338 ? 16.859 45.938 13.625 1 71.62 338 ASP B CA 1
ATOM 5830 C C . ASP B 1 338 ? 17.812 46.812 12.797 1 71.62 338 ASP B C 1
ATOM 5832 O O . ASP B 1 338 ? 17.859 48.031 12.984 1 71.62 338 ASP B O 1
ATOM 5836 N N . GLY B 1 339 ? 18.5 46.188 12.031 1 69.12 339 GLY B N 1
ATOM 5837 C CA . GLY B 1 339 ? 19.516 46.906 11.281 1 69.12 339 GLY B CA 1
ATOM 5838 C C . GLY B 1 339 ? 18.984 47.5 9.984 1 69.12 339 GLY B C 1
ATOM 5839 O O . GLY B 1 339 ? 19.578 48.438 9.438 1 69.12 339 GLY B O 1
ATOM 5840 N N . GLY B 1 340 ? 17.828 47.062 9.5 1 66.12 340 GLY B N 1
ATOM 5841 C CA . GLY B 1 340 ? 17.203 47.562 8.289 1 66.12 340 GLY B CA 1
ATOM 5842 C C . GLY B 1 340 ? 18.078 47.375 7.055 1 66.12 340 GLY B C 1
ATOM 5843 O O . GLY B 1 340 ? 17.781 47.938 5.996 1 66.12 340 GLY B O 1
ATOM 5844 N N . GLU B 1 341 ? 19.266 46.812 7.113 1 69.38 341 GLU B N 1
ATOM 5845 C CA . GLU B 1 341 ? 20.203 46.688 5.992 1 69.38 341 GLU B CA 1
ATOM 5846 C C . GLU B 1 341 ? 20.156 45.281 5.422 1 69.38 341 GLU B C 1
ATOM 5848 O O . GLU B 1 341 ? 19.703 44.344 6.094 1 69.38 341 GLU B O 1
ATOM 5853 N N . ARG B 1 342 ? 20.516 45.188 4.258 1 78.75 342 ARG B N 1
ATOM 5854 C CA . ARG B 1 342 ? 20.672 43.906 3.566 1 78.75 342 ARG B CA 1
ATOM 5855 C C . ARG B 1 342 ? 21.859 43.125 4.133 1 78.75 342 ARG B C 1
ATOM 5857 O O . ARG B 1 342 ? 22.953 43.656 4.309 1 78.75 342 ARG B O 1
ATOM 5864 N N . LEU B 1 343 ? 21.547 41.938 4.66 1 79.81 343 LEU B N 1
ATOM 5865 C CA . LEU B 1 343 ? 22.609 41.125 5.238 1 79.81 343 LEU B CA 1
ATOM 5866 C C . LEU B 1 343 ? 22.656 39.75 4.582 1 79.81 343 LEU B C 1
ATOM 5868 O O . LEU B 1 343 ? 21.625 39.094 4.426 1 79.81 343 LEU B O 1
ATOM 5872 N N . SER B 1 344 ? 23.828 39.438 4.109 1 82 344 SER B N 1
ATOM 5873 C CA . SER B 1 344 ? 24.078 38.125 3.539 1 82 344 SER B CA 1
ATOM 5874 C C . SER B 1 344 ? 24.078 37.031 4.617 1 82 344 SER B C 1
ATOM 5876 O O . SER B 1 344 ? 24.625 37.219 5.699 1 82 344 SER B O 1
ATOM 5878 N N . ALA B 1 345 ? 23.359 35.969 4.27 1 84 345 ALA B N 1
ATOM 5879 C CA . ALA B 1 345 ? 23.25 34.875 5.223 1 84 345 ALA B CA 1
ATOM 5880 C C . ALA B 1 345 ? 24.625 34.25 5.508 1 84 345 ALA B C 1
ATOM 5882 O O . ALA B 1 345 ? 24.938 33.938 6.656 1 84 345 ALA B O 1
ATOM 5883 N N . LEU B 1 346 ? 25.406 34.188 4.559 1 84.06 346 LEU B N 1
ATOM 5884 C CA . LEU B 1 346 ? 26.719 33.594 4.738 1 84.06 346 LEU B CA 1
ATOM 5885 C C . LEU B 1 346 ? 27.656 34.562 5.469 1 84.06 346 LEU B C 1
ATOM 5887 O O . LEU B 1 346 ? 28.5 34.125 6.25 1 84.06 346 LEU B O 1
ATOM 5891 N N . GLU B 1 347 ? 27.547 35.844 5.234 1 80.94 347 GLU B N 1
ATOM 5892 C CA . GLU B 1 347 ? 28.312 36.844 5.98 1 80.94 347 GLU B CA 1
ATOM 5893 C C . GLU B 1 347 ? 27.969 36.812 7.465 1 80.94 347 GLU B C 1
ATOM 5895 O O . GLU B 1 347 ? 28.844 36.906 8.32 1 80.94 347 GLU B O 1
ATOM 5900 N N . TYR B 1 348 ? 26.703 36.688 7.695 1 84.69 348 TYR B N 1
ATOM 5901 C CA . TYR B 1 348 ? 26.234 36.562 9.07 1 84.69 348 TYR B CA 1
ATOM 5902 C C . TYR B 1 348 ? 26.797 35.312 9.75 1 84.69 348 TYR B C 1
ATOM 5904 O O . TYR B 1 348 ? 27.234 35.375 10.898 1 84.69 348 TYR B O 1
ATOM 5912 N N . ARG B 1 349 ? 26.812 34.344 9.086 1 85.19 349 ARG B N 1
ATOM 5913 C CA . ARG B 1 349 ? 27.359 33.094 9.586 1 85.19 349 ARG B CA 1
ATOM 5914 C C . ARG B 1 349 ? 28.828 33.25 9.938 1 85.19 349 ARG B C 1
ATOM 5916 O O . ARG B 1 349 ? 29.281 32.75 10.977 1 85.19 349 ARG B O 1
ATOM 5923 N N . ALA B 1 350 ? 29.578 33.812 9.039 1 81.31 350 ALA B N 1
ATOM 5924 C CA . ALA B 1 350 ? 31.016 34.031 9.234 1 81.31 350 ALA B CA 1
ATOM 5925 C C . ALA B 1 350 ? 31.266 35 10.391 1 81.31 350 ALA B C 1
ATOM 5927 O O . ALA B 1 350 ? 32.156 34.781 11.203 1 81.31 350 ALA B O 1
ATOM 5928 N N . GLN B 1 351 ? 30.453 36.031 10.469 1 81.44 351 GLN B N 1
ATOM 5929 C CA . GLN B 1 351 ? 30.594 37.062 11.492 1 81.44 351 GLN B CA 1
ATOM 5930 C C . GLN B 1 351 ? 30.328 36.5 12.883 1 81.44 351 GLN B C 1
ATOM 5932 O O . GLN B 1 351 ? 30.969 36.875 13.859 1 81.44 351 GLN B O 1
ATOM 5937 N N . HIS B 1 352 ? 29.375 35.562 12.93 1 81.94 352 HIS B N 1
ATOM 5938 C CA . HIS B 1 352 ? 28.969 35.031 14.227 1 81.94 352 HIS B CA 1
ATOM 5939 C C . HIS B 1 352 ? 29.547 33.625 14.453 1 81.94 352 HIS B C 1
ATOM 5941 O O . HIS B 1 352 ? 29.188 32.938 15.422 1 81.94 352 HIS B O 1
ATOM 5947 N N . GLU B 1 353 ? 30.375 33.156 13.523 1 80.75 353 GLU B N 1
ATOM 5948 C CA . GLU B 1 353 ? 31.062 31.875 13.609 1 80.75 353 GLU B CA 1
ATOM 5949 C C . GLU B 1 353 ? 30.094 30.75 13.969 1 80.75 353 GLU B C 1
ATOM 5951 O O . GLU B 1 353 ? 30.328 30 14.914 1 80.75 353 GLU B O 1
ATOM 5956 N N . LEU B 1 354 ? 29.031 30.672 13.242 1 81.69 354 LEU B N 1
ATOM 5957 C CA . LEU B 1 354 ? 28.016 29.656 13.477 1 81.69 354 LEU B CA 1
ATOM 5958 C C . LEU B 1 354 ? 28.531 28.266 13.094 1 81.69 354 LEU B C 1
ATOM 5960 O O . LEU B 1 354 ? 29.203 28.109 12.078 1 81.69 354 LEU B O 1
ATOM 5964 N N . PRO B 1 355 ? 28.297 27.281 13.797 1 79.19 355 PRO B N 1
ATOM 5965 C CA . PRO B 1 355 ? 28.938 25.984 13.641 1 79.19 355 PRO B CA 1
ATOM 5966 C C . PRO B 1 355 ? 28.359 25.156 12.5 1 79.19 355 PRO B C 1
ATOM 5968 O O . PRO B 1 355 ? 28.922 24.141 12.117 1 79.19 355 PRO B O 1
ATOM 5971 N N . TRP B 1 356 ? 27.484 25.578 11.875 1 80 356 TRP B N 1
ATOM 5972 C CA . TRP B 1 356 ? 26.797 24.781 10.867 1 80 356 TRP B CA 1
ATOM 5973 C C . TRP B 1 356 ? 27.406 25 9.492 1 80 356 TRP B C 1
ATOM 5975 O O . TRP B 1 356 ? 27.953 26.062 9.211 1 80 356 TRP B O 1
ATOM 5985 N N . ASP B 1 357 ? 27.406 23.953 8.695 1 79.12 357 ASP B N 1
ATOM 5986 C CA . ASP B 1 357 ? 27.906 24.109 7.332 1 79.12 357 ASP B CA 1
ATOM 5987 C C . ASP B 1 357 ? 27.047 25.094 6.543 1 79.12 357 ASP B C 1
ATOM 5989 O O . ASP B 1 357 ? 25.859 25.266 6.828 1 79.12 357 ASP B O 1
ATOM 5993 N N . ALA B 1 358 ? 27.688 25.672 5.57 1 79.06 358 ALA B N 1
ATOM 5994 C CA . ALA B 1 358 ? 27.078 26.734 4.773 1 79.06 358 ALA B CA 1
ATOM 5995 C C . ALA B 1 358 ? 25.797 26.25 4.098 1 79.06 358 ALA B C 1
ATOM 5997 O O . ALA B 1 358 ? 24.797 26.969 4.055 1 79.06 358 ALA B O 1
ATOM 5998 N N . GLU B 1 359 ? 25.844 25.094 3.715 1 77.25 359 GLU B N 1
ATOM 5999 C CA . GLU B 1 359 ? 24.688 24.562 2.998 1 77.25 359 GLU B CA 1
ATOM 6000 C C . GLU B 1 359 ? 23.516 24.344 3.936 1 77.25 359 GLU B C 1
ATOM 6002 O O . GLU B 1 359 ? 22.375 24.719 3.613 1 77.25 359 GLU B O 1
ATOM 6007 N N . SER B 1 360 ? 23.812 23.828 4.918 1 77.69 360 SER B N 1
ATOM 6008 C CA . SER B 1 360 ? 22.781 23.594 5.914 1 77.69 360 SER B CA 1
ATOM 6009 C C . SER B 1 360 ? 22.188 24.906 6.418 1 77.69 360 SER B C 1
ATOM 6011 O O . SER B 1 360 ? 20.969 25.016 6.605 1 77.69 360 SER B O 1
ATOM 6013 N N . TRP B 1 361 ? 23.016 25.797 6.648 1 80.38 361 TRP B N 1
ATOM 6014 C CA . TRP B 1 361 ? 22.594 27.125 7.098 1 80.38 361 TRP B CA 1
ATOM 6015 C C . TRP B 1 361 ? 21.688 27.797 6.07 1 80.38 361 TRP B C 1
ATOM 6017 O O . TRP B 1 361 ? 20.625 28.297 6.41 1 80.38 361 TRP B O 1
ATOM 6027 N N . LEU B 1 362 ? 22.125 27.719 4.832 1 78.88 362 LEU B N 1
ATOM 6028 C CA . LEU B 1 362 ? 21.359 28.375 3.773 1 78.88 362 LEU B CA 1
ATOM 6029 C C . LEU B 1 362 ? 19.984 27.719 3.619 1 78.88 362 LEU B C 1
ATOM 6031 O O . LEU B 1 362 ? 18.984 28.406 3.434 1 78.88 362 LEU B O 1
ATOM 6035 N N . TYR B 1 363 ? 20 26.5 3.799 1 78.44 363 TYR B N 1
ATOM 6036 C CA . TYR B 1 363 ? 18.734 25.781 3.689 1 78.44 363 TYR B CA 1
ATOM 6037 C C . TYR B 1 363 ? 17.797 26.172 4.82 1 78.44 363 TYR B C 1
ATOM 6039 O O . TYR B 1 363 ? 16.578 26.312 4.613 1 78.44 363 TYR B O 1
ATOM 6047 N N . GLN B 1 364 ? 18.359 26.391 5.883 1 77.44 364 GLN B N 1
ATOM 6048 C CA . GLN B 1 364 ? 17.562 26.781 7.039 1 77.44 364 GLN B CA 1
ATOM 6049 C C . GLN B 1 364 ? 17.047 28.203 6.906 1 77.44 364 GLN B C 1
ATOM 6051 O O . GLN B 1 364 ? 15.914 28.516 7.301 1 77.44 364 GLN B O 1
ATOM 6056 N N . VAL B 1 365 ? 17.859 29.062 6.406 1 79 365 VAL B N 1
ATOM 6057 C CA . VAL B 1 365 ? 17.453 30.453 6.199 1 79 365 VAL B CA 1
ATOM 6058 C C . VAL B 1 365 ? 16.328 30.516 5.176 1 79 365 VAL B C 1
ATOM 6060 O O . VAL B 1 365 ? 15.32 31.203 5.395 1 79 365 VAL B O 1
ATOM 6063 N N . ILE B 1 366 ? 16.547 29.781 4.137 1 75.94 366 ILE B N 1
ATOM 6064 C CA . ILE B 1 366 ? 15.539 29.766 3.088 1 75.94 366 ILE B CA 1
ATOM 6065 C C . ILE B 1 366 ? 14.25 29.141 3.627 1 75.94 366 ILE B C 1
ATOM 6067 O O . ILE B 1 366 ? 13.156 29.641 3.377 1 75.94 366 ILE B O 1
ATOM 6071 N N . GLY B 1 367 ? 14.445 28.188 4.281 1 74.44 367 GLY B N 1
ATOM 6072 C CA . GLY B 1 367 ? 13.305 27.562 4.93 1 74.44 367 GLY B CA 1
ATOM 6073 C C . GLY B 1 367 ? 12.609 28.469 5.922 1 74.44 367 GLY B C 1
ATOM 6074 O O . GLY B 1 367 ? 11.375 28.5 5.984 1 74.44 367 GLY B O 1
ATOM 6075 N N . GLY B 1 368 ? 13.336 29.156 6.688 1 73.5 368 GLY B N 1
ATOM 6076 C CA . GLY B 1 368 ? 12.789 30.141 7.605 1 73.5 368 GLY B CA 1
ATOM 6077 C C . GLY B 1 368 ? 11.992 31.234 6.906 1 73.5 368 GLY B C 1
ATOM 6078 O O . GLY B 1 368 ? 10.922 31.625 7.379 1 73.5 368 GLY B O 1
ATOM 6079 N N . TYR B 1 369 ? 12.594 31.688 5.895 1 75.38 369 TYR B N 1
ATOM 6080 C CA . TYR B 1 369 ? 11.906 32.719 5.105 1 75.38 369 TYR B CA 1
ATOM 6081 C C . TYR B 1 369 ? 10.609 32.156 4.527 1 75.38 369 TYR B C 1
ATOM 6083 O O . TYR B 1 369 ? 9.562 32.812 4.602 1 75.38 369 TYR B O 1
ATOM 6091 N N . GLU B 1 370 ? 10.68 30.984 4.039 1 70.88 370 GLU B N 1
ATOM 6092 C CA . GLU B 1 370 ? 9.516 30.375 3.406 1 70.88 370 GLU B CA 1
ATOM 6093 C C . GLU B 1 370 ? 8.469 29.969 4.441 1 70.88 370 GLU B C 1
ATOM 6095 O O . GLU B 1 370 ? 7.277 29.875 4.129 1 70.88 370 GLU B O 1
ATOM 6100 N N . GLY B 1 371 ? 8.953 29.922 5.57 1 63.22 371 GLY B N 1
ATOM 6101 C CA . GLY B 1 371 ? 8.102 29.547 6.684 1 63.22 371 GLY B CA 1
ATOM 6102 C C . GLY B 1 371 ? 7.441 30.734 7.359 1 63.22 371 GLY B C 1
ATOM 6103 O O . GLY B 1 371 ? 6.582 30.562 8.227 1 63.22 371 GLY B O 1
ATOM 6104 N N . LEU B 1 372 ? 7.77 31.875 7.078 1 65.31 372 LEU B N 1
ATOM 6105 C CA . LEU B 1 372 ? 7.172 33.094 7.621 1 65.31 372 LEU B CA 1
ATOM 6106 C C . LEU B 1 372 ? 5.734 33.25 7.137 1 65.31 372 LEU B C 1
ATOM 6108 O O . LEU B 1 372 ? 5.41 32.875 6.008 1 65.31 372 LEU B O 1
ATOM 6112 N N . PRO B 1 373 ? 4.91 33.688 8.039 1 59.34 373 PRO B N 1
ATOM 6113 C CA . PRO B 1 373 ? 3.574 34.062 7.551 1 59.34 373 PRO B CA 1
ATOM 6114 C C . PRO B 1 373 ? 3.619 35.062 6.406 1 59.34 373 PRO B C 1
ATOM 6116 O O . PRO B 1 373 ? 4.523 35.906 6.348 1 59.34 373 PRO B O 1
ATOM 6119 N N . GLU B 1 374 ? 2.672 34.938 5.566 1 64 374 GLU B N 1
ATOM 6120 C CA . GLU B 1 374 ? 2.633 35.781 4.371 1 64 374 GLU B CA 1
ATOM 6121 C C . GLU B 1 374 ? 2.684 37.25 4.738 1 64 374 GLU B C 1
ATOM 6123 O O . GLU B 1 374 ? 3.342 38.031 4.059 1 64 374 GLU B O 1
ATOM 6128 N N . GLU B 1 375 ? 2.043 37.594 5.719 1 62.44 375 GLU B N 1
ATOM 6129 C CA . GLU B 1 375 ? 2.014 39 6.16 1 62.44 375 GLU B CA 1
ATOM 6130 C C . GLU B 1 375 ? 3.404 39.469 6.559 1 62.44 375 GLU B C 1
ATOM 6132 O O . GLU B 1 375 ? 3.756 40.625 6.328 1 62.44 375 GLU B O 1
ATOM 6137 N N . GLN B 1 376 ? 4.137 38.625 7.012 1 65.75 376 GLN B N 1
ATOM 6138 C CA . GLN B 1 376 ? 5.488 38.969 7.426 1 65.75 376 GLN B CA 1
ATOM 6139 C C . GLN B 1 376 ? 6.48 38.844 6.277 1 65.75 376 GLN B C 1
ATOM 6141 O O . GLN B 1 376 ? 7.426 39.594 6.164 1 65.75 376 GLN B O 1
ATOM 6146 N N . LYS B 1 377 ? 6.199 37.906 5.559 1 71.62 377 LYS B N 1
ATOM 6147 C CA . LYS B 1 377 ? 7.059 37.656 4.402 1 71.62 377 LYS B CA 1
ATOM 6148 C C . LYS B 1 377 ? 7.094 38.844 3.475 1 71.62 377 LYS B C 1
ATOM 6150 O O . LYS B 1 377 ? 8.125 39.156 2.873 1 71.62 377 LYS B O 1
ATOM 6155 N N . ARG B 1 378 ? 5.992 39.469 3.49 1 69.44 378 ARG B N 1
ATOM 6156 C CA . ARG B 1 378 ? 5.887 40.656 2.645 1 69.44 378 ARG B CA 1
ATOM 6157 C C . ARG B 1 378 ? 6.855 41.719 3.1 1 69.44 378 ARG B C 1
ATOM 6159 O O . ARG B 1 378 ? 7.266 42.594 2.303 1 69.44 378 ARG B O 1
ATOM 6166 N N . HIS B 1 379 ? 7.254 41.656 4.234 1 69.69 379 HIS B N 1
ATOM 6167 C CA . HIS B 1 379 ? 8.148 42.688 4.77 1 69.69 379 HIS B CA 1
ATOM 6168 C C . HIS B 1 379 ? 9.609 42.281 4.582 1 69.69 379 HIS B C 1
ATOM 6170 O O . HIS B 1 379 ? 10.508 43.062 4.891 1 69.69 379 HIS B O 1
ATOM 6176 N N . PHE B 1 380 ? 9.656 41.094 4.039 1 75.5 380 PHE B N 1
ATOM 6177 C CA . PHE B 1 380 ? 11.016 40.625 3.789 1 75.5 380 PHE B CA 1
ATOM 6178 C C . PHE B 1 380 ? 11.219 40.312 2.312 1 75.5 380 PHE B C 1
ATOM 6180 O O . PHE B 1 380 ? 10.273 39.906 1.622 1 75.5 380 PHE B O 1
ATOM 6187 N N . GLU B 1 381 ? 12.312 40.656 1.808 1 75.69 381 GLU B N 1
ATOM 6188 C CA . GLU B 1 381 ? 12.703 40.25 0.463 1 75.69 381 GLU B CA 1
ATOM 6189 C C . GLU B 1 381 ? 13.953 39.375 0.498 1 75.69 381 GLU B C 1
ATOM 6191 O O . GLU B 1 381 ? 14.906 39.656 1.215 1 75.69 381 GLU B O 1
ATOM 6196 N N . LEU B 1 382 ? 13.828 38.188 -0.103 1 75.88 382 LEU B N 1
ATOM 6197 C CA . LEU B 1 382 ? 14.953 37.25 -0.209 1 75.88 382 LEU B CA 1
ATOM 6198 C C . LEU B 1 382 ? 15.547 37.281 -1.611 1 75.88 382 LEU B C 1
ATOM 6200 O O . LEU B 1 382 ? 14.828 37.125 -2.6 1 75.88 382 LEU B O 1
ATOM 6204 N N . ASP B 1 383 ? 16.859 37.625 -1.707 1 74.06 383 ASP B N 1
ATOM 6205 C CA . ASP B 1 383 ? 17.578 37.656 -2.973 1 74.06 383 ASP B CA 1
ATOM 6206 C C . ASP B 1 383 ? 18.641 36.562 -3.035 1 74.06 383 ASP B C 1
ATOM 6208 O O . ASP B 1 383 ? 19.594 36.562 -2.268 1 74.06 383 ASP B O 1
ATOM 6212 N N . PRO B 1 384 ? 18.312 35.594 -3.807 1 74.44 384 PRO B N 1
ATOM 6213 C CA . PRO B 1 384 ? 19.359 34.562 -3.982 1 74.44 384 PRO B CA 1
ATOM 6214 C C . PRO B 1 384 ? 20.562 35.094 -4.75 1 74.44 384 PRO B C 1
ATOM 6216 O O . PRO B 1 384 ? 20.406 35.719 -5.785 1 74.44 384 PRO B O 1
ATOM 6219 N N . ILE B 1 385 ? 21.734 34.969 -4.102 1 72.06 385 ILE B N 1
ATOM 6220 C CA . ILE B 1 385 ? 22.984 35.312 -4.754 1 72.06 385 ILE B CA 1
ATOM 6221 C C . ILE B 1 385 ? 23.641 34.062 -5.332 1 72.06 385 ILE B C 1
ATOM 6223 O O . ILE B 1 385 ? 23.938 33.125 -4.602 1 72.06 385 ILE B O 1
ATOM 6227 N N . GLY B 1 386 ? 23.562 33.938 -6.527 1 71.38 386 GLY B N 1
ATOM 6228 C CA . GLY B 1 386 ? 24.156 32.781 -7.164 1 71.38 386 GLY B CA 1
ATOM 6229 C C . GLY B 1 386 ? 24.5 33 -8.625 1 71.38 386 GLY B C 1
ATOM 6230 O O . GLY B 1 386 ? 24.562 34.156 -9.086 1 71.38 386 GLY B O 1
ATOM 6231 N N . GLU B 1 387 ? 25.078 32.031 -9.234 1 72.94 387 GLU B N 1
ATOM 6232 C CA . GLU B 1 387 ? 25.453 32.062 -10.641 1 72.94 387 GLU B CA 1
ATOM 6233 C C . GLU B 1 387 ? 24.719 31 -11.445 1 72.94 387 GLU B C 1
ATOM 6235 O O . GLU B 1 387 ? 24.359 29.938 -10.906 1 72.94 387 GLU B O 1
ATOM 6240 N N . PRO B 1 388 ? 24.234 31.406 -12.516 1 72.25 388 PRO B N 1
ATOM 6241 C CA . PRO B 1 388 ? 23.656 30.359 -13.367 1 72.25 388 PRO B CA 1
ATOM 6242 C C . PRO B 1 388 ? 24.625 29.203 -13.617 1 72.25 388 PRO B C 1
ATOM 6244 O O . PRO B 1 388 ? 25.844 29.391 -13.594 1 72.25 388 PRO B O 1
ATOM 6247 N N . HIS B 1 389 ? 24.125 28.094 -13.523 1 66.94 389 HIS B N 1
ATOM 6248 C CA . HIS B 1 389 ? 24.969 26.938 -13.758 1 66.94 389 HIS B CA 1
ATOM 6249 C C . HIS B 1 389 ? 25.719 27.047 -15.078 1 66.94 389 HIS B C 1
ATOM 6251 O O . HIS B 1 389 ? 25.125 27.391 -16.109 1 66.94 389 HIS B O 1
ATOM 6257 N N . PRO B 1 390 ? 27.078 26.922 -14.93 1 66.81 390 PRO B N 1
ATOM 6258 C CA . PRO B 1 390 ? 27.906 27.125 -16.125 1 66.81 390 PRO B CA 1
ATOM 6259 C C . PRO B 1 390 ? 27.547 26.172 -17.266 1 66.81 390 PRO B C 1
ATOM 6261 O O . PRO B 1 390 ? 27.734 26.516 -18.438 1 66.81 390 PRO B O 1
ATOM 6264 N N . VAL B 1 391 ? 27.141 25.109 -16.969 1 65.81 391 VAL B N 1
ATOM 6265 C CA . VAL B 1 391 ? 26.953 24.094 -18 1 65.81 391 VAL B CA 1
ATOM 6266 C C . VAL B 1 391 ? 25.469 23.953 -18.312 1 65.81 391 VAL B C 1
ATOM 6268 O O . VAL B 1 391 ? 25.078 23.812 -19.484 1 65.81 391 VAL B O 1
ATOM 6271 N N . TYR B 1 392 ? 24.672 23.891 -17.281 1 62.41 392 TYR B N 1
ATOM 6272 C CA . TYR B 1 392 ? 23.266 23.594 -17.5 1 62.41 392 TYR B CA 1
ATOM 6273 C C . TYR B 1 392 ? 22.422 24.875 -17.453 1 62.41 392 TYR B C 1
ATOM 6275 O O . TYR B 1 392 ? 22.516 25.641 -16.484 1 62.41 392 TYR B O 1
ATOM 6283 N N . SER B 1 393 ? 21.703 25.156 -18.406 1 61.91 393 SER B N 1
ATOM 6284 C CA . SER B 1 393 ? 20.812 26.312 -18.547 1 61.91 393 SER B CA 1
ATOM 6285 C C . SER B 1 393 ? 19.547 26.125 -17.719 1 61.91 393 SER B C 1
ATOM 6287 O O . SER B 1 393 ? 19 25.016 -17.656 1 61.91 393 SER B O 1
ATOM 6289 N N . GLY B 1 394 ? 19.125 27.109 -16.719 1 62.25 394 GLY B N 1
ATOM 6290 C CA . GLY B 1 394 ? 17.922 27.078 -15.906 1 62.25 394 GLY B CA 1
ATOM 6291 C C . GLY B 1 394 ? 18.188 26.734 -14.453 1 62.25 394 GLY B C 1
ATOM 6292 O O . GLY B 1 394 ? 17.297 26.812 -13.609 1 62.25 394 GLY B O 1
ATOM 6293 N N . ASN B 1 395 ? 19.391 26.219 -14.336 1 59.41 395 ASN B N 1
ATOM 6294 C CA . ASN B 1 395 ? 19.734 25.938 -12.945 1 59.41 395 ASN B CA 1
ATOM 6295 C C . ASN B 1 395 ? 20.5 27.094 -12.312 1 59.41 395 ASN B C 1
ATOM 6297 O O . ASN B 1 395 ? 21.406 27.656 -12.93 1 59.41 395 ASN B O 1
ATOM 6301 N N . PHE B 1 396 ? 19.984 27.609 -11.406 1 61.84 396 PHE B N 1
ATOM 6302 C CA . PHE B 1 396 ? 20.625 28.656 -10.641 1 61.84 396 PHE B CA 1
ATOM 6303 C C . PHE B 1 396 ? 21.25 28.109 -9.367 1 61.84 396 PHE B C 1
ATOM 6305 O O . PHE B 1 396 ? 20.562 27.516 -8.531 1 61.84 396 PHE B O 1
ATOM 6312 N N . ILE B 1 397 ? 22.516 28.141 -9.453 1 64.88 397 ILE B N 1
ATOM 6313 C CA . ILE B 1 397 ? 23.25 27.703 -8.266 1 64.88 397 ILE B CA 1
ATOM 6314 C C . ILE B 1 397 ? 23.234 28.828 -7.219 1 64.88 397 ILE B C 1
ATOM 6316 O O . ILE B 1 397 ? 23.812 29.891 -7.438 1 64.88 397 ILE B O 1
ATOM 6320 N N . VAL B 1 398 ? 22.5 28.609 -6.199 1 65.56 398 VAL B N 1
ATOM 6321 C CA . VAL B 1 398 ? 22.438 29.594 -5.125 1 65.56 398 VAL B CA 1
ATOM 6322 C C . VAL B 1 398 ? 23.672 29.453 -4.223 1 65.56 398 VAL B C 1
ATOM 6324 O O . VAL B 1 398 ? 23.891 28.375 -3.646 1 65.56 398 VAL B O 1
ATOM 6327 N N . ARG B 1 399 ? 24.547 30.453 -4.266 1 70.5 399 ARG B N 1
ATOM 6328 C CA . ARG B 1 399 ? 25.75 30.438 -3.436 1 70.5 399 ARG B CA 1
ATOM 6329 C C . ARG B 1 399 ? 25.5 31.109 -2.094 1 70.5 399 ARG B C 1
ATOM 6331 O O . ARG B 1 399 ? 26.156 30.781 -1.098 1 70.5 399 ARG B O 1
ATOM 6338 N N . ASP B 1 400 ? 24.656 32.094 -2.146 1 72.75 400 ASP B N 1
ATOM 6339 C CA . ASP B 1 400 ? 24.281 32.844 -0.943 1 72.75 400 ASP B CA 1
ATOM 6340 C C . ASP B 1 400 ? 22.891 33.438 -1.077 1 72.75 400 ASP B C 1
ATOM 6342 O O . ASP B 1 400 ? 22.328 33.5 -2.176 1 72.75 400 ASP B O 1
ATOM 6346 N N . VAL B 1 401 ? 22.234 33.688 0.064 1 75.88 401 VAL B N 1
ATOM 6347 C CA . VAL B 1 401 ? 20.938 34.375 0.071 1 75.88 401 VAL B CA 1
ATOM 6348 C C . VAL B 1 401 ? 21.031 35.625 0.916 1 75.88 401 VAL B C 1
ATOM 6350 O O . VAL B 1 401 ? 21.672 35.625 1.974 1 75.88 401 VAL B O 1
ATOM 6353 N N . ARG B 1 402 ? 20.578 36.812 0.358 1 73.81 402 ARG B N 1
ATOM 6354 C CA . ARG B 1 402 ? 20.469 38.062 1.105 1 73.81 402 ARG B CA 1
ATOM 6355 C C . ARG B 1 402 ? 19.016 38.375 1.452 1 73.81 402 ARG B C 1
ATOM 6357 O O . ARG B 1 402 ? 18.125 38.188 0.62 1 73.81 402 ARG B O 1
ATOM 6364 N N . LEU B 1 403 ? 18.812 38.625 2.74 1 77.12 403 LEU B N 1
ATOM 6365 C CA . LEU B 1 403 ? 17.484 39 3.209 1 77.12 403 LEU B CA 1
ATOM 6366 C C . LEU B 1 403 ? 17.453 40.438 3.672 1 77.12 403 LEU B C 1
ATOM 6368 O O . LEU B 1 403 ? 18.438 40.938 4.23 1 77.12 403 LEU B O 1
ATOM 6372 N N . TRP B 1 404 ? 16.453 41.312 3.244 1 71.38 404 TRP B N 1
ATOM 6373 C CA . TRP B 1 404 ? 16.266 42.656 3.744 1 71.38 404 TRP B CA 1
ATOM 6374 C C . TRP B 1 404 ? 14.797 42.969 3.957 1 71.38 404 TRP B C 1
ATOM 6376 O O . TRP B 1 404 ? 13.922 42.188 3.555 1 71.38 404 TRP B O 1
ATOM 6386 N N . LEU B 1 405 ? 14.516 43.938 4.836 1 71.75 405 LEU B N 1
ATOM 6387 C CA . LEU B 1 405 ? 13.156 44.406 5.023 1 71.75 405 LEU B CA 1
ATOM 6388 C C . LEU B 1 405 ? 12.648 45.125 3.773 1 71.75 405 LEU B C 1
ATOM 6390 O O . LEU B 1 405 ? 13.375 45.906 3.164 1 71.75 405 LEU B O 1
ATOM 6394 N N . ALA B 1 406 ? 11.367 44.781 3.363 1 64.12 406 ALA B N 1
ATOM 6395 C CA . ALA B 1 406 ? 10.781 45.469 2.215 1 64.12 406 ALA B CA 1
ATOM 6396 C C . ALA B 1 406 ? 10.297 46.875 2.594 1 64.12 406 ALA B C 1
ATOM 6398 O O . ALA B 1 406 ? 9.922 47.125 3.744 1 64.12 406 ALA B O 1
#

Secondary structure (DSSP, 8-state):
-HHHHHHHHHHHHHHHHHTHHHHHHHHHHSSB-TTTS-HHHHHHHHHTTSEE-SSTTPPBEE-HHHHHHHHHHTT-TT-------HHHHHHHHHHHHHHHHHHHHTT-HHHHHHHHHHHHHHHHHHHHHHHHHHHHHHHHHHTTTTTS-SHHHHHHHHHHHHHHHHHHHHHHHT--HHHHHHHHTT-HHHHIIIIIIHHHHHHHHHHHHHHHHHHHHHHHHHHHHHHHHHHHHHHHHHHHHH-TT-----GGGSSS--TTT-----SS------TT-HHHHHHHHHHHHHHHHT--SGGG-----------------------HHHHHHHHHHHHHHHH-S-EEHHHHHHHTT-SS-HHHHHHHHHHHHHHS-HHHHTTEEEEEEEEE-SSSTT-EEEEEEEEEE-/-HHHHHHHHHHHHHHHHHTHHHHHHHHHHSSB-TTTS-HHHHHHHHHTTSEE-SSTTPPBEE-HHHHHHHHHHTT-TT-------HHHHHHHHHHHHHHHHHHHHTT-HHHHHHHHHHHHHHHHHHHHHHHHHHHHHHHHHHTTTTTS-SHHHHHHHHHHHHHHHHHHHHHHHT--HHHHHHHHTT-HHHHIIIIIIHHHHHHHHHHHHHHHHHHHHHHHHHHHHHHHHHHHHHHHHHHHHH-TT-----GGGSSS--TTT-----SS------TT-HHHHHHHHHHHHHHHHT--SGGG-----------------------HHHHHHHHHHHHHHHH-S-EEHHHHHHHTT-SS-HHHHHHHHHHHHHHS-HHHHTTEEEEEEEEE-SSSTT-EEEEEEEEEE-

Nearest PDB structures (foldseek):
  8gji-assembly1_A  TM=3.663E-01  e=3.398E-01  synthetic construct
  7q83-assembly1_B  TM=3.278E-01  e=5.518E-01  Saccharomyces cerevisiae S288C
  8gjg-assembly1_A  TM=2.527E-01  e=2.666E-01  synthetic construct
  6h2f-assembly1_H  TM=3.449E-01  e=1.321E+00  Aeromonas hydrophila subsp. hydrophila AL09-71
  8gji-assembly1_A  TM=3.645E-01  e=2.584E-01  synthetic construct

pLDDT: mean 77.57, std 19.0, range [24.66, 96.81]